Protein AF-0000000068505043 (afdb_homodimer)

Foldseek 3Di:
DKKWWWQKKFFDQQDPPVPDPPDRPGTDIQAGIDTAMFFQLAEEEEEEDPSLCQVVVLCVLLVQDDDDIDTAIDDVLAGDDPVLNLLEAEFDPDQDFQQLDFLLLRQLLLLLLSAACVVDPSVRSSVLSVVLCVLLVVVVRRGWGLHDPVGDTDDPLSSLSSSQSSRCSSVHQEYEEEASCPPHDQVSSLSRLVSVSCCRNVVSHTYYYYHYDHDLSSLQSHQWYWYGASNATLDTGGSVCPQVVVVVVVQHAPDDDRSSVSSHCQSQQHGPVDPPRDSVVSNVSSRVVVVVVCVVPPVVVVVVSNPPVPPPPRVPPPPPVVDRSDDLVSLLVSLLVVLLSSCVPPLVPPVLLCVLVVVLVVLLVVQFQPDLQPVLVVLVSLLVLLLVLLPVLLVVQLCVCLVCQVVLLVCVLSSSHDLVSNLNSVLVSCLVSLLVSSVVSCVSNVVRHNFDPDPQLSVLLSVLSSLSNLLSNLLNLLLNLQPSDPVVSVVVSVVLSVLLSVLLCSVPVDDDPVCVCSVLLHLSNLSSLSNCQSGDAQADWHDDPPPPDTHTPCPDSSNVSSVSNDPVSNVVSSVSSVVSSVVSSVSSSVSNVVHNDSPPPD/DKKWWWQKKFFDQQDPPVVDPPDRPGTDIQAGIDTAMFFQLAEEEEEEDPSLCQVVVLCVLLVQDDDDIDTAIDDVLHGDDPVLNLLEAEFDPDQDFQQLDFLLLRQLLLLLLSAACVVDPSVRSSVLSVVLCVLLVVVVRRGWGLHDPVGDTDDPLSSLSSSQSSRCSSVHQEYEEEASCPPHDQVSSLSRLVSVSCCRNVVSHTYYYYHYDHDLSSLQSHQWYWYGASNATLDTGGSVCPQVVVVVVVQHAPDDDRSSVSSHCQSQQHGPVDPPRDSVVSNVSSRVVVVVVCVVPPVVVVVVSNPPPPPPPRVPPPPPVVDRSDDLVSLLVSLLVVLLSSCVPPLVPPVLLCVLVVVLVVLLVVQFQPDLQPVLVVLVSLLVLLLVLLPVLLVVQLCVCLVCQVVLLVCVLSSSHDLVSNLNSVLVSCLVSLLVSSVVSCVSNVVRHNFDPDPQLSVLLSVLSSLSNLLSNLLNLLLNLQPSDPVVSVVVSVVLSVLLSVLLCSVPVDDDPVCVVSVLLHLSVLSSLSNCQSGDAQADWHDDPPDPDTHTPCPDSSNVSSVSNDPVSNVVSSVSSVVSSVVSSVSSSVSNVPHNDSPPPD

Structure (mmCIF, N/CA/C/O backbone):
data_AF-0000000068505043-model_v1
#
loop_
_entity.id
_entity.type
_entity.pdbx_description
1 polymer 'ABC transporter domain-containing protein'
#
loop_
_atom_site.group_PDB
_atom_site.id
_atom_site.type_symbol
_atom_site.label_atom_id
_atom_site.label_alt_id
_atom_site.label_comp_id
_atom_site.label_asym_id
_atom_site.label_entity_id
_atom_site.label_seq_id
_atom_site.pdbx_PDB_ins_code
_atom_site.Cartn_x
_atom_site.Cartn_y
_atom_site.Cartn_z
_atom_site.occupancy
_atom_site.B_iso_or_equiv
_atom_site.auth_seq_id
_atom_site.auth_comp_id
_atom_site.auth_asym_id
_atom_site.auth_atom_id
_atom_site.pdbx_PDB_model_num
ATOM 1 N N . MET A 1 1 ? -30.188 20.281 14.852 1 81.75 1 MET A N 1
ATOM 2 C CA . MET A 1 1 ? -30.312 19.297 15.922 1 81.75 1 MET A CA 1
ATOM 3 C C . MET A 1 1 ? -29.344 19.609 17.062 1 81.75 1 MET A C 1
ATOM 5 O O . MET A 1 1 ? -28.141 19.766 16.828 1 81.75 1 MET A O 1
ATOM 9 N N . GLU A 1 2 ? -29.922 19.766 18.188 1 86.94 2 GLU A N 1
ATOM 10 C CA . GLU A 1 2 ? -29.109 20.016 19.375 1 86.94 2 GLU A CA 1
ATOM 11 C C . GLU A 1 2 ? -28.438 18.734 19.859 1 86.94 2 GLU A C 1
ATOM 13 O O . GLU A 1 2 ? -29.078 17.688 19.953 1 86.94 2 GLU A O 1
ATOM 18 N N . THR A 1 3 ? -27.188 18.812 20 1 88.56 3 THR A N 1
ATOM 19 C CA . THR A 1 3 ? -26.438 17.688 20.5 1 88.56 3 THR A CA 1
ATOM 20 C C . THR A 1 3 ? -25.828 18 21.859 1 88.56 3 THR A C 1
ATOM 22 O O . THR A 1 3 ? -25.094 18.984 22.016 1 88.56 3 THR A O 1
ATOM 25 N N . MET A 1 4 ? -26.266 17.188 22.812 1 90.44 4 MET A N 1
ATOM 26 C CA . MET A 1 4 ? -25.766 17.375 24.172 1 90.44 4 MET A CA 1
ATOM 27 C C . MET A 1 4 ? -25.078 16.125 24.688 1 90.44 4 MET A C 1
ATOM 29 O O . MET A 1 4 ? -25.547 15.008 24.422 1 90.44 4 MET A O 1
ATOM 33 N N . PHE A 1 5 ? -23.969 16.281 25.25 1 90.88 5 PHE A N 1
ATOM 34 C CA . PHE A 1 5 ? -23.281 15.164 25.906 1 90.88 5 PHE A CA 1
ATOM 35 C C . PHE A 1 5 ? -22.781 15.578 27.281 1 90.88 5 PHE A C 1
ATOM 37 O O . PHE A 1 5 ? -22.172 16.641 27.438 1 90.88 5 PHE A O 1
ATOM 44 N N . TYR A 1 6 ? -23.156 14.719 28.203 1 89.75 6 TYR A N 1
ATOM 45 C CA . TYR A 1 6 ? -22.844 15.023 29.594 1 89.75 6 TYR A CA 1
ATOM 46 C C . TYR A 1 6 ? -22.062 13.891 30.25 1 89.75 6 TYR A C 1
ATOM 48 O O . TYR A 1 6 ? -22.516 12.75 30.266 1 89.75 6 TYR A O 1
ATOM 56 N N . ASP A 1 7 ? -20.891 14.211 30.734 1 89.44 7 ASP A N 1
ATOM 57 C CA . ASP A 1 7 ? -20.047 13.305 31.5 1 89.44 7 ASP A CA 1
ATOM 58 C C . ASP A 1 7 ? -19.766 12.016 30.734 1 89.44 7 ASP A C 1
ATOM 60 O O . ASP A 1 7 ? -19.984 10.922 31.234 1 89.44 7 ASP A O 1
ATOM 64 N N . VAL A 1 8 ? -19.406 12.242 29.594 1 91.06 8 VAL A N 1
ATOM 65 C CA . VAL A 1 8 ? -19.125 11.102 28.734 1 91.06 8 VAL A CA 1
ATOM 66 C C . VAL A 1 8 ? -17.781 10.484 29.109 1 91.06 8 VAL A C 1
ATOM 68 O O . VAL A 1 8 ? -16.75 11.164 29.125 1 91.06 8 VAL A O 1
ATOM 71 N N . VAL A 1 9 ? -17.812 9.227 29.531 1 92.38 9 VAL A N 1
ATOM 72 C CA . VAL A 1 9 ? -16.625 8.461 29.906 1 92.38 9 VAL A CA 1
ATOM 73 C C . VAL A 1 9 ? -16.5 7.227 29.016 1 92.38 9 VAL A C 1
ATOM 75 O O . VAL A 1 9 ? -17.484 6.531 28.766 1 92.38 9 VAL A O 1
ATOM 78 N N . TYR A 1 10 ? -15.367 7.062 28.469 1 90.94 10 TYR A N 1
ATOM 79 C CA . TYR A 1 10 ? -15.125 5.906 27.609 1 90.94 10 TYR A CA 1
ATOM 80 C C . TYR A 1 10 ? -13.891 5.141 28.078 1 90.94 10 TYR A C 1
ATOM 82 O O . TYR A 1 10 ? -12.82 5.727 28.266 1 90.94 10 TYR A O 1
ATOM 90 N N . LYS A 1 11 ? -14.062 3.811 28.297 1 86.44 11 LYS A N 1
ATOM 91 C CA . LYS A 1 11 ? -12.977 2.92 28.688 1 86.44 11 LYS A CA 1
ATOM 92 C C . LYS A 1 11 ? -12.773 1.816 27.656 1 86.44 11 LYS A C 1
ATOM 94 O O . LYS A 1 11 ? -13.734 1.224 27.172 1 86.44 11 LYS A O 1
ATOM 99 N N . THR A 1 12 ? -11.516 1.695 27.141 1 79.19 12 THR A N 1
ATOM 100 C CA . THR A 1 12 ? -11.211 0.656 26.172 1 79.19 12 THR A CA 1
ATOM 101 C C . THR A 1 12 ? -11.297 -0.728 26.797 1 79.19 12 THR A C 1
ATOM 103 O O . THR A 1 12 ? -11.156 -0.866 28.016 1 79.19 12 THR A O 1
ATOM 106 N N . LYS A 1 13 ? -11.711 -1.739 25.953 1 68.06 13 LYS A N 1
ATOM 107 C CA . LYS A 1 13 ? -11.805 -3.111 26.453 1 68.06 13 LYS A CA 1
ATOM 108 C C . LYS A 1 13 ? -10.438 -3.637 26.875 1 68.06 13 LYS A C 1
ATOM 110 O O . LYS A 1 13 ? -9.422 -3.35 26.234 1 68.06 13 LYS A O 1
ATOM 115 N N . PRO A 1 14 ? -10.414 -4.152 28.062 1 62.03 14 PRO A N 1
ATOM 116 C CA . PRO A 1 14 ? -9.156 -4.766 28.484 1 62.03 14 PRO A CA 1
ATOM 117 C C . PRO A 1 14 ? -8.602 -5.754 27.469 1 62.03 14 PRO A C 1
ATOM 119 O O . PRO A 1 14 ? -9.367 -6.484 26.828 1 62.03 14 PRO A O 1
ATOM 122 N N . GLU A 1 15 ? -7.609 -5.387 26.672 1 55.44 15 GLU A N 1
ATOM 123 C CA . GLU A 1 15 ? -7.027 -6.375 25.766 1 55.44 15 GLU A CA 1
ATOM 124 C C . GLU A 1 15 ? -6.406 -7.531 26.547 1 55.44 15 GLU A C 1
ATOM 126 O O . GLU A 1 15 ? -5.684 -7.316 27.516 1 55.44 15 GLU A O 1
ATOM 131 N N . LYS A 1 16 ? -7.066 -8.766 26.594 1 51.91 16 LYS A N 1
ATOM 132 C CA . LYS A 1 16 ? -6.457 -9.961 27.188 1 51.91 16 LYS A CA 1
ATOM 133 C C . LYS A 1 16 ? -5.062 -10.195 26.609 1 51.91 16 LYS A C 1
ATOM 135 O O . LYS A 1 16 ? -4.875 -10.203 25.391 1 51.91 16 LYS A O 1
ATOM 140 N N . GLU A 1 17 ? -4.082 -9.688 27.234 1 49.44 17 GLU A N 1
ATOM 141 C CA . GLU A 1 17 ? -2.805 -10.211 26.766 1 49.44 17 GLU A CA 1
ATOM 142 C C . GLU A 1 17 ? -2.83 -11.734 26.688 1 49.44 17 GLU A C 1
ATOM 144 O O . GLU A 1 17 ? -3.088 -12.414 27.672 1 49.44 17 GLU A O 1
ATOM 149 N N . ARG A 1 18 ? -3.123 -12.25 25.484 1 43.25 18 ARG A N 1
ATOM 150 C CA . ARG A 1 18 ? -3.281 -13.68 25.266 1 43.25 18 ARG A CA 1
ATOM 151 C C . ARG A 1 18 ? -2.316 -14.484 26.125 1 43.25 18 ARG A C 1
ATOM 153 O O . ARG A 1 18 ? -2.578 -15.648 26.438 1 43.25 18 ARG A O 1
ATOM 160 N N . PHE A 1 19 ? -0.984 -14.109 26.016 1 43.06 19 PHE A N 1
ATOM 161 C CA . PHE A 1 19 ? -0.084 -15.117 26.578 1 43.06 19 PHE A CA 1
ATOM 162 C C . PHE A 1 19 ? -0.219 -15.18 28.094 1 43.06 19 PHE A C 1
ATOM 164 O O . PHE A 1 19 ? 0.347 -16.062 28.734 1 43.06 19 PHE A O 1
ATOM 171 N N . ILE A 1 20 ? -0.43 -13.977 28.906 1 42.5 20 ILE A N 1
ATOM 172 C CA . ILE A 1 20 ? -0.39 -14.156 30.344 1 42.5 20 ILE A CA 1
ATOM 173 C C . ILE A 1 20 ? -1.812 -14.242 30.891 1 42.5 20 ILE A C 1
ATOM 175 O O . ILE A 1 20 ? -2.66 -13.398 30.578 1 42.5 20 ILE A O 1
ATOM 179 N N . GLU A 1 21 ? -2.186 -15.305 31.656 1 45 21 GLU A N 1
ATOM 180 C CA . GLU A 1 21 ? -3.436 -15.648 32.312 1 45 21 GLU A CA 1
ATOM 181 C C . GLU A 1 21 ? -4.184 -14.398 32.781 1 45 21 GLU A C 1
ATOM 183 O O . GLU A 1 21 ? -5.359 -14.219 32.438 1 45 21 GLU A O 1
ATOM 188 N N . ASN A 1 22 ? -4.312 -14.133 34.125 1 45.03 22 ASN A N 1
ATOM 189 C CA . ASN A 1 22 ? -5.172 -13.453 35.062 1 45.03 22 ASN A CA 1
ATOM 190 C C . ASN A 1 22 ? -4.965 -11.938 35.031 1 45.03 22 ASN A C 1
ATOM 192 O O . ASN A 1 22 ? -5.363 -11.227 35.938 1 45.03 22 ASN A O 1
ATOM 196 N N . THR A 1 23 ? -3.955 -11.539 34.312 1 46.56 23 THR A N 1
ATOM 197 C CA . THR A 1 23 ? -3.828 -10.125 34.656 1 46.56 23 THR A CA 1
ATOM 198 C C . THR A 1 23 ? -4.598 -9.266 33.656 1 46.56 23 THR A C 1
ATOM 200 O O . THR A 1 23 ? -4.277 -9.242 32.469 1 46.56 23 THR A O 1
ATOM 203 N N . LYS A 1 24 ? -5.758 -9.133 33.906 1 48.88 24 LYS A N 1
ATOM 204 C CA . LYS A 1 24 ? -6.621 -8.172 33.219 1 48.88 24 LYS A CA 1
ATOM 205 C C . LYS A 1 24 ? -5.977 -6.789 33.188 1 48.88 24 LYS A C 1
ATOM 207 O O . LYS A 1 24 ? -5.672 -6.211 34.219 1 48.88 24 LYS A O 1
ATOM 212 N N . VAL A 1 25 ? -5.148 -6.586 32.281 1 55 25 VAL A N 1
ATOM 213 C CA . VAL A 1 25 ? -4.754 -5.188 32.188 1 55 25 VAL A CA 1
ATOM 214 C C . VAL A 1 25 ? -5.996 -4.309 32.031 1 55 25 VAL A C 1
ATOM 216 O O . VAL A 1 25 ? -6.859 -4.586 31.188 1 55 25 VAL A O 1
ATOM 219 N N . GLU A 1 26 ? -6.355 -3.654 33.094 1 60.44 26 GLU A N 1
ATOM 220 C CA . GLU A 1 26 ? -7.496 -2.744 33.156 1 60.44 26 GLU A CA 1
ATOM 221 C C . GLU A 1 26 ? -7.551 -1.835 31.938 1 60.44 26 GLU A C 1
ATOM 223 O O . GLU A 1 26 ? -6.508 -1.441 31.406 1 60.44 26 GLU A O 1
ATOM 228 N N . GLY A 1 27 ? -8.562 -1.867 31.25 1 69.38 27 GLY A N 1
ATOM 229 C CA . GLY A 1 27 ? -8.781 -0.983 30.125 1 69.38 27 GLY A CA 1
ATOM 230 C C . GLY A 1 27 ? -8.398 0.458 30.406 1 69.38 27 GLY A C 1
ATOM 231 O O . GLY A 1 27 ? -8.438 0.9 31.562 1 69.38 27 GLY A O 1
ATOM 232 N N . LYS A 1 28 ? -7.703 1.116 29.531 1 80.19 28 LYS A N 1
ATOM 233 C CA . LYS A 1 28 ? -7.301 2.512 29.672 1 80.19 28 LYS A CA 1
ATOM 234 C C . LYS A 1 28 ? -8.477 3.451 29.422 1 80.19 28 LYS A C 1
ATOM 236 O O . LYS A 1 28 ? -9.258 3.232 28.484 1 80.19 28 LYS A O 1
ATOM 241 N N . THR A 1 29 ? -8.766 4.336 30.453 1 85.94 29 THR A N 1
ATOM 242 C CA . THR A 1 29 ? -9.812 5.344 30.281 1 85.94 29 THR A CA 1
ATOM 243 C C . THR A 1 29 ? -9.367 6.434 29.312 1 85.94 29 THR A C 1
ATOM 245 O O . THR A 1 29 ? -8.383 7.129 29.562 1 85.94 29 THR A O 1
ATOM 248 N N . ILE A 1 30 ? -10.062 6.562 28.188 1 88.94 30 ILE A N 1
ATOM 249 C CA . ILE A 1 30 ? -9.695 7.523 27.156 1 88.94 30 ILE A CA 1
ATOM 250 C C . ILE A 1 30 ? -10.398 8.852 27.422 1 88.94 30 ILE A C 1
ATOM 252 O O . ILE A 1 30 ? -9.773 9.914 27.344 1 88.94 30 ILE A O 1
ATOM 256 N N . LEU A 1 31 ? -11.68 8.789 27.719 1 92.94 31 LEU A N 1
ATOM 257 C CA . LEU A 1 31 ? -12.445 9.984 28.047 1 92.94 31 LEU A CA 1
ATOM 258 C C . LEU A 1 31 ? -12.82 9.992 29.531 1 92.94 31 LEU A C 1
ATOM 260 O O . LEU A 1 31 ? -13.273 8.984 30.062 1 92.94 31 LEU A O 1
ATOM 264 N N . LYS A 1 32 ? -12.586 11.117 30.219 1 93.44 32 LYS A N 1
ATOM 265 C CA . LYS A 1 32 ? -12.75 11.211 31.672 1 93.44 32 LYS A CA 1
ATOM 266 C C . LYS A 1 32 ? -13.844 12.219 32.031 1 93.44 32 LYS A C 1
ATOM 268 O O . LYS A 1 32 ? -13.625 13.102 32.844 1 93.44 32 LYS A O 1
ATOM 273 N N . GLY A 1 33 ? -14.953 12.094 31.406 1 91.06 33 GLY A N 1
ATOM 274 C CA . GLY A 1 33 ? -16.094 12.922 31.766 1 91.06 33 GLY A CA 1
ATOM 275 C C . GLY A 1 33 ? -16.156 14.219 30.969 1 91.06 33 GLY A C 1
ATOM 276 O O . GLY A 1 33 ? -16.062 15.305 31.531 1 91.06 33 GLY A O 1
ATOM 277 N N . VAL A 1 34 ? -16.422 14.141 29.734 1 93.44 34 VAL A N 1
ATOM 278 C CA . VAL A 1 34 ? -16.469 15.297 28.844 1 93.44 34 VAL A CA 1
ATOM 279 C C . VAL A 1 34 ? -17.922 15.734 28.625 1 93.44 34 VAL A C 1
ATOM 281 O O . VAL A 1 34 ? -18.812 14.898 28.469 1 93.44 34 VAL A O 1
ATOM 284 N N . SER A 1 35 ? -18.125 17 28.75 1 92.31 35 SER A N 1
ATOM 285 C CA . SER A 1 35 ? -19.469 17.547 28.578 1 92.31 35 SER A CA 1
ATOM 286 C C . SER A 1 35 ? -19.484 18.688 27.578 1 92.31 35 SER A C 1
ATOM 288 O O . SER A 1 35 ? -18.469 19.359 27.391 1 92.31 35 SER A O 1
ATOM 290 N N . GLY A 1 36 ? -20.562 18.891 26.922 1 91.25 36 GLY A N 1
ATOM 291 C CA . GLY A 1 36 ? -20.719 19.969 25.953 1 91.25 36 GLY A CA 1
ATOM 292 C C . GLY A 1 36 ? -22.094 20 25.312 1 91.25 36 GLY A C 1
ATOM 293 O O . GLY A 1 36 ? -22.891 19.078 25.516 1 91.25 36 GLY A O 1
ATOM 294 N N . ILE A 1 37 ? -22.406 21.109 24.75 1 91.69 37 ILE A N 1
ATOM 295 C CA . ILE A 1 37 ? -23.672 21.281 24.062 1 91.69 37 ILE A CA 1
ATOM 296 C C . ILE A 1 37 ? -23.469 22.078 22.781 1 91.69 37 ILE A C 1
ATOM 298 O O . ILE A 1 37 ? -22.719 23.062 22.766 1 91.69 37 ILE A O 1
ATOM 302 N N . VAL A 1 38 ? -24.031 21.625 21.766 1 92.81 38 VAL A N 1
ATOM 303 C CA . VAL A 1 38 ? -23.969 22.328 20.484 1 92.81 38 VAL A CA 1
ATOM 304 C C . VAL A 1 38 ? -25.375 22.562 19.953 1 92.81 38 VAL A C 1
ATOM 306 O O . VAL A 1 38 ? -26.203 21.656 19.906 1 92.81 38 VAL A O 1
ATOM 309 N N . GLN A 1 39 ? -25.609 23.781 19.609 1 91.88 39 GLN A N 1
ATOM 310 C CA . GLN A 1 39 ? -26.922 24.156 19.109 1 91.88 39 GLN A CA 1
ATOM 311 C C . GLN A 1 39 ? -26.953 24.109 17.578 1 91.88 39 GLN A C 1
ATOM 313 O O . GLN A 1 39 ? -25.906 24.156 16.922 1 91.88 39 GLN A O 1
ATOM 318 N N . PRO A 1 40 ? -28.172 23.984 17.062 1 93.06 40 PRO A N 1
ATOM 319 C CA . PRO A 1 40 ? -28.281 24.047 15.609 1 93.06 40 PRO A CA 1
ATOM 320 C C . PRO A 1 40 ? -27.75 25.359 15.031 1 93.06 40 PRO A C 1
ATOM 322 O O . PRO A 1 40 ? -27.984 26.422 15.602 1 93.06 40 PRO A O 1
ATOM 325 N N . GLY A 1 41 ? -26.938 25.297 14.055 1 93.38 41 GLY A N 1
ATOM 326 C CA . GLY A 1 41 ? -26.375 26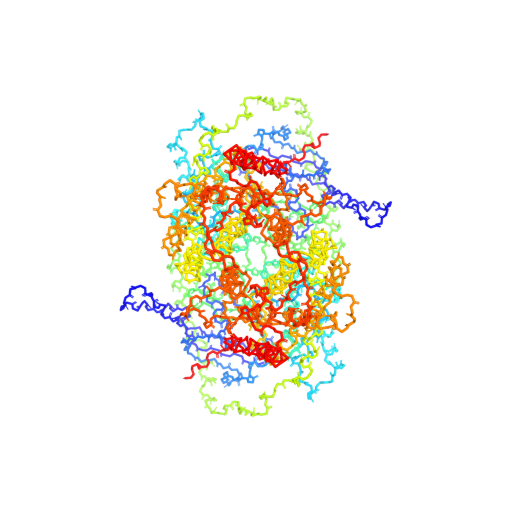.469 13.422 1 93.38 41 GLY A CA 1
ATOM 327 C C . GLY A 1 41 ? -25 26.828 13.93 1 93.38 41 GLY A C 1
ATOM 328 O O . GLY A 1 41 ? -24.391 27.797 13.492 1 93.38 41 GLY A O 1
ATOM 329 N N . GLU A 1 42 ? -24.562 25.953 14.805 1 94.25 42 GLU A N 1
ATOM 330 C CA . GLU A 1 42 ? -23.266 26.219 15.414 1 94.25 42 GLU A CA 1
ATOM 331 C C . GLU A 1 42 ? -22.219 25.219 14.93 1 94.25 42 GLU A C 1
ATOM 333 O O . GLU A 1 42 ? -22.547 24.094 14.57 1 94.25 42 GLU A O 1
ATOM 338 N N . ILE A 1 43 ? -21.016 25.719 14.922 1 95.88 43 ILE A N 1
ATOM 339 C CA . ILE A 1 43 ? -19.859 24.891 14.648 1 95.88 43 ILE A CA 1
ATOM 340 C C . ILE A 1 43 ? -19.016 24.734 15.914 1 95.88 43 ILE A C 1
ATOM 342 O O . ILE A 1 43 ? -18.562 25.719 16.5 1 95.88 43 ILE A O 1
ATOM 346 N N . LEU A 1 44 ? -18.922 23.5 16.344 1 96.75 44 LEU A N 1
ATOM 347 C CA . LEU A 1 44 ? -18.078 23.172 17.484 1 96.75 44 LEU A CA 1
ATOM 348 C C . LEU A 1 44 ? -16.75 22.578 17.016 1 96.75 44 LEU A C 1
ATOM 350 O O . LEU A 1 44 ? -16.734 21.594 16.266 1 96.75 44 LEU A O 1
ATOM 354 N N . ALA A 1 45 ? -15.672 23.188 17.359 1 96.56 45 ALA A N 1
ATOM 355 C CA . ALA A 1 45 ? -14.344 22.688 17.031 1 96.56 45 ALA A CA 1
ATOM 356 C C . ALA A 1 45 ? -13.695 22.031 18.25 1 96.56 45 ALA A C 1
ATOM 358 O O . ALA A 1 45 ? -13.617 22.641 19.312 1 96.56 45 ALA A O 1
ATOM 359 N N . MET A 1 46 ? -13.375 20.828 18.094 1 96.12 46 MET A N 1
ATOM 360 C CA . MET A 1 46 ? -12.641 20.109 19.125 1 96.12 46 MET A CA 1
ATOM 361 C C . MET A 1 46 ? -11.133 20.25 18.922 1 96.12 46 MET A C 1
ATOM 363 O O . MET A 1 46 ? -10.609 19.844 17.891 1 96.12 46 MET A O 1
ATOM 367 N N . LEU A 1 47 ? -10.5 20.812 19.891 1 93.56 47 LEU A N 1
ATOM 368 C CA . LEU A 1 47 ? -9.055 21.016 19.844 1 93.56 47 LEU A CA 1
ATOM 369 C C . LEU A 1 47 ? -8.344 20.219 20.922 1 93.56 47 LEU A C 1
ATOM 371 O O . LEU A 1 47 ? -8.945 19.875 21.938 1 93.56 47 LEU A O 1
ATOM 375 N N . GLY A 1 48 ? -7.164 19.875 20.688 1 90 48 GLY A N 1
ATOM 376 C CA . GLY A 1 48 ? -6.344 19.125 21.625 1 90 48 GLY A CA 1
ATOM 377 C C . GLY A 1 48 ? -5.18 18.422 20.953 1 90 48 GLY A C 1
ATOM 378 O O . GLY A 1 48 ? -5.164 18.25 19.734 1 90 48 GLY A O 1
ATOM 379 N N . PRO A 1 49 ? -4.301 18.062 21.812 1 84.25 49 PRO A N 1
ATOM 380 C CA . PRO A 1 49 ? -3.156 17.312 21.266 1 84.25 49 PRO A CA 1
ATOM 381 C C . PRO A 1 49 ? -3.533 15.922 20.781 1 84.25 49 PRO A C 1
ATOM 383 O O . PRO A 1 49 ? -4.684 15.492 20.938 1 84.25 49 PRO A O 1
ATOM 386 N N . SER A 1 50 ? -2.551 15.312 20.094 1 77.12 50 SER A N 1
ATOM 387 C CA . SER A 1 50 ? -2.795 13.961 19.609 1 77.12 50 SER A CA 1
ATOM 388 C C . SER A 1 50 ? -3.018 12.984 20.766 1 77.12 50 SER A C 1
ATOM 390 O O . SER A 1 50 ? -2.281 13.016 21.75 1 77.12 50 SER A O 1
ATOM 392 N N . GLY A 1 51 ? -4.008 12.219 20.766 1 78.69 51 GLY A N 1
ATOM 393 C CA . GLY A 1 51 ? -4.305 11.227 21.781 1 78.69 51 GLY A CA 1
ATOM 394 C C . GLY A 1 51 ? -5.16 11.766 22.906 1 78.69 51 GLY A C 1
ATOM 395 O O . GLY A 1 51 ? -5.359 11.094 23.922 1 78.69 51 GLY A O 1
ATOM 396 N N . SER A 1 52 ? -5.629 12.961 22.703 1 86.94 52 SER A N 1
ATOM 397 C CA . SER A 1 52 ? -6.41 13.57 23.781 1 86.94 52 SER A CA 1
ATOM 398 C C . SER A 1 52 ? -7.82 12.992 23.828 1 86.94 52 SER A C 1
ATOM 400 O O . SER A 1 52 ? -8.539 13.195 24.812 1 86.94 52 SER A O 1
ATOM 402 N N . GLY A 1 53 ? -8.25 12.312 22.781 1 89.88 53 GLY A N 1
ATOM 403 C CA . GLY A 1 53 ? -9.562 11.695 22.797 1 89.88 53 GLY A CA 1
ATOM 404 C C . GLY A 1 53 ? -10.547 12.359 21.844 1 89.88 53 GLY A C 1
ATOM 405 O O . GLY A 1 53 ? -11.742 12.078 21.875 1 89.88 53 GLY A O 1
ATOM 406 N N . LYS A 1 54 ? -10.07 13.273 20.984 1 92.44 54 LYS A N 1
ATOM 407 C CA . LYS A 1 54 ? -10.938 14.008 20.062 1 92.44 54 LYS A CA 1
ATOM 408 C C . LYS A 1 54 ? -11.719 13.055 19.156 1 92.44 54 LYS A C 1
ATOM 410 O O . LYS A 1 54 ? -12.945 13.141 19.078 1 92.44 54 LYS A O 1
ATOM 415 N N . THR A 1 55 ? -10.992 12.125 18.547 1 89.31 55 THR A N 1
ATOM 416 C CA . THR A 1 55 ? -11.617 11.195 17.609 1 89.31 55 THR A CA 1
ATOM 417 C C . THR A 1 55 ? -12.547 10.234 18.344 1 89.31 55 THR A C 1
ATOM 419 O O . THR A 1 55 ? -13.594 9.859 17.812 1 89.31 55 THR A O 1
ATOM 422 N N . THR A 1 56 ? -12.195 9.836 19.562 1 90.19 56 THR A N 1
ATOM 423 C CA . THR A 1 56 ? -13.023 8.945 20.359 1 90.19 56 THR A CA 1
ATOM 424 C C . THR A 1 56 ? -14.352 9.625 20.719 1 90.19 56 THR A C 1
ATOM 426 O O . THR A 1 56 ? -15.414 9.008 20.625 1 90.19 56 THR A O 1
ATOM 429 N N . LEU A 1 57 ? -14.234 10.828 21.125 1 93.75 57 LEU A N 1
ATOM 430 C CA . LEU A 1 57 ? -15.445 11.57 21.453 1 93.75 57 LEU A CA 1
ATOM 431 C C . LEU A 1 57 ? -16.328 11.75 20.219 1 93.75 57 LEU A C 1
ATOM 433 O O . LEU A 1 57 ? -17.547 11.57 20.297 1 93.75 57 LEU A O 1
ATOM 437 N N . LEU A 1 58 ? -15.695 12.125 19.094 1 93.62 58 LEU A N 1
ATOM 438 C CA . LEU A 1 58 ? -16.438 12.312 17.859 1 93.62 58 LEU A CA 1
ATOM 439 C C . LEU A 1 58 ? -17.141 11.023 17.438 1 93.62 58 LEU A C 1
ATOM 441 O O . LEU A 1 58 ? -18.297 11.055 17.016 1 93.62 58 LEU A O 1
ATOM 445 N N . THR A 1 59 ? -16.469 9.906 17.562 1 89.19 59 THR A N 1
ATOM 446 C CA . THR A 1 59 ? -17.047 8.609 17.219 1 89.19 59 THR A CA 1
ATOM 447 C C . THR A 1 59 ? -18.156 8.234 18.172 1 89.19 59 THR A C 1
ATOM 449 O O . THR A 1 59 ? -19.141 7.598 17.781 1 89.19 59 THR A O 1
ATOM 452 N N . ALA A 1 60 ? -18 8.602 19.406 1 89.12 60 ALA A N 1
ATOM 453 C CA . ALA A 1 60 ? -19.047 8.367 20.406 1 89.12 60 ALA A CA 1
ATOM 454 C C . ALA A 1 60 ? -20.312 9.156 20.062 1 89.12 60 ALA A C 1
ATOM 456 O O . ALA A 1 60 ? -21.422 8.641 20.203 1 89.12 60 ALA A O 1
ATOM 457 N N . LEU A 1 61 ? -20.078 10.312 19.641 1 90.31 61 LEU A N 1
ATOM 458 C CA . LEU A 1 61 ? -21.203 11.156 19.281 1 90.31 61 LEU A CA 1
ATOM 459 C C . LEU A 1 61 ? -21.922 10.609 18.047 1 90.31 61 LEU A C 1
ATOM 461 O O . LEU A 1 61 ? -23.125 10.812 17.891 1 90.31 61 LEU A O 1
ATOM 465 N N . GLY A 1 62 ? -21.156 9.977 17.203 1 86 62 GLY A N 1
ATOM 466 C CA . GLY A 1 62 ? -21.734 9.383 16.016 1 86 62 GLY A CA 1
ATOM 467 C C . GLY A 1 62 ? -22.359 8.023 16.281 1 86 62 GLY A C 1
ATOM 468 O O . GLY A 1 62 ? -22.953 7.422 15.383 1 86 62 GLY A O 1
ATOM 469 N N . GLY A 1 63 ? -22.25 7.551 17.453 1 78.38 63 GLY A N 1
ATOM 470 C CA . GLY A 1 63 ? -22.828 6.27 17.812 1 78.38 63 GLY A CA 1
ATOM 471 C C . GLY A 1 63 ? -22.078 5.086 17.234 1 78.38 63 GLY A C 1
ATOM 472 O O . GLY A 1 63 ? -22.672 4.035 16.984 1 78.38 63 GLY A O 1
ATOM 473 N N . ARG A 1 64 ? -20.875 5.262 16.953 1 75.12 64 ARG A N 1
ATOM 474 C CA . ARG A 1 64 ? -20.094 4.23 16.266 1 75.12 64 ARG A CA 1
ATOM 475 C C . ARG A 1 64 ? -19.078 3.594 17.203 1 75.12 64 ARG A C 1
ATOM 477 O O . ARG A 1 64 ? -18.266 2.766 16.781 1 75.12 64 ARG A O 1
ATOM 484 N N . LEU A 1 65 ? -19 4.066 18.422 1 77.81 65 LEU A N 1
ATOM 485 C CA . LEU A 1 65 ? -18 3.543 19.344 1 77.81 65 LEU A CA 1
ATOM 486 C C . LEU A 1 65 ? -18.484 2.262 20.016 1 77.81 65 LEU A C 1
ATOM 488 O O . LEU A 1 65 ? -19.625 2.193 20.484 1 77.81 65 LEU A O 1
ATOM 492 N N . GLY A 1 66 ? -17.703 1.233 19.859 1 67.75 66 GLY A N 1
ATOM 493 C CA . GLY A 1 66 ? -17.969 -0.003 20.578 1 67.75 66 GLY A CA 1
ATOM 494 C C . GLY A 1 66 ? -17.344 -0.031 21.969 1 67.75 66 GLY A C 1
ATOM 495 O O . GLY A 1 66 ? -16.516 0.814 22.297 1 67.75 66 GLY A O 1
ATOM 496 N N . GLY A 1 67 ? -17.969 -0.533 22.906 1 67.19 67 GLY A N 1
ATOM 497 C CA . GLY A 1 67 ? -17.391 -0.674 24.234 1 67.19 67 GLY A CA 1
ATOM 498 C C . GLY A 1 67 ? -18.266 -0.123 25.328 1 67.19 67 GLY A C 1
ATOM 499 O O . GLY A 1 67 ? -19.484 -0.04 25.172 1 67.19 67 GLY A O 1
ATOM 500 N N . LYS A 1 68 ? -17.422 0.181 26.422 1 78.75 68 LYS A N 1
ATOM 501 C CA . LYS A 1 68 ? -18.156 0.682 27.594 1 78.75 68 LYS A CA 1
ATOM 502 C C . LYS A 1 68 ? -18.234 2.205 27.562 1 78.75 68 LYS A C 1
ATOM 504 O O . LYS A 1 68 ? -17.266 2.889 27.891 1 78.75 68 LYS A O 1
ATOM 509 N N . LEU A 1 69 ? -19.172 2.727 26.922 1 83.94 69 LEU A N 1
ATOM 510 C CA . LEU A 1 69 ? -19.469 4.156 26.906 1 83.94 69 LEU A CA 1
ATOM 511 C C . LEU A 1 69 ? -20.469 4.516 28.016 1 83.94 69 LEU A C 1
ATOM 513 O O . LEU A 1 69 ? -21.5 3.871 28.156 1 83.94 69 LEU A O 1
ATOM 517 N N . SER A 1 70 ? -19.922 5.266 28.984 1 85.56 70 SER A N 1
ATOM 518 C CA . SER A 1 70 ? -20.797 5.777 30.031 1 85.56 70 SER A CA 1
ATOM 519 C C . SER A 1 70 ? -21.062 7.27 29.859 1 85.56 70 SER A C 1
ATOM 521 O O . SER A 1 70 ? -20.312 7.961 29.172 1 85.56 70 SER A O 1
ATOM 523 N N . GLY A 1 71 ? -22.141 7.727 30.281 1 85.12 71 GLY A N 1
ATOM 524 C CA . GLY A 1 71 ? -22.562 9.109 30.125 1 85.12 71 GLY A CA 1
ATOM 525 C C . GLY A 1 71 ? -23.828 9.258 29.328 1 85.12 71 GLY A C 1
ATOM 526 O O . GLY A 1 71 ? -24.469 8.258 28.969 1 85.12 71 GLY A O 1
ATOM 527 N N . ASN A 1 72 ? -24.219 10.523 29.172 1 84.19 72 ASN A N 1
ATOM 528 C CA . ASN A 1 72 ? -25.469 10.773 28.484 1 84.19 72 ASN A CA 1
ATOM 529 C C . ASN A 1 72 ? -25.25 11.594 27.203 1 84.19 72 ASN A C 1
ATOM 531 O O . ASN A 1 72 ? -24.703 12.695 27.266 1 84.19 72 ASN A O 1
ATOM 535 N N . ILE A 1 73 ? -25.531 11.008 26.125 1 87.56 73 ILE A N 1
ATOM 536 C CA . ILE A 1 73 ? -25.516 11.703 24.844 1 87.56 73 ILE A CA 1
ATOM 537 C C . ILE A 1 73 ? -26.938 11.797 24.297 1 87.56 73 ILE A C 1
ATOM 539 O O . ILE A 1 73 ? -27.625 10.789 24.156 1 87.56 73 ILE A O 1
ATOM 543 N N . THR A 1 74 ? -27.328 12.969 24.109 1 87.06 74 THR A N 1
ATOM 544 C CA . THR A 1 74 ? -28.688 13.156 23.625 1 87.06 74 THR A CA 1
ATOM 545 C C . THR A 1 74 ? -28.703 14.016 22.375 1 87.06 74 THR A C 1
ATOM 547 O O . THR A 1 74 ? -27.828 14.859 22.172 1 87.06 74 THR A O 1
ATOM 550 N N . TYR A 1 75 ? -29.656 13.758 21.547 1 88 75 TYR A N 1
ATOM 551 C CA . TYR A 1 75 ? -29.938 14.492 20.328 1 88 75 TYR A CA 1
ATOM 552 C C . TYR A 1 75 ? -31.344 15.07 20.344 1 88 75 TYR A C 1
ATOM 554 O O . TYR A 1 75 ? -32.312 14.328 20.266 1 88 75 TYR A O 1
ATOM 562 N N . ASN A 1 76 ? -31.422 16.281 20.375 1 83.69 76 ASN A N 1
ATOM 563 C CA . ASN A 1 76 ? -32.719 16.922 20.594 1 83.69 76 ASN A CA 1
ATOM 564 C C . ASN A 1 76 ? -33.438 16.297 21.766 1 83.69 76 ASN A C 1
ATOM 566 O O . ASN A 1 76 ? -34.625 15.953 21.656 1 83.69 76 ASN A O 1
ATOM 570 N N . GLY A 1 77 ? -32.656 15.969 22.734 1 79.56 77 GLY A N 1
ATOM 571 C CA . GLY A 1 77 ? -33.219 15.453 23.969 1 79.56 77 GLY A CA 1
ATOM 572 C C . GLY A 1 77 ? -33.469 13.953 23.922 1 79.56 77 GLY A C 1
ATOM 573 O O . GLY A 1 77 ? -33.906 13.367 24.922 1 79.56 77 GLY A O 1
ATOM 574 N N . LYS A 1 78 ? -33.219 13.398 22.812 1 81.62 78 LYS A N 1
ATOM 575 C CA . LYS A 1 78 ? -33.469 11.961 22.672 1 81.62 78 LYS A CA 1
ATOM 576 C C . LYS A 1 78 ? -32.125 11.195 22.609 1 81.62 78 LYS A C 1
ATOM 578 O O . LYS A 1 78 ? -31.094 11.758 22.266 1 81.62 78 LYS A O 1
ATOM 583 N N . THR A 1 79 ? -32.281 9.961 23 1 79.12 79 THR A N 1
ATOM 584 C CA . THR A 1 79 ? -31.078 9.109 22.953 1 79.12 79 THR A CA 1
ATOM 585 C C . THR A 1 79 ? -30.781 8.656 21.531 1 79.12 79 THR A C 1
ATOM 587 O O . THR A 1 79 ? -31.625 8.805 20.641 1 79.12 79 THR A O 1
ATOM 590 N N . PHE A 1 80 ? -29.672 8.133 21.359 1 77.12 80 PHE A N 1
ATOM 591 C CA . PHE A 1 80 ? -29.203 7.699 20.047 1 77.12 80 PHE A CA 1
ATOM 592 C C . PHE A 1 80 ? -30.078 6.578 19.5 1 77.12 80 PHE A C 1
ATOM 594 O O . PHE A 1 80 ? -30.453 5.668 20.234 1 77.12 80 PHE A O 1
ATOM 601 N N . SER A 1 81 ? -30.672 6.746 18.359 1 72.88 81 SER A N 1
ATOM 602 C CA . SER A 1 81 ? -31.5 5.754 17.672 1 72.88 81 SER A CA 1
ATOM 603 C C . SER A 1 81 ? -31.047 5.555 16.234 1 72.88 81 SER A C 1
ATOM 605 O O . SER A 1 81 ? -30.203 6.312 15.734 1 72.88 81 SER A O 1
ATOM 607 N N . ASN A 1 82 ? -31.453 4.566 15.641 1 69.69 82 ASN A N 1
ATOM 608 C CA . ASN A 1 82 ? -31.141 4.273 14.242 1 69.69 82 ASN A CA 1
ATOM 609 C C . ASN A 1 82 ? -31.609 5.387 13.32 1 69.69 82 ASN A C 1
ATOM 611 O O . ASN A 1 82 ? -30.984 5.668 12.297 1 69.69 82 ASN A O 1
ATOM 615 N N . ALA A 1 83 ? -32.656 5.957 13.742 1 68.25 83 ALA A N 1
ATOM 616 C CA . ALA A 1 83 ? -33.156 7.078 12.961 1 68.25 83 ALA A CA 1
ATOM 617 C C . ALA A 1 83 ? -32.188 8.25 12.977 1 68.25 83 ALA A C 1
ATOM 619 O O . ALA A 1 83 ? -31.969 8.914 11.961 1 68.25 83 ALA A O 1
ATOM 620 N N . MET A 1 84 ? -31.641 8.398 14.156 1 74.75 84 MET A N 1
ATOM 621 C CA . MET A 1 84 ? -30.672 9.477 14.297 1 74.75 84 MET A CA 1
ATOM 622 C C . MET A 1 84 ? -29.406 9.18 13.508 1 74.75 84 MET A C 1
ATOM 624 O O . MET A 1 84 ? -28.75 10.086 12.984 1 74.75 84 MET A O 1
ATOM 628 N N . LYS A 1 85 ? -29.141 7.992 13.422 1 73.12 85 LYS A N 1
ATOM 629 C CA . LYS A 1 85 ? -27.953 7.574 12.656 1 73.12 85 LYS A CA 1
ATOM 630 C C . LYS A 1 85 ? -28.078 7.98 11.195 1 73.12 85 LYS A C 1
ATOM 632 O O . LYS A 1 85 ? -27.094 8.352 10.562 1 73.12 85 LYS A O 1
ATOM 637 N N . ARG A 1 86 ? -29.297 7.996 10.758 1 71.56 86 ARG A N 1
ATOM 638 C CA . ARG A 1 86 ? -29.547 8.32 9.359 1 71.56 86 ARG A CA 1
ATOM 639 C C . ARG A 1 86 ? -29.469 9.828 9.125 1 71.56 86 ARG A C 1
ATOM 641 O O . ARG A 1 86 ? -29.25 10.273 7.996 1 71.56 86 ARG A O 1
ATOM 648 N N . LEU A 1 87 ? -29.641 10.5 10.188 1 79.25 87 LEU A N 1
ATOM 649 C CA . LEU A 1 87 ? -29.609 11.953 10.07 1 79.25 87 LEU A CA 1
ATOM 650 C C . LEU A 1 87 ? -28.234 12.5 10.445 1 79.25 87 LEU A C 1
ATOM 652 O O . LEU A 1 87 ? -28.047 13.711 10.539 1 79.25 87 LEU A O 1
ATOM 656 N N . THR A 1 88 ? -27.406 11.539 10.711 1 86.12 88 THR A N 1
ATOM 657 C CA . THR A 1 88 ? -26.062 11.945 11.094 1 86.12 88 THR A CA 1
ATOM 658 C C . THR A 1 88 ? -25.062 11.625 9.992 1 86.12 88 THR A C 1
ATOM 660 O O . THR A 1 88 ? -25.078 10.523 9.422 1 86.12 88 THR A O 1
ATOM 663 N N . GLY A 1 89 ? -24.375 12.664 9.531 1 88.5 89 GLY A N 1
ATOM 664 C CA . GLY A 1 89 ? -23.266 12.477 8.617 1 88.5 89 GLY A CA 1
ATOM 665 C C . GLY A 1 89 ? -21.922 12.359 9.312 1 88.5 89 GLY A C 1
ATOM 666 O O . GLY A 1 89 ? -21.641 13.109 10.25 1 88.5 89 GLY A O 1
ATOM 667 N N . PHE A 1 90 ? -21.203 11.312 8.977 1 88.75 90 PHE A N 1
ATOM 668 C CA . PHE A 1 90 ? -19.891 11.086 9.586 1 88.75 90 PHE A CA 1
ATOM 669 C C . PHE A 1 90 ? -18.812 11.016 8.516 1 88.75 90 PHE A C 1
ATOM 671 O O . PHE A 1 90 ? -18.859 10.172 7.621 1 88.75 90 PHE A O 1
ATOM 678 N N . VAL A 1 91 ? -17.922 11.977 8.609 1 89.69 91 VAL A N 1
ATOM 679 C CA . VAL A 1 91 ? -16.766 11.992 7.703 1 89.69 91 VAL A CA 1
ATOM 680 C C . VAL A 1 91 ? -15.508 11.562 8.461 1 89.69 91 VAL A C 1
ATOM 682 O O . VAL A 1 91 ? -15.133 12.188 9.453 1 89.69 91 VAL A O 1
ATOM 685 N N . THR A 1 92 ? -14.891 10.531 7.996 1 85.88 92 THR A N 1
ATOM 686 C CA . THR A 1 92 ? -13.703 10 8.648 1 85.88 92 THR A CA 1
ATOM 687 C C . THR A 1 92 ? -12.453 10.758 8.211 1 85.88 92 THR A C 1
ATOM 689 O O . THR A 1 92 ? -12.508 11.562 7.277 1 85.88 92 THR A O 1
ATOM 692 N N . GLN A 1 93 ? -11.453 10.438 8.891 1 80.75 93 GLN A N 1
ATOM 693 C CA . GLN A 1 93 ? -10.18 11.094 8.617 1 80.75 93 GLN A CA 1
ATOM 694 C C . GLN A 1 93 ? -9.633 10.695 7.254 1 80.75 93 GLN A C 1
ATOM 696 O O . GLN A 1 93 ? -9.195 11.555 6.48 1 80.75 93 GLN A O 1
ATOM 701 N N . ASP A 1 94 ? -9.727 9.406 6.984 1 79.94 94 ASP A N 1
ATOM 702 C CA . ASP A 1 94 ? -9.266 8.938 5.68 1 79.94 94 ASP A CA 1
ATOM 703 C C . ASP A 1 94 ? -10.383 9.008 4.645 1 79.94 94 ASP A C 1
ATOM 705 O O . ASP A 1 94 ? -11.531 8.648 4.93 1 79.94 94 ASP A O 1
ATOM 709 N N . ASP A 1 95 ? -9.961 9.594 3.543 1 83.31 95 ASP A N 1
ATOM 710 C CA . ASP A 1 95 ? -10.93 9.672 2.457 1 83.31 95 ASP A CA 1
ATOM 711 C C . ASP A 1 95 ? -11.023 8.352 1.7 1 83.31 95 ASP A C 1
ATOM 713 O O . ASP A 1 95 ? -10.109 7.984 0.965 1 83.31 95 ASP A O 1
ATOM 717 N N . VAL A 1 96 ? -12.039 7.637 1.946 1 87.44 96 VAL A N 1
ATOM 718 C CA . VAL A 1 96 ? -12.25 6.371 1.254 1 87.44 96 VAL A CA 1
ATOM 719 C C . VAL A 1 96 ? -13.188 6.574 0.071 1 87.44 96 VAL A C 1
ATOM 721 O O . VAL A 1 96 ? -14.414 6.637 0.244 1 87.44 96 VAL A O 1
ATOM 724 N N . LEU A 1 97 ? -12.656 6.789 -1.13 1 91.56 97 LEU A N 1
ATOM 725 C CA . LEU A 1 97 ? -13.406 7.008 -2.359 1 91.56 97 LEU A CA 1
ATOM 726 C C . LEU A 1 97 ? -12.883 6.125 -3.486 1 91.56 97 LEU A C 1
ATOM 728 O O . LEU A 1 97 ? -11.742 5.648 -3.428 1 91.56 97 LEU A O 1
ATOM 732 N N . TYR A 1 98 ? -13.75 5.887 -4.43 1 91.25 98 TYR A N 1
ATOM 733 C CA . TYR A 1 98 ? -13.305 5.176 -5.621 1 91.25 98 TYR A CA 1
ATOM 734 C C . TYR A 1 98 ? -12.469 6.086 -6.52 1 91.25 98 TYR A C 1
ATOM 736 O O . TYR A 1 98 ? -12.938 7.145 -6.941 1 91.25 98 TYR A O 1
ATOM 744 N N . PRO A 1 99 ? -11.289 5.707 -6.871 1 89.12 99 PRO A N 1
ATOM 745 C CA . PRO A 1 99 ? -10.359 6.598 -7.578 1 89.12 99 PRO A CA 1
ATOM 746 C C . PRO A 1 99 ? -10.766 6.836 -9.031 1 89.12 99 PRO A C 1
ATOM 748 O O . PRO A 1 99 ? -10.438 7.879 -9.602 1 89.12 99 PRO A O 1
ATOM 751 N N . HIS A 1 100 ? -11.555 5.988 -9.656 1 90.44 100 HIS A N 1
ATOM 752 C CA . HIS A 1 100 ? -11.758 6.078 -11.094 1 90.44 100 HIS A CA 1
ATOM 753 C C . HIS A 1 100 ? -13.109 6.703 -11.422 1 90.44 100 HIS A C 1
ATOM 755 O O . HIS A 1 100 ? -13.5 6.785 -12.586 1 90.44 100 HIS A O 1
ATOM 761 N N . LEU A 1 101 ? -13.797 7.105 -10.422 1 92.94 101 LEU A N 1
ATOM 762 C CA . LEU A 1 101 ? -15.055 7.812 -10.633 1 92.94 101 LEU A CA 1
ATOM 763 C C . LEU A 1 101 ? -14.844 9.32 -10.602 1 92.94 101 LEU A C 1
ATOM 765 O O . LEU A 1 101 ? -13.914 9.805 -9.953 1 92.94 101 LEU A O 1
ATOM 769 N N . THR A 1 102 ? -15.641 9.969 -11.359 1 94.94 102 THR A N 1
ATOM 770 C CA . THR A 1 102 ? -15.609 11.422 -11.297 1 94.94 102 THR A CA 1
ATOM 771 C C . THR A 1 102 ? -16.344 11.93 -10.062 1 94.94 102 THR A C 1
ATOM 773 O O . THR A 1 102 ? -17.047 11.172 -9.398 1 94.94 102 THR A O 1
ATOM 776 N N . VAL A 1 103 ? -16.125 13.156 -9.836 1 96.06 103 VAL A N 1
ATOM 777 C CA . VAL A 1 103 ? -16.781 13.789 -8.703 1 96.06 103 VAL A CA 1
ATOM 778 C C . VAL A 1 103 ? -18.297 13.695 -8.867 1 96.06 103 VAL A C 1
ATOM 780 O O . VAL A 1 103 ? -19 13.273 -7.949 1 96.06 103 VAL A O 1
ATOM 783 N N . THR A 1 104 ? -18.766 13.992 -10.008 1 96.5 104 THR A N 1
ATOM 784 C CA . THR A 1 104 ? -20.188 13.977 -10.289 1 96.5 104 THR A CA 1
ATOM 785 C C . THR A 1 104 ? -20.75 12.555 -10.164 1 96.5 104 THR A C 1
ATOM 787 O O . THR A 1 104 ? -21.797 12.352 -9.547 1 96.5 104 THR A O 1
ATOM 790 N N . GLU A 1 105 ? -20.062 11.688 -10.727 1 95.12 105 GLU A N 1
ATOM 791 C CA . GLU A 1 105 ? -20.516 10.297 -10.664 1 95.12 105 GLU A CA 1
ATOM 792 C C . GLU A 1 105 ? -20.562 9.797 -9.227 1 95.12 105 GLU A C 1
ATOM 794 O O . GLU A 1 105 ? -21.516 9.109 -8.836 1 95.12 105 GLU A O 1
ATOM 799 N N . THR A 1 106 ? -19.531 10.086 -8.516 1 95.5 106 THR A N 1
ATOM 800 C CA . THR A 1 106 ? -19.438 9.641 -7.129 1 95.5 106 THR A CA 1
ATOM 801 C C . THR A 1 106 ? -20.641 10.133 -6.324 1 95.5 106 THR A C 1
ATOM 803 O O . THR A 1 106 ? -21.266 9.359 -5.605 1 95.5 106 THR A O 1
ATOM 806 N N . LEU A 1 107 ? -21 11.391 -6.488 1 96.31 107 LEU A N 1
ATOM 807 C CA . LEU A 1 107 ? -22.078 11.977 -5.711 1 96.31 107 LEU A CA 1
ATOM 808 C C . LEU A 1 107 ? -23.438 11.516 -6.238 1 96.31 107 LEU A C 1
ATOM 810 O O . LEU A 1 107 ? -24.375 11.32 -5.461 1 96.31 107 LEU A O 1
ATOM 814 N N . ILE A 1 108 ? -23.547 11.32 -7.5 1 95.75 108 ILE A N 1
ATOM 815 C CA . ILE A 1 108 ? -24.812 10.852 -8.07 1 95.75 108 ILE A CA 1
ATOM 816 C C . ILE A 1 108 ? -25.078 9.414 -7.633 1 95.75 108 ILE A C 1
ATOM 818 O O . ILE A 1 108 ? -26.203 9.078 -7.246 1 95.75 108 ILE A O 1
ATOM 822 N N . PHE A 1 109 ? -24.047 8.57 -7.695 1 94.44 109 PHE A N 1
ATOM 823 C CA . PHE A 1 109 ? -24.219 7.195 -7.254 1 94.44 109 PHE A CA 1
ATOM 824 C C . PHE A 1 109 ? -24.625 7.141 -5.785 1 94.44 109 PHE A C 1
ATOM 826 O O . PHE A 1 109 ? -25.516 6.375 -5.41 1 94.44 109 PHE A O 1
ATOM 833 N N . THR A 1 110 ? -23.953 7.953 -5.004 1 92.5 110 THR A N 1
ATOM 834 C CA . THR A 1 110 ? -24.266 7.969 -3.58 1 92.5 110 THR A CA 1
ATOM 835 C C . THR A 1 110 ? -25.688 8.477 -3.344 1 92.5 110 THR A C 1
ATOM 837 O O . THR A 1 110 ? -26.438 7.91 -2.539 1 92.5 110 THR A O 1
ATOM 840 N N . ALA A 1 111 ? -26.062 9.516 -4.062 1 93.5 111 ALA A N 1
ATOM 841 C CA . ALA A 1 111 ? -27.406 10.07 -3.916 1 93.5 111 ALA A CA 1
ATOM 842 C C . ALA A 1 111 ? -28.469 9.039 -4.289 1 93.5 111 ALA A C 1
ATOM 844 O O . ALA A 1 111 ? -29.484 8.898 -3.598 1 93.5 111 ALA A O 1
ATOM 845 N N . ARG A 1 112 ? -28.219 8.336 -5.324 1 93 112 ARG A N 1
ATOM 846 C CA . ARG A 1 112 ? -29.188 7.367 -5.824 1 93 112 ARG A CA 1
ATOM 847 C C . ARG A 1 112 ? -29.266 6.16 -4.895 1 93 112 ARG A C 1
ATOM 849 O O . ARG A 1 112 ? -30.297 5.477 -4.852 1 93 112 ARG A O 1
ATOM 856 N N . LEU A 1 113 ? -28.266 5.91 -4.16 1 90.88 113 LEU A N 1
ATOM 857 C CA . LEU A 1 113 ? -28.25 4.758 -3.268 1 90.88 113 LEU A CA 1
ATOM 858 C C . LEU A 1 113 ? -28.781 5.133 -1.888 1 90.88 113 LEU A C 1
ATOM 860 O O . LEU A 1 113 ? -29.484 4.344 -1.252 1 90.88 113 LEU A O 1
ATOM 864 N N . ARG A 1 114 ? -28.531 6.352 -1.439 1 87.31 114 ARG A N 1
ATOM 865 C CA . ARG A 1 114 ? -28.812 6.711 -0.055 1 87.31 114 ARG A CA 1
ATOM 866 C C . ARG A 1 114 ? -30.188 7.367 0.067 1 87.31 114 ARG A C 1
ATOM 868 O O . ARG A 1 114 ? -30.828 7.27 1.111 1 87.31 114 ARG A O 1
ATOM 875 N N . LEU A 1 115 ? -30.562 8.078 -0.944 1 89 115 LEU A N 1
ATOM 876 C CA . LEU A 1 115 ? -31.844 8.766 -0.88 1 89 115 LEU A CA 1
ATOM 877 C C . LEU A 1 115 ? -33 7.812 -1.205 1 89 115 LEU A C 1
ATOM 879 O O . LEU A 1 115 ? -32.938 7.07 -2.189 1 89 115 LEU A O 1
ATOM 883 N N . PRO A 1 116 ? -33.938 7.805 -0.366 1 87.25 116 PRO A N 1
ATOM 884 C CA . PRO A 1 116 ? -35.062 6.883 -0.574 1 87.25 116 PRO A CA 1
ATOM 885 C C . PRO A 1 116 ? -35.812 7.148 -1.877 1 87.25 116 PRO A C 1
ATOM 887 O O . PRO A 1 116 ? -36.094 8.305 -2.209 1 87.25 116 PRO A O 1
ATOM 890 N N . SER A 1 117 ? -36.062 6.098 -2.523 1 87.19 117 SER A N 1
ATOM 891 C CA . SER A 1 117 ? -36.781 6.184 -3.791 1 87.19 117 SER A CA 1
ATOM 892 C C . SER A 1 117 ? -38.25 6.504 -3.57 1 87.19 117 SER A C 1
ATOM 894 O O . SER A 1 117 ? -38.938 6.902 -4.5 1 87.19 117 SER A O 1
ATOM 896 N N . SER A 1 118 ? -38.688 6.305 -2.373 1 84.38 118 SER A N 1
ATOM 897 C CA . SER A 1 118 ? -40.062 6.602 -2.049 1 84.38 118 SER A CA 1
ATOM 898 C C . SER A 1 118 ? -40.312 8.102 -2 1 84.38 118 SER A C 1
ATOM 900 O O . SER A 1 118 ? -41.438 8.57 -2.285 1 84.38 118 SER A O 1
ATOM 902 N N . ARG A 1 119 ? -39.281 8.859 -1.799 1 86.12 119 ARG A N 1
ATOM 903 C CA . ARG A 1 119 ? -39.438 10.289 -1.587 1 86.12 119 ARG A CA 1
ATOM 904 C C . ARG A 1 119 ? -38.844 11.086 -2.736 1 86.12 119 ARG A C 1
ATOM 906 O O . ARG A 1 119 ? -39.25 12.219 -3 1 86.12 119 ARG A O 1
ATOM 913 N N . PHE A 1 120 ? -37.875 10.477 -3.352 1 90.88 120 PHE A N 1
ATOM 914 C CA . PHE A 1 120 ? -37.125 11.211 -4.367 1 90.88 120 PHE A CA 1
ATOM 915 C C . PHE A 1 120 ? -37.156 10.469 -5.703 1 90.88 120 PHE A C 1
ATOM 917 O O . PHE A 1 120 ? -37 9.25 -5.746 1 90.88 120 PHE A O 1
ATOM 924 N N . THR A 1 121 ? -37.438 11.211 -6.738 1 92.88 121 THR A N 1
ATOM 925 C CA . THR A 1 121 ? -37.312 10.672 -8.086 1 92.88 121 THR A CA 1
ATOM 926 C C . THR A 1 121 ? -35.844 10.648 -8.516 1 92.88 121 THR A C 1
ATOM 928 O O . THR A 1 121 ? -35 11.242 -7.852 1 92.88 121 THR A O 1
ATOM 931 N N . LYS A 1 122 ? -35.625 9.93 -9.562 1 93.31 122 LYS A N 1
ATOM 932 C CA . LYS A 1 122 ? -34.25 9.844 -10.094 1 93.31 122 LYS A CA 1
ATOM 933 C C . LYS A 1 122 ? -33.719 11.227 -10.422 1 93.31 122 LYS A C 1
ATOM 935 O O . LYS A 1 122 ? -32.562 11.539 -10.086 1 93.31 122 LYS A O 1
ATOM 940 N N . GLU A 1 123 ? -34.5 12.031 -10.984 1 94.62 123 GLU A N 1
ATOM 941 C CA . GLU A 1 123 ? -34.062 13.367 -11.383 1 94.62 123 GLU A CA 1
ATOM 942 C C . GLU A 1 123 ? -33.812 14.25 -10.164 1 94.62 123 GLU A C 1
ATOM 944 O O . GLU A 1 123 ? -32.875 15.047 -10.164 1 94.62 123 GLU A O 1
ATOM 949 N N . GLU A 1 124 ? -34.594 14.055 -9.203 1 94.06 124 GLU A N 1
ATOM 950 C CA . GLU A 1 124 ? -34.406 14.828 -7.977 1 94.06 124 GLU A CA 1
ATOM 951 C C . GLU A 1 124 ? -33.094 14.445 -7.27 1 94.06 124 GLU A C 1
ATOM 953 O O . GLU A 1 124 ? -32.438 15.305 -6.695 1 94.06 124 GLU A O 1
ATOM 958 N N . LYS A 1 125 ? -32.875 13.195 -7.281 1 94.31 125 LYS A N 1
ATOM 959 C CA . LYS A 1 125 ? -31.641 12.727 -6.672 1 94.31 125 LYS A CA 1
ATOM 960 C C . LYS A 1 125 ? -30.406 13.305 -7.379 1 94.31 125 LYS A C 1
ATOM 962 O O . LYS A 1 125 ? -29.453 13.719 -6.727 1 94.31 125 LYS A O 1
ATOM 967 N N . ILE A 1 126 ? -30.531 13.359 -8.703 1 95.56 126 ILE A N 1
ATOM 968 C CA . ILE A 1 126 ? -29.438 13.906 -9.5 1 95.56 126 ILE A CA 1
ATOM 969 C C . ILE A 1 126 ? -29.297 15.406 -9.219 1 95.56 126 ILE A C 1
ATOM 971 O O . ILE A 1 126 ? -28.188 15.922 -9.094 1 95.56 126 ILE A O 1
ATOM 975 N N . MET A 1 127 ? -30.375 16 -9.07 1 94.62 127 MET A N 1
ATOM 976 C CA . MET A 1 127 ? -30.375 17.438 -8.789 1 94.62 127 MET A CA 1
ATOM 977 C C . MET A 1 127 ? -29.781 17.719 -7.414 1 94.62 127 MET A C 1
ATOM 979 O O . MET A 1 127 ? -29.062 18.703 -7.23 1 94.62 127 MET A O 1
ATOM 983 N N . GLN A 1 128 ? -30.125 16.906 -6.539 1 93.38 128 GLN A N 1
ATOM 984 C CA . GLN A 1 128 ? -29.562 17.062 -5.203 1 93.38 128 GLN A CA 1
ATOM 985 C C . GLN A 1 128 ? -28.031 16.938 -5.23 1 93.38 128 GLN A C 1
ATOM 987 O O . GLN A 1 128 ? -27.328 17.688 -4.547 1 93.38 128 GLN A O 1
ATOM 992 N N . ALA A 1 129 ? -27.578 15.992 -5.938 1 95.44 129 ALA A N 1
ATOM 993 C CA . ALA A 1 129 ? -26.125 15.805 -6.078 1 95.44 129 ALA A CA 1
ATOM 994 C C . ALA A 1 129 ? -25.484 17.031 -6.711 1 95.44 129 ALA A C 1
ATOM 996 O O . ALA A 1 129 ? -24.422 17.484 -6.266 1 95.44 129 ALA A O 1
ATOM 997 N N . LYS A 1 130 ? -26.141 17.594 -7.684 1 95.06 130 LYS A N 1
ATOM 998 C CA . LYS A 1 130 ? -25.609 18.781 -8.352 1 95.06 130 LYS A CA 1
ATOM 999 C C . LYS A 1 130 ? -25.609 19.984 -7.41 1 95.06 130 LYS A C 1
ATOM 1001 O O . LYS A 1 130 ? -24.688 20.812 -7.441 1 95.06 130 LYS A O 1
ATOM 1006 N N . ASN A 1 131 ? -26.609 20.047 -6.629 1 92.06 131 ASN A N 1
ATOM 1007 C CA . ASN A 1 131 ? -26.672 21.125 -5.645 1 92.06 131 ASN A CA 1
ATOM 1008 C C . ASN A 1 131 ? -25.516 21.062 -4.648 1 92.06 131 ASN A C 1
ATOM 1010 O O . ASN A 1 131 ? -24.938 22.078 -4.293 1 92.06 131 ASN A O 1
ATOM 1014 N N . VAL A 1 132 ? -25.297 19.891 -4.199 1 91.88 132 VAL A N 1
ATOM 1015 C CA . VAL A 1 132 ? -24.219 19.688 -3.24 1 91.88 132 VAL A CA 1
ATOM 1016 C C . VAL A 1 132 ? -22.875 20.047 -3.885 1 91.88 132 VAL A C 1
ATOM 1018 O O . VAL A 1 132 ? -22 20.609 -3.23 1 91.88 132 VAL A O 1
ATOM 1021 N N . ILE A 1 133 ? -22.719 19.734 -5.164 1 94.62 133 ILE A N 1
ATOM 1022 C CA . ILE A 1 133 ? -21.516 20.062 -5.902 1 94.62 133 ILE A CA 1
ATOM 1023 C C . ILE A 1 133 ? -21.297 21.578 -5.918 1 94.62 133 ILE A C 1
ATOM 1025 O O . ILE A 1 133 ? -20.203 22.062 -5.668 1 94.62 133 ILE A O 1
ATOM 1029 N N . ASP A 1 134 ? -22.312 22.219 -6.098 1 90.19 134 ASP A N 1
ATOM 1030 C CA . ASP A 1 134 ? -22.266 23.672 -6.141 1 90.19 134 ASP A CA 1
ATOM 1031 C C . ASP A 1 134 ? -22 24.25 -4.754 1 90.19 134 ASP A C 1
ATOM 1033 O O . ASP A 1 134 ? -21.188 25.172 -4.602 1 90.19 134 ASP A O 1
ATOM 1037 N N . GLN A 1 135 ? -22.656 23.703 -3.857 1 84.94 135 GLN A N 1
ATOM 1038 C CA . GLN A 1 135 ? -22.547 24.203 -2.49 1 84.94 135 GLN A CA 1
ATOM 1039 C C . GLN A 1 135 ? -21.109 24.031 -1.964 1 84.94 135 GLN A C 1
ATOM 1041 O O . GLN A 1 135 ? -20.641 24.859 -1.175 1 84.94 135 GLN A O 1
ATOM 1046 N N . LEU A 1 136 ? -20.469 22.969 -2.395 1 88 136 LEU A N 1
ATOM 1047 C CA . LEU A 1 136 ? -19.141 22.672 -1.875 1 88 136 LEU A CA 1
ATOM 1048 C C . LEU A 1 136 ? -18.062 23.219 -2.803 1 88 136 LEU A C 1
ATOM 1050 O O . LEU A 1 136 ? -16.875 22.969 -2.598 1 88 136 LEU A O 1
ATOM 1054 N N . GLY A 1 137 ? -18.438 23.938 -3.82 1 85.56 137 GLY A N 1
ATOM 1055 C CA . GLY A 1 137 ? -17.469 24.547 -4.73 1 85.56 137 GLY A CA 1
ATOM 1056 C C . GLY A 1 137 ? -16.719 23.531 -5.574 1 85.56 137 GLY A C 1
ATOM 1057 O O . GLY A 1 137 ? -15.523 23.688 -5.812 1 85.56 137 GLY A O 1
ATOM 1058 N N . LEU A 1 138 ? -17.391 22.484 -5.914 1 90.62 138 LEU A N 1
ATOM 1059 C CA . LEU A 1 138 ? -16.766 21.422 -6.691 1 90.62 138 LEU A CA 1
ATOM 1060 C C . LEU A 1 138 ? -17.141 21.531 -8.164 1 90.62 138 LEU A C 1
ATOM 1062 O O . LEU A 1 138 ? -16.859 20.609 -8.945 1 90.62 138 LEU A O 1
ATOM 1066 N N . THR A 1 139 ? -17.641 22.594 -8.594 1 91.62 139 THR A N 1
ATOM 1067 C CA . THR A 1 139 ? -18.156 22.766 -9.945 1 91.62 139 THR A CA 1
ATOM 1068 C C . THR A 1 139 ? -17.031 22.719 -10.969 1 91.62 139 THR A C 1
ATOM 1070 O O . THR A 1 139 ? -17.188 22.172 -12.062 1 91.62 139 THR A O 1
ATOM 1073 N N . GLU A 1 140 ? -15.914 23.219 -10.609 1 87.62 140 GLU A N 1
ATOM 1074 C CA . GLU A 1 140 ? -14.797 23.297 -11.547 1 87.62 140 GLU A CA 1
ATOM 1075 C C . GLU A 1 140 ? -14.195 21.906 -11.781 1 87.62 140 GLU A C 1
ATOM 1077 O O . GLU A 1 140 ? -13.664 21.641 -12.867 1 87.62 140 GLU A O 1
ATOM 1082 N N . CYS A 1 141 ? -14.281 21.078 -10.758 1 91.25 141 CYS A N 1
ATOM 1083 C CA . CYS A 1 141 ? -13.672 19.75 -10.883 1 91.25 141 CYS A CA 1
ATOM 1084 C C . CYS A 1 141 ? -14.727 18.656 -10.953 1 91.25 141 CYS A C 1
ATOM 1086 O O . CYS A 1 141 ? -14.445 17.5 -10.656 1 91.25 141 CYS A O 1
ATOM 1088 N N . LYS A 1 142 ? -15.891 19 -11.359 1 93.81 142 LYS A N 1
ATOM 1089 C CA . LYS A 1 142 ? -17.031 18.078 -11.312 1 93.81 142 LYS A CA 1
ATOM 1090 C C . LYS A 1 142 ? -16.797 16.875 -12.227 1 93.81 142 LYS A C 1
ATOM 1092 O O . LYS A 1 142 ? -17.25 15.773 -11.93 1 93.81 142 LYS A O 1
ATOM 1097 N N . ASP A 1 143 ? -16.031 17.078 -13.289 1 93 143 ASP A N 1
ATOM 1098 C CA . ASP A 1 143 ? -15.82 16 -14.258 1 93 143 ASP A CA 1
ATOM 1099 C C . ASP A 1 143 ? -14.43 15.391 -14.109 1 93 143 ASP A C 1
ATOM 1101 O O . ASP A 1 143 ? -14.031 14.547 -14.914 1 93 143 ASP A O 1
ATOM 1105 N N . SER A 1 144 ? -13.773 15.789 -13.125 1 92.62 144 SER A N 1
ATOM 1106 C CA . SER A 1 144 ? -12.453 15.219 -12.867 1 92.62 144 SER A CA 1
ATOM 1107 C C . SER A 1 144 ? -12.562 13.922 -12.07 1 92.62 144 SER A C 1
ATOM 1109 O O . SER A 1 144 ? -13.477 13.758 -11.258 1 92.62 144 SER A O 1
ATOM 1111 N N . MET A 1 145 ? -11.68 13.07 -12.352 1 92.94 145 MET A N 1
ATOM 1112 C CA . MET A 1 145 ? -11.625 11.828 -11.594 1 92.94 145 MET A CA 1
ATOM 1113 C C . MET A 1 145 ? -11.125 12.078 -10.172 1 92.94 145 MET A C 1
ATOM 1115 O O . MET A 1 145 ? -10.352 13.008 -9.938 1 92.94 145 MET A O 1
ATOM 1119 N N . ILE A 1 146 ? -11.562 11.32 -9.211 1 92.06 146 ILE A N 1
ATOM 1120 C CA . ILE A 1 146 ? -11.164 11.453 -7.812 1 92.06 146 ILE A CA 1
ATOM 1121 C C . ILE A 1 146 ? -9.672 11.164 -7.676 1 92.06 146 ILE A C 1
ATOM 1123 O O . ILE A 1 146 ? -8.938 11.922 -7.043 1 92.06 146 ILE A O 1
ATOM 1127 N N . GLY A 1 147 ? -9.227 10.148 -8.297 1 84.44 147 GLY A N 1
ATOM 1128 C CA . GLY A 1 147 ? -7.812 9.812 -8.258 1 84.44 147 GLY A CA 1
ATOM 1129 C C . GLY A 1 147 ? -7.422 9.016 -7.027 1 84.44 147 GLY A C 1
ATOM 1130 O O . GLY A 1 147 ? -8.25 8.773 -6.148 1 84.44 147 GLY A O 1
ATOM 1131 N N . GLY A 1 148 ? -6.16 8.508 -7.016 1 73.81 148 GLY A N 1
ATOM 1132 C CA . GLY A 1 148 ? -5.57 7.707 -5.953 1 73.81 148 GLY A CA 1
ATOM 1133 C C . GLY A 1 148 ? -4.055 7.805 -5.91 1 73.81 148 GLY A C 1
ATOM 1134 O O . GLY A 1 148 ? -3.463 8.672 -6.551 1 73.81 148 GLY A O 1
ATOM 1135 N N . PRO A 1 149 ? -3.457 7.117 -5.027 1 62.97 149 PRO A N 1
ATOM 1136 C CA . PRO A 1 149 ? -2 7.16 -4.883 1 62.97 149 PRO A CA 1
ATOM 1137 C C . PRO A 1 149 ? -1.268 6.984 -6.211 1 62.97 149 PRO A C 1
ATOM 1139 O O . PRO A 1 149 ? -0.235 7.617 -6.438 1 62.97 149 PRO A O 1
ATOM 1142 N N . CYS A 1 150 ? -1.865 6.277 -7.098 1 60.31 150 CYS A N 1
ATOM 1143 C CA . CYS A 1 150 ? -1.182 6.027 -8.359 1 60.31 150 CYS A CA 1
ATOM 1144 C C . CYS A 1 150 ? -1.955 6.629 -9.531 1 60.31 150 CYS A C 1
ATOM 1146 O O . CYS A 1 150 ? -1.718 6.277 -10.688 1 60.31 150 CYS A O 1
ATOM 1148 N N . LEU A 1 151 ? -2.947 7.457 -9.188 1 70.75 151 LEU A N 1
ATOM 1149 C CA . LEU A 1 151 ? -3.795 8.055 -10.211 1 70.75 151 LEU A CA 1
ATOM 1150 C C . LEU A 1 151 ? -4.047 9.531 -9.922 1 70.75 151 LEU A C 1
ATOM 1152 O O . LEU A 1 151 ? -4.535 9.875 -8.844 1 70.75 151 LEU A O 1
ATOM 1156 N N . ARG A 1 152 ? -3.57 10.336 -10.859 1 75.5 152 ARG A N 1
ATOM 1157 C CA . ARG A 1 152 ? -3.787 11.773 -10.68 1 75.5 152 ARG A CA 1
ATOM 1158 C C . ARG A 1 152 ? -5.273 12.109 -10.719 1 75.5 152 ARG A C 1
ATOM 1160 O O . ARG A 1 152 ? -6.016 11.562 -11.539 1 75.5 152 ARG A O 1
ATOM 1167 N N . GLY A 1 153 ? -5.773 12.719 -9.828 1 86.94 153 GLY A N 1
ATOM 1168 C CA . GLY A 1 153 ? -7.156 13.172 -9.773 1 86.94 153 GLY A CA 1
ATOM 1169 C C . GLY A 1 153 ? -7.316 14.531 -9.125 1 86.94 153 GLY A C 1
ATOM 1170 O O . GLY A 1 153 ? -6.488 15.422 -9.32 1 86.94 153 GLY A O 1
ATOM 1171 N N . VAL A 1 154 ? -8.391 14.664 -8.5 1 86.81 154 VAL A N 1
ATOM 1172 C CA . VAL A 1 154 ? -8.719 15.922 -7.836 1 86.81 154 VAL A CA 1
ATOM 1173 C C . VAL A 1 154 ? -7.707 16.188 -6.719 1 86.81 154 VAL A C 1
ATOM 1175 O O . VAL A 1 154 ? -6.977 15.297 -6.305 1 86.81 154 VAL A O 1
ATOM 1178 N N . SER A 1 155 ? -7.578 17.422 -6.367 1 78.5 155 SER A N 1
ATOM 1179 C CA . SER A 1 155 ? -6.668 17.812 -5.297 1 78.5 155 SER A CA 1
ATOM 1180 C C . SER A 1 155 ? -7.117 17.25 -3.953 1 78.5 155 SER A C 1
ATOM 1182 O O . SER A 1 155 ? -8.234 16.75 -3.824 1 78.5 155 SER A O 1
ATOM 1184 N N . GLY A 1 156 ? -6.238 17.203 -2.973 1 79 156 GLY A N 1
ATOM 1185 C CA . GLY A 1 156 ? -6.566 16.734 -1.636 1 79 156 GLY A CA 1
ATOM 1186 C C . GLY A 1 156 ? -7.754 17.453 -1.028 1 79 156 GLY A C 1
ATOM 1187 O O . GLY A 1 156 ? -8.625 16.828 -0.416 1 79 156 GLY A O 1
ATOM 1188 N N . GLY A 1 157 ? -7.77 18.75 -1.246 1 81 157 GLY A N 1
ATOM 1189 C CA . GLY A 1 157 ? -8.883 19.531 -0.74 1 81 157 GLY A CA 1
ATOM 1190 C C . GLY A 1 157 ? -10.203 19.219 -1.428 1 81 157 GLY A C 1
ATOM 1191 O O . GLY A 1 157 ? -11.25 19.156 -0.779 1 81 157 GLY A O 1
ATOM 1192 N N . GLU A 1 158 ? -10.078 19.062 -2.715 1 85.81 158 GLU A N 1
ATOM 1193 C CA . GLU A 1 158 ? -11.273 18.688 -3.467 1 85.81 158 GLU A CA 1
ATOM 1194 C C . GLU A 1 158 ? -11.773 17.312 -3.059 1 85.81 158 GLU A C 1
ATOM 1196 O O . GLU A 1 158 ? -12.984 17.094 -2.934 1 85.81 158 GLU A O 1
ATOM 1201 N N . ARG A 1 159 ? -10.883 16.453 -2.826 1 89.94 159 ARG A N 1
ATOM 1202 C CA . ARG A 1 159 ? -11.234 15.102 -2.41 1 89.94 159 ARG A CA 1
ATOM 1203 C C . ARG A 1 159 ? -11.945 15.109 -1.062 1 89.94 159 ARG A C 1
ATOM 1205 O O . ARG A 1 159 ? -12.906 14.367 -0.855 1 89.94 159 ARG A O 1
ATOM 1212 N N . LYS A 1 160 ? -11.484 15.891 -0.195 1 88.12 160 LYS A N 1
ATOM 1213 C CA . LYS A 1 160 ? -12.117 16.016 1.113 1 88.12 160 LYS A CA 1
ATOM 1214 C C . LYS A 1 160 ? -13.531 16.578 0.986 1 88.12 160 LYS A C 1
ATOM 1216 O O . LYS A 1 160 ? -14.453 16.125 1.665 1 88.12 160 LYS A O 1
ATOM 1221 N N . ARG A 1 161 ? -13.68 17.578 0.166 1 89.25 161 ARG A N 1
ATOM 1222 C CA . ARG A 1 161 ? -14.992 18.172 -0.043 1 89.25 161 ARG A CA 1
ATOM 1223 C C . ARG A 1 161 ? -15.961 17.156 -0.658 1 89.25 161 ARG A C 1
ATOM 1225 O O . ARG A 1 161 ? -17.156 17.172 -0.357 1 89.25 161 ARG A O 1
ATOM 1232 N N . VAL A 1 162 ? -15.406 16.312 -1.453 1 93.06 162 VAL A N 1
ATOM 1233 C CA . VAL A 1 162 ? -16.234 15.258 -2.029 1 93.06 162 VAL A CA 1
ATOM 1234 C C . VAL A 1 162 ? -16.703 14.305 -0.929 1 93.06 162 VAL A C 1
ATOM 1236 O O . VAL A 1 162 ? -17.859 13.883 -0.911 1 93.06 162 VAL A O 1
ATOM 1239 N N . SER A 1 163 ? -15.766 13.961 -0.073 1 91.88 163 SER A N 1
ATOM 1240 C CA . SER A 1 163 ? -16.109 13.094 1.05 1 91.88 163 SER A CA 1
ATOM 1241 C C . SER A 1 163 ? -17.188 13.711 1.922 1 91.88 163 SER A C 1
ATOM 1243 O O . SER A 1 163 ? -18.125 13.023 2.357 1 91.88 163 SER A O 1
ATOM 1245 N N . ILE A 1 164 ? -17.109 14.969 2.133 1 90.56 164 ILE A N 1
ATOM 1246 C CA . ILE A 1 164 ? -18.125 15.688 2.889 1 90.56 164 ILE A CA 1
ATOM 1247 C C . ILE A 1 164 ? -19.438 15.703 2.109 1 90.56 164 ILE A C 1
ATOM 1249 O O . ILE A 1 164 ? -20.516 15.531 2.689 1 90.56 164 ILE A O 1
ATOM 1253 N N . GLY A 1 165 ? -19.281 15.898 0.833 1 92.06 165 GLY A N 1
ATOM 1254 C CA . GLY A 1 165 ? -20.453 15.914 -0.032 1 92.06 165 GLY A CA 1
ATOM 1255 C C . GLY A 1 165 ? -21.266 14.633 0.026 1 92.06 165 GLY A C 1
ATOM 1256 O O . GLY A 1 165 ? -22.484 14.664 -0.022 1 92.06 165 GLY A O 1
ATOM 1257 N N . GLN A 1 166 ? -20.594 13.547 0.162 1 92.31 166 GLN A N 1
ATOM 1258 C CA . GLN A 1 166 ? -21.281 12.258 0.254 1 92.31 166 GLN A CA 1
ATOM 1259 C C . GLN A 1 166 ? -22.188 12.211 1.473 1 92.31 166 GLN A C 1
ATOM 1261 O O . GLN A 1 166 ? -23.281 11.648 1.41 1 92.31 166 GLN A O 1
ATOM 1266 N N . GLU A 1 167 ? -21.781 12.852 2.494 1 88.38 167 GLU A N 1
ATOM 1267 C CA . GLU A 1 167 ? -22.562 12.859 3.723 1 88.38 167 GLU A CA 1
ATOM 1268 C C . GLU A 1 167 ? -23.641 13.945 3.676 1 88.38 167 GLU A C 1
ATOM 1270 O O . GLU A 1 167 ? -24.703 13.789 4.281 1 88.38 167 GLU A O 1
ATOM 1275 N N . MET A 1 168 ? -23.375 14.891 2.914 1 89.44 168 MET A N 1
ATOM 1276 C CA . MET A 1 168 ? -24.297 16.031 2.836 1 89.44 168 MET A CA 1
ATOM 1277 C C . MET A 1 168 ? -25.516 15.68 1.993 1 89.44 168 MET A C 1
ATOM 1279 O O . MET A 1 168 ? -26.547 16.359 2.068 1 89.44 168 MET A O 1
ATOM 1283 N N . LEU A 1 169 ? -25.375 14.711 1.236 1 89.69 169 LEU A N 1
ATOM 1284 C CA . LEU A 1 169 ? -26.438 14.352 0.304 1 89.69 169 LEU A CA 1
ATOM 1285 C C . LEU A 1 169 ? -27.719 14.016 1.049 1 89.69 169 LEU A C 1
ATOM 1287 O O . LEU A 1 169 ? -28.828 14.25 0.542 1 89.69 169 LEU A O 1
ATOM 1291 N N . ILE A 1 170 ? -27.578 13.445 2.213 1 84.19 170 ILE A N 1
ATOM 1292 C CA . ILE A 1 170 ? -28.766 13.039 2.963 1 84.19 170 ILE A CA 1
ATOM 1293 C C . ILE A 1 170 ? -29.281 14.211 3.785 1 84.19 170 ILE A C 1
ATOM 1295 O O . ILE A 1 170 ? -30.234 14.07 4.551 1 84.19 170 ILE A O 1
ATOM 1299 N N . ASN A 1 171 ? -28.672 15.352 3.617 1 83.06 171 ASN A N 1
ATOM 1300 C CA . ASN A 1 171 ? -29.047 16.547 4.359 1 83.06 171 ASN A CA 1
ATOM 1301 C C . ASN A 1 171 ? -29.125 16.266 5.859 1 83.06 171 ASN A C 1
ATOM 1303 O O . ASN A 1 171 ? -30.172 16.484 6.484 1 83.06 171 ASN A O 1
ATOM 1307 N N . PRO A 1 172 ? -28 15.906 6.371 1 88.25 172 PRO A N 1
ATOM 1308 C CA . PRO A 1 172 ? -27.984 15.555 7.793 1 88.25 172 PRO A CA 1
ATOM 1309 C C . PRO A 1 172 ? -28.188 16.766 8.703 1 88.25 172 PRO A C 1
ATOM 1311 O O . PRO A 1 172 ? -27.859 17.891 8.328 1 88.25 172 PRO A O 1
ATOM 1314 N N . SER A 1 173 ? -28.812 16.516 9.836 1 89.69 173 SER A N 1
ATOM 1315 C CA . SER A 1 173 ? -28.969 17.562 10.844 1 89.69 173 SER A CA 1
ATOM 1316 C C . SER A 1 173 ? -27.703 17.719 11.68 1 89.69 173 SER A C 1
ATOM 1318 O O . SER A 1 173 ? -27.469 18.781 12.258 1 89.69 173 SER A O 1
ATOM 1320 N N . LEU A 1 174 ? -26.984 16.641 11.734 1 92.38 174 LEU A N 1
ATOM 1321 C CA . LEU A 1 174 ? -25.734 16.625 12.469 1 92.38 174 LEU A CA 1
ATOM 1322 C C . LEU A 1 174 ? -24.578 16.141 11.578 1 92.38 174 LEU A C 1
ATOM 1324 O O . LEU A 1 174 ? -24.688 15.078 10.961 1 92.38 174 LEU A O 1
ATOM 1328 N N . LEU A 1 175 ? -23.625 16.938 11.453 1 93.62 175 LEU A N 1
ATOM 1329 C CA . LEU A 1 175 ? -22.453 16.594 10.656 1 93.62 175 LEU A CA 1
ATOM 1330 C C . LEU A 1 175 ? -21.203 16.469 11.539 1 93.62 175 LEU A C 1
ATOM 1332 O O . LEU A 1 175 ? -20.844 17.406 12.242 1 93.62 175 LEU A O 1
ATOM 1336 N N . LEU A 1 176 ? -20.656 15.281 11.633 1 94.81 176 LEU A N 1
ATOM 1337 C CA . LEU A 1 176 ? -19.438 15 12.383 1 94.81 176 LEU A CA 1
ATOM 1338 C C . LEU A 1 176 ? -18.25 14.82 11.445 1 94.81 176 LEU A C 1
ATOM 1340 O O . LEU A 1 176 ? -18.266 13.945 10.578 1 94.81 176 LEU A O 1
ATOM 1344 N N . LEU A 1 177 ? -17.25 15.672 11.602 1 95.19 177 LEU A N 1
ATOM 1345 C CA . LEU A 1 177 ? -16.094 15.633 10.711 1 95.19 177 LEU A CA 1
ATOM 1346 C C . LEU A 1 177 ? -14.812 15.383 11.5 1 95.19 177 LEU A C 1
ATOM 1348 O O . LEU A 1 177 ? -14.477 16.141 12.406 1 95.19 177 LEU A O 1
ATOM 1352 N N . ASP A 1 178 ? -14.172 14.328 11.156 1 92.25 178 ASP A N 1
ATOM 1353 C CA . ASP A 1 178 ? -12.898 14.008 11.805 1 92.25 178 ASP A CA 1
ATOM 1354 C C . ASP A 1 178 ? -11.719 14.562 11 1 92.25 178 ASP A C 1
ATOM 1356 O O . ASP A 1 178 ? -11.32 13.977 9.992 1 92.25 178 ASP A O 1
ATOM 1360 N N . GLU A 1 179 ? -11.133 15.586 11.414 1 88.88 179 GLU A N 1
ATOM 1361 C CA . GLU A 1 179 ? -9.961 16.25 10.844 1 88.88 179 GLU A CA 1
ATOM 1362 C C . GLU A 1 179 ? -10.156 16.516 9.352 1 88.88 179 GLU A C 1
ATOM 1364 O O . GLU A 1 179 ? -9.336 16.125 8.531 1 88.88 179 GLU A O 1
ATOM 1369 N N . PRO A 1 180 ? -11.156 17.312 9.047 1 89.81 180 PRO A N 1
ATOM 1370 C CA . PRO A 1 180 ? -11.469 17.578 7.641 1 89.81 180 PRO A CA 1
ATOM 1371 C C . PRO A 1 180 ? -10.414 18.438 6.949 1 89.81 180 PRO A C 1
ATOM 1373 O O . PRO A 1 180 ? -10.391 18.531 5.723 1 89.81 180 PRO A O 1
ATOM 1376 N N . THR A 1 181 ? -9.555 19.094 7.746 1 86.38 181 THR A N 1
ATOM 1377 C CA . THR A 1 181 ? -8.586 20.016 7.16 1 86.38 181 THR A CA 1
ATOM 1378 C C . THR A 1 181 ? -7.176 19.422 7.215 1 86.38 181 THR A C 1
ATOM 1380 O O . THR A 1 181 ? -6.207 20.094 6.859 1 86.38 181 THR A O 1
ATOM 1383 N N . SER A 1 182 ? -7.086 18.234 7.637 1 77.88 182 SER A N 1
ATOM 1384 C CA . SER A 1 182 ? -5.773 17.609 7.766 1 77.88 182 SER A CA 1
ATOM 1385 C C . SER A 1 182 ? -5.109 17.438 6.402 1 77.88 182 SER A C 1
ATOM 1387 O O . SER A 1 182 ? -5.758 17.031 5.438 1 77.88 182 SER A O 1
ATOM 1389 N N . GLY A 1 183 ? -3.865 17.844 6.316 1 68.75 183 GLY A N 1
ATOM 1390 C CA . GLY A 1 183 ? -3.107 17.656 5.09 1 68.75 183 GLY A CA 1
ATOM 1391 C C . GLY A 1 183 ? -3.395 18.719 4.043 1 68.75 183 GLY A C 1
ATOM 1392 O O . GLY A 1 183 ? -2.906 18.625 2.916 1 68.75 183 GLY A O 1
ATOM 1393 N N . LEU A 1 184 ? -4.238 19.672 4.406 1 75.12 184 LEU A N 1
ATOM 1394 C CA . LEU A 1 184 ? -4.59 20.734 3.471 1 75.12 184 LEU A CA 1
ATOM 1395 C C . LEU A 1 184 ? -3.85 22.031 3.811 1 75.12 184 LEU A C 1
ATOM 1397 O O . LEU A 1 184 ? -3.463 22.234 4.961 1 75.12 184 LEU A O 1
ATOM 1401 N N . ASP A 1 185 ? -3.615 22.797 2.779 1 71.69 185 ASP A N 1
ATOM 1402 C CA . ASP A 1 185 ? -3.064 24.125 3.023 1 71.69 185 ASP A CA 1
ATOM 1403 C C . ASP A 1 185 ? -4.102 25.031 3.682 1 71.69 185 ASP A C 1
ATOM 1405 O O . ASP A 1 185 ? -5.297 24.734 3.664 1 71.69 185 ASP A O 1
ATOM 1409 N N . SER A 1 186 ? -3.713 26.062 4.207 1 73.19 186 SER A N 1
ATOM 1410 C CA . SER A 1 186 ? -4.539 26.953 5.008 1 73.19 186 SER A CA 1
ATOM 1411 C C . SER A 1 186 ? -5.66 27.562 4.172 1 73.19 186 SER A C 1
ATOM 1413 O O . SER A 1 186 ? -6.777 27.75 4.664 1 73.19 186 SER A O 1
ATOM 1415 N N . THR A 1 187 ? -5.348 27.828 2.943 1 71.06 187 THR A N 1
ATOM 1416 C CA . THR A 1 187 ? -6.355 28.453 2.102 1 71.06 187 THR A CA 1
ATOM 1417 C C . THR A 1 187 ? -7.484 27.484 1.785 1 71.06 187 THR A C 1
ATOM 1419 O O . THR A 1 187 ? -8.664 27.844 1.858 1 71.06 187 THR A O 1
ATOM 1422 N N . THR A 1 188 ? -7.039 26.297 1.46 1 76.25 188 THR A N 1
ATOM 1423 C CA . THR A 1 188 ? -8.031 25.266 1.163 1 76.25 188 THR A CA 1
ATOM 1424 C C . THR A 1 188 ? -8.82 24.906 2.414 1 76.25 188 THR A C 1
ATOM 1426 O O . THR A 1 188 ? -10.039 24.703 2.348 1 76.25 188 THR A O 1
ATOM 1429 N N . ALA A 1 189 ? -8.078 24.844 3.471 1 84.44 189 ALA A N 1
ATOM 1430 C CA . ALA A 1 189 ? -8.742 24.562 4.742 1 84.44 189 ALA A CA 1
ATOM 1431 C C . ALA A 1 189 ? -9.766 25.641 5.074 1 84.44 189 ALA A C 1
ATOM 1433 O O . ALA A 1 189 ? -10.875 25.328 5.527 1 84.44 189 ALA A O 1
ATOM 1434 N N . GLN A 1 190 ? -9.422 26.859 4.871 1 84.5 190 GLN A N 1
ATOM 1435 C CA . GLN A 1 190 ? -10.328 27.969 5.156 1 84.5 190 GLN A CA 1
ATOM 1436 C C . GLN A 1 190 ? -11.57 27.906 4.277 1 84.5 190 GLN A C 1
ATOM 1438 O O . GLN A 1 190 ? -12.68 28.203 4.734 1 84.5 190 GLN A O 1
ATOM 1443 N N . LYS A 1 191 ? -11.328 27.547 3.055 1 80.38 191 LYS A N 1
ATOM 1444 C CA . LYS A 1 191 ? -12.461 27.438 2.135 1 80.38 191 LYS A CA 1
ATOM 1445 C C . LYS A 1 191 ? -13.438 26.359 2.598 1 80.38 191 LYS A C 1
ATOM 1447 O O . LYS A 1 191 ? -14.656 26.562 2.561 1 80.38 191 LYS A O 1
ATOM 1452 N N . ILE A 1 192 ? -12.93 25.297 3.031 1 86.06 192 ILE A N 1
ATOM 1453 C CA . ILE A 1 192 ? -13.758 24.188 3.486 1 86.06 192 ILE A CA 1
ATOM 1454 C C . ILE A 1 192 ? -14.531 24.594 4.734 1 86.06 192 ILE A C 1
ATOM 1456 O O . ILE A 1 192 ? -15.75 24.406 4.809 1 86.06 192 ILE A O 1
ATOM 1460 N N . VAL A 1 193 ? -13.898 25.203 5.668 1 91.69 193 VAL A N 1
ATOM 1461 C CA . VAL A 1 193 ? -14.539 25.562 6.93 1 91.69 193 VAL A CA 1
ATOM 1462 C C . VAL A 1 193 ? -15.531 26.703 6.699 1 91.69 193 VAL A C 1
ATOM 1464 O O . VAL A 1 193 ? -16.578 26.75 7.348 1 91.69 193 VAL A O 1
ATOM 1467 N N . SER A 1 194 ? -15.172 27.547 5.809 1 88.38 194 SER A N 1
ATOM 1468 C CA . SER A 1 194 ? -16.109 28.625 5.473 1 88.38 194 SER A CA 1
ATOM 1469 C C . SER A 1 194 ? -17.391 28.062 4.867 1 88.38 194 SER A C 1
ATOM 1471 O O . SER A 1 194 ? -18.484 28.531 5.184 1 88.38 194 SER A O 1
ATOM 1473 N N . THR A 1 195 ? -17.156 27.125 4.02 1 85.56 195 THR A N 1
ATOM 1474 C CA . THR A 1 195 ? -18.312 26.469 3.418 1 85.56 195 THR A CA 1
ATOM 1475 C C . THR A 1 195 ? -19.156 25.766 4.484 1 85.56 195 THR A C 1
ATOM 1477 O O . THR A 1 195 ? -20.391 25.844 4.461 1 85.56 195 THR A O 1
ATOM 1480 N N . LEU A 1 196 ? -18.531 25.141 5.344 1 90.19 196 LEU A N 1
ATOM 1481 C CA . LEU A 1 196 ? -19.234 24.453 6.426 1 90.19 196 LEU A CA 1
ATOM 1482 C C . LEU A 1 196 ? -19.953 25.453 7.324 1 90.19 196 LEU A C 1
ATOM 1484 O O . LEU A 1 196 ? -21.062 25.172 7.797 1 90.19 196 LEU A O 1
ATOM 1488 N N . SER A 1 197 ? -19.328 26.531 7.574 1 91.94 197 SER A N 1
ATOM 1489 C CA . SER A 1 197 ? -19.938 27.578 8.391 1 91.94 197 SER A CA 1
ATOM 1490 C C . SER A 1 197 ? -21.203 28.125 7.742 1 91.94 197 SER A C 1
ATOM 1492 O O . SER A 1 197 ? -22.203 28.375 8.43 1 91.94 197 SER A O 1
ATOM 1494 N N . GLU A 1 198 ? -21.109 28.281 6.477 1 87.69 198 GLU A N 1
ATOM 1495 C CA . GLU A 1 198 ? -22.281 28.719 5.727 1 87.69 198 GLU A CA 1
ATOM 1496 C C . GLU A 1 198 ? -23.406 27.688 5.793 1 87.69 198 GLU A C 1
ATOM 1498 O O . GLU A 1 198 ? -24.578 28.047 5.938 1 87.69 198 GLU A O 1
ATOM 1503 N N . LEU A 1 199 ? -23.031 26.5 5.727 1 86.19 199 LEU A N 1
ATOM 1504 C CA . LEU A 1 199 ? -24 25.422 5.812 1 86.19 199 LEU A CA 1
ATOM 1505 C C . LEU A 1 199 ? -24.641 25.375 7.195 1 86.19 199 LEU A C 1
ATOM 1507 O O . LEU A 1 199 ? -25.844 25.094 7.32 1 86.19 199 LEU A O 1
ATOM 1511 N N . ALA A 1 200 ? -23.875 25.562 8.172 1 90.5 200 ALA A N 1
ATOM 1512 C CA . ALA A 1 200 ? -24.391 25.547 9.539 1 90.5 200 ALA A CA 1
ATOM 1513 C C . ALA A 1 200 ? -25.375 26.703 9.758 1 90.5 200 ALA A C 1
ATOM 1515 O O . ALA A 1 200 ? -26.438 26.5 10.352 1 90.5 200 ALA A O 1
ATOM 1516 N N . SER A 1 201 ? -25.047 27.875 9.266 1 87.62 201 SER A N 1
ATOM 1517 C CA . SER A 1 201 ? -25.859 29.062 9.484 1 87.62 201 SER A CA 1
ATOM 1518 C C . SER A 1 201 ? -27.141 29.016 8.648 1 87.62 201 SER A C 1
ATOM 1520 O O . SER A 1 201 ? -28.234 29.266 9.164 1 87.62 201 SER A O 1
ATOM 1522 N N . ASP A 1 202 ? -26.969 28.672 7.383 1 82.44 202 ASP A N 1
ATOM 1523 C CA . ASP A 1 202 ? -28.109 28.703 6.461 1 82.44 202 ASP A CA 1
ATOM 1524 C C . ASP A 1 202 ? -29.031 27.5 6.684 1 82.44 202 ASP A C 1
ATOM 1526 O O . ASP A 1 202 ? -30.25 27.625 6.613 1 82.44 202 ASP A O 1
ATOM 1530 N N . GLY A 1 203 ? -28.484 26.359 7.016 1 75.56 203 GLY A N 1
ATOM 1531 C CA . GLY A 1 203 ? -29.266 25.125 7.078 1 75.56 203 GLY A CA 1
ATOM 1532 C C . GLY A 1 203 ? -29.594 24.703 8.492 1 75.56 203 GLY A C 1
ATOM 1533 O O . GLY A 1 203 ? -30.266 23.688 8.703 1 75.56 203 GLY A O 1
ATOM 1534 N N . GLU A 1 204 ? -29.203 25.531 9.383 1 83.31 204 GLU A N 1
ATOM 1535 C CA . GLU A 1 204 ? -29.406 25.203 10.789 1 83.31 204 GLU A CA 1
ATOM 1536 C C . GLU A 1 204 ? -28.859 23.828 11.125 1 83.31 204 GLU A C 1
ATOM 1538 O O . GLU A 1 204 ? -29.547 23.016 11.75 1 83.31 204 GLU A O 1
ATOM 1543 N N . LYS A 1 205 ? -27.75 23.547 10.523 1 91.06 205 LYS A N 1
ATOM 1544 C CA . LYS A 1 205 ? -27.094 22.281 10.766 1 91.06 205 LYS A CA 1
ATOM 1545 C C . LYS A 1 205 ? -26.094 22.391 11.922 1 91.06 205 LYS A C 1
ATOM 1547 O O . LYS A 1 205 ? -25.5 23.438 12.133 1 91.06 205 LYS A O 1
ATOM 1552 N N . THR A 1 206 ? -26.047 21.312 12.688 1 94.62 206 THR A N 1
ATOM 1553 C CA . THR A 1 206 ? -25.031 21.219 13.742 1 94.62 206 THR A CA 1
ATOM 1554 C C . THR A 1 206 ? -23.766 20.547 13.227 1 94.62 206 THR A C 1
ATOM 1556 O O . THR A 1 206 ? -23.828 19.453 12.664 1 94.62 206 THR A O 1
ATOM 1559 N N . ILE A 1 207 ? -22.688 21.219 13.352 1 95.62 207 ILE A N 1
ATOM 1560 C CA . ILE A 1 207 ? -21.438 20.688 12.828 1 95.62 207 ILE A CA 1
ATOM 1561 C C . ILE A 1 207 ? -20.422 20.547 13.969 1 95.62 207 ILE A C 1
ATOM 1563 O O . ILE A 1 207 ? -20.219 21.469 14.75 1 95.62 207 ILE A O 1
ATOM 1567 N N . VAL A 1 208 ? -19.891 19.375 14.133 1 96.19 208 VAL A N 1
ATOM 1568 C CA . VAL A 1 208 ? -18.812 19.109 15.086 1 96.19 208 VAL A CA 1
ATOM 1569 C C . VAL A 1 208 ? -17.578 18.609 14.344 1 96.19 208 VAL A C 1
ATOM 1571 O O . VAL A 1 208 ? -17.672 17.672 13.547 1 96.19 208 VAL A O 1
ATOM 1574 N N . MET A 1 209 ? -16.484 19.219 14.516 1 95.62 209 MET A N 1
ATOM 1575 C CA . MET A 1 209 ? -15.297 18.766 13.797 1 95.62 209 MET A CA 1
ATOM 1576 C C . MET A 1 209 ? -14.078 18.766 14.711 1 95.62 209 MET A C 1
ATOM 1578 O O . MET A 1 209 ? -14.039 19.484 15.703 1 95.62 209 MET A O 1
ATOM 1582 N N . THR A 1 210 ? -13.211 17.891 14.453 1 94.31 210 THR A N 1
ATOM 1583 C CA . THR A 1 210 ? -11.906 17.875 15.109 1 94.31 210 THR A CA 1
ATOM 1584 C C . THR A 1 210 ? -10.859 18.562 14.234 1 94.31 210 THR A C 1
ATOM 1586 O O . THR A 1 210 ? -10.875 18.422 13.008 1 94.31 210 THR A O 1
ATOM 1589 N N . ILE A 1 211 ? -10.078 19.406 14.797 1 89.44 211 ILE A N 1
ATOM 1590 C CA . ILE A 1 211 ? -9.031 20.094 14.055 1 89.44 211 ILE A CA 1
ATOM 1591 C C . ILE A 1 211 ? -7.742 20.109 14.867 1 89.44 211 ILE A C 1
ATOM 1593 O O . ILE A 1 211 ? -7.762 20.359 16.078 1 89.44 211 ILE A O 1
ATOM 1597 N N . HIS A 1 212 ? -6.719 19.875 14.273 1 79.94 212 HIS A N 1
ATOM 1598 C CA . HIS A 1 212 ? -5.434 19.828 14.961 1 79.94 212 HIS A CA 1
ATOM 1599 C C . HIS 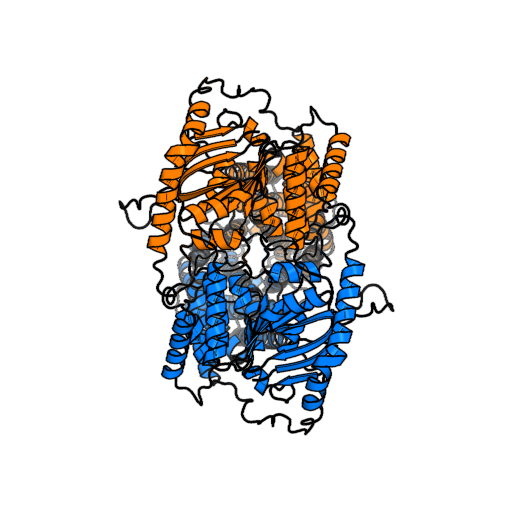A 1 212 ? -4.855 21.219 15.156 1 79.94 212 HIS A C 1
ATOM 1601 O O . HIS A 1 212 ? -4.473 21.594 16.266 1 79.94 212 HIS A O 1
ATOM 1607 N N . GLN A 1 213 ? -4.707 21.922 14.07 1 81.38 213 GLN A N 1
ATOM 1608 C CA . GLN A 1 213 ? -4.098 23.25 14.148 1 81.38 213 GLN A CA 1
ATOM 1609 C C . GLN A 1 213 ? -4.738 24.203 13.148 1 81.38 213 GLN A C 1
ATOM 1611 O O . GLN A 1 213 ? -4.164 24.484 12.086 1 81.38 213 GLN A O 1
ATOM 1616 N N . PRO A 1 214 ? -5.766 24.812 13.594 1 87.44 214 PRO A N 1
ATOM 1617 C CA . PRO A 1 214 ? -6.41 25.766 12.688 1 87.44 214 PRO A CA 1
ATOM 1618 C C . PRO A 1 214 ? -5.648 27.078 12.57 1 87.44 214 PRO A C 1
ATOM 1620 O O . PRO A 1 214 ? -4.996 27.516 13.523 1 87.44 214 PRO A O 1
ATOM 1623 N N . SER A 1 215 ? -5.723 27.688 11.414 1 86.12 215 SER A N 1
ATOM 1624 C CA . SER A 1 215 ? -5.199 29.031 11.258 1 86.12 215 SER A CA 1
ATOM 1625 C C . SER A 1 215 ? -6.047 30.047 12.016 1 86.12 215 SER A C 1
ATOM 1627 O O . SER A 1 215 ? -7.129 29.719 12.508 1 86.12 215 SER A O 1
ATOM 1629 N N . SER A 1 216 ? -5.566 31.219 12.156 1 85.75 216 SER A N 1
ATOM 1630 C CA . SER A 1 216 ? -6.289 32.25 12.875 1 85.75 216 SER A CA 1
ATOM 1631 C C . SER A 1 216 ? -7.641 32.531 12.234 1 85.75 216 SER A C 1
ATOM 1633 O O . SER A 1 216 ? -8.656 32.656 12.922 1 85.75 216 SER A O 1
ATOM 1635 N N . ARG A 1 217 ? -7.625 32.562 10.938 1 84.81 217 ARG A N 1
ATOM 1636 C CA . ARG A 1 217 ? -8.867 32.844 10.227 1 84.81 217 ARG A CA 1
ATOM 1637 C C . ARG A 1 217 ? -9.883 31.719 10.43 1 84.81 217 ARG A C 1
ATOM 1639 O O . ARG A 1 217 ? -11.086 31.984 10.547 1 84.81 217 ARG A O 1
ATOM 1646 N N . ILE A 1 218 ? -9.414 30.562 10.477 1 89.19 218 ILE A N 1
ATOM 1647 C CA . ILE A 1 218 ? -10.281 29.406 10.648 1 89.19 218 ILE A CA 1
ATOM 1648 C C . ILE A 1 218 ? -10.828 29.375 12.07 1 89.19 218 ILE A C 1
ATOM 1650 O O . ILE A 1 218 ? -12 29.062 12.289 1 89.19 218 ILE A O 1
ATOM 1654 N N . TYR A 1 219 ? -10.016 29.75 13 1 91.44 219 TYR A N 1
ATOM 1655 C CA . TYR A 1 219 ? -10.43 29.75 14.398 1 91.44 219 TYR A CA 1
ATOM 1656 C C . TYR A 1 219 ? -11.633 30.672 14.617 1 91.44 219 TYR A C 1
ATOM 1658 O O . TYR A 1 219 ? -12.555 30.328 15.367 1 91.44 219 TYR A O 1
ATOM 1666 N N . TYR A 1 220 ? -11.602 31.75 14 1 89.06 220 TYR A N 1
ATOM 1667 C CA . TYR A 1 220 ? -12.633 32.75 14.242 1 89.06 220 TYR A CA 1
ATOM 1668 C C . TYR A 1 220 ? -13.938 32.375 13.555 1 89.06 220 TYR A C 1
ATOM 1670 O O . TYR A 1 220 ? -14.977 33 13.766 1 89.06 220 TYR A O 1
ATOM 1678 N N . LEU A 1 221 ? -13.883 31.312 12.797 1 90.94 221 LEU A N 1
ATOM 1679 C CA . LEU A 1 221 ? -15.109 30.812 12.172 1 90.94 221 LEU A CA 1
ATOM 1680 C C . LEU A 1 221 ? -15.852 29.875 13.109 1 90.94 221 LEU A C 1
ATOM 1682 O O . LEU A 1 221 ? -17.031 29.562 12.883 1 90.94 221 LEU A O 1
ATOM 1686 N N . PHE A 1 222 ? -15.203 29.5 14.164 1 94.56 222 PHE A N 1
ATOM 1687 C CA . PHE A 1 222 ? -15.836 28.578 15.102 1 94.56 222 PHE A CA 1
ATOM 1688 C C . PHE A 1 222 ? -16.75 29.328 16.062 1 94.56 222 PHE A C 1
ATOM 1690 O O . PHE A 1 222 ? -16.406 30.422 16.531 1 94.56 222 PHE A O 1
ATOM 1697 N N . HIS A 1 223 ? -17.875 28.797 16.281 1 94.38 223 HIS A N 1
ATOM 1698 C CA . HIS A 1 223 ? -18.766 29.344 17.312 1 94.38 223 HIS A CA 1
ATOM 1699 C C . HIS A 1 223 ? -18.328 28.906 18.703 1 94.38 223 HIS A C 1
ATOM 1701 O O . HIS A 1 223 ? -18.125 29.734 19.594 1 94.38 223 HIS A O 1
ATOM 1707 N N . LYS A 1 224 ? -18.172 27.641 18.812 1 95.44 224 LYS A N 1
ATOM 1708 C CA . LYS A 1 224 ? -17.766 27.062 20.094 1 95.44 224 LYS A CA 1
ATOM 1709 C C . LYS A 1 224 ? -16.484 26.25 19.938 1 95.44 224 LYS A C 1
ATOM 1711 O O . LYS A 1 224 ? -16.188 25.766 18.844 1 95.44 224 LYS A O 1
ATOM 1716 N N . VAL A 1 225 ? -15.773 26.188 21.031 1 96.31 225 VAL A N 1
ATOM 1717 C CA . VAL A 1 225 ? -14.523 25.438 21.047 1 96.31 225 VAL A CA 1
ATOM 1718 C C . VAL A 1 225 ? -14.484 24.516 22.266 1 96.31 225 VAL A C 1
ATOM 1720 O O . VAL A 1 225 ? -14.953 24.891 23.344 1 96.31 225 VAL A O 1
ATOM 1723 N N . LEU A 1 226 ? -14.117 23.297 22.016 1 96.5 226 LEU A N 1
ATOM 1724 C CA . LEU A 1 226 ? -13.906 22.297 23.047 1 96.5 226 LEU A CA 1
ATOM 1725 C C . LEU A 1 226 ? -12.438 21.875 23.109 1 96.5 226 LEU A C 1
ATOM 1727 O O . LEU A 1 226 ? -11.891 21.375 22.125 1 96.5 226 LEU A O 1
ATOM 1731 N N . LEU A 1 227 ? -11.812 22.172 24.203 1 96.19 227 LEU A N 1
ATOM 1732 C CA . LEU A 1 227 ? -10.398 21.859 24.375 1 96.19 227 LEU A CA 1
ATOM 1733 C C . LEU A 1 227 ? -10.219 20.641 25.266 1 96.19 227 LEU A C 1
ATOM 1735 O O . LEU A 1 227 ? -10.695 20.609 26.391 1 96.19 227 LEU A O 1
ATOM 1739 N N . LEU A 1 228 ? -9.609 19.656 24.688 1 94.88 228 LEU A N 1
ATOM 1740 C CA . LEU A 1 228 ? -9.383 18.406 25.391 1 94.88 228 LEU A CA 1
ATOM 1741 C C . LEU A 1 228 ? -7.895 18.203 25.672 1 94.88 228 LEU A C 1
ATOM 1743 O O . LEU A 1 228 ? -7.055 18.562 24.844 1 94.88 228 LEU A O 1
ATOM 1747 N N . SER A 1 229 ? -7.609 17.703 26.844 1 92.62 229 SER A N 1
ATOM 1748 C CA . SER A 1 229 ? -6.254 17.297 27.203 1 92.62 229 SER A CA 1
ATOM 1749 C C . SER A 1 229 ? -6.254 15.984 27.969 1 92.62 229 SER A C 1
ATOM 1751 O O . SER A 1 229 ? -6.855 15.898 29.047 1 92.62 229 SER A O 1
ATOM 1753 N N . GLU A 1 230 ? -5.699 14.977 27.531 1 89.81 230 GLU A N 1
ATOM 1754 C CA . GLU A 1 230 ? -5.59 13.656 28.141 1 89.81 230 GLU A CA 1
ATOM 1755 C C . GLU A 1 230 ? -6.957 13.133 28.578 1 89.81 230 GLU A C 1
ATOM 1757 O O . GLU A 1 230 ? -7.121 12.648 29.688 1 89.81 230 GLU A O 1
ATOM 1762 N N . GLY A 1 231 ? -7.891 13.391 27.797 1 92.5 231 GLY A N 1
ATOM 1763 C CA . GLY A 1 231 ? -9.219 12.867 28.047 1 92.5 231 GLY A CA 1
ATOM 1764 C C . GLY A 1 231 ? -10.062 13.773 28.938 1 92.5 231 GLY A C 1
ATOM 1765 O O . GLY A 1 231 ? -11.234 13.5 29.188 1 92.5 231 GLY A O 1
ATOM 1766 N N . ASN A 1 232 ? -9.484 14.836 29.406 1 93.94 232 ASN A N 1
ATOM 1767 C CA . ASN A 1 232 ? -10.188 15.766 30.281 1 93.94 232 ASN A CA 1
ATOM 1768 C C . ASN A 1 232 ? -10.625 17.031 29.531 1 93.94 232 ASN A C 1
ATOM 1770 O O . ASN A 1 232 ? -9.969 17.438 28.578 1 93.94 232 ASN A O 1
ATOM 1774 N N . LEU A 1 233 ? -11.664 17.562 30.031 1 94.19 233 LEU A N 1
ATOM 1775 C CA . LEU A 1 233 ? -12.172 18.812 29.484 1 94.19 233 LEU A CA 1
ATOM 1776 C C . LEU A 1 233 ? -11.438 20.016 30.078 1 94.19 233 LEU A C 1
ATOM 1778 O O . LEU A 1 233 ? -11.398 20.172 31.297 1 94.19 233 LEU A O 1
ATOM 1782 N N . MET A 1 234 ? -10.859 20.828 29.234 1 95.06 234 MET A N 1
ATOM 1783 C CA . MET A 1 234 ? -10.109 21.984 29.719 1 95.06 234 MET A CA 1
ATOM 1784 C C . MET A 1 234 ? -10.867 23.281 29.453 1 95.06 234 MET A C 1
ATOM 1786 O O . MET A 1 234 ? -10.648 24.281 30.141 1 95.06 234 MET A O 1
ATOM 1790 N N . TYR A 1 235 ? -11.594 23.25 28.469 1 95.19 235 TYR A N 1
ATOM 1791 C CA . TYR A 1 235 ? -12.414 24.406 28.156 1 95.19 235 TYR A CA 1
ATOM 1792 C C . TYR A 1 235 ? -13.578 24.016 27.25 1 95.19 235 TYR A C 1
ATOM 1794 O O . TYR A 1 235 ? -13.43 23.172 26.359 1 95.19 235 TYR A O 1
ATOM 1802 N N . PHE A 1 236 ? -14.664 24.547 27.5 1 95 236 PHE A N 1
ATOM 1803 C CA . PHE A 1 236 ? -15.828 24.453 26.625 1 95 236 PHE A CA 1
ATOM 1804 C C . PHE A 1 236 ? -16.594 25.766 26.625 1 95 236 PHE A C 1
ATOM 1806 O O . PHE A 1 236 ? -17 26.266 27.688 1 95 236 PHE A O 1
ATOM 1813 N N . GLY A 1 237 ? -16.781 26.328 25.438 1 93.62 237 GLY A N 1
ATOM 1814 C CA . GLY A 1 237 ? -17.516 27.578 25.328 1 93.62 237 GLY A CA 1
ATOM 1815 C C . GLY A 1 237 ? -17.312 28.281 24 1 93.62 237 GLY A C 1
ATOM 1816 O O . GLY A 1 237 ? -16.938 27.641 23.016 1 93.62 237 GLY A O 1
ATOM 1817 N N . MET A 1 238 ? -17.625 29.516 23.984 1 94.5 238 MET A N 1
ATOM 1818 C CA . MET A 1 238 ? -17.469 30.312 22.766 1 94.5 238 MET A CA 1
ATOM 1819 C C . MET A 1 238 ? -15.984 30.484 22.438 1 94.5 238 MET A C 1
ATOM 1821 O O . MET A 1 238 ? -15.164 30.734 23.312 1 94.5 238 MET A O 1
ATOM 1825 N N . GLY A 1 239 ? -15.664 30.344 21.25 1 93.69 239 GLY A N 1
ATOM 1826 C CA . GLY A 1 239 ? -14.281 30.5 20.797 1 93.69 239 GLY A CA 1
ATOM 1827 C C . GLY A 1 239 ? -13.711 31.875 21.078 1 93.69 239 GLY A C 1
ATOM 1828 O O . GLY A 1 239 ? -12.539 32 21.438 1 93.69 239 GLY A O 1
ATOM 1829 N N . SER A 1 240 ? -14.5 32.875 20.984 1 91.06 240 SER A N 1
ATOM 1830 C CA . SER A 1 240 ? -14.055 34.25 21.156 1 91.06 240 SER A CA 1
ATOM 1831 C C . SER A 1 240 ? -13.75 34.531 22.625 1 91.06 240 SER A C 1
ATOM 1833 O O . SER A 1 240 ? -12.992 35.469 22.922 1 91.06 240 SER A O 1
ATOM 1835 N N . GLU A 1 241 ? -14.289 33.719 23.516 1 93.25 241 GLU A N 1
ATOM 1836 C CA . GLU A 1 241 ? -14.156 33.969 24.938 1 93.25 241 GLU A CA 1
ATOM 1837 C C . GLU A 1 241 ? -13.078 33.094 25.562 1 93.25 241 GLU A C 1
ATOM 1839 O O . GLU A 1 241 ? -12.766 33.219 26.75 1 93.25 241 GLU A O 1
ATOM 1844 N N . ALA A 1 242 ? -12.547 32.312 24.797 1 94 242 ALA A N 1
ATOM 1845 C CA . ALA A 1 242 ? -11.617 31.312 25.328 1 94 242 ALA A CA 1
ATOM 1846 C C . ALA A 1 242 ? -10.383 32 25.922 1 94 242 ALA A C 1
ATOM 1848 O O . ALA A 1 242 ? -9.977 31.688 27.047 1 94 242 ALA A O 1
ATOM 1849 N N . VAL A 1 243 ? -9.805 32.906 25.156 1 92.19 243 VAL A N 1
ATOM 1850 C CA . VAL A 1 243 ? -8.586 33.594 25.609 1 92.19 243 VAL A CA 1
ATOM 1851 C C . VAL A 1 243 ? -8.883 34.406 26.859 1 92.19 243 VAL A C 1
ATOM 1853 O O . VAL A 1 243 ? -8.055 34.469 27.781 1 92.19 243 VAL A O 1
ATOM 1856 N N . LYS A 1 244 ? -10.008 35.031 26.891 1 92.69 244 LYS A N 1
ATOM 1857 C CA . LYS A 1 244 ? -10.414 35.812 28.047 1 92.69 244 LYS A CA 1
ATOM 1858 C C . LYS A 1 244 ? -10.547 34.938 29.297 1 92.69 244 LYS A C 1
ATOM 1860 O O . LYS A 1 244 ? -10.164 35.344 30.391 1 92.69 244 LYS A O 1
ATOM 1865 N N . TYR A 1 245 ? -11.102 33.812 29.172 1 93.5 245 TYR A N 1
ATOM 1866 C CA . TYR A 1 245 ? -11.242 32.875 30.281 1 93.5 245 TYR A CA 1
ATOM 1867 C C . TYR A 1 245 ? -9.883 32.5 30.844 1 93.5 245 TYR A C 1
ATOM 1869 O O . TYR A 1 245 ? -9.664 32.531 32.062 1 93.5 245 TYR A O 1
ATOM 1877 N N . PHE A 1 246 ? -8.992 32.094 30.016 1 93.88 246 PHE A N 1
ATOM 1878 C CA . PHE A 1 246 ? -7.688 31.625 30.484 1 93.88 246 PHE A CA 1
ATOM 1879 C C . PHE A 1 246 ? -6.898 32.781 31.094 1 93.88 246 PHE A C 1
ATOM 1881 O O . PHE A 1 246 ? -6.121 32.594 32.031 1 93.88 246 PHE A O 1
ATOM 1888 N N . SER A 1 247 ? -7.137 33.938 30.5 1 91.81 247 SER A N 1
ATOM 1889 C CA . SER A 1 247 ? -6.512 35.125 31.109 1 91.81 247 SER A CA 1
ATOM 1890 C C . SER A 1 247 ? -7.027 35.344 32.531 1 91.81 247 SER A C 1
ATOM 1892 O O . SER A 1 247 ? -6.289 35.812 33.375 1 91.81 247 SER A O 1
ATOM 1894 N N . SER A 1 248 ? -8.266 35 32.75 1 91.75 248 SER A N 1
ATOM 1895 C CA . SER A 1 248 ? -8.867 35.156 34.062 1 91.75 248 SER A CA 1
ATOM 1896 C C . SER A 1 248 ? -8.266 34.188 35.062 1 91.75 248 SER A C 1
ATOM 1898 O O . SER A 1 248 ? -8.297 34.438 36.281 1 91.75 248 SER A O 1
ATOM 1900 N N . VAL A 1 249 ? -7.73 33.125 34.625 1 91.31 249 VAL A N 1
ATOM 1901 C CA . VAL A 1 249 ? -7.102 32.156 35.5 1 91.31 249 VAL A CA 1
ATOM 1902 C C . VAL A 1 249 ? -5.586 32.312 35.469 1 91.31 249 VAL A C 1
ATOM 1904 O O . VAL A 1 249 ? -4.84 31.359 35.656 1 91.31 249 VAL A O 1
ATOM 1907 N N . ASP A 1 250 ? -4.98 33.406 34.906 1 88.12 250 ASP A N 1
ATOM 1908 C CA . ASP A 1 250 ? -3.596 33.844 35 1 88.12 250 ASP A CA 1
ATOM 1909 C C . ASP A 1 250 ? -2.75 33.25 33.906 1 88.12 250 ASP A C 1
ATOM 1911 O O . ASP A 1 250 ? -1.536 33.094 34.031 1 88.12 250 ASP A O 1
ATOM 1915 N N . TYR A 1 251 ? -3.441 32.844 32.906 1 90.5 251 TYR A N 1
ATOM 1916 C CA . TYR A 1 251 ? -2.707 32.344 31.734 1 90.5 251 TYR A CA 1
ATOM 1917 C C . TYR A 1 251 ? -2.988 33.219 30.516 1 90.5 251 TYR A C 1
ATOM 1919 O O . TYR A 1 251 ? -3.953 32.969 29.781 1 90.5 251 TYR A O 1
ATOM 1927 N N . ALA A 1 252 ? -2.148 34.219 30.266 1 88.69 252 ALA A N 1
ATOM 1928 C CA . ALA A 1 252 ? -2.34 35.125 29.141 1 88.69 252 ALA A CA 1
ATOM 1929 C C . ALA A 1 252 ? -1.219 35 28.109 1 88.69 252 ALA A C 1
ATOM 1931 O O . ALA A 1 252 ? -0.086 34.656 28.469 1 88.69 252 ALA A O 1
ATOM 1932 N N . PRO A 1 253 ? -1.582 35.219 26.844 1 84.44 253 PRO A N 1
ATOM 1933 C CA . PRO A 1 253 ? -0.547 35.125 25.812 1 84.44 253 PRO A CA 1
ATOM 1934 C C . PRO A 1 253 ? 0.535 36.188 25.969 1 84.44 253 PRO A C 1
ATOM 1936 O O . PRO A 1 253 ? 0.23 37.344 26.281 1 84.44 253 PRO A O 1
ATOM 1939 N N . SER A 1 254 ? 1.757 35.812 25.859 1 76.25 254 SER A N 1
ATOM 1940 C CA . SER A 1 254 ? 2.896 36.719 26 1 76.25 254 SER A CA 1
ATOM 1941 C C . SER A 1 254 ? 3.207 37.438 24.688 1 76.25 254 SER A C 1
ATOM 1943 O O . SER A 1 254 ? 3.871 38.469 24.672 1 76.25 254 SER A O 1
ATOM 1945 N N . MET A 1 255 ? 2.734 36.938 23.578 1 73.25 255 MET A N 1
ATOM 1946 C CA . MET A 1 255 ? 2.969 37.5 22.25 1 73.25 255 MET A CA 1
ATOM 1947 C C . MET A 1 255 ? 1.71 37.406 21.391 1 73.25 255 MET A C 1
ATOM 1949 O O . MET A 1 255 ? 0.721 36.781 21.797 1 73.25 255 MET A O 1
ATOM 1953 N N . ASP A 1 256 ? 1.739 38.156 20.297 1 76.06 256 ASP A N 1
ATOM 1954 C CA . ASP A 1 256 ? 0.653 38 19.328 1 76.06 256 ASP A CA 1
ATOM 1955 C C . ASP A 1 256 ? 0.621 36.562 18.766 1 76.06 256 ASP A C 1
ATOM 1957 O O . ASP A 1 256 ? 1.627 36.062 18.25 1 76.06 256 ASP A O 1
ATOM 1961 N N . MET A 1 257 ? -0.428 35.875 19.156 1 83.38 257 MET A N 1
ATOM 1962 C CA . MET A 1 257 ? -0.487 34.5 18.672 1 83.38 257 MET A CA 1
ATOM 1963 C C . MET A 1 257 ? -1.906 34.125 18.25 1 83.38 257 MET A C 1
ATOM 1965 O O . MET A 1 257 ? -2.867 34.781 18.656 1 83.38 257 MET A O 1
ATOM 1969 N N . ASN A 1 258 ? -1.963 33.188 17.422 1 86.75 258 ASN A N 1
ATOM 1970 C CA . ASN A 1 258 ? -3.221 32.531 17.109 1 86.75 258 ASN A CA 1
ATOM 1971 C C . ASN A 1 258 ? -3.863 31.906 18.344 1 86.75 258 ASN A C 1
ATOM 1973 O O . ASN A 1 258 ? -3.209 31.188 19.094 1 86.75 258 ASN A O 1
ATOM 1977 N N . PRO A 1 259 ? -5.07 32.312 18.641 1 88 259 PRO A N 1
ATOM 1978 C CA . PRO A 1 259 ? -5.727 31.766 19.828 1 88 259 PRO A CA 1
ATOM 1979 C C . PRO A 1 259 ? -5.656 30.25 19.891 1 88 259 PRO A C 1
ATOM 1981 O O . PRO A 1 259 ? -5.504 29.672 20.969 1 88 259 PRO A O 1
ATOM 1984 N N . SER A 1 260 ? -5.781 29.672 18.766 1 89.69 260 SER A N 1
ATOM 1985 C CA . SER A 1 260 ? -5.723 28.219 18.75 1 89.69 260 SER A CA 1
ATOM 1986 C C . SER A 1 260 ? -4.352 27.703 19.188 1 89.69 260 SER A C 1
ATOM 1988 O O . SER A 1 260 ? -4.246 26.688 19.875 1 89.69 260 SER A O 1
ATOM 1990 N N . ASP A 1 261 ? -3.314 28.422 18.734 1 87.69 261 ASP A N 1
ATOM 1991 C CA . ASP A 1 261 ? -1.968 28.047 19.156 1 87.69 261 ASP A CA 1
ATOM 1992 C C . ASP A 1 261 ? -1.809 28.156 20.672 1 87.69 261 ASP A C 1
ATOM 1994 O O . ASP A 1 261 ? -1.176 27.312 21.297 1 87.69 261 ASP A O 1
ATOM 1998 N N . PHE A 1 262 ? -2.383 29.172 21.141 1 87.88 262 PHE A N 1
ATOM 1999 C CA . PHE A 1 262 ? -2.33 29.422 22.578 1 87.88 262 PHE A CA 1
ATOM 2000 C C . PHE A 1 262 ? -3.043 28.312 23.359 1 87.88 262 PHE A C 1
ATOM 2002 O O . PHE A 1 262 ? -2.506 27.781 24.328 1 87.88 262 PHE A O 1
ATOM 2009 N N . LEU A 1 263 ? -4.207 27.969 22.906 1 91.31 263 LEU A N 1
ATOM 2010 C CA . LEU A 1 263 ? -5.008 26.938 23.547 1 91.31 263 LEU A CA 1
ATOM 2011 C C . LEU A 1 263 ? -4.301 25.594 23.484 1 91.31 263 LEU A C 1
ATOM 2013 O O . LEU A 1 263 ? -4.293 24.844 24.453 1 91.31 263 LEU A O 1
ATOM 2017 N N . LEU A 1 264 ? -3.775 25.312 22.391 1 88.44 264 LEU A N 1
ATOM 2018 C CA . LEU A 1 264 ? -3.1 24.031 22.203 1 88.44 264 LEU A CA 1
ATOM 2019 C C . LEU A 1 264 ? -1.846 23.953 23.078 1 88.44 264 LEU A C 1
ATOM 2021 O O . LEU A 1 264 ? -1.502 22.875 23.578 1 88.44 264 LEU A O 1
ATOM 2025 N N . ASP A 1 265 ? -1.173 25.062 23.203 1 86.62 265 ASP A N 1
ATOM 2026 C CA . ASP A 1 265 ? -0.025 25.094 24.109 1 86.62 265 ASP A CA 1
ATOM 2027 C C . ASP A 1 265 ? -0.443 24.797 25.547 1 86.62 265 ASP A C 1
ATOM 2029 O O . ASP A 1 265 ? 0.228 24.047 26.25 1 86.62 265 ASP A O 1
ATOM 2033 N N . LEU A 1 266 ? -1.511 25.406 25.891 1 89.75 266 LEU A N 1
ATOM 2034 C CA . LEU A 1 266 ? -2.016 25.188 27.234 1 89.75 266 LEU A CA 1
ATOM 2035 C C . LEU A 1 266 ? -2.428 23.734 27.438 1 89.75 266 LEU A C 1
ATOM 2037 O O . LEU A 1 266 ? -2.217 23.172 28.516 1 89.75 266 LEU A O 1
ATOM 2041 N N . ALA A 1 267 ? -3.096 23.203 26.406 1 90.94 267 ALA A N 1
ATOM 2042 C CA . ALA A 1 267 ? -3.531 21.812 26.5 1 90.94 267 ALA A CA 1
ATOM 2043 C C . ALA A 1 267 ? -2.34 20.875 26.672 1 90.94 267 ALA A C 1
ATOM 2045 O O . ALA A 1 267 ? -2.479 19.781 27.219 1 90.94 267 ALA A O 1
ATOM 2046 N N . ASN A 1 268 ? -1.176 21.375 26.203 1 86.12 268 ASN A N 1
ATOM 2047 C CA . ASN A 1 268 ? 0.047 20.578 26.359 1 86.12 268 ASN A CA 1
ATOM 2048 C C . ASN A 1 268 ? 0.802 20.969 27.625 1 86.12 268 ASN A C 1
ATOM 2050 O O . ASN A 1 268 ? 1.866 20.406 27.906 1 86.12 268 ASN A O 1
ATOM 2054 N N . GLY A 1 269 ? 0.326 21.859 28.312 1 85.25 269 GLY A N 1
ATOM 2055 C CA . GLY A 1 269 ? 0.931 22.297 29.562 1 85.25 269 GLY A CA 1
ATOM 2056 C C . GLY A 1 269 ? 2.045 23.312 29.359 1 85.25 269 GLY A C 1
ATOM 2057 O O . GLY A 1 269 ? 2.842 23.562 30.266 1 85.25 269 GLY A O 1
ATOM 2058 N N . ILE A 1 270 ? 2.096 23.891 28.156 1 80.88 270 ILE A N 1
ATOM 2059 C CA . ILE A 1 270 ? 3.154 24.844 27.844 1 80.88 270 ILE A CA 1
ATOM 2060 C C . ILE A 1 270 ? 2.619 26.266 27.969 1 80.88 270 ILE A C 1
ATOM 2062 O O . ILE A 1 270 ? 1.699 26.656 27.234 1 80.88 270 ILE A O 1
ATOM 2066 N N . TYR A 1 271 ? 3.125 27 28.859 1 76.94 271 TYR A N 1
ATOM 2067 C CA . TYR A 1 271 ? 2.676 28.375 29.016 1 76.94 271 TYR A CA 1
ATOM 2068 C C . TYR A 1 271 ? 3.768 29.359 28.609 1 76.94 271 TYR A C 1
ATOM 2070 O O . TYR A 1 271 ? 3.572 30.172 27.703 1 76.94 271 TYR A O 1
ATOM 2078 N N . THR A 1 272 ? 4.949 29.359 29.25 1 66.31 272 THR A N 1
ATOM 2079 C CA . THR A 1 272 ? 5.992 30.344 29 1 66.31 272 THR A CA 1
ATOM 2080 C C . THR A 1 272 ? 7.055 29.781 28.062 1 66.31 272 THR A C 1
ATOM 2082 O O . THR A 1 272 ? 7.863 30.531 27.5 1 66.31 272 THR A O 1
ATOM 2085 N N . GLY A 1 273 ? 6.898 28.578 27.688 1 63.31 273 GLY A N 1
ATOM 2086 C CA . GLY A 1 273 ? 7.91 27.984 26.828 1 63.31 273 GLY A CA 1
ATOM 2087 C C . GLY A 1 273 ? 9.242 27.781 27.531 1 63.31 273 GLY A C 1
ATOM 2088 O O . GLY A 1 273 ? 10.203 27.312 26.922 1 63.31 273 GLY A O 1
ATOM 2089 N N . GLN A 1 274 ? 9.344 28.219 28.781 1 62.41 274 GLN A N 1
ATOM 2090 C CA . GLN A 1 274 ? 10.609 28.078 29.484 1 62.41 274 GLN A CA 1
ATOM 2091 C C . GLN A 1 274 ? 10.906 26.609 29.781 1 62.41 274 GLN A C 1
ATOM 2093 O O . GLN A 1 274 ? 9.992 25.812 30.016 1 62.41 274 GLN A O 1
ATOM 2098 N N . PRO A 1 275 ? 12.07 26.219 29.531 1 62.22 275 PRO A N 1
ATOM 2099 C CA . PRO A 1 275 ? 12.477 24.812 29.688 1 62.22 275 PRO A CA 1
ATOM 2100 C C . PRO A 1 275 ? 12.148 24.25 31.062 1 62.22 275 PRO A C 1
ATOM 2102 O O . PRO A 1 275 ? 11.906 23.047 31.219 1 62.22 275 PRO A O 1
ATOM 2105 N N . ASN A 1 276 ? 12.094 25.094 32.125 1 62.62 276 ASN A N 1
ATOM 2106 C CA . ASN A 1 276 ? 11.945 24.594 33.5 1 62.62 276 ASN A CA 1
ATOM 2107 C C . ASN A 1 276 ? 10.484 24.531 33.906 1 62.62 276 ASN A C 1
ATOM 2109 O O . ASN A 1 276 ? 10.172 24.281 35.062 1 62.62 276 ASN A O 1
ATOM 2113 N N . GLU A 1 277 ? 9.711 24.625 32.969 1 77.31 277 GLU A N 1
ATOM 2114 C CA . GLU A 1 277 ? 8.297 24.641 33.312 1 77.31 277 GLU A CA 1
ATOM 2115 C C . GLU A 1 277 ? 7.77 23.219 33.469 1 77.31 277 GLU A C 1
ATOM 2117 O O . GLU A 1 277 ? 8.148 22.312 32.719 1 77.31 277 GLU A O 1
ATOM 2122 N N . ASP A 1 278 ? 7.141 22.938 34.656 1 81.44 278 ASP A N 1
ATOM 2123 C CA . ASP A 1 278 ? 6.484 21.656 34.875 1 81.44 278 ASP A CA 1
ATOM 2124 C C . ASP A 1 278 ? 5.18 21.562 34.062 1 81.44 278 ASP A C 1
ATOM 2126 O O . ASP A 1 278 ? 4.141 22.062 34.531 1 81.44 278 ASP A O 1
ATOM 2130 N N . HIS A 1 279 ? 5.168 20.953 33.031 1 84.62 279 HIS A N 1
ATOM 2131 C CA . HIS A 1 279 ? 4.031 20.844 32.125 1 84.62 279 HIS A CA 1
ATOM 2132 C C . HIS A 1 279 ? 2.881 20.094 32.781 1 84.62 279 HIS A C 1
ATOM 2134 O O . HIS A 1 279 ? 1.713 20.422 32.562 1 84.62 279 HIS A O 1
ATOM 2140 N N . THR A 1 280 ? 3.178 19.156 33.625 1 86.38 280 THR A N 1
ATOM 2141 C CA . THR A 1 280 ? 2.15 18.328 34.25 1 86.38 280 THR A CA 1
ATOM 2142 C C . THR A 1 280 ? 1.377 19.125 35.281 1 86.38 280 THR A C 1
ATOM 2144 O O . THR A 1 280 ? 0.156 18.984 35.406 1 86.38 280 THR A O 1
ATOM 2147 N N . LEU A 1 281 ? 2.107 19.906 36 1 87.69 281 LEU A N 1
ATOM 2148 C CA . LEU A 1 281 ? 1.463 20.719 37.031 1 87.69 281 LEU A CA 1
ATOM 2149 C C . LEU A 1 281 ? 0.551 21.766 36.406 1 87.69 281 LEU A C 1
ATOM 2151 O O . LEU A 1 281 ? -0.545 22.016 36.906 1 87.69 281 LEU A O 1
ATOM 2155 N N . ASN A 1 282 ? 0.995 22.359 35.375 1 89.38 282 ASN A N 1
ATOM 2156 C CA . ASN A 1 282 ? 0.181 23.344 34.688 1 89.38 282 ASN A CA 1
ATOM 2157 C C . ASN A 1 282 ? -1.095 22.719 34.125 1 89.38 282 ASN A C 1
ATOM 2159 O O . ASN A 1 282 ? -2.17 23.312 34.188 1 89.38 282 ASN A O 1
ATOM 2163 N N . LYS A 1 283 ? -1.003 21.578 33.594 1 90.75 283 LYS A N 1
ATOM 2164 C CA . LYS A 1 283 ? -2.162 20.891 33.031 1 90.75 283 LYS A CA 1
ATOM 2165 C C . LYS A 1 283 ? -3.189 20.578 34.125 1 90.75 283 LYS A C 1
ATOM 2167 O O . LYS A 1 283 ? -4.387 20.812 33.938 1 90.75 283 LYS A O 1
ATOM 2172 N N . LYS A 1 284 ? -2.684 20.078 35.25 1 91.44 284 LYS A N 1
ATOM 2173 C CA . LYS A 1 284 ? -3.578 19.734 36.344 1 91.44 284 LYS A CA 1
ATOM 2174 C C . LYS A 1 284 ? -4.285 20.969 36.875 1 91.44 284 LYS A C 1
ATOM 2176 O O . LYS A 1 284 ? -5.469 20.922 37.219 1 91.44 284 LYS A O 1
ATOM 2181 N N . LYS A 1 285 ? -3.523 21.969 36.938 1 91.88 285 LYS A N 1
ATOM 2182 C CA . LYS A 1 285 ? -4.098 23.234 37.438 1 91.88 285 LYS A CA 1
ATOM 2183 C C . LYS A 1 285 ? -5.188 23.734 36.5 1 91.88 285 LYS A C 1
ATOM 2185 O O . LYS A 1 285 ? -6.242 24.188 36.938 1 91.88 285 LYS A O 1
ATOM 2190 N N . LEU A 1 286 ? -4.941 23.656 35.312 1 93.25 286 LEU A N 1
ATOM 2191 C CA . LEU A 1 286 ? -5.887 24.125 34.312 1 93.25 286 LEU A CA 1
ATOM 2192 C C . LEU A 1 286 ? -7.145 23.266 34.281 1 93.25 286 LEU A C 1
ATOM 2194 O O . LEU A 1 286 ? -8.258 23.781 34.156 1 93.25 286 LEU A O 1
ATOM 2198 N N . ILE A 1 287 ? -6.957 21.969 34.406 1 93.19 287 ILE A N 1
ATOM 2199 C CA . ILE A 1 287 ? -8.078 21.031 34.406 1 93.19 287 ILE A CA 1
ATOM 2200 C C . ILE A 1 287 ? -8.93 21.25 35.656 1 93.19 287 ILE A C 1
ATOM 2202 O O . ILE A 1 287 ? -10.156 21.281 35.562 1 93.19 287 ILE A O 1
ATOM 2206 N N . SER A 1 288 ? -8.305 21.422 36.75 1 92.12 288 SER A N 1
ATOM 2207 C CA . SER A 1 288 ? -9.016 21.625 38 1 92.12 288 SER A CA 1
ATOM 2208 C C . SER A 1 288 ? -9.758 22.953 38.031 1 92.12 288 SER A C 1
ATOM 2210 O O . SER A 1 288 ? -10.883 23.031 38.531 1 92.12 288 SER A O 1
ATOM 2212 N N . SER A 1 289 ? -9.062 23.938 37.5 1 91.75 289 SER A N 1
ATOM 2213 C CA . SER A 1 289 ? -9.695 25.25 37.469 1 91.75 289 SER A CA 1
ATOM 2214 C C . SER A 1 289 ? -10.961 25.234 36.594 1 91.75 289 SER A C 1
ATOM 2216 O O . SER A 1 289 ? -11.961 25.859 36.938 1 91.75 289 SER A O 1
ATOM 2218 N N . TYR A 1 290 ? -10.922 24.578 35.594 1 92.12 290 TYR A N 1
ATOM 2219 C CA . TYR A 1 290 ? -12.086 24.562 34.719 1 92.12 290 TYR A CA 1
ATOM 2220 C C . TYR A 1 290 ? -13.195 23.688 35.281 1 92.12 290 TYR A C 1
ATOM 2222 O O . TYR A 1 290 ? -14.375 23.984 35.125 1 92.12 290 TYR A O 1
ATOM 2230 N N . LYS A 1 291 ? -12.82 22.578 35.844 1 90.5 291 LYS A N 1
ATOM 2231 C CA . LYS A 1 291 ? -13.828 21.75 36.5 1 90.5 291 LYS A CA 1
ATOM 2232 C C . LYS A 1 291 ? -14.641 22.547 37.531 1 90.5 291 LYS A C 1
ATOM 2234 O O . LYS A 1 291 ? -15.852 22.375 37.625 1 90.5 291 LYS A O 1
ATOM 2239 N N . GLU A 1 292 ? -13.977 23.344 38.219 1 89.56 292 GLU A N 1
ATOM 2240 C CA . GLU A 1 292 ? -14.641 24.203 39.188 1 89.56 292 GLU A CA 1
ATOM 2241 C C . GLU A 1 292 ? -15.539 25.234 38.5 1 89.56 292 GLU A C 1
ATOM 2243 O O . GLU A 1 292 ? -16.656 25.484 38.938 1 89.56 292 GLU A O 1
ATOM 2248 N N . HIS A 1 293 ? -15 25.797 37.469 1 89.38 293 HIS A N 1
ATOM 2249 C CA . HIS A 1 293 ? -15.773 26.766 36.688 1 89.38 293 HIS A CA 1
ATOM 2250 C C . HIS A 1 293 ? -16.984 26.125 36.062 1 89.38 293 HIS A C 1
ATOM 2252 O O . HIS A 1 293 ? -18.062 26.719 36.031 1 89.38 293 HIS A O 1
ATOM 2258 N N . PHE A 1 294 ? -16.797 24.969 35.594 1 88.62 294 PHE A N 1
ATOM 2259 C CA . PHE A 1 294 ? -17.859 24.234 34.938 1 88.62 294 PHE A CA 1
ATOM 2260 C C . PHE A 1 294 ? -18.969 23.891 35.906 1 88.62 294 PHE A C 1
ATOM 2262 O O . PHE A 1 294 ? -20.156 24.031 35.594 1 88.62 294 PHE A O 1
ATOM 2269 N N . SER A 1 295 ? -18.641 23.406 37.031 1 85.31 295 SER A N 1
ATOM 2270 C CA . SER A 1 295 ? -19.609 23.031 38.062 1 85.31 295 SER A CA 1
ATOM 2271 C C . SER A 1 295 ? -20.438 24.219 38.531 1 85.31 295 SER A C 1
ATOM 2273 O O . SER A 1 295 ? -21.625 24.094 38.812 1 85.31 295 SER A O 1
ATOM 2275 N N . ASP A 1 296 ? -19.844 25.359 38.438 1 83 296 ASP A N 1
ATOM 2276 C CA . ASP A 1 296 ? -20.484 26.562 39 1 83 296 ASP A CA 1
ATOM 2277 C C . ASP A 1 296 ? -21.359 27.234 37.938 1 83 296 ASP A C 1
ATOM 2279 O O . ASP A 1 296 ? -22.453 27.719 38.281 1 83 296 ASP A O 1
ATOM 2283 N N . THR A 1 297 ? -20.938 27.219 36.719 1 81 297 THR A N 1
ATOM 2284 C CA . THR A 1 297 ? -21.594 28.094 35.75 1 81 297 THR A CA 1
ATOM 2285 C C . THR A 1 297 ? -22.375 27.266 34.719 1 81 297 THR A C 1
ATOM 2287 O O . THR A 1 297 ? -23.484 27.625 34.344 1 81 297 THR A O 1
ATOM 2290 N N . ILE A 1 298 ? -21.875 26.156 34.281 1 79.38 298 ILE A N 1
ATOM 2291 C CA . ILE A 1 298 ? -22.406 25.516 33.094 1 79.38 298 ILE A CA 1
ATOM 2292 C C . ILE A 1 298 ? -23.266 24.297 33.469 1 79.38 298 ILE A C 1
ATOM 2294 O O . ILE A 1 298 ? -24.266 24.016 32.844 1 79.38 298 ILE A O 1
ATOM 2298 N N . GLU A 1 299 ? -22.938 23.625 34.531 1 80.62 299 GLU A N 1
ATOM 2299 C CA . GLU A 1 299 ? -23.578 22.375 34.938 1 80.62 299 GLU A CA 1
ATOM 2300 C C . GLU A 1 299 ? -25.062 22.594 35.219 1 80.62 299 GLU A C 1
ATOM 2302 O O . GLU A 1 299 ? -25.906 21.766 34.844 1 80.62 299 GLU A O 1
ATOM 2307 N N . PRO A 1 300 ? -25.375 23.656 35.875 1 75.38 300 PRO A N 1
ATOM 2308 C CA . PRO A 1 300 ? -26.812 23.875 36.125 1 75.38 300 PRO A CA 1
ATOM 2309 C C . PRO A 1 300 ? -27.641 23.969 34.844 1 75.38 300 PRO A C 1
ATOM 2311 O O . PRO A 1 300 ? -28.812 23.578 34.844 1 75.38 300 PRO A O 1
ATOM 2314 N N . MET A 1 301 ? -27.016 24.406 33.781 1 70.62 301 MET A N 1
ATOM 2315 C CA . MET A 1 301 ? -27.703 24.516 32.531 1 70.62 301 MET A CA 1
ATOM 2316 C C . MET A 1 301 ? -27.953 23.125 31.922 1 70.62 301 MET A C 1
ATOM 2318 O O . MET A 1 301 ? -28.953 22.922 31.234 1 70.62 301 MET A O 1
ATOM 2322 N N . PHE A 1 302 ? -27.062 22.25 32.156 1 74.19 302 PHE A N 1
ATOM 2323 C CA . PHE A 1 302 ? -27.172 20.875 31.672 1 74.19 302 PHE A CA 1
ATOM 2324 C C . PHE A 1 302 ? -28.25 20.109 32.438 1 74.19 302 PHE A C 1
ATOM 2326 O O . PHE A 1 302 ? -29 19.344 31.844 1 74.19 302 PHE A O 1
ATOM 2333 N N . HIS A 1 303 ? -28.312 20.297 33.812 1 64.56 303 HIS A N 1
ATOM 2334 C CA . HIS A 1 303 ? -29.25 19.562 34.656 1 64.56 303 HIS A CA 1
ATOM 2335 C C . HIS A 1 303 ? -30.688 19.953 34.344 1 64.56 303 HIS A C 1
ATOM 2337 O O . HIS A 1 303 ? -31.594 19.109 34.375 1 64.56 303 HIS A O 1
ATOM 2343 N N . GLU A 1 304 ? -30.906 21.156 34.094 1 59.53 304 GLU A N 1
ATOM 2344 C CA . GLU A 1 304 ? -32.25 21.578 33.75 1 59.53 304 GLU A CA 1
ATOM 2345 C C . GLU A 1 304 ? -32.75 20.891 32.469 1 59.53 304 GLU A C 1
ATOM 2347 O O . GLU A 1 304 ? -33.906 20.562 32.344 1 59.53 304 GLU A O 1
ATOM 2352 N N . LYS A 1 305 ? -31.828 20.625 31.578 1 60.56 305 LYS A N 1
ATOM 2353 C CA . LYS A 1 305 ? -32.219 20.062 30.297 1 60.56 305 LYS A CA 1
ATOM 2354 C C . LYS A 1 305 ? -32.25 18.531 30.344 1 60.56 305 LYS A C 1
ATOM 2356 O O . LYS A 1 305 ? -33 17.891 29.625 1 60.56 305 LYS A O 1
ATOM 2361 N N . CYS A 1 306 ? -31.312 17.938 31.188 1 55.44 306 CYS A N 1
ATOM 2362 C CA . CYS A 1 306 ? -31.266 16.484 31.281 1 55.44 306 CYS A CA 1
ATOM 2363 C C . CYS A 1 306 ? -32.5 15.938 32 1 55.44 306 CYS A C 1
ATOM 2365 O O . CYS A 1 306 ? -32.969 14.836 31.703 1 55.44 306 CYS A O 1
ATOM 2367 N N . ASP A 1 307 ? -33.062 16.484 33.219 1 49.5 307 ASP A N 1
ATOM 2368 C CA . ASP A 1 307 ? -34.188 15.984 34 1 49.5 307 ASP A CA 1
ATOM 2369 C C . ASP A 1 307 ? -35.469 15.945 33.156 1 49.5 307 ASP A C 1
ATOM 2371 O O . ASP A 1 307 ? -36.469 15.328 33.531 1 49.5 307 ASP A O 1
ATOM 2375 N N . PHE A 1 308 ? -35.688 16.906 32.406 1 39.44 308 PHE A N 1
ATOM 2376 C CA . PHE A 1 308 ? -36.969 16.844 31.734 1 39.44 308 PHE A CA 1
ATOM 2377 C C . PHE A 1 308 ? -37.188 15.492 31.047 1 39.44 308 PHE A C 1
ATOM 2379 O O . PHE A 1 308 ? -38.25 14.875 31.188 1 39.44 308 PHE A O 1
ATOM 2386 N N . ASP A 1 309 ? -36.625 15.242 29.844 1 43.59 309 ASP A N 1
ATOM 2387 C CA . ASP A 1 309 ? -37.25 14.336 28.875 1 43.59 309 ASP A CA 1
ATOM 2388 C C . ASP A 1 309 ? -36.781 12.906 29.078 1 43.59 309 ASP A C 1
ATOM 2390 O O . ASP A 1 309 ? -36.062 12.344 28.234 1 43.59 309 ASP A O 1
ATOM 2394 N N . LYS A 1 310 ? -36.438 12.562 30.25 1 40.81 310 LYS A N 1
ATOM 2395 C CA . LYS A 1 310 ? -36.375 11.117 30.422 1 40.81 310 LYS A CA 1
ATOM 2396 C C . LYS A 1 310 ? -37.656 10.453 29.891 1 40.81 310 LYS A C 1
ATOM 2398 O O . LYS A 1 310 ? -37.906 9.273 30.141 1 40.81 310 LYS A O 1
ATOM 2403 N N . ASN A 1 311 ? -38.719 11.18 29.703 1 35.41 311 ASN A N 1
ATOM 2404 C CA . ASN A 1 311 ? -39.844 10.477 29.078 1 35.41 311 ASN A CA 1
ATOM 2405 C C . ASN A 1 311 ? -39.375 9.672 27.859 1 35.41 311 ASN A C 1
ATOM 2407 O O . ASN A 1 311 ? -38.562 10.156 27.062 1 35.41 311 ASN A O 1
ATOM 2411 N N . GLU A 1 312 ? -39.5 8.359 27.984 1 37.66 312 GLU A N 1
ATOM 2412 C CA . GLU A 1 312 ? -39.312 7.156 27.172 1 37.66 312 GLU A CA 1
ATOM 2413 C C . GLU A 1 312 ? -39.625 7.43 25.703 1 37.66 312 GLU A C 1
ATOM 2415 O O . GLU A 1 312 ? -39.781 6.496 24.906 1 37.66 312 GLU A O 1
ATOM 2420 N N . ASP A 1 313 ? -40.156 8.562 25.438 1 35.94 313 ASP A N 1
ATOM 2421 C CA . ASP A 1 313 ? -40.562 8.438 24.047 1 35.94 313 ASP A CA 1
ATOM 2422 C C . ASP A 1 313 ? -39.375 8.141 23.141 1 35.94 313 ASP A C 1
ATOM 2424 O O . ASP A 1 313 ? -38.5 9 22.938 1 35.94 313 ASP A O 1
ATOM 2428 N N . ARG A 1 314 ? -38.781 7.008 23.375 1 37.41 314 ARG A N 1
ATOM 2429 C CA . ARG A 1 314 ? -37.906 6.379 22.391 1 37.41 314 ARG A CA 1
ATOM 2430 C C . ARG A 1 314 ? -38.25 6.867 20.984 1 37.41 314 ARG A C 1
ATOM 2432 O O . ARG A 1 314 ? -39.438 7.141 20.688 1 37.41 314 ARG A O 1
ATOM 2439 N N . PHE A 1 315 ? -37.5 7.648 20.422 1 39.16 315 PHE A N 1
ATOM 2440 C CA . PHE A 1 315 ? -37.812 7.727 18.984 1 39.16 315 PHE A CA 1
ATOM 2441 C C . PHE A 1 315 ? -38.531 6.48 18.516 1 39.16 315 PHE A C 1
ATOM 2443 O O . PHE A 1 315 ? -38.125 5.359 18.828 1 39.16 315 PHE A O 1
ATOM 2450 N N . GLU A 1 316 ? -39.969 6.379 18.75 1 36.03 316 GLU A N 1
ATOM 2451 C CA . GLU A 1 316 ? -40.656 5.312 18.031 1 36.03 316 GLU A CA 1
ATOM 2452 C C . GLU A 1 316 ? -39.781 4.723 16.938 1 36.03 316 GLU A C 1
ATOM 2454 O O . GLU A 1 316 ? -39.219 5.457 16.125 1 36.03 316 GLU A O 1
ATOM 2459 N N . ASP A 1 317 ? -39.062 3.711 17.281 1 39.06 317 ASP A N 1
ATOM 2460 C CA . ASP A 1 317 ? -38.625 2.809 16.219 1 39.06 317 ASP A CA 1
ATOM 2461 C C . ASP A 1 317 ? -39.562 2.891 15.023 1 39.06 317 ASP A C 1
ATOM 2463 O O . ASP A 1 317 ? -40.625 2.248 15 1 39.06 317 ASP A O 1
ATOM 2467 N N . GLU A 1 318 ? -40.188 4.004 14.75 1 36.59 318 GLU A N 1
ATOM 2468 C CA . GLU A 1 318 ? -41 3.844 13.547 1 36.59 318 GLU A CA 1
ATOM 2469 C C . GLU A 1 318 ? -40.469 2.695 12.688 1 36.59 318 GLU A C 1
ATOM 2471 O O . GLU A 1 318 ? -39.344 2.732 12.219 1 36.59 318 GLU A O 1
ATOM 2476 N N . LYS A 1 319 ? -40.844 1.518 12.938 1 38.16 319 LYS A N 1
ATOM 2477 C CA . LYS A 1 319 ? -40.875 0.304 12.125 1 38.16 319 LYS A CA 1
ATOM 2478 C C . LYS A 1 319 ? -40.719 0.632 10.641 1 38.16 319 LYS A C 1
ATOM 2480 O O . LYS A 1 319 ? -40.469 -0.263 9.828 1 38.16 319 LYS A O 1
ATOM 2485 N N . SER A 1 320 ? -41.25 1.718 10.172 1 38.06 320 SER A N 1
ATOM 2486 C CA . SER A 1 320 ? -41.312 1.985 8.734 1 38.06 320 SER A CA 1
ATOM 2487 C C . SER A 1 320 ? -39.906 2.236 8.156 1 38.06 320 SER A C 1
ATOM 2489 O O . SER A 1 320 ? -39.75 2.254 6.934 1 38.06 320 SER A O 1
ATOM 2491 N N . PHE A 1 321 ? -38.969 2.814 8.898 1 40.66 321 PHE A N 1
ATOM 2492 C CA . PHE A 1 321 ? -37.688 3.268 8.312 1 40.66 321 PHE A CA 1
ATOM 2493 C C . PHE A 1 321 ? -36.719 2.105 8.156 1 40.66 321 PHE A C 1
ATOM 2495 O O . PHE A 1 321 ? -35.531 2.314 7.891 1 40.66 321 PHE A O 1
ATOM 2502 N N . GLY A 1 322 ? -37 1.015 8.719 1 50.09 322 GLY A N 1
ATOM 2503 C CA . GLY A 1 322 ? -36.188 -0.154 8.43 1 50.09 322 GLY A CA 1
ATOM 2504 C C . GLY A 1 322 ? -35.969 -0.354 6.945 1 50.09 322 GLY A C 1
ATOM 2505 O O . GLY A 1 322 ? -35.312 -1.327 6.543 1 50.09 322 GLY A O 1
ATOM 2506 N N . THR A 1 323 ? -36.719 0.275 6.168 1 60.56 323 THR A N 1
ATOM 2507 C CA . THR A 1 323 ? -36.781 -0.037 4.746 1 60.56 323 THR A CA 1
ATOM 2508 C C . THR A 1 323 ? -35.531 0.512 4.031 1 60.56 323 THR A C 1
ATOM 2510 O O . THR A 1 323 ? -35.062 1.61 4.34 1 60.56 323 THR A O 1
ATOM 2513 N N . TRP A 1 324 ? -34.875 -0.281 3.58 1 75.31 324 TRP A N 1
ATOM 2514 C CA . TRP A 1 324 ? -33.812 0.131 2.664 1 75.31 324 TRP A CA 1
ATOM 2515 C C . TRP A 1 324 ? -34.281 1.276 1.771 1 75.31 324 TRP A C 1
ATOM 2517 O O . TRP A 1 324 ? -35.438 1.302 1.336 1 75.31 324 TRP A O 1
ATOM 2527 N N . PRO A 1 325 ? -33.5 2.314 1.699 1 78.31 325 PRO A N 1
ATOM 2528 C CA . PRO A 1 325 ? -33.844 3.486 0.902 1 78.31 325 PRO A CA 1
ATOM 2529 C C . PRO A 1 325 ? -34.25 3.127 -0.53 1 78.31 325 PRO A C 1
ATOM 2531 O O . PRO A 1 325 ? -35.062 3.814 -1.14 1 78.31 325 PRO A O 1
ATOM 2534 N N . THR A 1 326 ? -33.625 2 -1.058 1 86.12 326 THR A N 1
ATOM 2535 C CA . THR A 1 326 ? -33.875 1.614 -2.443 1 86.12 326 THR A CA 1
ATOM 2536 C C . THR A 1 326 ? -34.156 0.121 -2.547 1 86.12 326 THR A C 1
ATOM 2538 O O . THR A 1 326 ? -33.906 -0.631 -1.6 1 86.12 326 THR A O 1
ATOM 2541 N N . SER A 1 327 ? -34.75 -0.3 -3.633 1 90 327 SER A N 1
ATOM 2542 C CA . SER A 1 327 ? -35.031 -1.705 -3.881 1 90 327 SER A CA 1
ATOM 2543 C C . SER A 1 327 ? -33.781 -2.492 -4.23 1 90 327 SER A C 1
ATOM 2545 O O . SER A 1 327 ? -32.75 -1.906 -4.555 1 90 327 SER A O 1
ATOM 2547 N N . TRP A 1 328 ? -33.906 -3.814 -4.121 1 92.88 328 TRP A N 1
ATOM 2548 C CA . TRP A 1 328 ? -32.75 -4.695 -4.387 1 92.88 328 TRP A CA 1
ATOM 2549 C C . TRP A 1 328 ? -32.281 -4.539 -5.824 1 92.88 328 TRP A C 1
ATOM 2551 O O . TRP A 1 328 ? -31.062 -4.449 -6.066 1 92.88 328 TRP A O 1
ATOM 2561 N N . TRP A 1 329 ? -33.188 -4.469 -6.805 1 93.62 329 TRP A N 1
ATOM 2562 C CA . TRP A 1 329 ? -32.812 -4.41 -8.219 1 93.62 329 TRP A CA 1
ATOM 2563 C C . TRP A 1 329 ? -32.188 -3.07 -8.562 1 93.62 329 TRP A C 1
ATOM 2565 O O . TRP A 1 329 ? -31.266 -3.006 -9.383 1 93.62 329 TRP A O 1
ATOM 2575 N N . GLN A 1 330 ? -32.625 -2.041 -7.918 1 92.62 330 GLN A N 1
ATOM 2576 C CA . GLN A 1 330 ? -32.031 -0.73 -8.133 1 92.62 330 GLN A CA 1
ATOM 2577 C C . GLN A 1 330 ? -30.609 -0.682 -7.594 1 92.62 330 GLN A C 1
ATOM 2579 O O . GLN A 1 330 ? -29.703 -0.159 -8.25 1 92.62 330 GLN A O 1
ATOM 2584 N N . GLN A 1 331 ? -30.578 -1.275 -6.41 1 93.88 331 GLN A N 1
ATOM 2585 C CA . GLN A 1 331 ? -29.234 -1.349 -5.824 1 93.88 331 GLN A CA 1
ATOM 2586 C C . GLN A 1 331 ? -28.297 -2.156 -6.707 1 93.88 331 GLN A C 1
ATOM 2588 O O . GLN A 1 331 ? -27.156 -1.743 -6.949 1 93.88 331 GLN A O 1
ATOM 2593 N N . PHE A 1 332 ? -28.859 -3.287 -7.215 1 94.62 332 PHE A N 1
ATOM 2594 C CA . PHE A 1 332 ? -28.062 -4.184 -8.047 1 94.62 332 PHE A CA 1
ATOM 2595 C C . PHE A 1 332 ? -27.578 -3.469 -9.297 1 94.62 332 PHE A C 1
ATOM 2597 O O . PHE A 1 332 ? -26.391 -3.514 -9.625 1 94.62 332 PHE A O 1
ATOM 2604 N N . PHE A 1 333 ? -28.359 -2.787 -9.953 1 94.56 333 PHE A N 1
ATOM 2605 C CA . PHE A 1 333 ? -28 -2.156 -11.219 1 94.56 333 PHE A CA 1
ATOM 2606 C C . PHE A 1 333 ? -27.078 -0.965 -10.984 1 94.56 333 PHE A C 1
ATOM 2608 O O . PHE A 1 333 ? -26.172 -0.713 -11.773 1 94.56 333 PHE A O 1
ATOM 2615 N N . LEU A 1 334 ? -27.281 -0.207 -9.922 1 94.12 334 LEU A N 1
ATOM 2616 C CA . LEU A 1 334 ? -26.438 0.939 -9.609 1 94.12 334 LEU A CA 1
ATOM 2617 C C . LEU A 1 334 ? -25.031 0.488 -9.227 1 94.12 334 LEU A C 1
ATOM 2619 O O . LEU A 1 334 ? -24.047 1.063 -9.68 1 94.12 334 LEU A O 1
ATOM 2623 N N . LEU A 1 335 ? -25.016 -0.522 -8.406 1 94.81 335 LEU A N 1
ATOM 2624 C CA . LEU A 1 335 ? -23.719 -1.047 -7.984 1 94.81 335 LEU A CA 1
ATOM 2625 C C . LEU A 1 335 ? -22.984 -1.676 -9.164 1 94.81 335 LEU A C 1
ATOM 2627 O O . LEU A 1 335 ? -21.75 -1.582 -9.25 1 94.81 335 LEU A O 1
ATOM 2631 N N . LEU A 1 336 ? -23.734 -2.336 -10.008 1 94.44 336 LEU A N 1
ATOM 2632 C CA . LEU A 1 336 ? -23.141 -2.92 -11.211 1 94.44 336 LEU A CA 1
ATOM 2633 C C . LEU A 1 336 ? -22.531 -1.838 -12.094 1 94.44 336 LEU A C 1
ATOM 2635 O O . LEU A 1 336 ? -21.375 -1.966 -12.539 1 94.44 336 LEU A O 1
ATOM 2639 N N . ARG A 1 337 ? -23.297 -0.827 -12.273 1 93.5 337 ARG A N 1
ATOM 2640 C CA . ARG A 1 337 ? -22.812 0.269 -13.102 1 93.5 337 ARG A CA 1
ATOM 2641 C C . ARG A 1 337 ? -21.578 0.914 -12.492 1 93.5 337 ARG A C 1
ATOM 2643 O O . ARG A 1 337 ? -20.609 1.223 -13.203 1 93.5 337 ARG A O 1
ATOM 2650 N N . ARG A 1 338 ? -21.594 1.113 -11.227 1 92.25 338 ARG A N 1
ATOM 2651 C CA . ARG A 1 338 ? -20.469 1.713 -10.516 1 92.25 338 ARG A CA 1
ATOM 2652 C C . ARG A 1 338 ? -19.219 0.83 -10.609 1 92.25 338 ARG A C 1
ATOM 2654 O O . ARG A 1 338 ? -18.125 1.322 -10.859 1 92.25 338 ARG A O 1
ATOM 2661 N N . ASP A 1 339 ? -19.438 -0.438 -10.453 1 91 339 ASP A N 1
ATOM 2662 C CA . ASP A 1 339 ? -18.328 -1.382 -10.477 1 91 339 ASP A CA 1
ATOM 2663 C C . ASP A 1 339 ? -17.719 -1.472 -11.875 1 91 339 ASP A C 1
ATOM 2665 O O . ASP A 1 339 ? -16.5 -1.558 -12.023 1 91 339 ASP A O 1
ATOM 2669 N N . VAL A 1 340 ? -18.562 -1.498 -12.867 1 88.81 340 VAL A N 1
ATOM 2670 C CA . VAL A 1 340 ? -18.078 -1.577 -14.234 1 88.81 340 VAL A CA 1
ATOM 2671 C C . VAL A 1 340 ? -17.281 -0.319 -14.578 1 88.81 340 VAL A C 1
ATOM 2673 O O . VAL A 1 340 ? -16.234 -0.397 -15.219 1 88.81 340 VAL A O 1
ATOM 2676 N N . LYS A 1 341 ? -17.719 0.824 -14.086 1 87.38 341 LYS A N 1
ATOM 2677 C CA . LYS A 1 341 ? -17.016 2.08 -14.344 1 87.38 341 LYS A CA 1
ATOM 2678 C C . LYS A 1 341 ? -15.688 2.133 -13.602 1 87.38 341 LYS A C 1
ATOM 2680 O O . LYS A 1 341 ? -14.703 2.654 -14.133 1 87.38 341 LYS A O 1
ATOM 2685 N N . GLU A 1 342 ? -15.711 1.639 -12.414 1 84.75 342 GLU A N 1
ATOM 2686 C CA . GLU A 1 342 ? -14.492 1.653 -11.609 1 84.75 342 GLU A CA 1
ATOM 2687 C C . GLU A 1 342 ? -13.469 0.654 -12.133 1 84.75 342 GLU A C 1
ATOM 2689 O O . GLU A 1 342 ? -12.266 0.941 -12.156 1 84.75 342 GLU A O 1
ATOM 2694 N N . ARG A 1 343 ? -13.867 -0.463 -12.555 1 78 343 ARG A N 1
ATOM 2695 C CA . ARG A 1 343 ? -12.953 -1.555 -12.891 1 78 343 ARG A CA 1
ATOM 2696 C C . ARG A 1 343 ? -12.555 -1.501 -14.359 1 78 343 ARG A C 1
ATOM 2698 O O . ARG A 1 343 ? -11.602 -2.174 -14.773 1 78 343 ARG A O 1
ATOM 2705 N N . ARG A 1 344 ? -13.266 -0.68 -15.078 1 74.56 344 ARG A N 1
ATOM 2706 C CA . ARG A 1 344 ? -12.93 -0.577 -16.5 1 74.56 344 ARG A CA 1
ATOM 2707 C C . ARG A 1 344 ? -11.469 -0.18 -16.672 1 74.56 344 ARG A C 1
ATOM 2709 O O . ARG A 1 344 ? -10.805 -0.657 -17.594 1 74.56 344 ARG A O 1
ATOM 2716 N N . HIS A 1 345 ? -10.945 0.478 -15.586 1 68.69 345 HIS A N 1
ATOM 2717 C CA . HIS A 1 345 ? -9.578 0.969 -15.703 1 68.69 345 HIS A CA 1
ATOM 2718 C C . HIS A 1 345 ? -8.57 -0.074 -15.219 1 68.69 345 HIS A C 1
ATOM 2720 O O . HIS A 1 345 ? -7.414 -0.067 -15.641 1 68.69 345 HIS A O 1
ATOM 2726 N N . GLU A 1 346 ? -9.047 -0.933 -14.352 1 63.25 346 GLU A N 1
ATOM 2727 C CA . GLU A 1 346 ? -8.164 -1.977 -13.836 1 63.25 346 GLU A CA 1
ATOM 2728 C C . GLU A 1 346 ? -8.32 -3.271 -14.625 1 63.25 346 GLU A C 1
ATOM 2730 O O . GLU A 1 346 ? -7.336 -3.939 -14.938 1 63.25 346 GLU A O 1
ATOM 2735 N N . SER A 1 347 ? -9.594 -3.734 -14.812 1 54.84 347 SER A N 1
ATOM 2736 C CA . SER A 1 347 ? -9.898 -5.043 -15.383 1 54.84 347 SER A CA 1
ATOM 2737 C C . SER A 1 347 ? -9.555 -5.09 -16.875 1 54.84 347 SER A C 1
ATOM 2739 O O . SER A 1 347 ? -9.156 -6.137 -17.391 1 54.84 347 SER A O 1
ATOM 2741 N N . PHE A 1 348 ? -9.703 -3.955 -17.484 1 59.19 348 PHE A N 1
ATOM 2742 C CA . PHE A 1 348 ? -9.344 -3.963 -18.891 1 59.19 348 PHE A CA 1
ATOM 2743 C C . PHE A 1 348 ? -7.926 -3.436 -19.094 1 59.19 348 PHE A C 1
ATOM 2745 O O . PHE A 1 348 ? -7.676 -2.645 -20 1 59.19 348 PHE A O 1
ATOM 2752 N N . SER A 1 349 ? -7.18 -4.027 -18.016 1 71.75 349 SER A N 1
ATOM 2753 C CA . SER A 1 349 ? -5.785 -3.6 -18.094 1 71.75 349 SER A CA 1
ATOM 2754 C C . SER A 1 349 ? -5.078 -4.254 -19.281 1 71.75 349 SER A C 1
ATOM 2756 O O . SER A 1 349 ? -5.293 -5.434 -19.562 1 71.75 349 SER A O 1
ATOM 2758 N N . CYS A 1 350 ? -4.641 -3.598 -20.188 1 79.56 350 CYS A N 1
ATOM 2759 C CA . CYS A 1 350 ? -3.848 -4.035 -21.328 1 79.56 350 CYS A CA 1
ATOM 2760 C C . CYS A 1 350 ? -2.842 -5.105 -20.922 1 79.56 350 CYS A C 1
ATOM 2762 O O . CYS A 1 350 ? -2.561 -6.027 -21.688 1 79.56 350 CYS A O 1
ATOM 2764 N N . ILE A 1 351 ? -2.609 -5.125 -19.656 1 81.44 351 ILE A N 1
ATOM 2765 C CA . ILE A 1 351 ? -1.592 -6.047 -19.156 1 81.44 351 ILE A CA 1
ATOM 2766 C C . ILE A 1 351 ? -2.197 -7.438 -18.984 1 81.44 351 ILE A C 1
ATOM 2768 O O . ILE A 1 351 ? -1.564 -8.445 -19.312 1 81.44 351 ILE A O 1
ATOM 2772 N N . LEU A 1 352 ? -3.438 -7.535 -18.609 1 83.62 352 LEU A N 1
ATOM 2773 C CA . LEU A 1 352 ? -4.113 -8.812 -18.406 1 83.62 352 LEU A CA 1
ATOM 2774 C C . LEU A 1 352 ? -4.414 -9.492 -19.734 1 83.62 352 LEU A C 1
ATOM 2776 O O . LEU A 1 352 ? -4.227 -10.703 -19.875 1 83.62 352 LEU A O 1
ATOM 2780 N N . ILE A 1 353 ? -4.84 -8.695 -20.641 1 88.5 353 ILE A N 1
ATOM 2781 C CA . ILE A 1 353 ? -5.133 -9.211 -21.984 1 88.5 353 ILE A CA 1
ATOM 2782 C C . ILE A 1 353 ? -3.85 -9.75 -22.609 1 88.5 353 ILE A C 1
ATOM 2784 O O . ILE A 1 353 ? -3.846 -10.828 -23.203 1 88.5 353 ILE A O 1
ATOM 2788 N N . PHE A 1 354 ? -2.85 -9.039 -22.422 1 90.12 354 PHE A N 1
ATOM 2789 C CA . PHE A 1 354 ? -1.561 -9.469 -22.953 1 90.12 354 PHE A CA 1
ATOM 2790 C C . PHE A 1 354 ? -1.125 -10.781 -22.312 1 90.12 354 PHE A C 1
ATOM 2792 O O . PHE A 1 354 ? -0.617 -11.672 -23 1 90.12 354 PHE A O 1
ATOM 2799 N N . GLU A 1 355 ? -1.28 -10.82 -21.047 1 90.12 355 GLU A N 1
ATOM 2800 C CA . GLU A 1 355 ? -0.885 -12.023 -20.328 1 90.12 355 GLU A CA 1
ATOM 2801 C C . GLU A 1 355 ? -1.626 -13.25 -20.844 1 90.12 355 GLU A C 1
ATOM 2803 O O . GLU A 1 355 ? -1.014 -14.289 -21.109 1 90.12 355 GLU A O 1
ATOM 2808 N N . VAL A 1 356 ? -2.939 -13.133 -21.094 1 93.56 356 VAL A N 1
ATOM 2809 C CA . VAL A 1 356 ? -3.771 -14.258 -21.516 1 93.56 356 VAL A CA 1
ATOM 2810 C C . VAL A 1 356 ? -3.471 -14.602 -22.969 1 93.56 356 VAL A C 1
ATOM 2812 O O . VAL A 1 356 ? -3.318 -15.773 -23.328 1 93.56 356 VAL A O 1
ATOM 2815 N N . ILE A 1 357 ? -3.293 -13.625 -23.797 1 94.88 357 ILE A N 1
ATOM 2816 C CA . ILE A 1 357 ? -3.016 -13.859 -25.203 1 94.88 357 ILE A CA 1
ATOM 2817 C C . ILE A 1 357 ? -1.626 -14.469 -25.375 1 94.88 357 ILE A C 1
ATOM 2819 O O . ILE A 1 357 ? -1.437 -15.398 -26.156 1 94.88 357 ILE A O 1
ATOM 2823 N N . ALA A 1 358 ? -0.73 -13.922 -24.609 1 94.62 358 ALA A N 1
ATOM 2824 C CA . ALA A 1 358 ? 0.616 -14.492 -24.641 1 94.62 358 ALA A CA 1
ATOM 2825 C C . ALA A 1 358 ? 0.61 -15.953 -24.203 1 94.62 358 ALA A C 1
ATOM 2827 O O . ALA A 1 358 ? 1.235 -16.797 -24.844 1 94.62 358 ALA A O 1
ATOM 2828 N N . ALA A 1 359 ? -0.074 -16.203 -23.141 1 94.69 359 ALA A N 1
ATOM 2829 C CA . ALA A 1 359 ? -0.175 -17.578 -22.656 1 94.69 359 ALA A CA 1
ATOM 2830 C C . ALA A 1 359 ? -0.836 -18.469 -23.703 1 94.69 359 ALA A C 1
ATOM 2832 O O . ALA A 1 359 ? -0.423 -19.625 -23.891 1 94.69 359 ALA A O 1
ATOM 2833 N N . ALA A 1 360 ? -1.851 -17.922 -24.375 1 96.69 360 ALA A N 1
ATOM 2834 C CA . ALA A 1 360 ? -2.553 -18.688 -25.406 1 96.69 360 ALA A CA 1
ATOM 2835 C C . ALA A 1 360 ? -1.627 -19 -26.578 1 96.69 360 ALA A C 1
ATOM 2837 O O . ALA A 1 360 ? -1.592 -20.141 -27.062 1 96.69 360 ALA A O 1
ATOM 2838 N N . ILE A 1 361 ? -0.875 -18.094 -26.953 1 96.19 361 ILE A N 1
ATOM 2839 C CA . ILE A 1 361 ? 0.024 -18.266 -28.078 1 96.19 361 ILE A CA 1
ATOM 2840 C C . ILE A 1 361 ? 1.134 -19.25 -27.719 1 96.19 361 ILE A C 1
ATOM 2842 O O . ILE A 1 361 ? 1.473 -20.141 -28.5 1 96.19 361 ILE A O 1
ATOM 2846 N N . ILE A 1 362 ? 1.604 -19.109 -26.562 1 94.19 362 ILE A N 1
ATOM 2847 C CA . ILE A 1 362 ? 2.672 -20 -26.109 1 94.19 362 ILE A CA 1
ATOM 2848 C C . ILE A 1 362 ? 2.15 -21.422 -26.031 1 94.19 362 ILE A C 1
ATOM 2850 O O . ILE A 1 362 ? 2.789 -22.359 -26.531 1 94.19 362 ILE A O 1
ATOM 2854 N N . THR A 1 363 ? 1.031 -21.594 -25.422 1 94.12 363 THR A N 1
ATOM 2855 C CA . THR A 1 363 ? 0.423 -22.906 -25.344 1 94.12 363 THR A CA 1
ATOM 2856 C C . THR A 1 363 ? 0.124 -23.469 -26.734 1 94.12 363 THR A C 1
ATOM 2858 O O . THR A 1 363 ? 0.388 -24.641 -27 1 94.12 363 THR A O 1
ATOM 2861 N N . GLY A 1 364 ? -0.346 -22.578 -27.594 1 94.5 364 GLY A N 1
ATOM 2862 C CA . GLY A 1 364 ? -0.629 -23 -28.953 1 94.5 364 GLY A CA 1
ATOM 2863 C C . GLY A 1 364 ? 0.613 -23.406 -29.719 1 94.5 364 GLY A C 1
ATOM 2864 O O . GLY A 1 364 ? 0.585 -24.359 -30.5 1 94.5 364 GLY A O 1
ATOM 2865 N N . LEU A 1 365 ? 1.654 -22.781 -29.453 1 93.88 365 LEU A N 1
ATOM 2866 C CA . LEU A 1 365 ? 2.895 -23.062 -30.156 1 93.88 365 LEU A CA 1
ATOM 2867 C C . LEU A 1 365 ? 3.545 -24.344 -29.641 1 93.88 365 LEU A C 1
ATOM 2869 O O . LEU A 1 365 ? 4.109 -25.125 -30.406 1 93.88 365 LEU A O 1
ATOM 2873 N N . VAL A 1 366 ? 3.426 -24.547 -28.391 1 92.19 366 VAL A N 1
ATOM 2874 C CA . VAL A 1 366 ? 4.062 -25.719 -27.781 1 92.19 366 VAL A CA 1
ATOM 2875 C C . VAL A 1 366 ? 3.328 -26.984 -28.203 1 92.19 366 VAL A C 1
ATOM 2877 O O . VAL A 1 366 ? 3.957 -28.016 -28.453 1 92.19 366 VAL A O 1
ATOM 2880 N N . TRP A 1 367 ? 2.053 -26.969 -28.266 1 93.94 367 TRP A N 1
ATOM 2881 C CA . TRP A 1 367 ? 1.255 -28.109 -28.703 1 93.94 367 TRP A CA 1
ATOM 2882 C C . TRP A 1 367 ? 0.803 -27.953 -30.141 1 93.94 367 TRP A C 1
ATOM 2884 O O . TRP A 1 367 ? -0.282 -28.406 -30.516 1 93.94 367 TRP A O 1
ATOM 2894 N N . TYR A 1 368 ? 1.663 -27.281 -30.906 1 93.12 368 TYR A N 1
ATOM 2895 C CA . TYR A 1 368 ? 1.269 -26.984 -32.281 1 93.12 368 TYR A CA 1
ATOM 2896 C C . TYR A 1 368 ? 0.99 -28.266 -33.062 1 93.12 368 TYR A C 1
ATOM 2898 O O . TYR A 1 368 ? 1.869 -29.125 -33.188 1 93.12 368 TYR A O 1
ATOM 2906 N N . LYS A 1 369 ? -0.292 -28.516 -33.5 1 88.38 369 LYS A N 1
ATOM 2907 C CA . LYS A 1 369 ? -0.776 -29.625 -34.312 1 88.38 369 LYS A CA 1
ATOM 2908 C C . LYS A 1 369 ? -0.394 -30.969 -33.688 1 88.38 369 LYS A C 1
ATOM 2910 O O . LYS A 1 369 ? 0.116 -31.859 -34.375 1 88.38 369 LYS A O 1
ATOM 2915 N N . SER A 1 370 ? -0.609 -30.984 -32.375 1 85.5 370 SER A N 1
ATOM 2916 C CA . SER A 1 370 ? -0.416 -32.25 -31.703 1 85.5 370 SER A CA 1
ATOM 2917 C C . SER A 1 370 ? -1.44 -33.281 -32.156 1 85.5 370 SER A C 1
ATOM 2919 O O . SER A 1 370 ? -2.633 -33 -32.25 1 85.5 370 SER A O 1
ATOM 2921 N N . ASP A 1 371 ? -0.981 -34.375 -32.656 1 79.94 371 ASP A N 1
ATOM 2922 C CA . ASP A 1 371 ? -1.842 -35.406 -33.219 1 79.94 371 ASP A CA 1
ATOM 2923 C C . ASP A 1 371 ? -2.238 -36.438 -32.188 1 79.94 371 ASP A C 1
ATOM 2925 O O . ASP A 1 371 ? -1.642 -36.5 -31.109 1 79.94 371 ASP A O 1
ATOM 2929 N N . ILE A 1 372 ? -3.262 -37.188 -32.469 1 79.81 372 ILE A N 1
ATOM 2930 C CA . ILE A 1 372 ? -3.807 -38.219 -31.609 1 79.81 372 ILE A CA 1
ATOM 2931 C C . ILE A 1 372 ? -2.746 -39.281 -31.328 1 79.81 372 ILE A C 1
ATOM 2933 O O . ILE A 1 372 ? -2.848 -40.031 -30.359 1 79.81 372 ILE A O 1
ATOM 2937 N N . SER A 1 373 ? -1.686 -39.25 -32.156 1 78.69 373 SER A N 1
ATOM 2938 C CA . SER A 1 373 ? -0.586 -40.188 -31.938 1 78.69 373 SER A CA 1
ATOM 2939 C C . SER A 1 373 ? 0.155 -39.875 -30.641 1 78.69 373 SER A C 1
ATOM 2941 O O . SER A 1 373 ? 0.795 -40.781 -30.062 1 78.69 373 SER A O 1
ATOM 2943 N N . HIS A 1 374 ? -0.008 -38.719 -30.203 1 84.38 374 HIS A N 1
ATOM 2944 C CA . HIS A 1 374 ? 0.57 -38.281 -28.922 1 84.38 374 HIS A CA 1
ATOM 2945 C C . HIS A 1 374 ? -0.516 -37.938 -27.906 1 84.38 374 HIS A C 1
ATOM 2947 O O . HIS A 1 374 ? -0.615 -36.812 -27.469 1 84.38 374 HIS A O 1
ATOM 2953 N N . LEU A 1 375 ? -1.259 -39 -27.5 1 86.25 375 LEU A N 1
ATOM 2954 C CA . LEU A 1 375 ? -2.416 -38.844 -26.625 1 86.25 375 LEU A CA 1
ATOM 2955 C C . LEU A 1 375 ? -2.006 -38.281 -25.281 1 86.25 375 LEU A C 1
ATOM 2957 O O . LEU A 1 375 ? -2.734 -37.469 -24.703 1 86.25 375 LEU A O 1
ATOM 2961 N N . GLN A 1 376 ? -0.824 -38.625 -24.828 1 86 376 GLN A N 1
ATOM 2962 C CA . GLN A 1 376 ? -0.339 -38.094 -23.562 1 86 376 GLN A CA 1
ATOM 2963 C C . GLN A 1 376 ? -0.141 -36.594 -23.625 1 86 376 GLN A C 1
ATOM 2965 O O . GLN A 1 376 ? -0.455 -35.875 -22.672 1 86 376 GLN A O 1
ATOM 2970 N N . ASP A 1 377 ? 0.384 -36.094 -24.734 1 89.56 377 ASP A N 1
ATOM 2971 C CA . ASP A 1 377 ? 0.596 -34.656 -24.922 1 89.56 377 ASP A CA 1
ATOM 2972 C C . ASP A 1 377 ? -0.733 -33.906 -24.984 1 89.56 377 ASP A C 1
ATOM 2974 O O . ASP A 1 377 ? -0.855 -32.812 -24.453 1 89.56 377 ASP A O 1
ATOM 2978 N N . GLN A 1 378 ? -1.725 -34.562 -25.562 1 91.5 378 GLN A N 1
ATOM 2979 C CA . GLN A 1 378 ? -3.031 -33.938 -25.656 1 91.5 378 GLN A CA 1
ATOM 2980 C C . GLN A 1 378 ? -3.697 -33.844 -24.297 1 91.5 378 GLN A C 1
ATOM 2982 O O . GLN A 1 378 ? -4.363 -32.844 -23.984 1 91.5 378 GLN A O 1
ATOM 2987 N N . LEU A 1 379 ? -3.51 -34.906 -23.531 1 91.19 379 LEU A N 1
ATOM 2988 C CA . LEU A 1 379 ? -4.051 -34.906 -22.172 1 91.19 379 LEU A CA 1
ATOM 2989 C C . LEU A 1 379 ? -3.338 -33.844 -21.328 1 91.19 379 LEU A C 1
ATOM 2991 O O . LEU A 1 379 ? -3.949 -33.25 -20.438 1 91.19 379 LEU A O 1
ATOM 2995 N N . GLY A 1 380 ? -2.027 -33.656 -21.656 1 91.94 380 GLY A N 1
ATOM 2996 C CA . GLY A 1 380 ? -1.275 -32.625 -20.984 1 91.94 380 GLY A CA 1
ATOM 2997 C C . GLY A 1 380 ? -1.763 -31.219 -21.312 1 91.94 380 GLY A C 1
ATOM 2998 O O . GLY A 1 380 ? -1.772 -30.344 -20.453 1 91.94 380 GLY A O 1
ATOM 2999 N N . LEU A 1 381 ? -2.188 -31.062 -22.531 1 94 381 LEU A N 1
ATOM 3000 C CA . LEU A 1 381 ? -2.736 -29.781 -22.953 1 94 381 LEU A CA 1
ATOM 3001 C C . LEU A 1 381 ? -4.02 -29.453 -22.203 1 94 381 LEU A C 1
ATOM 3003 O O . LEU A 1 381 ? -4.191 -28.344 -21.703 1 94 381 LEU A O 1
ATOM 3007 N N . LEU A 1 382 ? -4.914 -30.484 -22.078 1 94.31 382 LEU A N 1
ATOM 3008 C CA . LEU A 1 382 ? -6.176 -30.281 -21.375 1 94.31 382 LEU A CA 1
ATOM 3009 C C . LEU A 1 382 ? -5.934 -29.938 -19.906 1 94.31 382 LEU A C 1
ATOM 3011 O O . LEU A 1 382 ? -6.574 -29.047 -19.359 1 94.31 382 LEU A O 1
ATOM 3015 N N . TYR A 1 383 ? -5.008 -30.625 -19.328 1 93.44 383 TYR A N 1
ATOM 3016 C CA . TYR A 1 383 ? -4.707 -30.359 -17.922 1 93.44 383 TYR A CA 1
ATOM 3017 C C . TYR A 1 383 ? -4.086 -28.984 -17.75 1 93.44 383 TYR A C 1
ATOM 3019 O O . TYR A 1 383 ? -4.359 -28.281 -16.766 1 93.44 383 TYR A O 1
ATOM 3027 N N . ASN A 1 384 ? -3.213 -28.625 -18.688 1 93.25 384 ASN A N 1
ATOM 3028 C CA . ASN A 1 384 ? -2.611 -27.297 -18.625 1 93.25 384 ASN A CA 1
ATOM 3029 C C . ASN A 1 384 ? -3.67 -26.203 -18.688 1 93.25 384 ASN A C 1
ATOM 3031 O O . ASN A 1 384 ? -3.553 -25.188 -18 1 93.25 384 ASN A O 1
ATOM 3035 N N . MET A 1 385 ? -4.668 -26.422 -19.516 1 94.81 385 MET A N 1
ATOM 3036 C CA . MET A 1 385 ? -5.754 -25.453 -19.609 1 94.81 385 MET A CA 1
ATOM 3037 C C . MET A 1 385 ? -6.496 -25.328 -18.281 1 94.81 385 MET A C 1
ATOM 3039 O O . MET A 1 385 ? -6.844 -24.219 -17.859 1 94.81 385 MET A O 1
ATOM 3043 N N . ILE A 1 386 ? -6.691 -26.438 -17.625 1 95.69 386 ILE A N 1
ATOM 3044 C CA . ILE A 1 386 ? -7.387 -26.453 -16.344 1 95.69 386 ILE A CA 1
ATOM 3045 C C . ILE A 1 386 ? -6.57 -25.688 -15.312 1 95.69 386 ILE A C 1
ATOM 3047 O O . ILE A 1 386 ? -7.109 -24.828 -14.594 1 95.69 386 ILE A O 1
ATOM 3051 N N . ASN A 1 387 ? -5.328 -25.984 -15.336 1 93 387 ASN A N 1
ATOM 3052 C CA . ASN A 1 387 ? -4.461 -25.344 -14.344 1 93 387 ASN A CA 1
ATOM 3053 C C . ASN A 1 387 ? -4.363 -23.844 -14.57 1 93 387 ASN A C 1
ATOM 3055 O O . ASN A 1 387 ? -4.406 -23.062 -13.609 1 93 387 ASN A O 1
ATOM 3059 N N . PHE A 1 388 ? -4.227 -23.453 -15.781 1 94.12 388 PHE A N 1
ATOM 3060 C CA . PHE A 1 388 ? -4.102 -22.047 -16.109 1 94.12 388 PHE A CA 1
ATOM 3061 C C . PHE A 1 388 ? -5.363 -21.281 -15.711 1 94.12 388 PHE A C 1
ATOM 3063 O O . PHE A 1 388 ? -5.293 -20.234 -15.07 1 94.12 388 PHE A O 1
ATOM 3070 N N . TRP A 1 389 ? -6.496 -21.828 -16.078 1 96.06 389 TRP A N 1
ATOM 3071 C CA . TRP A 1 389 ? -7.75 -21.109 -15.898 1 96.06 389 TRP A CA 1
ATOM 3072 C C . TRP A 1 389 ? -8.305 -21.312 -14.492 1 96.06 389 TRP A C 1
ATOM 3074 O O . TRP A 1 389 ? -9.328 -20.719 -14.133 1 96.06 389 TRP A O 1
ATOM 3084 N N . PHE A 1 390 ? -7.695 -22.172 -13.742 1 95.19 390 PHE A N 1
ATOM 3085 C CA . PHE A 1 390 ? -8.008 -22.172 -12.312 1 95.19 390 PHE A CA 1
ATOM 3086 C C . PHE A 1 390 ? -7.203 -21.109 -11.586 1 95.19 390 PHE A C 1
ATOM 3088 O O . PHE A 1 390 ? -7.742 -20.375 -10.742 1 95.19 390 PHE A O 1
ATOM 3095 N N . ALA A 1 391 ? -5.977 -21.031 -11.969 1 92.75 391 ALA A N 1
ATOM 3096 C CA . ALA A 1 391 ? -5.062 -20.125 -11.273 1 92.75 391 ALA A CA 1
ATOM 3097 C C . ALA A 1 391 ? -5.379 -18.672 -11.594 1 92.75 391 ALA A C 1
ATOM 3099 O O . ALA A 1 391 ? -5.445 -17.828 -10.695 1 92.75 391 ALA A O 1
ATOM 3100 N N . PHE A 1 392 ? -5.668 -18.391 -12.797 1 91.75 392 PHE A N 1
ATOM 3101 C CA . PHE A 1 392 ? -5.793 -17.016 -13.25 1 91.75 392 PHE A CA 1
ATOM 3102 C C . PHE A 1 392 ? -6.98 -16.328 -12.578 1 91.75 392 PHE A C 1
ATOM 3104 O O . PHE A 1 392 ? -6.816 -15.312 -11.906 1 91.75 392 PHE A O 1
ATOM 3111 N N . PRO A 1 393 ? -8.18 -16.891 -12.695 1 93.06 393 PRO A N 1
ATOM 3112 C CA . PRO A 1 393 ? -9.297 -16.219 -12.031 1 93.06 393 PRO A CA 1
ATOM 3113 C C . PRO A 1 393 ? -9.195 -16.281 -10.508 1 93.06 393 PRO A C 1
ATOM 3115 O O . PRO A 1 393 ? -9.648 -15.359 -9.82 1 93.06 393 PRO A O 1
ATOM 3118 N N . LEU A 1 394 ? -8.648 -17.328 -10.008 1 94.06 394 LEU A N 1
ATOM 3119 C CA . LEU A 1 394 ? -8.516 -17.453 -8.562 1 94.06 394 LEU A CA 1
ATOM 3120 C C . LEU A 1 394 ? -7.652 -16.328 -7.996 1 94.06 394 LEU A C 1
ATOM 3122 O O . LEU A 1 394 ? -8.062 -15.633 -7.066 1 94.06 394 LEU A O 1
ATOM 3126 N N . TYR A 1 395 ? -6.488 -16.094 -8.578 1 89.81 395 TYR A N 1
ATOM 3127 C CA . TYR A 1 395 ? -5.543 -15.133 -8.039 1 89.81 395 TYR A CA 1
ATOM 3128 C C . TYR A 1 395 ? -6.027 -13.703 -8.281 1 89.81 395 TYR A C 1
ATOM 3130 O O . TYR A 1 395 ? -5.652 -12.781 -7.551 1 89.81 395 TYR A O 1
ATOM 3138 N N . ARG A 1 396 ? -6.844 -13.539 -9.195 1 87.19 396 ARG A N 1
ATOM 3139 C CA . ARG A 1 396 ? -7.438 -12.219 -9.422 1 87.19 396 ARG A CA 1
ATOM 3140 C C . ARG A 1 396 ? -8.547 -11.938 -8.414 1 87.19 396 ARG A C 1
ATOM 3142 O O . ARG A 1 396 ? -8.664 -10.812 -7.918 1 87.19 396 ARG A O 1
ATOM 3149 N N . ALA A 1 397 ? -9.234 -12.945 -8.102 1 92.06 397 ALA A N 1
ATOM 3150 C CA . ALA A 1 397 ? -10.43 -12.781 -7.277 1 92.06 397 ALA A CA 1
ATOM 3151 C C . ALA A 1 397 ? -10.078 -12.711 -5.793 1 92.06 397 ALA A C 1
ATOM 3153 O O . ALA A 1 397 ? -10.805 -12.102 -5.004 1 92.06 397 ALA A O 1
ATOM 3154 N N . ILE A 1 398 ? -8.969 -13.258 -5.418 1 93.25 398 ILE A N 1
ATOM 3155 C CA . ILE A 1 398 ? -8.664 -13.359 -3.996 1 93.25 398 ILE A CA 1
ATOM 3156 C C . ILE A 1 398 ? -8.43 -11.969 -3.414 1 93.25 398 ILE A C 1
ATOM 3158 O O . ILE A 1 398 ? -8.625 -11.75 -2.217 1 93.25 398 ILE A O 1
ATOM 3162 N N . PHE A 1 399 ? -8.078 -10.969 -4.176 1 88.94 399 PHE A N 1
ATOM 3163 C CA . PHE A 1 399 ? -7.723 -9.648 -3.68 1 88.94 399 PHE A CA 1
ATOM 3164 C C . PHE A 1 399 ? -8.922 -8.711 -3.742 1 88.94 399 PHE A C 1
ATOM 3166 O O . PHE A 1 399 ? -8.852 -7.566 -3.279 1 88.94 399 PHE A O 1
ATOM 3173 N N . THR A 1 400 ? -9.984 -9.156 -4.234 1 89.06 400 THR A N 1
ATOM 3174 C CA . THR A 1 400 ? -11.148 -8.305 -4.461 1 89.06 400 THR A CA 1
ATOM 3175 C C . THR A 1 400 ? -11.656 -7.723 -3.145 1 89.06 400 THR A C 1
ATOM 3177 O O . THR A 1 400 ? -11.781 -6.504 -3.004 1 89.06 400 THR A O 1
ATOM 3180 N N . PHE A 1 401 ? -11.852 -8.508 -2.178 1 91.81 401 PHE A N 1
ATOM 3181 C CA . PHE A 1 401 ? -12.5 -8.039 -0.955 1 91.81 401 PHE A CA 1
ATOM 3182 C C . PHE A 1 401 ? -11.477 -7.418 -0.008 1 91.81 401 PHE A C 1
ATOM 3184 O O . PHE A 1 401 ? -11.742 -6.379 0.602 1 91.81 401 PHE A O 1
ATOM 3191 N N . PRO A 1 402 ? -10.289 -7.969 0.021 1 89.5 402 PRO A N 1
ATOM 3192 C CA . PRO A 1 402 ? -9.305 -7.32 0.888 1 89.5 402 PRO A CA 1
ATOM 3193 C C . PRO A 1 402 ? -8.984 -5.891 0.452 1 89.5 402 PRO A C 1
ATOM 3195 O O . PRO A 1 402 ? -8.766 -5.02 1.297 1 89.5 402 PRO A O 1
ATOM 3198 N N . GLN A 1 403 ? -9.031 -5.668 -0.758 1 86.75 403 GLN A N 1
ATOM 3199 C CA . GLN A 1 403 ? -8.742 -4.336 -1.274 1 86.75 403 GLN A CA 1
ATOM 3200 C C . GLN A 1 403 ? -9.914 -3.389 -1.052 1 86.7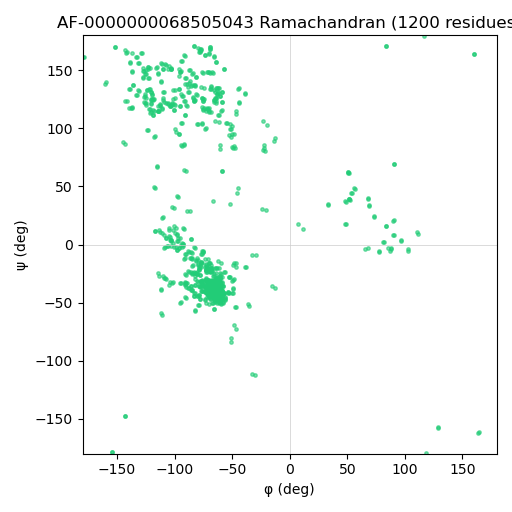5 403 GLN A C 1
ATOM 3202 O O . GLN A 1 403 ? -9.727 -2.186 -0.865 1 86.75 403 GLN A O 1
ATOM 3207 N N . GLU A 1 404 ? -11.078 -3.91 -1.062 1 89.19 404 GLU A N 1
ATOM 3208 C CA . GLU A 1 404 ? -12.273 -3.088 -0.938 1 89.19 404 GLU A CA 1
ATOM 3209 C C . GLU A 1 404 ? -12.797 -3.08 0.497 1 89.19 404 GLU A C 1
ATOM 3211 O O . GLU A 1 404 ? -13.867 -2.539 0.773 1 89.19 404 GLU A O 1
ATOM 3216 N N . ARG A 1 405 ? -12.062 -3.594 1.324 1 89 405 ARG A N 1
ATOM 3217 C CA . ARG A 1 405 ? -12.516 -3.758 2.701 1 89 405 ARG A CA 1
ATOM 3218 C C . ARG A 1 405 ? -12.867 -2.41 3.326 1 89 405 ARG A C 1
ATOM 3220 O O . ARG A 1 405 ? -13.945 -2.248 3.9 1 89 405 ARG A O 1
ATOM 3227 N N . PRO A 1 406 ? -12.023 -1.351 3.135 1 86.56 406 PRO A N 1
ATOM 3228 C CA . PRO A 1 406 ? -12.367 -0.073 3.762 1 86.56 406 PRO A CA 1
ATOM 3229 C C . PRO A 1 406 ? -13.656 0.528 3.205 1 86.56 406 PRO A C 1
ATOM 3231 O O . PRO A 1 406 ? -14.453 1.093 3.959 1 86.56 406 PRO A O 1
ATOM 3234 N N . MET A 1 407 ? -13.844 0.395 1.959 1 89 407 MET A N 1
ATOM 3235 C CA . MET A 1 407 ? -15.055 0.927 1.342 1 89 407 MET A CA 1
ATOM 3236 C C . MET A 1 407 ? -16.281 0.156 1.806 1 89 407 MET A C 1
ATOM 3238 O O . MET A 1 407 ? -17.328 0.751 2.09 1 89 407 MET A O 1
ATOM 3242 N N . LEU A 1 408 ? -16.125 -1.159 1.854 1 88.75 408 LEU A N 1
ATOM 3243 C CA . LEU A 1 408 ? -17.234 -2.004 2.301 1 88.75 408 LEU A CA 1
ATOM 3244 C C . LEU A 1 408 ? -17.609 -1.682 3.74 1 88.75 408 LEU A C 1
ATOM 3246 O O . LEU A 1 408 ? -18.797 -1.601 4.07 1 88.75 408 LEU A O 1
ATOM 3250 N N . GLU A 1 409 ? -16.688 -1.444 4.535 1 85.5 409 GLU A N 1
ATOM 3251 C CA . GLU A 1 409 ? -16.938 -1.106 5.934 1 85.5 409 GLU A CA 1
ATOM 3252 C C . GLU A 1 409 ? -17.641 0.243 6.059 1 85.5 409 GLU A C 1
ATOM 3254 O O . GLU A 1 409 ? -18.594 0.385 6.832 1 85.5 409 GLU A O 1
ATOM 3259 N N . LYS A 1 410 ? -17.172 1.183 5.309 1 83.94 410 LYS A N 1
ATOM 3260 C CA . LYS A 1 410 ? -17.766 2.52 5.32 1 83.94 410 LYS A CA 1
ATOM 3261 C C . LYS A 1 410 ? -19.219 2.49 4.836 1 83.94 410 LYS A C 1
ATOM 3263 O O . LYS A 1 410 ? -20.109 3.027 5.496 1 83.94 410 LYS A O 1
ATOM 3268 N N . GLU A 1 411 ? -19.469 1.827 3.742 1 85.12 411 GLU A N 1
ATOM 3269 C CA . GLU A 1 411 ? -20.797 1.863 3.113 1 85.12 411 GLU A CA 1
ATOM 3270 C C . GLU A 1 411 ? -21.781 0.969 3.854 1 85.12 411 GLU A C 1
ATOM 3272 O O . GLU A 1 411 ? -22.969 1.277 3.922 1 85.12 411 GLU A O 1
ATOM 3277 N N . ARG A 1 412 ? -21.297 -0.051 4.391 1 82.56 412 ARG A N 1
ATOM 3278 C CA . ARG A 1 412 ? -22.188 -0.93 5.148 1 82.56 412 ARG A CA 1
ATOM 3279 C C . ARG A 1 412 ? -22.578 -0.298 6.48 1 82.56 412 ARG A C 1
ATOM 3281 O O . ARG A 1 412 ? -23.719 -0.441 6.926 1 82.56 412 ARG A O 1
ATOM 3288 N N . SER A 1 413 ? -21.688 0.371 7.051 1 77.25 413 SER A N 1
ATOM 3289 C CA . SER A 1 413 ? -21.984 1.048 8.312 1 77.25 413 SER A CA 1
ATOM 3290 C C . SER A 1 413 ? -23 2.164 8.117 1 77.25 413 SER A C 1
ATOM 3292 O O . SER A 1 413 ? -23.75 2.49 9.031 1 77.25 413 SER A O 1
ATOM 3294 N N . SER A 1 414 ? -23 2.68 6.902 1 77.5 414 SER A N 1
ATOM 3295 C CA . SER A 1 414 ? -23.938 3.754 6.602 1 77.5 414 SER A CA 1
ATOM 3296 C C . SER A 1 414 ? -25.281 3.199 6.129 1 77.5 414 SER A C 1
ATOM 3298 O O . SER A 1 414 ? -26.234 3.951 5.941 1 77.5 414 SER A O 1
ATOM 3300 N N . GLY A 1 415 ? -25.391 1.822 5.91 1 76.44 415 GLY A N 1
ATOM 3301 C CA . GLY A 1 415 ? -26.641 1.185 5.508 1 76.44 415 GLY A CA 1
ATOM 3302 C C . GLY A 1 415 ? -27.078 1.556 4.102 1 76.44 415 GLY A C 1
ATOM 3303 O O . GLY A 1 415 ? -28.266 1.737 3.842 1 76.44 415 GLY A O 1
ATOM 3304 N N . MET A 1 416 ? -26.156 1.656 3.209 1 79.75 416 MET A N 1
ATOM 3305 C CA . MET A 1 416 ? -26.438 2.148 1.862 1 79.75 416 MET A CA 1
ATOM 3306 C C . MET A 1 416 ? -27.125 1.079 1.024 1 79.75 416 MET A C 1
ATOM 3308 O O . MET A 1 416 ? -28.031 1.386 0.239 1 79.75 416 MET A O 1
ATOM 3312 N N . TYR A 1 417 ? -26.719 -0.156 1.133 1 87.75 417 TYR A N 1
ATOM 3313 C CA . TYR A 1 417 ? -27.266 -1.231 0.314 1 87.75 417 TYR A CA 1
ATOM 3314 C C . TYR A 1 417 ? -27.188 -2.568 1.042 1 87.75 417 TYR A C 1
ATOM 3316 O O . TYR A 1 417 ? -26.578 -2.664 2.107 1 87.75 417 TYR A O 1
ATOM 3324 N N . ARG A 1 418 ? -27.875 -3.492 0.387 1 88.75 418 ARG A N 1
ATOM 3325 C CA . ARG A 1 418 ? -27.828 -4.867 0.879 1 88.75 418 ARG A CA 1
ATOM 3326 C C . ARG A 1 418 ? -26.562 -5.578 0.407 1 88.75 418 ARG A C 1
ATOM 3328 O O . ARG A 1 418 ? -26.125 -5.387 -0.73 1 88.75 418 ARG A O 1
ATOM 3335 N N . LEU A 1 419 ? -26.109 -6.398 1.313 1 91 419 LEU A N 1
ATOM 3336 C CA . LEU A 1 419 ? -24.891 -7.121 0.998 1 91 419 LEU A CA 1
ATOM 3337 C C . LEU A 1 419 ? -25.094 -8.07 -0.179 1 91 419 LEU A C 1
ATOM 3339 O O . LEU A 1 419 ? -24.188 -8.281 -0.985 1 91 419 LEU A O 1
ATOM 3343 N N . SER A 1 420 ? -26.266 -8.68 -0.337 1 92.69 420 SER A N 1
ATOM 3344 C CA . SER A 1 420 ? -26.562 -9.609 -1.421 1 92.69 420 SER A CA 1
ATOM 3345 C C . SER A 1 420 ? -26.516 -8.914 -2.775 1 92.69 420 SER A C 1
ATOM 3347 O O . SER A 1 420 ? -26.016 -9.469 -3.75 1 92.69 420 SER A O 1
ATOM 3349 N N . SER A 1 421 ? -27.047 -7.688 -2.807 1 93.44 421 SER A N 1
ATOM 3350 C CA . SER A 1 421 ? -27.016 -6.93 -4.055 1 93.44 421 SER A CA 1
ATOM 3351 C C . SER A 1 421 ? -25.578 -6.551 -4.426 1 93.44 421 SER A C 1
ATOM 3353 O O . SER A 1 421 ? -25.219 -6.559 -5.605 1 93.44 421 SER A O 1
ATOM 3355 N N . TYR A 1 422 ? -24.859 -6.32 -3.404 1 93.5 422 TYR A N 1
ATOM 3356 C CA . TYR A 1 422 ? -23.469 -5.965 -3.619 1 93.5 422 TYR A CA 1
ATOM 3357 C C . TYR A 1 422 ? -22.688 -7.145 -4.191 1 93.5 422 TYR A C 1
ATOM 3359 O O . TYR A 1 422 ? -21.984 -7 -5.191 1 93.5 422 TYR A O 1
ATOM 3367 N N . LEU A 1 423 ? -22.797 -8.305 -3.576 1 93.19 423 LEU A N 1
ATOM 3368 C CA . LEU A 1 423 ? -22.062 -9.492 -4.008 1 93.19 423 LEU A CA 1
ATOM 3369 C C . LEU A 1 423 ? -22.484 -9.898 -5.418 1 93.19 423 LEU A C 1
ATOM 3371 O O . LEU A 1 423 ? -21.641 -10.281 -6.23 1 93.19 423 LEU A O 1
ATOM 3375 N N . MET A 1 424 ? -23.734 -9.828 -5.676 1 92.94 424 MET A N 1
ATOM 3376 C CA . MET A 1 424 ? -24.234 -10.188 -7 1 92.94 424 MET A CA 1
ATOM 3377 C C . MET A 1 424 ? -23.734 -9.211 -8.055 1 92.94 424 MET A C 1
ATOM 3379 O O . MET A 1 424 ? -23.359 -9.609 -9.156 1 92.94 424 MET A O 1
ATOM 3383 N N . ALA A 1 425 ? -23.703 -7.934 -7.715 1 93.62 425 ALA A N 1
ATOM 3384 C CA . ALA A 1 425 ? -23.203 -6.926 -8.641 1 93.62 425 ALA A CA 1
ATOM 3385 C C . ALA A 1 425 ? -21.719 -7.156 -8.945 1 93.62 425 ALA A C 1
ATOM 3387 O O . ALA A 1 425 ? -21.297 -7.059 -10.102 1 93.62 425 ALA A O 1
ATOM 3388 N N . LYS A 1 426 ? -21.016 -7.535 -7.934 1 90.38 426 LYS A N 1
ATOM 3389 C CA . LYS A 1 426 ? -19.594 -7.789 -8.102 1 90.38 426 LYS A CA 1
ATOM 3390 C C . LYS A 1 426 ? -19.359 -9.023 -8.969 1 90.38 426 LYS A C 1
ATOM 3392 O O . LYS A 1 426 ? -18.453 -9.039 -9.797 1 90.38 426 LYS A O 1
ATOM 3397 N N . SER A 1 427 ? -20.125 -10.016 -8.766 1 89.12 427 SER A N 1
ATOM 3398 C CA . SER A 1 427 ? -20 -11.258 -9.516 1 89.12 427 SER A CA 1
ATOM 3399 C C . SER A 1 427 ? -20.328 -11.047 -10.992 1 89.12 427 SER A C 1
ATOM 3401 O O . SER A 1 427 ? -19.656 -11.594 -11.867 1 89.12 427 SER A O 1
ATOM 3403 N N . VAL A 1 428 ? -21.312 -10.234 -11.242 1 90 428 VAL A N 1
ATOM 3404 C CA . VAL A 1 428 ? -21.766 -10.031 -12.617 1 90 428 VAL A CA 1
ATOM 3405 C C . VAL A 1 428 ? -20.844 -9.039 -13.32 1 90 428 VAL A C 1
ATOM 3407 O O . VAL A 1 428 ? -20.609 -9.156 -14.523 1 90 428 VAL A O 1
ATOM 3410 N N . ALA A 1 429 ? -20.297 -8.094 -12.562 1 89.06 429 ALA A N 1
ATOM 3411 C CA . ALA A 1 429 ? -19.438 -7.074 -13.141 1 89.06 429 ALA A CA 1
ATOM 3412 C C . ALA A 1 429 ? -18.172 -7.699 -13.734 1 89.06 429 ALA A C 1
ATOM 3414 O O . ALA A 1 429 ? -17.625 -7.207 -14.727 1 89.06 429 ALA A O 1
ATOM 3415 N N . ASP A 1 430 ? -17.734 -8.812 -13.188 1 85.81 430 ASP A N 1
ATOM 3416 C CA . ASP A 1 430 ? -16.516 -9.469 -13.625 1 85.81 430 ASP A CA 1
ATOM 3417 C C . ASP A 1 430 ? -16.797 -10.484 -14.727 1 85.81 430 ASP A C 1
ATOM 3419 O O . ASP A 1 430 ? -15.875 -10.984 -15.383 1 85.81 430 ASP A O 1
ATOM 3423 N N . LEU A 1 431 ? -18.047 -10.75 -15.008 1 87.44 431 LEU A N 1
ATOM 3424 C CA . LEU A 1 431 ? -18.422 -11.844 -15.898 1 87.44 431 LEU A CA 1
ATOM 3425 C C . LEU A 1 431 ? -17.922 -11.594 -17.312 1 87.44 431 LEU A C 1
ATOM 3427 O O . LEU A 1 431 ? -17.406 -12.508 -17.969 1 87.44 431 LEU A O 1
ATOM 3431 N N . PRO A 1 432 ? -17.984 -10.375 -17.797 1 85.88 432 PRO A N 1
ATOM 3432 C CA . PRO A 1 432 ? -17.516 -10.172 -19.172 1 85.88 432 PRO A CA 1
ATOM 3433 C C . PRO A 1 432 ? -16.031 -10.531 -19.344 1 85.88 432 PRO A C 1
ATOM 3435 O O . PRO A 1 432 ? -15.672 -11.219 -20.312 1 85.88 432 PRO A O 1
ATOM 3438 N N . ILE A 1 433 ? -15.258 -10.164 -18.469 1 84.06 433 ILE A N 1
ATOM 3439 C CA . ILE A 1 433 ? -13.836 -10.461 -18.578 1 84.06 433 ILE A CA 1
ATOM 3440 C C . ILE A 1 433 ? -13.594 -11.953 -18.328 1 84.06 433 ILE A C 1
ATOM 3442 O O . ILE A 1 433 ? -12.727 -12.562 -18.953 1 84.06 433 ILE A O 1
ATOM 3446 N N . GLU A 1 434 ? -14.359 -12.5 -17.438 1 89.19 434 GLU A N 1
ATOM 3447 C CA . GLU A 1 434 ? -14.203 -13.906 -17.078 1 89.19 434 GLU A CA 1
ATOM 3448 C C . GLU A 1 434 ? -14.711 -14.82 -18.203 1 89.19 434 GLU A C 1
ATOM 3450 O O . GLU A 1 434 ? -14.344 -16 -18.266 1 89.19 434 GLU A O 1
ATOM 3455 N N . LEU A 1 435 ? -15.516 -14.25 -19.062 1 92.44 435 LEU A N 1
ATOM 3456 C CA . LEU A 1 435 ? -16.047 -15.07 -20.141 1 92.44 435 LEU A CA 1
ATOM 3457 C C . LEU A 1 435 ? -15.305 -14.797 -21.438 1 92.44 435 LEU A C 1
ATOM 3459 O O . LEU A 1 435 ? -15.008 -15.727 -22.203 1 92.44 435 LEU A O 1
ATOM 3463 N N . VAL A 1 436 ? -14.883 -13.617 -21.625 1 92.62 436 VAL A N 1
ATOM 3464 C CA . VAL A 1 436 ? -14.297 -13.227 -22.906 1 92.62 436 VAL A CA 1
ATOM 3465 C C . VAL A 1 436 ? -12.852 -13.711 -22.984 1 92.62 436 VAL A C 1
ATOM 3467 O O . VAL A 1 436 ? -12.43 -14.25 -24 1 92.62 436 VAL A O 1
ATOM 3470 N N . LEU A 1 437 ? -12.148 -13.523 -21.938 1 93.31 437 LEU A N 1
ATOM 3471 C CA . LEU A 1 437 ? -10.727 -13.852 -21.984 1 93.31 437 LEU A CA 1
ATOM 3472 C C . LEU A 1 437 ? -10.523 -15.352 -22.172 1 93.31 437 LEU A C 1
ATOM 3474 O O . LEU A 1 437 ? -9.758 -15.766 -23.047 1 93.31 437 LEU A O 1
ATOM 3478 N N . PRO A 1 438 ? -11.234 -16.172 -21.422 1 96.56 438 PRO A N 1
ATOM 3479 C CA . PRO A 1 438 ? -11.062 -17.609 -21.656 1 96.56 438 PRO A CA 1
ATOM 3480 C C . PRO A 1 438 ? -11.555 -18.047 -23.047 1 96.56 438 PRO A C 1
ATOM 3482 O O . PRO A 1 438 ? -11.008 -18.969 -23.641 1 96.56 438 PRO A O 1
ATOM 3485 N N . THR A 1 439 ? -12.594 -17.406 -23.5 1 97.19 439 THR A N 1
ATOM 3486 C CA . THR A 1 439 ? -13.078 -17.703 -24.844 1 97.19 439 THR A CA 1
ATOM 3487 C C . THR A 1 439 ? -12.023 -17.359 -25.891 1 97.19 439 THR A C 1
ATOM 3489 O O . THR A 1 439 ? -11.75 -18.172 -26.797 1 97.19 439 THR A O 1
ATOM 3492 N N . ALA A 1 440 ? -11.43 -16.203 -25.75 1 96.06 440 ALA A N 1
ATOM 3493 C CA . ALA A 1 440 ? -10.352 -15.828 -26.656 1 96.06 440 ALA A CA 1
ATOM 3494 C C . ALA A 1 440 ? -9.172 -16.781 -26.531 1 96.06 440 ALA A C 1
ATOM 3496 O O . ALA A 1 440 ? -8.602 -17.203 -27.547 1 96.06 440 ALA A O 1
ATOM 3497 N N . TYR A 1 441 ? -8.836 -17.094 -25.391 1 97.06 441 TYR A N 1
ATOM 3498 C CA . TYR A 1 441 ? -7.758 -18.047 -25.141 1 97.06 441 TYR A CA 1
ATOM 3499 C C . TYR A 1 441 ? -8.031 -19.375 -25.828 1 97.06 441 TYR A C 1
ATOM 3501 O O . TYR A 1 441 ? -7.16 -19.922 -26.5 1 97.06 441 TYR A O 1
ATOM 3509 N N . LEU A 1 442 ? -9.266 -19.891 -25.672 1 97.12 442 LEU A N 1
ATOM 3510 C CA . LEU A 1 442 ? -9.609 -21.203 -26.188 1 97.12 442 LEU A CA 1
ATOM 3511 C C . LEU A 1 442 ? -9.664 -21.172 -27.719 1 97.12 442 LEU A C 1
ATOM 3513 O O . LEU A 1 442 ? -9.289 -22.156 -28.375 1 97.12 442 LEU A O 1
ATOM 3517 N N . ILE A 1 443 ? -10.109 -20.078 -28.266 1 96.56 443 ILE A N 1
ATOM 3518 C CA . ILE A 1 443 ? -10.172 -19.969 -29.719 1 96.56 443 ILE A CA 1
ATOM 3519 C C . ILE A 1 443 ? -8.766 -20.062 -30.312 1 96.56 443 ILE A C 1
ATOM 3521 O O . ILE A 1 443 ? -8.531 -20.781 -31.281 1 96.56 443 ILE A O 1
ATOM 3525 N N . ILE A 1 444 ? -7.848 -19.453 -29.688 1 96.44 444 ILE A N 1
ATOM 3526 C CA . ILE A 1 444 ? -6.473 -19.438 -30.188 1 96.44 444 ILE A CA 1
ATOM 3527 C C . ILE A 1 444 ? -5.852 -20.828 -29.984 1 96.44 444 ILE A C 1
ATOM 3529 O O . ILE A 1 444 ? -5.328 -21.422 -30.938 1 96.44 444 ILE A O 1
ATOM 3533 N N . THR A 1 445 ? -5.973 -21.328 -28.797 1 95.62 445 THR A N 1
ATOM 3534 C CA . THR A 1 445 ? -5.332 -22.594 -28.484 1 95.62 445 THR A CA 1
ATOM 3535 C C . THR A 1 445 ? -6 -23.75 -29.219 1 95.62 445 THR A C 1
ATOM 3537 O O . THR A 1 445 ? -5.32 -24.641 -29.719 1 95.62 445 THR A O 1
ATOM 3540 N N . TYR A 1 446 ? -7.332 -23.688 -29.328 1 94.06 446 TYR A N 1
ATOM 3541 C CA . TYR A 1 446 ? -8.086 -24.781 -29.938 1 94.06 446 TYR A CA 1
ATOM 3542 C C . TYR A 1 446 ? -7.715 -24.953 -31.406 1 94.06 446 TYR A C 1
ATOM 3544 O O . TYR A 1 446 ? -7.488 -26.062 -31.859 1 94.06 446 TYR A O 1
ATOM 3552 N N . TRP A 1 447 ? -7.527 -23.922 -32.094 1 92.44 447 TRP A N 1
ATOM 3553 C CA . TRP A 1 447 ? -7.262 -24 -33.531 1 92.44 447 TRP A CA 1
ATOM 3554 C C . TRP A 1 447 ? -5.773 -24.219 -33.781 1 92.44 447 TRP A C 1
ATOM 3556 O O . TRP A 1 447 ? -5.398 -24.781 -34.812 1 92.44 447 TRP A O 1
ATOM 3566 N N . MET A 1 448 ? -5.023 -23.828 -32.844 1 93.69 448 MET A N 1
ATOM 3567 C CA . MET A 1 448 ? -3.588 -24.031 -33 1 93.69 448 MET A CA 1
ATOM 3568 C C . MET A 1 448 ? -3.182 -25.438 -32.625 1 93.69 448 MET A C 1
ATOM 3570 O O . MET A 1 448 ? -2.205 -25.984 -33.156 1 93.69 448 MET A O 1
ATOM 3574 N N . THR A 1 449 ? -4.117 -25.797 -31.656 1 90.31 449 THR A N 1
ATOM 3575 C CA . THR A 1 449 ? -3.785 -27.125 -31.156 1 90.31 449 THR A CA 1
ATOM 3576 C C . THR A 1 449 ? -4.574 -28.188 -31.906 1 90.31 449 THR A C 1
ATOM 3578 O O . THR A 1 449 ? -5.555 -27.891 -32.594 1 90.31 449 THR A O 1
ATOM 3581 N N . GLY A 1 450 ? -4.188 -29.281 -32.5 1 83.12 450 GLY A N 1
ATOM 3582 C CA . GLY A 1 450 ? -4.746 -30.375 -33.281 1 83.12 450 GLY A CA 1
ATOM 3583 C C . GLY A 1 450 ? -5.938 -31.031 -32.594 1 83.12 450 GLY A C 1
ATOM 3584 O O . GLY A 1 450 ? -6.141 -32.25 -32.719 1 83.12 450 GLY A O 1
ATOM 3585 N N . LEU A 1 451 ? -6.836 -30.219 -31.812 1 89.56 451 LEU A N 1
ATOM 3586 C CA . LEU A 1 451 ? -8.031 -30.781 -31.188 1 89.56 451 LEU A CA 1
ATOM 3587 C C . LEU A 1 451 ? -9.133 -30.984 -32.219 1 89.56 451 LEU A C 1
ATOM 3589 O O . LEU A 1 451 ? -8.992 -30.578 -33.375 1 89.56 451 LEU A O 1
ATOM 3593 N N . LYS A 1 452 ? -10.117 -31.703 -31.797 1 90.62 452 LYS A N 1
ATOM 3594 C CA . LYS A 1 452 ? -11.164 -32.062 -32.75 1 90.62 452 LYS A CA 1
ATOM 3595 C C . LYS A 1 452 ? -11.906 -30.844 -33.25 1 90.62 452 LYS A C 1
ATOM 3597 O O . LYS A 1 452 ? -12.469 -30.078 -32.469 1 90.62 452 LYS A O 1
ATOM 3602 N N . VAL A 1 453 ? -11.891 -30.812 -34.594 1 89.25 453 VAL A N 1
ATOM 3603 C CA . VAL A 1 453 ? -12.469 -29.609 -35.219 1 89.25 453 VAL A CA 1
ATOM 3604 C C . VAL A 1 453 ? -13.945 -29.859 -35.5 1 89.25 453 VAL A C 1
ATOM 3606 O O . VAL A 1 453 ? -14.328 -30.125 -36.656 1 89.25 453 VAL A O 1
ATOM 3609 N N . ASN A 1 454 ? -14.766 -30.062 -34.5 1 91.94 454 ASN A N 1
ATOM 3610 C CA . ASN A 1 454 ? -16.219 -30.156 -34.562 1 91.94 454 ASN A CA 1
ATOM 3611 C C . ASN A 1 454 ? -16.891 -29.125 -33.656 1 91.94 454 ASN A C 1
ATOM 3613 O O . ASN A 1 454 ? -16.391 -28.844 -32.562 1 91.94 454 ASN A O 1
ATOM 3617 N N . ALA A 1 455 ? -17.953 -28.625 -34.125 1 93.38 455 ALA A N 1
ATOM 3618 C CA . ALA A 1 455 ? -18.641 -27.562 -33.375 1 93.38 455 ALA A CA 1
ATOM 3619 C C . ALA A 1 455 ? -19.125 -28.062 -32.031 1 93.38 455 ALA A C 1
ATOM 3621 O O . ALA A 1 455 ? -19.031 -27.328 -31.031 1 93.38 455 ALA A O 1
ATOM 3622 N N . VAL A 1 456 ? -19.594 -29.266 -31.953 1 93.69 456 VAL A N 1
ATOM 3623 C CA . VAL A 1 456 ? -20.125 -29.797 -30.703 1 93.69 456 VAL A CA 1
ATOM 3624 C C . VAL A 1 456 ? -19 -29.984 -29.688 1 93.69 456 VAL A C 1
ATOM 3626 O O . VAL A 1 456 ? -19.125 -29.625 -28.516 1 93.69 456 VAL A O 1
ATOM 3629 N N . ASN A 1 457 ? -17.859 -30.531 -30.172 1 94.56 457 ASN A N 1
ATOM 3630 C CA . ASN A 1 457 ? -16.703 -30.719 -29.297 1 94.56 457 ASN A CA 1
ATOM 3631 C C . ASN A 1 457 ? -16.141 -29.391 -28.828 1 94.56 457 ASN A C 1
ATOM 3633 O O . ASN A 1 457 ? -15.75 -29.25 -27.656 1 94.56 457 ASN A O 1
ATOM 3637 N N . PHE A 1 458 ? -16.219 -28.469 -29.734 1 96 458 PHE A N 1
ATOM 3638 C CA . PHE A 1 458 ? -15.703 -27.156 -29.375 1 96 458 PHE A CA 1
ATOM 3639 C C . PHE A 1 458 ? -16.594 -26.5 -28.328 1 96 458 PHE A C 1
ATOM 3641 O O . PHE A 1 458 ? -16.109 -25.953 -27.328 1 96 458 PHE A O 1
ATOM 3648 N N . LEU A 1 459 ? -17.906 -26.5 -28.5 1 96.38 459 LEU A N 1
ATOM 3649 C CA . LEU A 1 459 ? -18.844 -25.859 -27.578 1 96.38 459 LEU A CA 1
ATOM 3650 C C . LEU A 1 459 ? -18.844 -26.531 -26.219 1 96.38 459 LEU A C 1
ATOM 3652 O O . LEU A 1 459 ? -18.984 -25.875 -25.188 1 96.38 459 LEU A O 1
ATOM 3656 N N . CYS A 1 460 ? -18.656 -27.875 -26.234 1 95.12 460 CYS A N 1
ATOM 3657 C CA . CYS A 1 460 ? -18.562 -28.594 -24.969 1 95.12 460 CYS A CA 1
ATOM 3658 C C . CYS A 1 460 ? -17.297 -28.234 -24.219 1 95.12 460 CYS A C 1
ATOM 3660 O O . CYS A 1 460 ? -17.328 -28.031 -23 1 95.12 460 CYS A O 1
ATOM 3662 N N . THR A 1 461 ? -16.219 -28.125 -25.016 1 96.56 461 THR A N 1
ATOM 3663 C CA . THR A 1 461 ? -14.969 -27.719 -24.391 1 96.56 461 THR A CA 1
ATOM 3664 C C . THR A 1 461 ? -15.07 -26.281 -23.859 1 96.56 461 THR A C 1
ATOM 3666 O O . THR A 1 461 ? -14.656 -26.016 -22.734 1 96.56 461 THR A O 1
ATOM 3669 N N . LEU A 1 462 ? -15.656 -25.422 -24.594 1 97.38 462 LEU A N 1
ATOM 3670 C CA . LEU A 1 462 ? -15.797 -24.031 -24.203 1 97.38 462 LEU A CA 1
ATOM 3671 C C . LEU A 1 462 ? -16.672 -23.891 -22.969 1 97.38 462 LEU A C 1
ATOM 3673 O O . LEU A 1 462 ? -16.312 -23.203 -22.016 1 97.38 462 LEU A O 1
ATOM 3677 N N . SER A 1 463 ? -17.797 -24.562 -22.969 1 97.06 463 SER A N 1
ATOM 3678 C CA . SER A 1 463 ? -18.703 -24.484 -21.828 1 97.06 463 SER A CA 1
ATOM 3679 C C . SER A 1 463 ? -18.062 -25.016 -20.562 1 97.06 463 SER A C 1
ATOM 3681 O O . SER A 1 463 ? -18.281 -24.5 -19.469 1 97.06 463 SER A O 1
ATOM 3683 N N . THR A 1 464 ? -17.266 -26.062 -20.75 1 97.19 464 THR A N 1
ATOM 3684 C CA . THR A 1 464 ? -16.578 -26.656 -19.609 1 97.19 464 THR A CA 1
ATOM 3685 C C . THR A 1 464 ? -15.547 -25.688 -19.047 1 97.19 464 THR A C 1
ATOM 3687 O O . THR A 1 464 ? -15.469 -25.484 -17.828 1 97.19 464 THR A O 1
ATOM 3690 N N . VAL A 1 465 ? -14.812 -25.062 -19.922 1 97.69 465 VAL A N 1
ATOM 3691 C CA . VAL A 1 465 ? -13.773 -24.125 -19.5 1 97.69 465 VAL A CA 1
ATOM 3692 C C . VAL A 1 465 ? -14.414 -22.922 -18.828 1 97.69 465 VAL A C 1
ATOM 3694 O O . VAL A 1 465 ? -13.945 -22.453 -17.781 1 97.69 465 VAL A O 1
ATOM 3697 N N . LEU A 1 466 ? -15.469 -22.438 -19.344 1 97.62 466 LEU A N 1
ATOM 3698 C CA . LEU A 1 466 ? -16.141 -21.281 -18.781 1 97.62 466 LEU A CA 1
ATOM 3699 C C . LEU A 1 466 ? -16.719 -21.594 -17.406 1 97.62 466 LEU A C 1
ATOM 3701 O O . LEU A 1 466 ? -16.625 -20.781 -16.484 1 97.62 466 LEU A O 1
ATOM 3705 N N . LEU A 1 467 ? -17.297 -22.781 -17.297 1 97.44 467 LEU A N 1
ATOM 3706 C CA . LEU A 1 467 ? -17.812 -23.203 -16 1 97.44 467 LEU A CA 1
ATOM 3707 C C . LEU A 1 467 ? -16.688 -23.328 -14.984 1 97.44 467 LEU A C 1
ATOM 3709 O O . LEU A 1 467 ? -16.844 -22.906 -13.828 1 97.44 467 LEU A O 1
ATOM 3713 N N . HIS A 1 468 ? -15.578 -23.875 -15.461 1 97.56 468 HIS A N 1
ATOM 3714 C CA . HIS A 1 468 ? -14.406 -24.016 -14.617 1 97.56 468 HIS A CA 1
ATOM 3715 C C . HIS A 1 468 ? -13.891 -22.656 -14.148 1 97.56 468 HIS A C 1
ATOM 3717 O O . HIS A 1 468 ? -13.5 -22.5 -12.992 1 97.56 468 HIS A O 1
ATOM 3723 N N . VAL A 1 469 ? -13.93 -21.719 -15.016 1 97.38 469 VAL A N 1
ATOM 3724 C CA . VAL A 1 469 ? -13.461 -20.359 -14.719 1 97.38 469 VAL A CA 1
ATOM 3725 C C . VAL A 1 469 ? -14.359 -19.719 -13.656 1 97.38 469 VAL A C 1
ATOM 3727 O O . VAL A 1 469 ? -13.875 -19.109 -12.711 1 97.38 469 VAL A O 1
ATOM 3730 N N . LEU A 1 470 ? -15.609 -19.906 -13.766 1 97.06 470 LEU A N 1
ATOM 3731 C CA . LEU A 1 470 ? -16.562 -19.328 -12.82 1 97.06 470 LEU A CA 1
ATOM 3732 C C . LEU A 1 470 ? -16.406 -19.969 -11.445 1 97.06 470 LEU A C 1
ATOM 3734 O O . LEU A 1 470 ? -16.531 -19.297 -10.422 1 97.06 470 LEU A O 1
ATOM 3738 N N . VAL A 1 471 ? -16.156 -21.234 -11.445 1 97.62 471 VAL A N 1
ATOM 3739 C CA . VAL A 1 471 ? -15.961 -21.938 -10.172 1 97.62 471 VAL A CA 1
ATOM 3740 C C . VAL A 1 471 ? -14.672 -21.453 -9.523 1 97.62 471 VAL A C 1
ATOM 3742 O O . VAL A 1 471 ? -14.641 -21.188 -8.312 1 97.62 471 VAL A O 1
ATOM 3745 N N . ALA A 1 472 ? -13.641 -21.359 -10.344 1 96.88 472 ALA A N 1
ATOM 3746 C CA . ALA A 1 472 ? -12.359 -20.875 -9.836 1 96.88 472 ALA A CA 1
ATOM 3747 C C . ALA A 1 472 ? -12.5 -19.469 -9.242 1 96.88 472 ALA A C 1
ATOM 3749 O O . ALA A 1 472 ? -11.93 -19.172 -8.195 1 96.88 472 ALA A O 1
ATOM 3750 N N . GLN A 1 473 ? -13.219 -18.656 -9.891 1 95.38 473 GLN A N 1
ATOM 3751 C CA . GLN A 1 473 ? -13.484 -17.312 -9.375 1 95.38 473 GLN A CA 1
ATOM 3752 C C . GLN A 1 473 ? -14.227 -17.375 -8.039 1 95.38 473 GLN A C 1
ATOM 3754 O O . GLN A 1 473 ? -13.953 -16.594 -7.129 1 95.38 473 GLN A O 1
ATOM 3759 N N . GLY A 1 474 ? -15.188 -18.266 -8 1 96 474 GLY A N 1
ATOM 3760 C CA . GLY A 1 474 ? -15.922 -18.453 -6.762 1 96 474 GLY A CA 1
ATOM 3761 C C . GLY A 1 474 ? -15.039 -18.859 -5.598 1 96 474 GLY A C 1
ATOM 3762 O O . GLY A 1 474 ? -15.195 -18.359 -4.48 1 96 474 GLY A O 1
ATOM 3763 N N . VAL A 1 475 ? -14.117 -19.719 -5.875 1 96.94 475 VAL A N 1
ATOM 3764 C CA . VAL A 1 475 ? -13.18 -20.125 -4.844 1 96.94 475 VAL A CA 1
ATOM 3765 C C . VAL A 1 475 ? -12.344 -18.938 -4.395 1 96.94 475 VAL A C 1
ATOM 3767 O O . VAL A 1 475 ? -12.148 -18.719 -3.193 1 96.94 475 VAL A O 1
ATOM 3770 N N . GLY A 1 476 ? -11.922 -18.172 -5.324 1 95.56 476 GLY A N 1
ATOM 3771 C CA . GLY A 1 476 ? -11.141 -16.984 -5.008 1 95.56 476 GLY A CA 1
ATOM 3772 C C . GLY A 1 476 ? -11.898 -15.977 -4.176 1 95.56 476 GLY A C 1
ATOM 3773 O O . GLY A 1 476 ? -11.367 -15.438 -3.199 1 95.56 476 GLY A O 1
ATOM 3774 N N . LEU A 1 477 ? -13.102 -15.719 -4.566 1 95.06 477 LEU A N 1
ATOM 3775 C CA . LEU A 1 477 ? -13.93 -14.781 -3.818 1 95.06 477 LEU A CA 1
ATOM 3776 C C . LEU A 1 477 ? -14.164 -15.281 -2.398 1 95.06 477 LEU A C 1
ATOM 3778 O O . LEU A 1 477 ? -14.148 -14.492 -1.448 1 95.06 477 LEU A O 1
ATOM 3782 N N . ALA A 1 478 ? -14.352 -16.562 -2.293 1 96.38 478 ALA A N 1
ATOM 3783 C CA . ALA A 1 478 ? -14.586 -17.141 -0.973 1 96.38 478 ALA A CA 1
ATOM 3784 C C . ALA A 1 478 ? -13.352 -17 -0.084 1 96.38 478 ALA A C 1
ATOM 3786 O O . ALA A 1 478 ? -13.461 -16.578 1.07 1 96.38 478 ALA A O 1
ATOM 3787 N N . ILE A 1 479 ? -12.25 -17.281 -0.628 1 96.12 479 ILE A N 1
ATOM 3788 C CA . ILE A 1 479 ? -11.008 -17.172 0.122 1 96.12 479 ILE A CA 1
ATOM 3789 C C . ILE A 1 479 ? -10.758 -15.719 0.516 1 96.12 479 ILE A C 1
ATOM 3791 O O . ILE A 1 479 ? -10.422 -15.43 1.666 1 96.12 479 ILE A O 1
ATOM 3795 N N . GLY A 1 480 ? -10.969 -14.828 -0.433 1 94.25 480 GLY A N 1
ATOM 3796 C CA . GLY A 1 480 ? -10.789 -13.414 -0.167 1 94.25 480 GLY A CA 1
ATOM 3797 C C . GLY A 1 480 ? -11.711 -12.891 0.92 1 94.25 480 GLY A C 1
ATOM 3798 O O . GLY A 1 480 ? -11.297 -12.078 1.755 1 94.25 480 GLY A O 1
ATOM 3799 N N . ALA A 1 481 ? -12.867 -13.352 0.901 1 94.19 481 ALA A N 1
ATOM 3800 C CA . ALA A 1 481 ? -13.859 -12.906 1.876 1 94.19 481 ALA A CA 1
ATOM 3801 C C . ALA A 1 481 ? -13.555 -13.461 3.264 1 94.19 481 ALA A C 1
ATOM 3803 O O . ALA A 1 481 ? -13.789 -12.789 4.273 1 94.19 481 ALA A O 1
ATOM 3804 N N . ILE A 1 482 ? -12.969 -14.625 3.344 1 93.38 482 ILE A N 1
ATOM 3805 C CA . ILE A 1 482 ? -12.711 -15.281 4.617 1 93.38 482 ILE A CA 1
ATOM 3806 C C . ILE A 1 482 ? -11.492 -14.648 5.289 1 93.38 482 ILE A C 1
ATOM 3808 O O . ILE A 1 482 ? -11.523 -14.344 6.484 1 93.38 482 ILE A O 1
ATOM 3812 N N . VAL A 1 483 ? -10.406 -14.43 4.617 1 88.94 483 VAL A N 1
ATOM 3813 C CA . VAL A 1 483 ? -9.133 -14.039 5.207 1 88.94 483 VAL A CA 1
ATOM 3814 C C . VAL A 1 483 ? -9.023 -12.516 5.254 1 88.94 483 VAL A C 1
ATOM 3816 O O . VAL A 1 483 ? -8.516 -11.953 6.23 1 88.94 483 VAL A O 1
ATOM 3819 N N . MET A 1 484 ? -9.492 -11.711 4.457 1 86.62 484 MET A N 1
ATOM 3820 C CA . MET A 1 484 ? -9.539 -10.258 4.348 1 86.62 484 MET A CA 1
ATOM 3821 C C . MET A 1 484 ? -8.156 -9.648 4.57 1 86.62 484 MET A C 1
ATOM 3823 O O . MET A 1 484 ? -8.047 -8.5 5.004 1 86.62 484 MET A O 1
ATOM 3827 N N . ASP A 1 485 ? -7.047 -10.523 4.441 1 86.44 485 ASP A N 1
ATOM 3828 C CA . ASP A 1 485 ? -5.668 -10.062 4.535 1 86.44 485 ASP A CA 1
ATOM 3829 C C . ASP A 1 485 ? -4.895 -10.359 3.254 1 86.44 485 ASP A C 1
ATOM 3831 O O . ASP A 1 485 ? -4.93 -11.484 2.752 1 86.44 485 ASP A O 1
ATOM 3835 N N . MET A 1 486 ? -4.227 -9.312 2.809 1 82.94 486 MET A N 1
ATOM 3836 C CA . MET A 1 486 ? -3.594 -9.391 1.494 1 82.94 486 MET A CA 1
ATOM 3837 C C . MET A 1 486 ? -2.477 -10.43 1.491 1 82.94 486 MET A C 1
ATOM 3839 O O . MET A 1 486 ? -2.26 -11.117 0.49 1 82.94 486 MET A O 1
ATOM 3843 N N . LYS A 1 487 ? -1.771 -10.664 2.568 1 75.19 487 LYS A N 1
ATOM 3844 C CA . LYS A 1 487 ? -0.628 -11.57 2.602 1 75.19 487 LYS A CA 1
ATOM 3845 C C . LYS A 1 487 ? -1.077 -13.016 2.822 1 75.19 487 LYS A C 1
ATOM 3847 O O . LYS A 1 487 ? -0.616 -13.93 2.133 1 75.19 487 LYS A O 1
ATOM 3852 N N . SER A 1 488 ? -2.025 -13.211 3.629 1 85.25 488 SER A N 1
ATOM 3853 C CA . SER A 1 488 ? -2.469 -14.547 4.016 1 85.25 488 SER A CA 1
ATOM 3854 C C . SER A 1 488 ? -3.332 -15.172 2.93 1 85.25 488 SER A C 1
ATOM 3856 O O . SER A 1 488 ? -3.379 -16.406 2.801 1 85.25 488 SER A O 1
ATOM 3858 N N . VAL A 1 489 ? -3.945 -14.305 2.172 1 89.88 489 VAL A N 1
ATOM 3859 C CA . VAL A 1 489 ? -4.867 -14.852 1.179 1 89.88 489 VAL A CA 1
ATOM 3860 C C . VAL A 1 489 ? -4.082 -15.57 0.087 1 89.88 489 VAL A C 1
ATOM 3862 O O . VAL A 1 489 ? -4.516 -16.609 -0.416 1 89.88 489 VAL A O 1
ATOM 3865 N N . THR A 1 490 ? -2.908 -15.109 -0.25 1 86.69 490 THR A N 1
ATOM 3866 C CA . THR A 1 490 ? -2.094 -15.719 -1.296 1 86.69 490 THR A CA 1
ATOM 3867 C C . THR A 1 490 ? -1.592 -17.094 -0.86 1 86.69 490 THR A C 1
ATOM 3869 O O . THR A 1 490 ? -1.553 -18.031 -1.663 1 86.69 490 THR A O 1
ATOM 3872 N N . THR A 1 491 ? -1.247 -17.234 0.461 1 85.75 491 THR A N 1
ATOM 3873 C CA . THR A 1 491 ? -0.753 -18.5 0.998 1 85.75 491 THR A CA 1
ATOM 3874 C C . THR A 1 491 ? -1.854 -19.547 0.992 1 85.75 491 THR A C 1
ATOM 3876 O O . THR A 1 491 ? -1.634 -20.688 0.552 1 85.75 491 THR A O 1
ATOM 3879 N N . LEU A 1 492 ? -2.941 -19.125 1.398 1 89.56 492 LEU A N 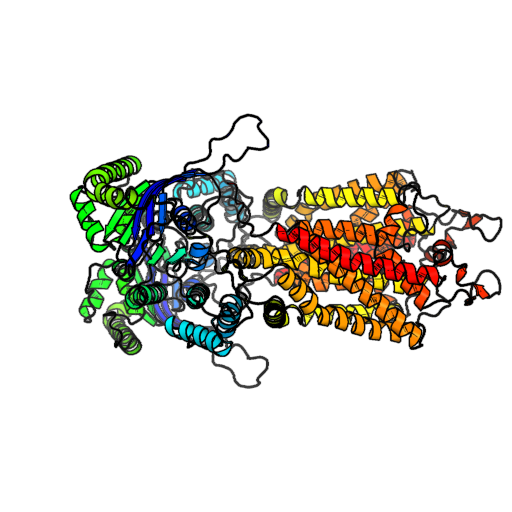1
ATOM 3880 C CA . LEU A 1 492 ? -4.055 -20.062 1.42 1 89.56 492 LEU A CA 1
ATOM 3881 C C . LEU A 1 492 ? -4.445 -20.469 0.004 1 89.56 492 LEU A C 1
ATOM 3883 O O . LEU A 1 492 ? -4.746 -21.641 -0.248 1 89.56 492 LEU A O 1
ATOM 3887 N N . ALA A 1 493 ? -4.438 -19.5 -0.854 1 92.44 493 ALA A N 1
ATOM 3888 C CA . ALA A 1 493 ? -4.766 -19.781 -2.25 1 92.44 493 ALA A CA 1
ATOM 3889 C C . ALA A 1 493 ? -3.773 -20.766 -2.859 1 92.44 493 ALA A C 1
ATOM 3891 O O . ALA A 1 493 ? -4.16 -21.656 -3.607 1 92.44 493 ALA A O 1
ATOM 3892 N N . ALA A 1 494 ? -2.525 -20.625 -2.482 1 90.06 494 ALA A N 1
ATOM 3893 C CA . ALA A 1 494 ? -1.491 -21.516 -3.012 1 90.06 494 ALA A CA 1
ATOM 3894 C C . ALA A 1 494 ? -1.708 -22.953 -2.547 1 90.06 494 ALA A C 1
ATOM 3896 O O . ALA A 1 494 ? -1.563 -23.891 -3.332 1 90.06 494 ALA A O 1
ATOM 3897 N N . ILE A 1 495 ? -2.09 -23.109 -1.339 1 90.69 495 ILE A N 1
ATOM 3898 C CA . ILE A 1 495 ? -2.312 -24.438 -0.765 1 90.69 495 ILE A CA 1
ATOM 3899 C C . ILE A 1 495 ? -3.537 -25.078 -1.411 1 90.69 495 ILE A C 1
ATOM 3901 O O . ILE A 1 495 ? -3.488 -26.234 -1.827 1 90.69 495 ILE A O 1
ATOM 3905 N N . ILE A 1 496 ? -4.543 -24.297 -1.551 1 93.06 496 ILE A N 1
ATOM 3906 C CA . ILE A 1 496 ? -5.773 -24.812 -2.143 1 93.06 496 ILE A CA 1
ATOM 3907 C C . ILE A 1 496 ? -5.531 -25.172 -3.607 1 93.06 496 ILE A C 1
ATOM 3909 O O . ILE A 1 496 ? -5.992 -26.203 -4.086 1 93.06 496 ILE A O 1
ATOM 3913 N N . MET A 1 497 ? -4.828 -24.359 -4.273 1 92.81 497 MET A N 1
ATOM 3914 C CA . MET A 1 497 ? -4.484 -24.625 -5.668 1 92.81 497 MET A CA 1
ATOM 3915 C C . MET A 1 497 ? -3.691 -25.922 -5.793 1 92.81 497 MET A C 1
ATOM 3917 O O . MET A 1 497 ? -3.941 -26.734 -6.695 1 92.81 497 MET A O 1
ATOM 3921 N N . LEU A 1 498 ? -2.807 -26.109 -4.855 1 91.44 498 LEU A N 1
ATOM 3922 C CA . LEU A 1 498 ? -2.002 -27.328 -4.867 1 91.44 498 LEU A CA 1
ATOM 3923 C C . LEU A 1 498 ? -2.877 -28.547 -4.672 1 91.44 498 LEU A C 1
ATOM 3925 O O . LEU A 1 498 ? -2.752 -29.531 -5.406 1 91.44 498 LEU A O 1
ATOM 3929 N N . ILE A 1 499 ? -3.756 -28.453 -3.758 1 92.25 499 ILE A N 1
ATOM 3930 C CA . ILE A 1 499 ? -4.648 -29.578 -3.463 1 92.25 499 ILE A CA 1
ATOM 3931 C C . ILE A 1 499 ? -5.488 -29.906 -4.695 1 92.25 499 ILE A C 1
ATOM 3933 O O . ILE A 1 499 ? -5.578 -31.062 -5.102 1 92.25 499 ILE A O 1
ATOM 3937 N N . PHE A 1 500 ? -5.977 -28.906 -5.352 1 93.62 500 PHE A N 1
ATOM 3938 C CA . PHE A 1 500 ? -6.863 -29.125 -6.492 1 93.62 500 PHE A CA 1
ATOM 3939 C C . PHE A 1 500 ? -6.07 -29.562 -7.715 1 93.62 500 PHE A C 1
ATOM 3941 O O . PHE A 1 500 ? -6.566 -30.344 -8.531 1 93.62 500 PHE A O 1
ATOM 3948 N N . MET A 1 501 ? -4.879 -29.094 -7.797 1 90.75 501 MET A N 1
ATOM 3949 C CA . MET A 1 501 ? -4.023 -29.5 -8.914 1 90.75 501 MET A CA 1
ATOM 3950 C C . MET A 1 501 ? -3.629 -30.969 -8.789 1 90.75 501 MET A C 1
ATOM 3952 O O . MET A 1 501 ? -3.646 -31.703 -9.781 1 90.75 501 MET A O 1
ATOM 3956 N N . LEU A 1 502 ? -3.408 -31.391 -7.586 1 90.38 502 LEU A N 1
ATOM 3957 C CA . LEU A 1 502 ? -2.93 -32.75 -7.379 1 90.38 502 LEU A CA 1
ATOM 3958 C C . LEU A 1 502 ? -4.082 -33.75 -7.445 1 90.38 502 LEU A C 1
ATOM 3960 O O . LEU A 1 502 ? -3.883 -34.906 -7.805 1 90.38 502 LEU A O 1
ATOM 3964 N N . SER A 1 503 ? -5.223 -33.281 -7.191 1 89.19 503 SER A N 1
ATOM 3965 C CA . SER A 1 503 ? -6.359 -34.188 -7.137 1 89.19 503 SER A CA 1
ATOM 3966 C C . SER A 1 503 ? -7.07 -34.281 -8.484 1 89.19 503 SER A C 1
ATOM 3968 O O . SER A 1 503 ? -8.062 -35 -8.625 1 89.19 503 SER A O 1
ATOM 3970 N N . ALA A 1 504 ? -6.527 -33.531 -9.469 1 88.25 504 ALA A N 1
ATOM 3971 C CA . ALA A 1 504 ? -7.18 -33.5 -10.773 1 88.25 504 ALA A CA 1
ATOM 3972 C C . ALA A 1 504 ? -6.988 -34.844 -11.516 1 88.25 504 ALA A C 1
ATOM 3974 O O . ALA A 1 504 ? -7.719 -35.125 -12.461 1 88.25 504 ALA A O 1
ATOM 3975 N N . GLY A 1 505 ? -6.016 -35.656 -11.172 1 83.31 505 GLY A N 1
ATOM 3976 C CA . GLY A 1 505 ? -5.852 -37 -11.734 1 83.31 505 GLY A CA 1
ATOM 3977 C C . GLY A 1 505 ? -4.75 -37.062 -12.781 1 83.31 505 GLY A C 1
ATOM 3978 O O . GLY A 1 505 ? -4.465 -38.156 -13.312 1 83.31 505 GLY A O 1
ATOM 3979 N N . TYR A 1 506 ? -4.125 -35.969 -13.133 1 87.75 506 TYR A N 1
ATOM 3980 C CA . TYR A 1 506 ? -3.072 -36 -14.141 1 87.75 506 TYR A CA 1
ATOM 3981 C C . TYR A 1 506 ? -1.743 -36.406 -13.523 1 87.75 506 TYR A C 1
ATOM 3983 O O . TYR A 1 506 ? -1.049 -37.281 -14.055 1 87.75 506 TYR A O 1
ATOM 3991 N N . PHE A 1 507 ? -1.406 -35.875 -12.391 1 85.38 507 PHE A N 1
ATOM 3992 C CA . PHE A 1 507 ? -0.129 -36.156 -11.75 1 85.38 507 PHE A CA 1
ATOM 3993 C C . PHE A 1 507 ? -0.172 -37.5 -11.039 1 85.38 507 PHE A C 1
ATOM 3995 O O . PHE A 1 507 ? 0.785 -38.281 -11.109 1 85.38 507 PHE A O 1
ATOM 4002 N N . VAL A 1 508 ? -1.298 -37.656 -10.367 1 82.81 508 VAL A N 1
ATOM 4003 C CA . VAL A 1 508 ? -1.45 -38.875 -9.594 1 82.81 508 VAL A CA 1
ATOM 4004 C C . VAL A 1 508 ? -2.648 -39.688 -10.102 1 82.81 508 VAL A C 1
ATOM 4006 O O . VAL A 1 508 ? -3.793 -39.25 -9.977 1 82.81 508 VAL A O 1
ATOM 4009 N N . GLN A 1 509 ? -2.318 -40.75 -10.656 1 79.88 509 GLN A N 1
ATOM 4010 C CA . GLN A 1 509 ? -3.393 -41.562 -11.188 1 79.88 509 GLN A CA 1
ATOM 4011 C C . GLN A 1 509 ? -3.93 -42.531 -10.117 1 79.88 509 GLN A C 1
ATOM 4013 O O . GLN A 1 509 ? -5.098 -42.906 -10.148 1 79.88 509 GLN A O 1
ATOM 4018 N N . HIS A 1 510 ? -3.027 -42.75 -9.164 1 80.62 510 HIS A N 1
ATOM 4019 C CA . HIS A 1 510 ? -3.441 -43.656 -8.094 1 80.62 510 HIS A CA 1
ATOM 4020 C C . HIS A 1 510 ? -3.309 -43 -6.73 1 80.62 510 HIS A C 1
ATOM 4022 O O . HIS A 1 510 ? -2.225 -43 -6.141 1 80.62 510 HIS A O 1
ATOM 4028 N N . LEU A 1 511 ? -4.406 -42.531 -6.27 1 84.19 511 LEU A N 1
ATOM 4029 C CA . LEU A 1 511 ? -4.449 -41.906 -4.949 1 84.19 511 LEU A CA 1
ATOM 4030 C C . LEU A 1 511 ? -4.633 -42.969 -3.863 1 84.19 511 LEU A C 1
ATOM 4032 O O . LEU A 1 511 ? -5.414 -43.906 -4.031 1 84.19 511 LEU A O 1
ATOM 4036 N N . PRO A 1 512 ? -3.852 -42.75 -2.797 1 86.81 512 PRO A N 1
ATOM 4037 C CA . PRO A 1 512 ? -4.125 -43.656 -1.677 1 86.81 512 PRO A CA 1
ATOM 4038 C C . PRO A 1 512 ? -5.574 -43.594 -1.207 1 86.81 512 PRO A C 1
ATOM 4040 O O . PRO A 1 512 ? -6.219 -42.562 -1.322 1 86.81 512 PRO A O 1
ATOM 4043 N N . LYS A 1 513 ? -6.078 -44.656 -0.685 1 86.12 513 LYS A N 1
ATOM 4044 C CA . LYS A 1 513 ? -7.484 -44.812 -0.319 1 86.12 513 LYS A CA 1
ATOM 4045 C C . LYS A 1 513 ? -7.902 -43.719 0.682 1 86.12 513 LYS A C 1
ATOM 4047 O O . LYS A 1 513 ? -9.008 -43.188 0.592 1 86.12 513 LYS A O 1
ATOM 4052 N N . PHE A 1 514 ? -7.031 -43.344 1.536 1 88.31 514 PHE A N 1
ATOM 4053 C CA . PHE A 1 514 ? -7.387 -42.375 2.578 1 88.31 514 PHE A CA 1
ATOM 4054 C C . PHE A 1 514 ? -7.461 -40.969 2.012 1 88.31 514 PHE A C 1
ATOM 4056 O O . PHE A 1 514 ? -8.07 -40.094 2.619 1 88.31 514 PHE A O 1
ATOM 4063 N N . MET A 1 515 ? -6.902 -40.781 0.819 1 88.81 515 MET A N 1
ATOM 4064 C CA . MET A 1 515 ? -6.918 -39.469 0.216 1 88.81 515 MET A CA 1
ATOM 4065 C C . MET A 1 515 ? -7.855 -39.406 -0.987 1 88.81 515 MET A C 1
ATOM 4067 O O . MET A 1 515 ? -7.941 -38.406 -1.678 1 88.81 515 MET A O 1
ATOM 4071 N N . ALA A 1 516 ? -8.586 -40.438 -1.166 1 86.81 516 ALA A N 1
ATOM 4072 C CA . ALA A 1 516 ? -9.438 -40.531 -2.344 1 86.81 516 ALA A CA 1
ATOM 4073 C C . ALA A 1 516 ? -10.578 -39.531 -2.291 1 86.81 516 ALA A C 1
ATOM 4075 O O . ALA A 1 516 ? -11.086 -39.094 -3.33 1 86.81 516 ALA A O 1
ATOM 4076 N N . TRP A 1 517 ? -10.906 -39.062 -1.109 1 87.88 517 TRP A N 1
ATOM 4077 C CA . TRP A 1 517 ? -12.008 -38.094 -0.958 1 87.88 517 TRP A CA 1
ATOM 4078 C C . TRP A 1 517 ? -11.641 -36.719 -1.504 1 87.88 517 TRP A C 1
ATOM 4080 O O . TRP A 1 517 ? -12.516 -35.906 -1.792 1 87.88 517 TRP A O 1
ATOM 4090 N N . LEU A 1 518 ? -10.383 -36.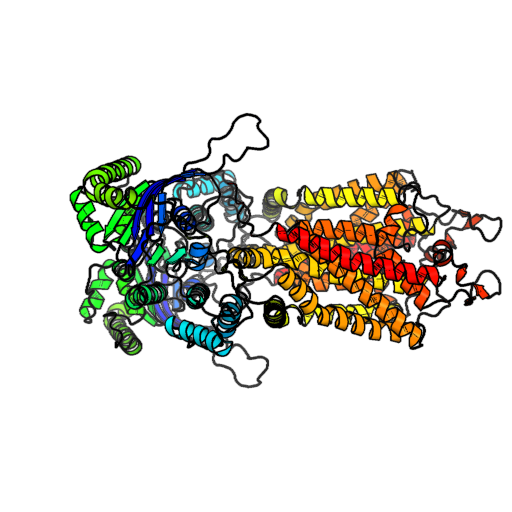5 -1.783 1 89.12 518 LEU A N 1
ATOM 4091 C CA . LEU A 1 518 ? -9.906 -35.188 -2.242 1 89.12 518 LEU A CA 1
ATOM 4092 C C . LEU A 1 518 ? -10.383 -34.906 -3.662 1 89.12 518 LEU A C 1
ATOM 4094 O O . LEU A 1 518 ? -10.633 -33.75 -4.016 1 89.12 518 LEU A O 1
ATOM 4098 N N . LYS A 1 519 ? -10.531 -35.969 -4.391 1 88.19 519 LYS A N 1
ATOM 4099 C CA . LYS A 1 519 ? -10.922 -35.781 -5.789 1 88.19 519 LYS A CA 1
ATOM 4100 C C . LYS A 1 519 ? -12.359 -35.281 -5.895 1 88.19 519 LYS A C 1
ATOM 4102 O O . LYS A 1 519 ? -12.695 -34.562 -6.824 1 88.19 519 LYS A O 1
ATOM 4107 N N . TYR A 1 520 ? -13.164 -35.531 -4.844 1 88.06 520 TYR A N 1
ATOM 4108 C CA . TYR A 1 520 ? -14.578 -35.188 -4.93 1 88.06 520 TYR A CA 1
ATOM 4109 C C . TYR A 1 520 ? -14.797 -33.719 -4.555 1 88.06 520 TYR A C 1
ATOM 4111 O O . TYR A 1 520 ? -15.828 -33.156 -4.895 1 88.06 520 TYR A O 1
ATOM 4119 N N . ILE A 1 521 ? -13.82 -33.188 -4.023 1 91.5 521 ILE A N 1
ATOM 4120 C CA . ILE A 1 521 ? -13.992 -31.781 -3.633 1 91.5 521 ILE A CA 1
ATOM 4121 C C . ILE A 1 521 ? -13.234 -30.875 -4.598 1 91.5 521 ILE A C 1
ATOM 4123 O O . ILE A 1 521 ? -13.359 -29.656 -4.535 1 91.5 521 ILE A O 1
ATOM 4127 N N . SER A 1 522 ? -12.57 -31.453 -5.547 1 93.75 522 SER A N 1
ATOM 4128 C CA . SER A 1 522 ? -11.711 -30.672 -6.441 1 93.75 522 SER A CA 1
ATOM 4129 C C . SER A 1 522 ? -12.445 -30.297 -7.723 1 93.75 522 SER A C 1
ATOM 4131 O O . SER A 1 522 ? -12.859 -31.172 -8.484 1 93.75 522 SER A O 1
ATOM 4133 N N . PRO A 1 523 ? -12.586 -29.016 -7.965 1 96.25 523 PRO A N 1
ATOM 4134 C CA . PRO A 1 523 ? -13.195 -28.609 -9.234 1 96.25 523 PRO A CA 1
ATOM 4135 C C . PRO A 1 523 ? -12.375 -29.047 -10.445 1 96.25 523 PRO A C 1
ATOM 4137 O O . PRO A 1 523 ? -12.938 -29.328 -11.508 1 96.25 523 PRO A O 1
ATOM 4140 N N . SER A 1 524 ? -11.102 -29.188 -10.305 1 95.06 524 SER A N 1
ATOM 4141 C CA . SER A 1 524 ? -10.219 -29.562 -11.406 1 95.06 524 SER A CA 1
ATOM 4142 C C . SER A 1 524 ? -10.445 -31 -11.836 1 95.06 524 SER A C 1
ATOM 4144 O O . SER A 1 524 ? -10.328 -31.328 -13.023 1 95.06 524 SER A O 1
ATOM 4146 N N . TYR A 1 525 ? -10.828 -31.828 -10.859 1 93.31 525 TYR A N 1
ATOM 4147 C CA . TYR A 1 525 ? -11.125 -33.219 -11.172 1 93.31 525 TYR A CA 1
ATOM 4148 C C . TYR A 1 525 ? -12.328 -33.344 -12.102 1 93.31 525 TYR A C 1
ATOM 4150 O O . TYR A 1 525 ? -12.25 -33.969 -13.156 1 93.31 525 TYR A O 1
ATOM 4158 N N . TYR A 1 526 ? -13.367 -32.656 -11.781 1 94.69 526 TYR A N 1
ATOM 4159 C CA . TYR A 1 526 ? -14.594 -32.719 -12.57 1 94.69 526 TYR A CA 1
ATOM 4160 C C . TYR A 1 526 ? -14.398 -32.062 -13.922 1 94.69 526 TYR A C 1
ATOM 4162 O O . TYR A 1 526 ? -14.93 -32.5 -14.93 1 94.69 526 TYR A O 1
ATOM 4170 N N . THR A 1 527 ? -13.656 -30.984 -13.922 1 96.19 527 THR A N 1
ATOM 4171 C CA . THR A 1 527 ? -13.391 -30.297 -15.18 1 96.19 527 THR A CA 1
ATOM 4172 C C . THR A 1 527 ? -12.562 -31.172 -16.109 1 96.19 527 THR A C 1
ATOM 4174 O O . THR A 1 527 ? -12.797 -31.203 -17.328 1 96.19 527 THR A O 1
ATOM 4177 N N . TYR A 1 528 ? -11.617 -31.859 -15.547 1 94.06 528 TYR A N 1
ATOM 4178 C CA . TYR A 1 528 ? -10.789 -32.75 -16.344 1 94.06 528 TYR A CA 1
ATOM 4179 C C . TYR A 1 528 ? -11.617 -33.844 -16.984 1 94.06 528 TYR A C 1
ATOM 4181 O O . TYR A 1 528 ? -11.453 -34.156 -18.172 1 94.06 528 TYR A O 1
ATOM 4189 N N . LEU A 1 529 ? -12.562 -34.375 -16.219 1 92.69 529 LEU A N 1
ATOM 4190 C CA . LEU A 1 529 ? -13.461 -35.406 -16.719 1 92.69 529 LEU A CA 1
ATOM 4191 C C . LEU A 1 529 ? -14.297 -34.875 -17.891 1 92.69 529 LEU A C 1
ATOM 4193 O O . LEU A 1 529 ? -14.445 -35.562 -18.906 1 92.69 529 LEU A O 1
ATOM 4197 N N . LEU A 1 530 ? -14.711 -33.688 -17.719 1 94.94 530 LEU A N 1
ATOM 4198 C CA . LEU A 1 530 ? -15.57 -33.094 -18.734 1 94.94 530 LEU A CA 1
ATOM 4199 C C . LEU A 1 530 ? -14.773 -32.781 -19.984 1 94.94 530 LEU A C 1
ATOM 4201 O O . LEU A 1 530 ? -15.273 -32.938 -21.109 1 94.94 530 LEU A O 1
ATOM 4205 N N . LEU A 1 531 ? -13.562 -32.344 -19.844 1 94.94 531 LEU A N 1
ATOM 4206 C CA . LEU A 1 531 ? -12.742 -32 -21 1 94.94 531 LEU A CA 1
ATOM 4207 C C . LEU A 1 531 ? -12.367 -33.25 -21.781 1 94.94 531 LEU A C 1
ATOM 4209 O O . LEU A 1 531 ? -12.406 -33.25 -23.016 1 94.94 531 LEU A O 1
ATOM 4213 N N . ILE A 1 532 ? -12.008 -34.312 -21.062 1 92.88 532 ILE A N 1
ATOM 4214 C CA . ILE A 1 532 ? -11.68 -35.562 -21.734 1 92.88 532 ILE A CA 1
ATOM 4215 C C . ILE A 1 532 ? -12.906 -36.094 -22.484 1 92.88 532 ILE A C 1
ATOM 4217 O O . ILE A 1 532 ? -12.805 -36.531 -23.625 1 92.88 532 ILE A O 1
ATOM 4221 N N . GLY A 1 533 ? -14.055 -36.031 -21.828 1 91.06 533 GLY A N 1
ATOM 4222 C CA . GLY A 1 533 ? -15.289 -36.469 -22.453 1 91.06 533 GLY A CA 1
ATOM 4223 C C . GLY A 1 533 ? -15.703 -35.656 -23.641 1 91.06 533 GLY A C 1
ATOM 4224 O O . GLY A 1 533 ? -16.422 -36.125 -24.531 1 91.06 533 GLY A O 1
ATOM 4225 N N . SER A 1 534 ? -15.242 -34.406 -23.672 1 92.19 534 SER A N 1
ATOM 4226 C CA . SER A 1 534 ? -15.586 -33.5 -24.781 1 92.19 534 SER A CA 1
ATOM 4227 C C . SER A 1 534 ? -14.734 -33.812 -26 1 92.19 534 SER A C 1
ATOM 4229 O O . SER A 1 534 ? -15.141 -33.5 -27.141 1 92.19 534 SER A O 1
ATOM 4231 N N . GLN A 1 535 ? -13.578 -34.469 -25.844 1 91 535 GLN A N 1
ATOM 4232 C CA . GLN A 1 535 ? -12.648 -34.656 -26.953 1 91 535 GLN A CA 1
ATOM 4233 C C . GLN A 1 535 ? -12.625 -36.094 -27.406 1 91 535 GLN A C 1
ATOM 4235 O O . GLN A 1 535 ? -12.383 -36.406 -28.578 1 91 535 GLN A O 1
ATOM 4240 N N . TYR A 1 536 ? -12.93 -37 -26.391 1 89.44 536 TYR A N 1
ATOM 4241 C CA . TYR A 1 536 ? -12.727 -38.406 -26.734 1 89.44 536 TYR A CA 1
ATOM 4242 C C . TYR A 1 536 ? -13.984 -39.219 -26.438 1 89.44 536 TYR A C 1
ATOM 4244 O O . TYR A 1 536 ? -14.711 -38.938 -25.484 1 89.44 536 TYR A O 1
ATOM 4252 N N . LYS A 1 537 ? -14.141 -40.125 -27.328 1 86.62 537 LYS A N 1
ATOM 4253 C CA . LYS A 1 537 ? -15.195 -41.125 -27.141 1 86.62 537 LYS A CA 1
ATOM 4254 C C . LYS A 1 537 ? -14.617 -42.5 -26.875 1 86.62 537 LYS A C 1
ATOM 4256 O O . LYS A 1 537 ? -13.461 -42.781 -27.188 1 86.62 537 LYS A O 1
ATOM 4261 N N . SER A 1 538 ? -15.359 -43.312 -26.234 1 82.81 538 SER A N 1
ATOM 4262 C CA . SER A 1 538 ? -14.898 -44.656 -25.859 1 82.81 538 SER A CA 1
ATOM 4263 C C . SER A 1 538 ? -14.57 -45.5 -27.078 1 82.81 538 SER A C 1
ATOM 4265 O O . SER A 1 538 ? -13.734 -46.406 -27.016 1 82.81 538 SER A O 1
ATOM 4267 N N . SER A 1 539 ? -15.086 -45.156 -28.219 1 81.5 539 SER A N 1
ATOM 4268 C CA . SER A 1 539 ? -14.938 -45.969 -29.422 1 81.5 539 SER A CA 1
ATOM 4269 C C . SER A 1 539 ? -13.727 -45.531 -30.25 1 81.5 539 SER A C 1
ATOM 4271 O O . SER A 1 539 ? -13.328 -46.219 -31.172 1 81.5 539 SER A O 1
ATOM 4273 N N . GLU A 1 540 ? -13.055 -44.531 -29.781 1 85.69 540 GLU A N 1
ATOM 4274 C CA . GLU A 1 540 ? -11.945 -44.031 -30.578 1 85.69 540 GLU A CA 1
ATOM 4275 C C . GLU A 1 540 ? -10.656 -44.781 -30.281 1 85.69 540 GLU A C 1
ATOM 4277 O O . GLU A 1 540 ? -10.523 -45.406 -29.234 1 85.69 540 GLU A O 1
ATOM 4282 N N . THR A 1 541 ? -9.805 -44.844 -31.344 1 84.31 541 THR A N 1
ATOM 4283 C CA . THR A 1 541 ? -8.547 -45.562 -31.203 1 84.31 541 THR A CA 1
ATOM 4284 C C . THR A 1 541 ? -7.359 -44.656 -31.469 1 84.31 541 THR A C 1
ATOM 4286 O O . THR A 1 541 ? -7.52 -43.562 -32.062 1 84.31 541 THR A O 1
ATOM 4289 N N . TYR A 1 542 ? -6.234 -44.906 -30.891 1 83.94 542 TYR A N 1
ATOM 4290 C CA . TYR A 1 542 ? -4.984 -44.219 -31.125 1 83.94 542 TYR A CA 1
ATOM 4291 C C . TYR A 1 542 ? -3.877 -45.188 -31.516 1 83.94 542 TYR A C 1
ATOM 4293 O O . TYR A 1 542 ? -3.941 -46.375 -31.188 1 83.94 542 TYR A O 1
ATOM 4301 N N . PRO A 1 543 ? -2.951 -44.719 -32.375 1 81.25 543 PRO A N 1
ATOM 4302 C CA . PRO A 1 543 ? -1.856 -45.625 -32.781 1 81.25 543 PRO A CA 1
ATOM 4303 C C . PRO A 1 543 ? -0.875 -45.906 -31.656 1 81.25 543 PRO A C 1
ATOM 4305 O O . PRO A 1 543 ? -0.385 -44.969 -31 1 81.25 543 PRO A O 1
ATOM 4308 N N . CYS A 1 544 ? -0.763 -47.188 -31.141 1 70.94 544 CYS A N 1
ATOM 4309 C CA . CYS A 1 544 ? 0.157 -47.531 -30.062 1 70.94 544 CYS A CA 1
ATOM 4310 C C . CYS A 1 544 ? 1.291 -48.406 -30.578 1 70.94 544 CYS A C 1
ATOM 4312 O O . CYS A 1 544 ? 1.139 -49.094 -31.594 1 70.94 544 CYS A O 1
ATOM 4314 N N . SER A 1 545 ? 2.666 -48 -30.344 1 60.66 545 SER A N 1
ATOM 4315 C CA . SER A 1 545 ? 3.875 -48.625 -30.844 1 60.66 545 SER A CA 1
ATOM 4316 C C . SER A 1 545 ? 3.834 -50.156 -30.625 1 60.66 545 SER A C 1
ATOM 4318 O O . SER A 1 545 ? 4.48 -50.906 -31.344 1 60.66 545 SER A O 1
ATOM 4320 N N . ASN A 1 546 ? 3.572 -50.5 -29.297 1 53.25 546 ASN A N 1
ATOM 4321 C CA . ASN A 1 546 ? 3.881 -51.906 -29.094 1 53.25 546 ASN A CA 1
ATOM 4322 C C . ASN A 1 546 ? 3.26 -52.781 -30.188 1 53.25 546 ASN A C 1
ATOM 4324 O O . ASN A 1 546 ? 3.756 -53.875 -30.469 1 53.25 546 ASN A O 1
ATOM 4328 N N . SER A 1 547 ? 1.959 -52.938 -30.234 1 46.91 547 SER A N 1
ATOM 4329 C CA . SER A 1 547 ? 1.424 -54 -31.078 1 46.91 547 SER A CA 1
ATOM 4330 C C . SER A 1 547 ? 0.943 -53.438 -32.406 1 46.91 547 SER A C 1
ATOM 4332 O O . SER A 1 547 ? 0.063 -52.594 -32.469 1 46.91 547 SER A O 1
ATOM 4334 N N . ASN A 1 548 ? 1.753 -53.531 -33.531 1 55.84 548 ASN A N 1
ATOM 4335 C CA . ASN A 1 548 ? 1.345 -53.375 -34.906 1 55.84 548 ASN A CA 1
ATOM 4336 C C . ASN A 1 548 ? -0.096 -52.906 -35.031 1 55.84 548 ASN A C 1
ATOM 4338 O O . ASN A 1 548 ? -0.71 -53 -36.094 1 55.84 548 ASN A O 1
ATOM 4342 N N . GLY A 1 549 ? -0.783 -52.281 -33.812 1 65.75 549 GLY A N 1
ATOM 4343 C CA . GLY A 1 549 ? -2.227 -52.188 -33.938 1 65.75 549 GLY A CA 1
ATOM 4344 C C . GLY A 1 549 ? -2.783 -50.906 -33.312 1 65.75 549 GLY A C 1
ATOM 4345 O O . GLY A 1 549 ? -2.025 -50.062 -32.844 1 65.75 549 GLY A O 1
ATOM 4346 N N . GLU A 1 550 ? -4.004 -50.469 -33.5 1 80.06 550 GLU A N 1
ATOM 4347 C CA . GLU A 1 550 ? -4.883 -49.438 -32.938 1 80.06 550 GLU A CA 1
ATOM 4348 C C . GLU A 1 550 ? -5.363 -49.812 -31.547 1 80.06 550 GLU A C 1
ATOM 4350 O O . GLU A 1 550 ? -5.766 -50.969 -31.312 1 80.06 550 GLU A O 1
ATOM 4355 N N . CYS A 1 551 ? -4.957 -49.062 -30.625 1 82.44 551 CYS A N 1
ATOM 4356 C CA . CYS A 1 551 ? -5.43 -49.25 -29.25 1 82.44 551 CYS A CA 1
ATOM 4357 C C . CYS A 1 551 ? -6.613 -48.344 -28.938 1 82.44 551 CYS A C 1
ATOM 4359 O O . CYS A 1 551 ? -6.789 -47.312 -29.578 1 82.44 551 CYS A O 1
ATOM 4361 N N . SER A 1 552 ? -7.461 -48.844 -28.078 1 84.75 552 SER A N 1
ATOM 4362 C CA . SER A 1 552 ? -8.633 -48.062 -27.672 1 84.75 552 SER A CA 1
ATOM 4363 C C . SER A 1 552 ? -8.25 -46.938 -26.719 1 84.75 552 SER A C 1
ATOM 4365 O O . SER A 1 552 ? -7.43 -47.125 -25.828 1 84.75 552 SER A O 1
ATOM 4367 N N . VAL A 1 553 ? -8.781 -45.75 -26.953 1 85.19 553 VAL A N 1
ATOM 4368 C CA . VAL A 1 553 ? -8.539 -44.594 -26.109 1 85.19 553 VAL A CA 1
ATOM 4369 C C . VAL A 1 553 ? -9.023 -44.875 -24.688 1 85.19 553 VAL A C 1
ATOM 4371 O O . VAL A 1 553 ? -8.43 -44.375 -23.719 1 85.19 553 VAL A O 1
ATOM 4374 N N . ALA A 1 554 ? -10.031 -45.719 -24.516 1 81.12 554 ALA A N 1
ATOM 4375 C CA . ALA A 1 554 ? -10.602 -46.031 -23.219 1 81.12 554 ALA A CA 1
ATOM 4376 C C . ALA A 1 554 ? -9.617 -46.844 -22.375 1 81.12 554 ALA A C 1
ATOM 4378 O O . ALA A 1 554 ? -9.719 -46.844 -21.141 1 81.12 554 ALA A O 1
ATOM 4379 N N . GLU A 1 555 ? -8.633 -47.375 -23.047 1 79.19 555 GLU A N 1
ATOM 4380 C CA . GLU A 1 555 ? -7.695 -48.25 -22.328 1 79.19 555 GLU A CA 1
ATOM 4381 C C . GLU A 1 555 ? -6.434 -47.469 -21.938 1 79.19 555 GLU A C 1
ATOM 4383 O O . GLU A 1 555 ? -5.566 -48.031 -21.25 1 79.19 555 GLU A O 1
ATOM 4388 N N . PHE A 1 556 ? -6.402 -46.281 -22.391 1 81.88 556 PHE A N 1
ATOM 4389 C CA . PHE A 1 556 ? -5.258 -45.469 -21.984 1 81.88 556 PHE A CA 1
ATOM 4390 C C . PHE A 1 556 ? -5.23 -45.312 -20.469 1 81.88 556 PHE A C 1
ATOM 4392 O O . PHE A 1 556 ? -6.25 -45 -19.859 1 81.88 556 PHE A O 1
ATOM 4399 N N . PRO A 1 557 ? -4.18 -45.594 -19.797 1 75.62 557 PRO A N 1
ATOM 4400 C CA . PRO A 1 557 ? -4.113 -45.656 -18.328 1 75.62 557 PRO A CA 1
ATOM 4401 C C . PRO A 1 557 ? -4.707 -44.406 -17.672 1 75.62 557 PRO A C 1
ATOM 4403 O O . PRO A 1 557 ? -5.469 -44.531 -16.719 1 75.62 557 PRO A O 1
ATOM 4406 N N . MET A 1 558 ? -4.48 -43.312 -18.141 1 76.75 558 MET A N 1
ATOM 4407 C CA . MET A 1 558 ? -4.973 -42.062 -17.547 1 76.75 558 MET A CA 1
ATOM 4408 C C . MET A 1 558 ? -6.484 -41.969 -17.703 1 76.75 558 MET A C 1
ATOM 4410 O O . MET A 1 558 ? -7.16 -41.375 -16.844 1 76.75 558 MET A O 1
ATOM 4414 N N . ILE A 1 559 ? -7.035 -42.469 -18.797 1 78.69 559 ILE A N 1
ATOM 4415 C CA . ILE A 1 559 ? -8.461 -42.375 -19.109 1 78.69 559 ILE A CA 1
ATOM 4416 C C . ILE A 1 559 ? -9.211 -43.531 -18.438 1 78.69 559 ILE A C 1
ATOM 4418 O O . ILE A 1 559 ? -10.312 -43.344 -17.922 1 78.69 559 ILE A O 1
ATOM 4422 N N . ARG A 1 560 ? -8.555 -44.719 -18.453 1 71.31 560 ARG A N 1
ATOM 4423 C CA . ARG A 1 560 ? -9.172 -45.906 -17.891 1 71.31 560 ARG A CA 1
ATOM 4424 C C . ARG A 1 560 ? -9.461 -45.75 -16.406 1 71.31 560 ARG A C 1
ATOM 4426 O O . ARG A 1 560 ? -10.539 -46.125 -15.938 1 71.31 560 ARG A O 1
ATOM 4433 N N . THR A 1 561 ? -8.609 -45.188 -15.773 1 64.88 561 THR A N 1
ATOM 4434 C CA . THR A 1 561 ? -8.719 -45.062 -14.328 1 64.88 561 THR A CA 1
ATOM 4435 C C . THR A 1 561 ? -9.844 -44.094 -13.961 1 64.88 561 THR A C 1
ATOM 4437 O O . THR A 1 561 ? -10.492 -44.25 -12.922 1 64.88 561 THR A O 1
ATOM 4440 N N . GLN A 1 562 ? -10.203 -43.25 -14.82 1 63.72 562 GLN A N 1
ATOM 4441 C CA . GLN A 1 562 ? -11.156 -42.188 -14.445 1 63.72 562 GLN A CA 1
ATOM 4442 C C . GLN A 1 562 ? -12.539 -42.5 -15.016 1 63.72 562 GLN A C 1
ATOM 4444 O O . GLN A 1 562 ? -13.508 -41.781 -14.719 1 63.72 562 GLN A O 1
ATOM 4449 N N . MET A 1 563 ? -12.859 -43.719 -15.547 1 55.38 563 MET A N 1
ATOM 4450 C CA . MET A 1 563 ? -14.117 -44.125 -16.141 1 55.38 563 MET A CA 1
ATOM 4451 C C . MET A 1 563 ? -14.805 -42.969 -16.859 1 55.38 563 MET A C 1
ATOM 4453 O O . MET A 1 563 ? -16.016 -42.812 -16.75 1 55.38 563 MET A O 1
ATOM 4457 N N . VAL A 1 564 ? -14.039 -42 -17.5 1 60.91 564 VAL A N 1
ATOM 4458 C CA . VAL A 1 564 ? -14.266 -40.594 -17.828 1 60.91 564 VAL A CA 1
ATOM 4459 C C . VAL A 1 564 ? -15.227 -40.5 -19.016 1 60.91 564 VAL A C 1
ATOM 4461 O O . VAL A 1 564 ? -15.953 -39.531 -19.156 1 60.91 564 VAL A O 1
ATOM 4464 N N . LEU A 1 565 ? -15.648 -41.719 -19.688 1 70.31 565 LEU A N 1
ATOM 4465 C CA . LEU A 1 565 ? -16.266 -41.531 -20.984 1 70.31 565 LEU A CA 1
ATOM 4466 C C . LEU A 1 565 ? -17.734 -41.906 -20.969 1 70.31 565 LEU A C 1
ATOM 4468 O O . LEU A 1 565 ? -18.438 -41.781 -21.969 1 70.31 565 LEU A O 1
ATOM 4472 N N . ASP A 1 566 ? -18.25 -42.125 -19.719 1 78.81 566 ASP A N 1
ATOM 4473 C CA . ASP A 1 566 ? -19.672 -42.406 -19.578 1 78.81 566 ASP A CA 1
ATOM 4474 C C . ASP A 1 566 ? -20.484 -41.125 -19.484 1 78.81 566 ASP A C 1
ATOM 4476 O O . ASP A 1 566 ? -20.062 -40.156 -18.828 1 78.81 566 ASP A O 1
ATOM 4480 N N . MET A 1 567 ? -21.641 -41.062 -20.219 1 79.75 567 MET A N 1
ATOM 4481 C CA . MET A 1 567 ? -22.484 -39.875 -20.281 1 79.75 567 MET A CA 1
ATOM 4482 C C . MET A 1 567 ? -23.031 -39.531 -18.891 1 79.75 567 MET A C 1
ATOM 4484 O O . MET A 1 567 ? -23.141 -38.344 -18.547 1 79.75 567 MET A O 1
ATOM 4488 N N . LYS A 1 568 ? -23.328 -40.5 -18.203 1 83.94 568 LYS A N 1
ATOM 4489 C CA . LYS A 1 568 ? -23.859 -40.281 -16.859 1 83.94 568 LYS A CA 1
ATOM 4490 C C . LYS A 1 568 ? -22.797 -39.625 -15.969 1 83.94 568 LYS A C 1
ATOM 4492 O O . LYS A 1 568 ? -23.109 -38.688 -15.211 1 83.94 568 LYS A O 1
ATOM 4497 N N . GLU A 1 569 ? -21.672 -40.031 -16.188 1 86.31 569 GLU A N 1
ATOM 4498 C CA . GLU A 1 569 ? -20.594 -39.469 -15.375 1 86.31 569 GLU A CA 1
ATOM 4499 C C . GLU A 1 569 ? -20.281 -38.031 -15.781 1 86.31 569 GLU A C 1
ATOM 4501 O O . GLU A 1 569 ? -19.938 -37.219 -14.93 1 86.31 569 GLU A O 1
ATOM 4506 N N . GLN A 1 570 ? -20.516 -37.812 -17 1 90.81 570 GLN A N 1
ATOM 4507 C CA . GLN A 1 570 ? -20.281 -36.469 -17.484 1 90.81 570 GLN A CA 1
ATOM 4508 C C . GLN A 1 570 ? -21.328 -35.5 -16.953 1 90.81 570 GLN A C 1
ATOM 4510 O O . GLN A 1 570 ? -21 -34.375 -16.547 1 90.81 570 GLN A O 1
ATOM 4515 N N . ALA A 1 571 ? -22.516 -35.906 -16.922 1 92.31 571 ALA A N 1
ATOM 4516 C CA . ALA A 1 571 ? -23.594 -35.062 -16.406 1 92.31 571 ALA A CA 1
ATOM 4517 C C . ALA A 1 571 ? -23.438 -34.844 -14.906 1 92.31 571 ALA A C 1
ATOM 4519 O O . ALA A 1 571 ? -23.703 -33.719 -14.414 1 92.31 571 ALA A O 1
ATOM 4520 N N . MET A 1 572 ? -23.016 -35.812 -14.25 1 92.81 572 MET A N 1
ATOM 4521 C CA . MET A 1 572 ? -22.797 -35.688 -12.812 1 92.81 572 MET A CA 1
ATOM 4522 C C . MET A 1 572 ? -21.625 -34.75 -12.531 1 92.81 572 MET A C 1
ATOM 4524 O O . MET A 1 572 ? -21.656 -34 -11.547 1 92.81 572 MET A O 1
ATOM 4528 N N . ALA A 1 573 ? -20.656 -34.812 -13.391 1 94.62 573 ALA A N 1
ATOM 4529 C CA . ALA A 1 573 ? -19.516 -33.906 -13.227 1 94.62 573 ALA A CA 1
ATOM 4530 C C . ALA A 1 573 ? -19.922 -32.469 -13.453 1 94.62 573 ALA A C 1
ATOM 4532 O O . ALA A 1 573 ? -19.516 -31.562 -12.703 1 94.62 573 ALA A O 1
ATOM 4533 N N . ALA A 1 574 ? -20.75 -32.219 -14.406 1 95.62 574 ALA A N 1
ATOM 4534 C CA . ALA A 1 574 ? -21.25 -30.875 -14.68 1 95.62 574 ALA A CA 1
ATOM 4535 C C . ALA A 1 574 ? -22.094 -30.359 -13.523 1 95.62 574 ALA A C 1
ATOM 4537 O O . ALA A 1 574 ? -21.969 -29.203 -13.117 1 95.62 574 ALA A O 1
ATOM 4538 N N . LEU A 1 575 ? -22.875 -31.25 -13.008 1 96.06 575 LEU A N 1
ATOM 4539 C CA . LEU A 1 575 ? -23.719 -30.875 -11.883 1 96.06 575 LEU A CA 1
ATOM 4540 C C . LEU A 1 575 ? -22.891 -30.562 -10.648 1 96.06 575 LEU A C 1
ATOM 4542 O O . LEU A 1 575 ? -23.203 -29.641 -9.898 1 96.06 575 LEU A O 1
ATOM 4546 N N . ALA A 1 576 ? -21.906 -31.359 -10.453 1 96.12 576 ALA A N 1
ATOM 4547 C CA . ALA A 1 576 ? -21.016 -31.125 -9.32 1 96.12 576 ALA A CA 1
ATOM 4548 C C . ALA A 1 576 ? -20.375 -29.734 -9.406 1 96.12 576 ALA A C 1
ATOM 4550 O O . ALA A 1 576 ? -20.281 -29.031 -8.406 1 96.12 576 ALA A O 1
ATOM 4551 N N . LEU A 1 577 ? -19.984 -29.359 -10.562 1 97.38 577 LEU A N 1
ATOM 4552 C CA . LEU A 1 577 ? -19.344 -28.062 -10.758 1 97.38 577 LEU A CA 1
ATOM 4553 C C . LEU A 1 577 ? -20.344 -26.922 -10.508 1 97.38 577 LEU A C 1
ATOM 4555 O O . LEU A 1 577 ? -19.984 -25.906 -9.914 1 97.38 577 LEU A O 1
ATOM 4559 N N . VAL A 1 578 ? -21.562 -27.125 -10.922 1 97.56 578 VAL A N 1
ATOM 4560 C CA . VAL A 1 578 ? -22.578 -26.094 -10.711 1 97.56 578 VAL A CA 1
ATOM 4561 C C . VAL A 1 578 ? -22.875 -25.953 -9.219 1 97.56 578 VAL A C 1
ATOM 4563 O O . VAL A 1 578 ? -23.016 -24.844 -8.719 1 97.56 578 VAL A O 1
ATOM 4566 N N . ILE A 1 579 ? -22.922 -27.047 -8.555 1 97.38 579 ILE A N 1
ATOM 4567 C CA . ILE A 1 579 ? -23.156 -27.031 -7.113 1 97.38 579 ILE A CA 1
ATOM 4568 C C . ILE A 1 579 ? -21.984 -26.328 -6.414 1 97.38 579 ILE A C 1
ATOM 4570 O O . ILE A 1 579 ? -22.203 -25.531 -5.484 1 97.38 579 ILE A O 1
ATOM 4574 N N . MET A 1 580 ? -20.812 -26.609 -6.895 1 97.62 580 MET A N 1
ATOM 4575 C CA . MET A 1 580 ? -19.656 -25.969 -6.309 1 97.62 580 MET A CA 1
ATOM 4576 C C . MET A 1 580 ? -19.672 -24.453 -6.574 1 97.62 580 MET A C 1
ATOM 4578 O O . MET A 1 580 ? -19.297 -23.672 -5.707 1 97.62 580 MET A O 1
ATOM 4582 N N . LEU A 1 581 ? -20.109 -24.078 -7.742 1 96.81 581 LEU A N 1
ATOM 4583 C CA . LEU A 1 581 ? -20.203 -22.656 -8.094 1 96.81 581 LEU A CA 1
ATOM 4584 C C . LEU A 1 581 ? -21.125 -21.922 -7.125 1 96.81 581 LEU A C 1
ATOM 4586 O O . LEU A 1 581 ? -20.75 -20.891 -6.562 1 96.81 581 LEU A O 1
ATOM 4590 N N . ILE A 1 582 ? -22.234 -22.469 -6.863 1 96.38 582 ILE A N 1
ATOM 4591 C CA . ILE A 1 582 ? -23.203 -21.859 -5.957 1 96.38 582 ILE A CA 1
ATOM 4592 C C . ILE A 1 582 ? -22.688 -21.938 -4.523 1 96.38 582 ILE A C 1
ATOM 4594 O O . ILE A 1 582 ? -22.828 -20.984 -3.758 1 96.38 582 ILE A O 1
ATOM 4598 N N . GLY A 1 583 ? -22.125 -23.047 -4.211 1 96.88 583 GLY A N 1
ATOM 4599 C CA . GLY A 1 583 ? -21.625 -23.234 -2.861 1 96.88 583 GLY A CA 1
ATOM 4600 C C . GLY A 1 583 ? -20.562 -22.219 -2.473 1 96.88 583 GLY A C 1
ATOM 4601 O O . GLY A 1 583 ? -20.625 -21.641 -1.389 1 96.88 583 GLY A O 1
ATOM 4602 N N . TYR A 1 584 ? -19.641 -22 -3.342 1 97.12 584 TYR A N 1
ATOM 4603 C CA . TYR A 1 584 ? -18.562 -21.062 -3.029 1 97.12 584 TYR A CA 1
ATOM 4604 C C . TYR A 1 584 ? -19.094 -19.641 -2.955 1 97.12 584 TYR A C 1
ATOM 4606 O O . TYR A 1 584 ? -18.578 -18.828 -2.189 1 97.12 584 TYR A O 1
ATOM 4614 N N . ARG A 1 585 ? -20.109 -19.328 -3.721 1 95.5 585 ARG A N 1
ATOM 4615 C CA . ARG A 1 585 ? -20.719 -18 -3.65 1 95.5 585 ARG A CA 1
ATOM 4616 C C . ARG A 1 585 ? -21.453 -17.797 -2.324 1 95.5 585 ARG A C 1
ATOM 4618 O O . ARG A 1 585 ? -21.438 -16.703 -1.758 1 95.5 585 ARG A O 1
ATOM 4625 N N . ILE A 1 586 ? -22 -18.812 -1.827 1 96.12 586 ILE A N 1
ATOM 4626 C CA . ILE A 1 586 ? -22.688 -18.766 -0.542 1 96.12 586 ILE A CA 1
ATOM 4627 C C . ILE A 1 586 ? -21.656 -18.594 0.583 1 96.12 586 ILE A C 1
ATOM 4629 O O . ILE A 1 586 ? -21.875 -17.828 1.519 1 96.12 586 ILE A O 1
ATOM 4633 N N . VAL A 1 587 ? -20.594 -19.281 0.421 1 96.38 587 VAL A N 1
ATOM 4634 C CA . VAL A 1 587 ? -19.547 -19.156 1.425 1 96.38 587 VAL A CA 1
ATOM 4635 C C . VAL A 1 587 ? -19.031 -17.734 1.462 1 96.38 587 VAL A C 1
ATOM 4637 O O . VAL A 1 587 ? -18.812 -17.172 2.539 1 96.38 587 VAL A O 1
ATOM 4640 N N . ALA A 1 588 ? -18.828 -17.156 0.302 1 95.62 588 ALA A N 1
ATOM 4641 C CA . ALA A 1 588 ? -18.375 -15.773 0.229 1 95.62 588 ALA A CA 1
ATOM 4642 C C . ALA A 1 588 ? -19.391 -14.828 0.873 1 95.62 588 ALA A C 1
ATOM 4644 O O . ALA A 1 588 ? -19.016 -13.922 1.613 1 95.62 588 ALA A O 1
ATOM 4645 N N . TYR A 1 589 ? -20.641 -15.102 0.679 1 95.06 589 TYR A N 1
ATOM 4646 C CA . TYR A 1 589 ? -21.703 -14.289 1.251 1 95.06 589 TYR A CA 1
ATOM 4647 C C . TYR A 1 589 ? -21.688 -14.359 2.773 1 95.06 589 TYR A C 1
ATOM 4649 O O . TYR A 1 589 ? -21.734 -13.328 3.451 1 95.06 589 TYR A O 1
ATOM 4657 N N . ILE A 1 590 ? -21.547 -15.492 3.275 1 95.38 590 ILE A N 1
ATOM 4658 C CA . ILE A 1 590 ? -21.562 -15.711 4.719 1 95.38 590 ILE A CA 1
ATOM 4659 C C . ILE A 1 590 ? -20.344 -15.055 5.355 1 95.38 590 ILE A C 1
ATOM 4661 O O . ILE A 1 590 ? -20.438 -14.453 6.426 1 95.38 590 ILE A O 1
ATOM 4665 N N . ALA A 1 591 ? -19.281 -15.148 4.684 1 94.19 591 ALA A N 1
ATOM 4666 C CA . ALA A 1 591 ? -18.047 -14.555 5.203 1 94.19 591 ALA A CA 1
ATOM 4667 C C . ALA A 1 591 ? -18.156 -13.031 5.246 1 94.19 591 ALA A C 1
ATOM 4669 O O . ALA A 1 591 ? -17.625 -12.398 6.164 1 94.19 591 ALA A O 1
ATOM 4670 N N . LEU A 1 592 ? -18.844 -12.414 4.34 1 92.81 592 LEU A N 1
ATOM 4671 C CA . LEU A 1 592 ? -18.938 -10.961 4.242 1 92.81 592 LEU A CA 1
ATOM 4672 C C . LEU A 1 592 ? -19.938 -10.414 5.254 1 92.81 592 LEU A C 1
ATOM 4674 O O . LEU A 1 592 ? -19.938 -9.211 5.535 1 92.81 592 LEU A O 1
ATOM 4678 N N . LEU A 1 593 ? -20.797 -11.234 5.816 1 90.19 593 LEU A N 1
ATOM 4679 C CA . LEU A 1 593 ? -21.781 -10.797 6.793 1 90.19 593 LEU A CA 1
ATOM 4680 C C . LEU A 1 593 ? -21.109 -10.297 8.062 1 90.19 593 LEU A C 1
ATOM 4682 O O . LEU A 1 593 ? -21.672 -9.461 8.773 1 90.19 593 LEU A O 1
ATOM 4686 N N . ARG A 1 594 ? -19.969 -10.641 8.273 1 83.62 594 ARG A N 1
ATOM 4687 C CA . ARG A 1 594 ? -19.266 -10.273 9.492 1 83.62 594 ARG A CA 1
ATOM 4688 C C . ARG A 1 594 ? -18.703 -8.859 9.398 1 83.62 594 ARG A C 1
ATOM 4690 O O . ARG A 1 594 ? -18.391 -8.242 10.414 1 83.62 594 ARG A O 1
ATOM 4697 N N . ILE A 1 595 ? -18.688 -8.344 8.258 1 81.19 595 ILE A N 1
ATOM 4698 C CA . ILE A 1 595 ? -18.031 -7.055 8.055 1 81.19 595 ILE A CA 1
ATOM 4699 C C . ILE A 1 595 ? -19.047 -5.93 8.25 1 81.19 595 ILE A C 1
ATOM 4701 O O . ILE A 1 595 ? -20.172 -5.996 7.727 1 81.19 595 ILE A O 1
ATOM 4705 N N . GLY A 1 596 ? -18.688 -4.844 8.922 1 63.66 596 GLY A N 1
ATOM 4706 C CA . GLY A 1 596 ? -19.484 -3.641 9.102 1 63.66 596 GLY A CA 1
ATOM 4707 C C . GLY A 1 596 ? -20.562 -3.795 10.156 1 63.66 596 GLY A C 1
ATOM 4708 O O . GLY A 1 596 ? -21.438 -2.932 10.297 1 63.66 596 GLY A O 1
ATOM 4709 N N . VAL A 1 597 ? -20.812 -4.973 10.75 1 61.66 597 VAL A N 1
ATOM 4710 C CA . VAL A 1 597 ? -21.891 -5.121 11.734 1 61.66 597 VAL A CA 1
ATOM 4711 C C . VAL A 1 597 ? -21.453 -4.512 13.062 1 61.66 597 VAL A C 1
ATOM 4713 O O . VAL A 1 597 ? -20.344 -4.758 13.539 1 61.66 597 VAL A O 1
ATOM 4716 N N . THR A 1 598 ? -22.078 -3.25 13.32 1 51.06 598 THR A N 1
ATOM 4717 C CA . THR A 1 598 ? -21.984 -2.68 14.664 1 51.06 598 THR A CA 1
ATOM 4718 C C . THR A 1 598 ? -22.422 -3.697 15.711 1 51.06 598 THR A C 1
ATOM 4720 O O . THR A 1 598 ? -23.453 -4.348 15.57 1 51.06 598 THR A O 1
ATOM 4723 N N . LYS A 1 599 ? -21.578 -4.426 16.438 1 42.28 599 LYS A N 1
ATOM 4724 C CA . LYS A 1 599 ? -21.953 -5.375 17.484 1 42.28 599 LYS A CA 1
ATOM 4725 C C . LYS A 1 599 ? -22.984 -4.762 18.438 1 42.28 599 LYS A C 1
ATOM 4727 O O . LYS A 1 599 ? -22.719 -3.713 19.031 1 42.28 599 LYS A O 1
ATOM 4732 N N . ASN A 1 600 ? -24.188 -4.742 18.203 1 39.84 600 ASN A N 1
ATOM 4733 C CA . ASN A 1 600 ? -25.188 -4.434 19.219 1 39.84 600 ASN A CA 1
ATOM 4734 C C . ASN A 1 600 ? -24.906 -5.18 20.531 1 39.84 600 ASN A C 1
ATOM 4736 O O . ASN A 1 600 ? -25.078 -6.398 20.594 1 39.84 600 ASN A O 1
ATOM 4740 N N . LYS A 1 601 ? -23.953 -5.383 21.281 1 32.16 601 LYS A N 1
ATOM 4741 C CA . LYS A 1 601 ? -24.188 -5.93 22.609 1 32.16 601 LYS A CA 1
ATOM 4742 C C . LYS A 1 601 ? -25.078 -5.008 23.438 1 32.16 601 LYS A C 1
ATOM 4744 O O . LYS A 1 601 ? -24.688 -3.893 23.781 1 32.16 601 LYS A O 1
ATOM 4749 N N . ALA A 1 602 ? -26.438 -5.07 23.281 1 27.5 602 ALA A N 1
ATOM 4750 C CA . ALA A 1 602 ? -27.25 -4.859 24.469 1 27.5 602 ALA A CA 1
ATOM 4751 C C . ALA A 1 602 ? -26.938 -5.906 25.531 1 27.5 602 ALA A C 1
ATOM 4753 O O . ALA A 1 602 ? -26.828 -7.098 25.234 1 27.5 602 ALA A O 1
ATOM 4754 N N . MET B 1 1 ? 28.188 26.891 6.445 1 81.69 1 MET B N 1
ATOM 4755 C CA . MET B 1 1 ? 28.344 27.078 5.004 1 81.69 1 MET B CA 1
ATOM 4756 C C . MET B 1 1 ? 27.312 28.062 4.469 1 81.69 1 MET B C 1
ATOM 4758 O O . MET B 1 1 ? 26.109 27.906 4.707 1 81.69 1 MET B O 1
ATOM 4762 N N . GLU B 1 2 ? 27.844 29.062 3.871 1 86.88 2 GLU B N 1
ATOM 4763 C CA . GLU B 1 2 ? 26.969 30.062 3.256 1 86.88 2 GLU B CA 1
ATOM 4764 C C . GLU B 1 2 ? 26.391 29.547 1.945 1 86.88 2 GLU B C 1
ATOM 4766 O O . GLU B 1 2 ? 27.094 28.984 1.11 1 86.88 2 GLU B O 1
ATOM 4771 N N . THR B 1 3 ? 25.125 29.594 1.88 1 88.56 3 THR B N 1
ATOM 4772 C CA . THR B 1 3 ? 24.438 29.188 0.66 1 88.56 3 THR B CA 1
ATOM 4773 C C . THR B 1 3 ? 23.766 30.375 -0.01 1 88.56 3 THR B C 1
ATOM 4775 O O . THR B 1 3 ? 22.953 31.062 0.61 1 88.56 3 THR B O 1
ATOM 4778 N N . MET B 1 4 ? 24.219 30.594 -1.219 1 90.31 4 MET B N 1
ATOM 4779 C CA . MET B 1 4 ? 23.656 31.719 -1.981 1 90.31 4 MET B CA 1
ATOM 4780 C C . MET B 1 4 ? 23.062 31.234 -3.297 1 90.31 4 MET B C 1
ATOM 4782 O O . MET B 1 4 ? 23.625 30.344 -3.949 1 90.31 4 MET B O 1
ATOM 4786 N N . PHE B 1 5 ? 21.922 31.672 -3.588 1 90.75 5 PHE B N 1
ATOM 4787 C CA . PHE B 1 5 ? 21.297 31.391 -4.879 1 90.75 5 PHE B CA 1
ATOM 4788 C C . PHE B 1 5 ? 20.719 32.656 -5.484 1 90.75 5 PHE B C 1
ATOM 4790 O O . PHE B 1 5 ? 20.016 33.406 -4.805 1 90.75 5 PHE B O 1
ATOM 4797 N N . TYR B 1 6 ? 21.125 32.844 -6.715 1 89.56 6 TYR B N 1
ATOM 4798 C CA . TYR B 1 6 ? 20.75 34.062 -7.402 1 89.56 6 TYR B CA 1
ATOM 4799 C C . TYR B 1 6 ? 20.047 33.781 -8.711 1 89.56 6 TYR B C 1
ATOM 4801 O O . TYR B 1 6 ? 20.578 33.062 -9.578 1 89.56 6 TYR B O 1
ATOM 4809 N N . ASP B 1 7 ? 18.828 34.25 -8.836 1 89.38 7 ASP B N 1
ATOM 4810 C CA . ASP B 1 7 ? 18.031 34.188 -10.047 1 89.38 7 ASP B CA 1
ATOM 4811 C C . ASP B 1 7 ? 17.875 32.75 -10.531 1 89.38 7 ASP B C 1
ATOM 4813 O O . ASP B 1 7 ? 18.172 32.438 -11.688 1 89.38 7 ASP B O 1
ATOM 4817 N N . VAL B 1 8 ? 17.547 32 -9.633 1 90.94 8 VAL B N 1
ATOM 4818 C CA . VAL B 1 8 ? 17.375 30.578 -9.945 1 90.94 8 VAL B CA 1
ATOM 4819 C C . VAL B 1 8 ? 16.078 30.359 -10.719 1 90.94 8 VAL B C 1
ATOM 4821 O O . VAL B 1 8 ? 15 30.734 -10.242 1 90.94 8 VAL B O 1
ATOM 4824 N N . VAL B 1 9 ? 16.188 29.875 -11.945 1 92.19 9 VAL B N 1
ATOM 4825 C CA . VAL B 1 9 ? 15.055 29.578 -12.812 1 92.19 9 VAL B CA 1
ATOM 4826 C C . VAL B 1 9 ? 15.055 28.094 -13.172 1 92.19 9 VAL B C 1
ATOM 4828 O O . VAL B 1 9 ? 16.094 27.516 -13.492 1 92.19 9 VAL B O 1
ATOM 4831 N N . TYR B 1 10 ? 13.969 27.484 -12.969 1 90.81 10 TYR B N 1
ATOM 4832 C CA . TYR B 1 10 ? 13.836 26.062 -13.297 1 90.81 10 TYR B CA 1
ATOM 4833 C C . TYR B 1 10 ? 12.656 25.828 -14.227 1 90.81 10 TYR B C 1
ATOM 4835 O O . TYR B 1 10 ? 11.531 26.25 -13.938 1 90.81 10 TYR B O 1
ATOM 4843 N N . LYS B 1 11 ? 12.922 25.156 -15.375 1 86.25 11 LYS B N 1
ATOM 4844 C CA . LYS B 1 11 ? 11.898 24.797 -16.344 1 86.25 11 LYS B CA 1
ATOM 4845 C C . LYS B 1 11 ? 11.812 23.281 -16.516 1 86.25 11 LYS B C 1
ATOM 4847 O O . LYS B 1 11 ? 12.844 22.609 -16.609 1 86.25 11 LYS B O 1
ATOM 4852 N N . THR B 1 12 ? 10.578 22.719 -16.312 1 79.12 12 THR B N 1
ATOM 4853 C CA . THR B 1 12 ? 10.398 21.281 -16.484 1 79.12 12 THR B CA 1
ATOM 4854 C C . THR B 1 12 ? 10.562 20.891 -17.938 1 79.12 12 THR B C 1
ATOM 4856 O O . THR B 1 12 ? 10.383 21.719 -18.844 1 79.12 12 THR B O 1
ATOM 4859 N N . LYS B 1 13 ? 11.078 19.641 -18.141 1 67.88 13 LYS B N 1
ATOM 4860 C CA . LYS B 1 13 ? 11.25 19.141 -19.5 1 67.88 13 LYS B CA 1
ATOM 4861 C C . LYS B 1 13 ? 9.914 19.031 -20.219 1 67.88 13 LYS B C 1
ATOM 4863 O O . LYS B 1 13 ? 8.906 18.656 -19.625 1 67.88 13 LYS B O 1
ATOM 4868 N N . PRO B 1 14 ? 9.883 19.562 -21.406 1 62.19 14 PRO B N 1
ATOM 4869 C CA . PRO B 1 14 ? 8.664 19.406 -22.188 1 62.19 14 PRO B CA 1
ATOM 4870 C C . PRO B 1 14 ? 8.211 17.953 -22.281 1 62.19 14 PRO B C 1
ATOM 4872 O O . PRO B 1 14 ? 9.039 17.047 -22.375 1 62.19 14 PRO B O 1
ATOM 4875 N N . GLU B 1 15 ? 7.184 17.547 -21.547 1 55.66 15 GLU B N 1
ATOM 4876 C CA . GLU B 1 15 ? 6.691 16.188 -21.719 1 55.66 15 GLU B CA 1
ATOM 4877 C C . GLU B 1 15 ? 6.105 15.984 -23.109 1 55.66 15 GLU B C 1
ATOM 4879 O O . GLU B 1 15 ? 5.344 16.828 -23.594 1 55.66 15 GLU B O 1
ATOM 4884 N N . LYS B 1 16 ? 6.828 15.219 -24.062 1 51.69 16 LYS B N 1
ATOM 4885 C CA . LYS B 1 16 ? 6.273 14.836 -25.359 1 51.69 16 LYS B CA 1
ATOM 4886 C C . LYS B 1 16 ? 4.922 14.148 -25.203 1 51.69 16 LYS B C 1
ATOM 4888 O O . LYS B 1 16 ? 4.789 13.211 -24.422 1 51.69 16 LYS B O 1
ATOM 4893 N N . GLU B 1 17 ? 3.871 14.898 -25.312 1 49.84 17 GLU B N 1
ATOM 4894 C CA . GLU B 1 17 ? 2.643 14.117 -25.422 1 49.84 17 GLU B CA 1
ATOM 4895 C C . GLU B 1 17 ? 2.77 13.047 -26.5 1 49.84 17 GLU B C 1
ATOM 4897 O O . GLU B 1 17 ? 3.047 13.352 -27.656 1 49.84 17 GLU B O 1
ATOM 4902 N N . ARG B 1 18 ? 3.127 11.844 -26.062 1 43.75 18 ARG B N 1
ATOM 4903 C CA . ARG B 1 18 ? 3.383 10.727 -26.969 1 43.75 18 ARG B CA 1
ATOM 4904 C C . ARG B 1 18 ? 2.441 10.758 -28.156 1 43.75 18 ARG B C 1
ATOM 4906 O O . ARG B 1 18 ? 2.756 10.203 -29.219 1 43.75 18 ARG B O 1
ATOM 4913 N N . PHE B 1 19 ? 1.098 10.875 -27.859 1 43.56 19 PHE B N 1
ATOM 4914 C CA . PHE B 1 19 ? 0.24 10.562 -28.984 1 43.56 19 PHE B CA 1
ATOM 4915 C C . PHE B 1 19 ? 0.326 11.656 -30.047 1 43.56 19 PHE B C 1
ATOM 4917 O O . PHE B 1 19 ? -0.204 11.5 -31.156 1 43.56 19 PHE B O 1
ATOM 4924 N N . ILE B 1 20 ? 0.476 13.055 -29.703 1 43.28 20 ILE B N 1
ATOM 4925 C CA . ILE B 1 20 ? 0.434 14.008 -30.797 1 43.28 20 ILE B CA 1
ATOM 4926 C C . ILE B 1 20 ? 1.854 14.438 -31.156 1 43.28 20 ILE B C 1
ATOM 4928 O O . ILE B 1 20 ? 2.645 14.805 -30.297 1 43.28 20 ILE B O 1
ATOM 4932 N N . GLU B 1 21 ? 2.297 14.312 -32.406 1 45.59 21 GLU B N 1
ATOM 4933 C CA . GLU B 1 21 ? 3.568 14.656 -33.062 1 45.59 21 GLU B CA 1
ATOM 4934 C C . GLU B 1 21 ? 4.207 15.867 -32.375 1 45.59 21 GLU B C 1
ATOM 4936 O O . GLU B 1 21 ? 5.34 15.789 -31.906 1 45.59 21 GLU B O 1
ATOM 4941 N N . ASN B 1 22 ? 4.297 17.047 -33.062 1 45.09 22 ASN B N 1
ATOM 4942 C CA . ASN B 1 22 ? 5.082 18.266 -33.156 1 45.09 22 ASN B CA 1
ATOM 4943 C C . ASN B 1 22 ? 4.746 19.219 -32 1 45.09 22 ASN B C 1
ATOM 4945 O O . ASN B 1 22 ? 5.055 20.422 -32.094 1 45.09 22 ASN B O 1
ATOM 4949 N N . THR B 1 23 ? 3.744 18.891 -31.25 1 47.22 23 THR B N 1
ATOM 4950 C CA . THR B 1 23 ? 3.488 20.062 -30.406 1 47.22 23 THR B CA 1
ATOM 4951 C C . THR B 1 23 ? 4.215 19.922 -29.078 1 47.22 23 THR B C 1
ATOM 4953 O O . THR B 1 23 ? 3.93 19.016 -28.297 1 47.22 23 THR B O 1
ATOM 4956 N N . LYS B 1 24 ? 5.371 20.297 -29.094 1 49.88 24 LYS B N 1
ATOM 4957 C CA . LYS B 1 24 ? 6.176 20.469 -27.891 1 49.88 24 LYS B CA 1
ATOM 4958 C C . LYS B 1 24 ? 5.43 21.312 -26.844 1 49.88 24 LYS B C 1
ATOM 4960 O O . LYS B 1 24 ? 5.047 22.453 -27.125 1 49.88 24 LYS B O 1
ATOM 4965 N N . VAL B 1 25 ? 4.637 20.703 -26.125 1 55.19 25 VAL B N 1
ATOM 4966 C CA . VAL B 1 25 ? 4.145 21.516 -25.031 1 55.19 25 VAL B CA 1
ATOM 4967 C C . VAL B 1 25 ? 5.324 22.062 -24.219 1 55.19 25 VAL B C 1
ATOM 4969 O O . VAL B 1 25 ? 6.234 21.312 -23.859 1 55.19 25 VAL B O 1
ATOM 4972 N N . GLU B 1 26 ? 5.594 23.328 -24.406 1 60.56 26 GLU B N 1
ATOM 4973 C CA . GLU B 1 26 ? 6.664 24.062 -23.734 1 60.56 26 GLU B CA 1
ATOM 4974 C C . GLU B 1 26 ? 6.695 23.734 -22.25 1 60.56 26 GLU B C 1
ATOM 4976 O O . GLU B 1 26 ? 5.652 23.5 -21.625 1 60.56 26 GLU B O 1
ATOM 4981 N N . GLY B 1 27 ? 7.746 23.281 -21.812 1 69.25 27 GLY B N 1
ATOM 4982 C CA . GLY B 1 27 ? 7.945 23.016 -20.391 1 69.25 27 GLY B CA 1
ATOM 4983 C C . GLY B 1 27 ? 7.449 24.141 -19.5 1 69.25 27 GLY B C 1
ATOM 4984 O O . GLY B 1 27 ? 7.41 25.297 -19.906 1 69.25 27 GLY B O 1
ATOM 4985 N N . LYS B 1 28 ? 6.73 23.844 -18.453 1 80.25 28 LYS B N 1
ATOM 4986 C CA . LYS B 1 28 ? 6.223 24.828 -17.5 1 80.25 28 LYS B CA 1
ATOM 4987 C C . LYS B 1 28 ? 7.332 25.328 -16.578 1 80.25 28 LYS B C 1
ATOM 4989 O O . LYS B 1 28 ? 8.164 24.547 -16.125 1 80.25 28 LYS B O 1
ATOM 4994 N N . THR B 1 29 ? 7.523 26.703 -16.578 1 85.88 29 THR B N 1
ATOM 4995 C CA . THR B 1 29 ? 8.492 27.312 -15.664 1 85.88 29 THR B CA 1
ATOM 4996 C C . THR B 1 29 ? 7.996 27.234 -14.219 1 85.88 29 THR B C 1
ATOM 4998 O O . THR B 1 29 ? 6.957 27.812 -13.891 1 85.88 29 THR B O 1
ATOM 5001 N N . ILE B 1 30 ? 8.727 26.531 -13.375 1 88.94 30 ILE B N 1
ATOM 5002 C CA . ILE B 1 30 ? 8.32 26.344 -11.984 1 88.94 30 ILE B CA 1
ATOM 5003 C C . ILE B 1 30 ? 8.906 27.453 -11.117 1 88.94 30 ILE B C 1
ATOM 5005 O O . ILE B 1 30 ? 8.211 28.031 -10.273 1 88.94 30 ILE B O 1
ATOM 5009 N N . LEU B 1 31 ? 10.18 27.734 -11.32 1 92.94 31 LEU B N 1
ATOM 5010 C CA . LEU B 1 31 ? 10.844 28.828 -10.602 1 92.94 31 LEU B CA 1
ATOM 5011 C C . LEU B 1 31 ? 11.156 29.984 -11.539 1 92.94 31 LEU B C 1
ATOM 5013 O O . LEU B 1 31 ? 11.664 29.781 -12.641 1 92.94 31 LEU B O 1
ATOM 5017 N N . LYS B 1 32 ? 10.812 31.219 -11.156 1 93.38 32 LYS B N 1
ATOM 5018 C CA . LYS B 1 32 ? 10.922 32.375 -12.023 1 93.38 32 LYS B CA 1
ATOM 5019 C C . LYS B 1 32 ? 11.914 33.406 -11.453 1 93.38 32 LYS B C 1
ATOM 5021 O O . LYS B 1 32 ? 11.602 34.594 -11.328 1 93.38 32 LYS B O 1
ATOM 5026 N N . GLY B 1 33 ? 13.062 32.906 -11.102 1 90.94 33 GLY B N 1
ATOM 5027 C CA . GLY B 1 33 ? 14.117 33.812 -10.656 1 90.94 33 GLY B CA 1
ATOM 5028 C C . GLY B 1 33 ? 14.102 34.062 -9.156 1 90.94 33 GLY B C 1
ATOM 5029 O O . GLY B 1 33 ? 13.891 35.188 -8.711 1 90.94 33 GLY B O 1
ATOM 5030 N N . VAL B 1 34 ? 14.43 33.094 -8.398 1 93.38 34 VAL B N 1
ATOM 5031 C CA . VAL B 1 34 ? 14.406 33.188 -6.945 1 93.38 34 VAL B CA 1
ATOM 5032 C C . VAL B 1 34 ? 15.82 33.406 -6.418 1 93.38 34 VAL B C 1
ATOM 5034 O O . VAL B 1 34 ? 16.781 32.812 -6.918 1 93.38 34 VAL B O 1
ATOM 5037 N N . SER B 1 35 ? 15.93 34.344 -5.531 1 92.25 35 SER B N 1
ATOM 5038 C CA . SER B 1 35 ? 17.234 34.688 -4.961 1 92.25 35 SER B CA 1
ATOM 5039 C C . SER B 1 35 ? 17.188 34.656 -3.438 1 92.25 35 SER B C 1
ATOM 5041 O O . SER B 1 35 ? 16.141 34.875 -2.84 1 92.25 35 SER B O 1
ATOM 5043 N N . GLY B 1 36 ? 18.266 34.344 -2.826 1 91.19 36 GLY B N 1
ATOM 5044 C CA . GLY B 1 36 ? 18.375 34.344 -1.375 1 91.19 36 GLY B CA 1
ATOM 5045 C C . GLY B 1 36 ? 19.766 33.969 -0.886 1 91.19 36 GLY B C 1
ATOM 5046 O O . GLY B 1 36 ? 20.641 33.594 -1.679 1 91.19 36 GLY B O 1
ATOM 5047 N N . ILE B 1 37 ? 20.016 34.312 0.336 1 91.69 37 ILE B N 1
ATOM 5048 C CA . ILE B 1 37 ? 21.297 34 0.963 1 91.69 37 ILE B CA 1
ATOM 5049 C C . ILE B 1 37 ? 21.062 33.531 2.4 1 91.69 37 ILE B C 1
ATOM 5051 O O . ILE B 1 37 ? 20.234 34.094 3.117 1 91.69 37 ILE B O 1
ATOM 5055 N N . VAL B 1 38 ? 21.703 32.5 2.742 1 92.75 38 VAL B N 1
ATOM 5056 C CA . VAL B 1 38 ? 21.625 31.984 4.105 1 92.75 38 VAL B CA 1
ATOM 5057 C C . VAL B 1 38 ? 23.031 31.844 4.688 1 92.75 38 VAL B C 1
ATOM 5059 O O . VAL B 1 38 ? 23.922 31.281 4.043 1 92.75 38 VAL B O 1
ATOM 5062 N N . GLN B 1 39 ? 23.188 32.406 5.824 1 91.88 39 GLN B N 1
ATOM 5063 C CA . GLN B 1 39 ? 24.484 32.375 6.488 1 91.88 39 GLN B CA 1
ATOM 5064 C C . GLN B 1 39 ? 24.578 31.188 7.453 1 91.88 39 GLN B C 1
ATOM 5066 O O . GLN B 1 39 ? 23.562 30.641 7.871 1 91.88 39 GLN B O 1
ATOM 5071 N N . PRO B 1 40 ? 25.812 30.812 7.73 1 93.06 40 PRO B N 1
ATOM 5072 C CA . PRO B 1 40 ? 25.969 29.75 8.734 1 93.06 40 PRO B CA 1
ATOM 5073 C C . PRO B 1 40 ? 25.359 30.125 10.078 1 93.06 40 PRO B C 1
ATOM 5075 O O . PRO B 1 40 ? 25.484 31.266 10.523 1 93.06 40 PRO B O 1
ATOM 5078 N N . GLY B 1 41 ? 24.594 29.266 10.633 1 93.31 41 GLY B N 1
ATOM 5079 C CA . GLY B 1 41 ? 23.953 29.5 11.922 1 93.31 41 GLY B CA 1
ATOM 5080 C C . GLY B 1 41 ? 22.531 30.016 11.805 1 93.31 41 GLY B C 1
ATOM 5081 O O . GLY B 1 41 ? 21.875 30.266 12.812 1 93.31 41 GLY B O 1
ATOM 5082 N N . GLU B 1 42 ? 22.141 30.078 10.562 1 94.25 42 GLU B N 1
ATOM 5083 C CA . GLU B 1 42 ? 20.812 30.609 10.328 1 94.25 42 GLU B CA 1
ATOM 5084 C C . GLU B 1 42 ? 19.844 29.516 9.844 1 94.25 42 GLU B C 1
ATOM 5086 O O . GLU B 1 42 ? 20.281 28.531 9.242 1 94.25 42 GLU B O 1
ATOM 5091 N N . ILE B 1 43 ? 18.609 29.75 10.188 1 95.88 43 ILE B N 1
ATOM 5092 C CA . ILE B 1 43 ? 17.531 28.906 9.688 1 95.88 43 ILE B CA 1
ATOM 5093 C C . ILE B 1 43 ? 16.656 29.703 8.711 1 95.88 43 ILE B C 1
ATOM 5095 O O . ILE B 1 43 ? 16.125 30.75 9.07 1 95.88 43 ILE B O 1
ATOM 5099 N N . LEU B 1 44 ? 16.656 29.234 7.492 1 96.81 44 LEU B N 1
ATOM 5100 C CA . LEU B 1 44 ? 15.797 29.812 6.477 1 96.81 44 LEU B CA 1
ATOM 5101 C C . LEU B 1 44 ? 14.539 28.969 6.281 1 96.81 44 LEU B C 1
ATOM 5103 O O . LEU B 1 44 ? 14.633 27.766 6.031 1 96.81 44 LEU B O 1
ATOM 5107 N N . ALA B 1 45 ? 13.406 29.531 6.488 1 96.62 45 ALA B N 1
ATOM 5108 C CA . ALA B 1 45 ? 12.133 28.859 6.266 1 96.62 45 ALA B CA 1
ATOM 5109 C C . ALA B 1 45 ? 11.492 29.312 4.957 1 96.62 45 ALA B C 1
ATOM 5111 O O . ALA B 1 45 ? 11.328 30.516 4.723 1 96.62 45 ALA B O 1
ATOM 5112 N N . MET B 1 46 ? 11.266 28.391 4.133 1 96.12 46 MET B N 1
ATOM 5113 C CA . MET B 1 46 ? 10.547 28.656 2.893 1 96.12 46 MET B CA 1
ATOM 5114 C C . MET B 1 46 ? 9.047 28.469 3.08 1 96.12 46 MET B C 1
ATOM 5116 O O . MET B 1 46 ? 8.594 27.391 3.434 1 96.12 46 MET B O 1
ATOM 5120 N N . LEU B 1 47 ? 8.336 29.531 2.844 1 93.5 47 LEU B N 1
ATOM 5121 C CA . LEU B 1 47 ? 6.883 29.516 2.988 1 93.5 47 LEU B CA 1
ATOM 5122 C C . LEU B 1 47 ? 6.199 29.766 1.646 1 93.5 47 LEU B C 1
ATOM 5124 O O . LEU B 1 47 ? 6.793 30.359 0.742 1 93.5 47 LEU B O 1
ATOM 5128 N N . GLY B 1 48 ? 5.062 29.266 1.492 1 90.06 48 GLY B N 1
ATOM 5129 C CA . GLY B 1 48 ? 4.27 29.438 0.283 1 90.06 48 GLY B CA 1
ATOM 5130 C C . GLY B 1 48 ? 3.188 28.375 0.133 1 90.06 48 GLY B C 1
ATOM 5131 O O . GLY B 1 48 ? 3.229 27.344 0.795 1 90.06 48 GLY B O 1
ATOM 5132 N N . PRO B 1 49 ? 2.311 28.719 -0.718 1 84.31 49 PRO B N 1
ATOM 5133 C CA . PRO B 1 49 ? 1.247 27.734 -0.972 1 84.31 49 PRO B CA 1
ATOM 5134 C C . PRO B 1 49 ? 1.749 26.5 -1.696 1 84.31 49 PRO B C 1
ATOM 5136 O O . PRO B 1 49 ? 2.922 26.422 -2.074 1 84.31 49 PRO B O 1
ATOM 5139 N N . SER B 1 50 ? 0.844 25.5 -1.749 1 77.06 50 SER B N 1
ATOM 5140 C CA . SER B 1 50 ? 1.207 24.266 -2.449 1 77.06 50 SER B CA 1
ATOM 5141 C C . SER B 1 50 ? 1.466 24.531 -3.93 1 77.06 50 SER B C 1
ATOM 5143 O O . SER B 1 50 ? 0.7 25.25 -4.582 1 77.06 50 SER B O 1
ATOM 5145 N N . GLY B 1 51 ? 2.512 24.109 -4.477 1 78.75 51 GLY B N 1
ATOM 5146 C CA . GLY B 1 51 ? 2.85 24.281 -5.883 1 78.75 51 GLY B CA 1
ATOM 5147 C C . GLY B 1 51 ? 3.627 25.547 -6.172 1 78.75 51 GLY B C 1
ATOM 5148 O O . GLY B 1 51 ? 3.838 25.906 -7.332 1 78.75 51 GLY B O 1
ATOM 5149 N N . SER B 1 52 ? 4.004 26.188 -5.109 1 87.06 52 SER B N 1
ATOM 5150 C CA . SER B 1 52 ? 4.699 27.469 -5.309 1 87.06 52 SER B CA 1
ATOM 5151 C C . SER B 1 52 ? 6.145 27.234 -5.73 1 87.06 52 SER B C 1
ATOM 5153 O O . SER B 1 52 ? 6.816 28.172 -6.191 1 87.06 52 SER B O 1
ATOM 5155 N N . GLY B 1 53 ? 6.668 26.031 -5.551 1 89.88 53 GLY B N 1
ATOM 5156 C CA . GLY B 1 53 ? 8.023 25.734 -5.977 1 89.88 53 GLY B CA 1
ATOM 5157 C C . GLY B 1 53 ? 8.984 25.531 -4.816 1 89.88 53 GLY B C 1
ATOM 5158 O O . GLY B 1 53 ? 10.195 25.453 -5.008 1 89.88 53 GLY B O 1
ATOM 5159 N N . LYS B 1 54 ? 8.461 25.422 -3.576 1 92.44 54 LYS B N 1
ATOM 5160 C CA . LYS B 1 54 ? 9.297 25.266 -2.389 1 92.44 54 LYS B CA 1
ATOM 5161 C C . LYS B 1 54 ? 10.18 24.031 -2.494 1 92.44 54 LYS B C 1
ATOM 5163 O O . LYS B 1 54 ? 11.398 24.109 -2.322 1 92.44 54 LYS B O 1
ATOM 5168 N N . THR B 1 55 ? 9.555 22.906 -2.822 1 89.38 55 THR B N 1
ATOM 5169 C CA . THR B 1 55 ? 10.273 21.641 -2.898 1 89.38 55 THR B CA 1
ATOM 5170 C C . THR B 1 55 ? 11.25 21.641 -4.07 1 89.38 55 THR B C 1
ATOM 5172 O O . THR B 1 55 ? 12.352 21.094 -3.973 1 89.38 55 THR B O 1
ATOM 5175 N N . THR B 1 56 ? 10.891 22.281 -5.18 1 90.12 56 THR B N 1
ATOM 5176 C CA . THR B 1 56 ? 11.766 22.375 -6.348 1 90.12 56 THR B CA 1
ATOM 5177 C C . THR B 1 56 ? 13.016 23.188 -6.02 1 90.12 56 THR B C 1
ATOM 5179 O O . THR B 1 56 ? 14.125 22.797 -6.387 1 90.12 56 THR B O 1
ATOM 5182 N N . LEU B 1 57 ? 12.789 24.266 -5.383 1 93.75 57 LEU B N 1
ATOM 5183 C CA . LEU B 1 57 ? 13.93 25.094 -4.992 1 93.75 57 LEU B CA 1
ATOM 5184 C C . LEU B 1 57 ? 14.836 24.344 -4.02 1 93.75 57 LEU B C 1
ATOM 5186 O O . LEU B 1 57 ? 16.062 24.375 -4.156 1 93.75 57 LEU B O 1
ATOM 5190 N N . LEU B 1 58 ? 14.227 23.688 -3.023 1 93.69 58 LEU B N 1
ATOM 5191 C CA . LEU B 1 58 ? 14.984 22.922 -2.043 1 93.69 58 LEU B CA 1
ATOM 5192 C C . LEU B 1 58 ? 15.805 21.828 -2.723 1 93.69 58 LEU B C 1
ATOM 5194 O O . LEU B 1 58 ? 16.969 21.609 -2.371 1 93.69 58 LEU B O 1
ATOM 5198 N N . THR B 1 59 ? 15.219 21.156 -3.668 1 89.12 59 THR B N 1
ATOM 5199 C CA . THR B 1 59 ? 15.898 20.094 -4.398 1 89.12 59 THR B CA 1
ATOM 5200 C C . THR B 1 59 ? 17.016 20.656 -5.273 1 89.12 59 THR B C 1
ATOM 5202 O O . THR B 1 59 ? 18.047 20.016 -5.461 1 89.12 59 THR B O 1
ATOM 5205 N N . ALA B 1 60 ? 16.797 21.812 -5.809 1 89.12 60 ALA B N 1
ATOM 5206 C CA . ALA B 1 60 ? 17.812 22.5 -6.594 1 89.12 60 ALA B CA 1
ATOM 5207 C C . ALA B 1 60 ? 19.031 22.844 -5.73 1 89.12 60 ALA B C 1
ATOM 5209 O O . ALA B 1 60 ? 20.172 22.703 -6.164 1 89.12 60 ALA B O 1
ATOM 5210 N N . LEU B 1 61 ? 18.703 23.266 -4.586 1 90.31 61 LEU B N 1
ATOM 5211 C CA . LEU B 1 61 ? 19.781 23.625 -3.668 1 90.31 61 LEU B CA 1
ATOM 5212 C C . LEU B 1 61 ? 20.578 22.391 -3.258 1 90.31 61 LEU B C 1
ATOM 5214 O O . LEU B 1 61 ? 21.766 22.5 -2.949 1 90.31 61 LEU B O 1
ATOM 5218 N N . GLY B 1 62 ? 19.891 21.281 -3.221 1 86 62 GLY B N 1
ATOM 5219 C CA . GLY B 1 62 ? 20.562 20.047 -2.877 1 86 62 GLY B CA 1
ATOM 5220 C C . GLY B 1 62 ? 21.266 19.406 -4.055 1 86 62 GLY B C 1
ATOM 5221 O O . GLY B 1 62 ? 21.953 18.391 -3.902 1 86 62 GLY B O 1
ATOM 5222 N N . GLY B 1 63 ? 21.156 19.984 -5.176 1 78.38 63 GLY B N 1
ATOM 5223 C CA . GLY B 1 63 ? 21.828 19.469 -6.363 1 78.38 63 GLY B CA 1
ATOM 5224 C C . GLY B 1 63 ? 21.172 18.203 -6.91 1 78.38 63 GLY B C 1
ATOM 5225 O O . GLY B 1 63 ? 21.859 17.375 -7.512 1 78.38 63 GLY B O 1
ATOM 5226 N N . ARG B 1 64 ? 19.969 18.016 -6.629 1 75.31 64 ARG B N 1
ATOM 5227 C CA . ARG B 1 64 ? 19.297 16.766 -6.992 1 75.31 64 ARG B CA 1
ATOM 5228 C C . ARG B 1 64 ? 18.297 16.984 -8.125 1 75.31 64 ARG B C 1
ATOM 5230 O O . ARG B 1 64 ? 17.578 16.062 -8.5 1 75.31 64 ARG B O 1
ATOM 5237 N N . LEU B 1 65 ? 18.156 18.203 -8.555 1 77.94 65 LEU B N 1
ATOM 5238 C CA . LEU B 1 65 ? 17.172 18.484 -9.586 1 77.94 65 LEU B CA 1
ATOM 5239 C C . LEU B 1 65 ? 17.719 18.188 -10.977 1 77.94 65 LEU B C 1
ATOM 5241 O O . LEU B 1 65 ? 18.844 18.578 -11.289 1 77.94 65 LEU B O 1
ATOM 5245 N N . GLY B 1 66 ? 17.016 17.359 -11.695 1 67.75 66 GLY B N 1
ATOM 5246 C CA . GLY B 1 66 ? 17.344 17.109 -13.086 1 67.75 66 GLY B CA 1
ATOM 5247 C C . GLY B 1 66 ? 16.688 18.094 -14.039 1 67.75 66 GLY B C 1
ATOM 5248 O O . GLY B 1 66 ? 15.758 18.812 -13.648 1 67.75 66 GLY B O 1
ATOM 5249 N N . GLY B 1 67 ? 17.312 18.531 -14.984 1 67.19 67 GLY B N 1
ATOM 5250 C CA . GLY B 1 67 ? 16.703 19.406 -15.977 1 67.19 67 GLY B CA 1
ATOM 5251 C C . GLY B 1 67 ? 17.5 20.672 -16.234 1 67.19 67 GLY B C 1
ATOM 5252 O O . GLY B 1 67 ? 18.719 20.703 -16 1 67.19 67 GLY B O 1
ATOM 5253 N N . LYS B 1 68 ? 16.625 21.625 -16.766 1 78.69 68 LYS B N 1
ATOM 5254 C CA . LYS B 1 68 ? 17.281 22.891 -17.109 1 78.69 68 LYS B CA 1
ATOM 5255 C C . LYS B 1 68 ? 17.234 23.875 -15.945 1 78.69 68 LYS B C 1
ATOM 5257 O O . LYS B 1 68 ? 16.203 24.469 -15.672 1 78.69 68 LYS B O 1
ATOM 5262 N N . LEU B 1 69 ? 18.156 23.781 -15.094 1 83.81 69 LEU B N 1
ATOM 5263 C CA . LEU B 1 69 ? 18.328 24.719 -13.992 1 83.81 69 LEU B CA 1
ATOM 5264 C C . LEU B 1 69 ? 19.25 25.875 -14.398 1 83.81 69 LEU B C 1
ATOM 5266 O O . LEU B 1 69 ? 20.344 25.641 -14.938 1 83.81 69 LEU B O 1
ATOM 5270 N N . SER B 1 70 ? 18.609 27.047 -14.5 1 85.5 70 SER B N 1
ATOM 5271 C CA . SER B 1 70 ? 19.422 28.25 -14.766 1 85.5 70 SER B CA 1
ATOM 5272 C C . SER B 1 70 ? 19.578 29.094 -13.508 1 85.5 70 SER B C 1
ATOM 5274 O O . SER B 1 70 ? 18.797 28.969 -12.562 1 85.5 70 SER B O 1
ATOM 5276 N N . GLY B 1 71 ? 20.578 29.812 -13.406 1 85.06 71 GLY B N 1
ATOM 5277 C CA . GLY B 1 71 ? 20.891 30.609 -12.234 1 85.06 71 GLY B CA 1
ATOM 5278 C C . GLY B 1 71 ? 22.188 30.188 -11.555 1 85.06 71 GLY B C 1
ATOM 5279 O O . GLY B 1 71 ? 22.906 29.312 -12.047 1 85.06 71 GLY B O 1
ATOM 5280 N N . ASN B 1 72 ? 22.469 30.938 -10.492 1 84 72 ASN B N 1
ATOM 5281 C CA . ASN B 1 72 ? 23.734 30.672 -9.797 1 84 72 ASN B CA 1
ATOM 5282 C C . ASN B 1 72 ? 23.5 30.219 -8.359 1 84 72 ASN B C 1
ATOM 5284 O O . ASN B 1 72 ? 22.859 30.922 -7.578 1 84 72 ASN B O 1
ATOM 5288 N N . ILE B 1 73 ? 23.859 29.031 -8.086 1 87.44 73 ILE B N 1
ATOM 5289 C CA . ILE B 1 73 ? 23.828 28.516 -6.727 1 87.44 73 ILE B CA 1
ATOM 5290 C C . ILE B 1 73 ? 25.266 28.266 -6.242 1 87.44 73 ILE B C 1
ATOM 5292 O O . ILE B 1 73 ? 26.031 27.562 -6.895 1 87.44 73 ILE B O 1
ATOM 5296 N N . THR B 1 74 ? 25.562 28.938 -5.219 1 86.81 74 THR B N 1
ATOM 5297 C CA . THR B 1 74 ? 26.922 28.797 -4.715 1 86.81 74 THR B CA 1
ATOM 5298 C C . THR B 1 74 ? 26.922 28.391 -3.242 1 86.81 74 THR B C 1
ATOM 5300 O O . THR B 1 74 ? 26 28.734 -2.506 1 86.81 74 THR B O 1
ATOM 5303 N N . TYR B 1 75 ? 27.922 27.688 -2.875 1 87.88 75 TYR B N 1
ATOM 5304 C CA . TYR B 1 75 ? 28.188 27.25 -1.506 1 87.88 75 TYR B CA 1
ATOM 5305 C C . TYR B 1 75 ? 29.547 27.75 -1.027 1 87.88 75 TYR B C 1
ATOM 5307 O O . TYR B 1 75 ? 30.578 27.281 -1.497 1 87.88 75 TYR B O 1
ATOM 5315 N N . ASN B 1 76 ? 29.516 28.578 -0.126 1 83.31 76 ASN B N 1
ATOM 5316 C CA . ASN B 1 76 ? 30.75 29.25 0.26 1 83.31 76 ASN B CA 1
ATOM 5317 C C . ASN B 1 76 ? 31.484 29.797 -0.955 1 83.31 76 ASN B C 1
ATOM 5319 O O . ASN B 1 76 ? 32.688 29.594 -1.099 1 83.31 76 ASN B O 1
ATOM 5323 N N . GLY B 1 77 ? 30.672 30.25 -1.871 1 79.5 77 GLY B N 1
ATOM 5324 C CA . GLY B 1 77 ? 31.25 30.891 -3.043 1 79.5 77 GLY B CA 1
ATOM 5325 C C . GLY B 1 77 ? 31.609 29.922 -4.141 1 79.5 77 GLY B C 1
ATOM 5326 O O . GLY B 1 77 ? 32.031 30.312 -5.223 1 79.5 77 GLY B O 1
ATOM 5327 N N . LYS B 1 78 ? 31.453 28.688 -3.84 1 81.56 78 LYS B N 1
ATOM 5328 C CA . LYS B 1 78 ? 31.812 27.672 -4.824 1 81.56 78 LYS B CA 1
ATOM 5329 C C . LYS B 1 78 ? 30.562 27.016 -5.414 1 81.56 78 LYS B C 1
ATOM 5331 O O . LYS B 1 78 ? 29.5 27.047 -4.801 1 81.56 78 LYS B O 1
ATOM 5336 N N . THR B 1 79 ? 30.766 26.531 -6.602 1 79.12 79 THR B N 1
ATOM 5337 C CA . THR B 1 79 ? 29.641 25.859 -7.258 1 79.12 79 THR B CA 1
ATOM 5338 C C . THR B 1 79 ? 29.438 24.453 -6.684 1 79.12 79 THR B C 1
ATOM 5340 O O . THR B 1 79 ? 30.297 23.938 -5.965 1 79.12 79 THR B O 1
ATOM 5343 N N . PHE B 1 80 ? 28.375 23.891 -7.012 1 77.31 80 PHE B N 1
ATOM 5344 C CA . PHE B 1 80 ? 27.984 22.578 -6.496 1 77.31 80 PHE B CA 1
ATOM 5345 C C . PHE B 1 80 ? 28.984 21.516 -6.953 1 77.31 80 PHE B C 1
ATOM 5347 O O . PHE B 1 80 ? 29.406 21.516 -8.109 1 77.31 80 PHE B O 1
ATOM 5354 N N . SER B 1 81 ? 29.578 20.797 -6.074 1 72.94 81 SER B N 1
ATOM 5355 C CA . SER B 1 81 ? 30.516 19.703 -6.348 1 72.94 81 SER B CA 1
ATOM 5356 C C . SER B 1 81 ? 30.125 18.453 -5.578 1 72.94 81 SER B C 1
ATOM 5358 O O . SER B 1 81 ? 29.25 18.484 -4.707 1 72.94 81 SER B O 1
ATOM 5360 N N . ASN B 1 82 ? 30.641 17.391 -5.918 1 69.56 82 ASN B N 1
ATOM 5361 C CA . ASN B 1 82 ? 30.391 16.109 -5.242 1 69.56 82 ASN B CA 1
ATOM 5362 C C . ASN B 1 82 ? 30.812 16.172 -3.777 1 69.56 82 ASN B C 1
ATOM 5364 O O . ASN B 1 82 ? 30.188 15.531 -2.924 1 69.56 82 ASN B O 1
ATOM 5368 N N . ALA B 1 83 ? 31.781 16.938 -3.58 1 68.31 83 ALA B N 1
ATOM 5369 C CA . ALA B 1 83 ? 32.219 17.125 -2.199 1 68.31 83 ALA B CA 1
ATOM 5370 C C . ALA B 1 83 ? 31.156 17.812 -1.362 1 68.31 83 ALA B C 1
ATOM 5372 O O . ALA B 1 83 ? 30.938 17.453 -0.204 1 68.31 83 ALA B O 1
ATOM 5373 N N . MET B 1 84 ? 30.578 18.766 -2.045 1 74.69 84 MET B N 1
ATOM 5374 C CA . MET B 1 84 ? 29.516 19.484 -1.356 1 74.69 84 MET B CA 1
ATOM 5375 C C . MET B 1 84 ? 28.297 18.594 -1.116 1 74.69 84 MET B C 1
ATOM 5377 O O . MET B 1 84 ? 27.609 18.734 -0.109 1 74.69 84 MET B O 1
ATOM 5381 N N . LYS B 1 85 ? 28.125 17.734 -1.973 1 73.31 85 LYS B N 1
ATOM 5382 C CA . LYS B 1 85 ? 27.016 16.797 -1.84 1 73.31 85 LYS B CA 1
ATOM 5383 C C . LYS B 1 85 ? 27.156 15.961 -0.573 1 73.31 85 LYS B C 1
ATOM 5385 O O . LYS B 1 85 ? 26.156 15.648 0.083 1 73.31 85 LYS B O 1
ATOM 5390 N N . ARG B 1 86 ? 28.375 15.734 -0.23 1 71.62 86 ARG B N 1
ATOM 5391 C CA . ARG B 1 86 ? 28.641 14.906 0.937 1 71.62 86 ARG B CA 1
ATOM 5392 C C . ARG B 1 86 ? 28.453 15.695 2.229 1 71.62 86 ARG B C 1
ATOM 5394 O O . ARG B 1 86 ? 28.25 15.109 3.293 1 71.62 86 ARG B O 1
ATOM 5401 N N . LEU B 1 87 ? 28.547 16.953 2.057 1 79.31 87 LEU B N 1
ATOM 5402 C CA . LEU B 1 87 ? 28.391 17.797 3.236 1 79.31 87 LEU B CA 1
ATOM 5403 C C . LEU B 1 87 ? 26.969 18.328 3.354 1 79.31 87 LEU B C 1
ATOM 5405 O O . LEU B 1 87 ? 26.688 19.172 4.207 1 79.31 87 LEU B O 1
ATOM 5409 N N . THR B 1 88 ? 26.219 17.859 2.422 1 86.12 88 THR B N 1
ATOM 5410 C CA . THR B 1 88 ? 24.828 18.297 2.428 1 86.12 88 THR B CA 1
ATOM 5411 C C . THR B 1 88 ? 23.891 17.188 2.875 1 86.12 88 THR B C 1
ATOM 5413 O O . THR B 1 88 ? 24.031 16.047 2.42 1 86.12 88 THR B O 1
ATOM 5416 N N . GLY B 1 89 ? 23.141 17.469 3.936 1 88.5 89 GLY B N 1
ATOM 5417 C CA . GLY B 1 89 ? 22.078 16.562 4.352 1 88.5 89 GLY B CA 1
ATOM 5418 C C . GLY B 1 89 ? 20.734 16.922 3.764 1 88.5 89 GLY B C 1
ATOM 5419 O O . GLY B 1 89 ? 20.359 18.094 3.717 1 88.5 89 GLY B O 1
ATOM 5420 N N . PHE B 1 90 ? 20.109 15.93 3.156 1 88.75 90 PHE B N 1
ATOM 5421 C CA . PHE B 1 90 ? 18.812 16.141 2.539 1 88.75 90 PHE B CA 1
ATOM 5422 C C . PHE B 1 90 ? 17.766 15.211 3.145 1 88.75 90 PHE B C 1
ATOM 5424 O O . PHE B 1 90 ? 17.906 13.984 3.088 1 88.75 90 PHE B O 1
ATOM 5431 N N . VAL B 1 91 ? 16.797 15.828 3.779 1 89.69 91 VAL B N 1
ATOM 5432 C CA . VAL B 1 91 ? 15.688 15.07 4.344 1 89.69 91 VAL B CA 1
ATOM 5433 C C . VAL B 1 91 ? 14.438 15.266 3.479 1 89.69 91 VAL B C 1
ATOM 5435 O O . VAL B 1 91 ? 13.977 16.391 3.287 1 89.69 91 VAL B O 1
ATOM 5438 N N . THR B 1 92 ? 13.922 14.188 2.975 1 85.94 92 THR B N 1
ATOM 5439 C CA . THR B 1 92 ? 12.75 14.25 2.1 1 85.94 92 THR B CA 1
ATOM 5440 C C . THR B 1 92 ? 11.469 14.312 2.918 1 85.94 92 THR B C 1
ATOM 5442 O O . THR B 1 92 ? 11.492 14.125 4.137 1 85.94 92 THR B O 1
ATOM 5445 N N . GLN B 1 93 ? 10.469 14.547 2.193 1 80.75 93 GLN B N 1
ATOM 5446 C CA . GLN B 1 93 ? 9.156 14.664 2.822 1 80.75 93 GLN B CA 1
ATOM 5447 C C . GLN B 1 93 ? 8.695 13.328 3.391 1 80.75 93 GLN B C 1
ATOM 5449 O O . GLN B 1 93 ? 8.211 13.266 4.523 1 80.75 93 GLN B O 1
ATOM 5454 N N . ASP B 1 94 ? 8.891 12.305 2.588 1 80 94 ASP B N 1
ATOM 5455 C CA . ASP B 1 94 ? 8.516 10.977 3.057 1 80 94 ASP B CA 1
ATOM 5456 C C . ASP B 1 94 ? 9.664 10.32 3.83 1 80 94 ASP B C 1
ATOM 5458 O O . ASP B 1 94 ? 10.82 10.391 3.41 1 80 94 ASP B O 1
ATOM 5462 N 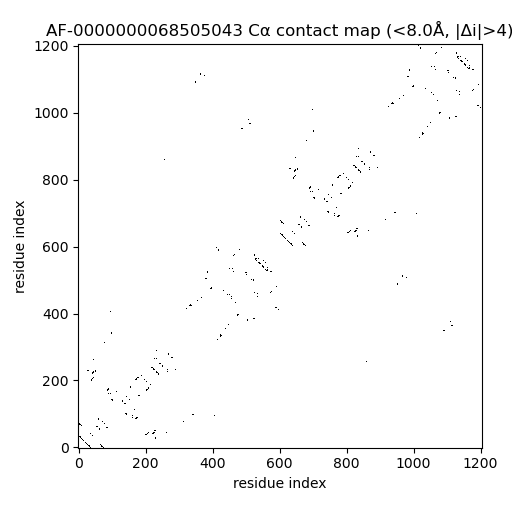N . ASP B 1 95 ? 9.234 9.828 4.961 1 83.38 95 ASP B N 1
ATOM 5463 C CA . ASP B 1 95 ? 10.234 9.133 5.766 1 83.38 95 ASP B CA 1
ATOM 5464 C C . ASP B 1 95 ? 10.453 7.715 5.258 1 83.38 95 ASP B C 1
ATOM 5466 O O . ASP B 1 95 ? 9.594 6.844 5.43 1 83.38 95 ASP B O 1
ATOM 5470 N N . VAL B 1 96 ? 11.508 7.527 4.598 1 87.44 96 VAL B N 1
ATOM 5471 C CA . VAL B 1 96 ? 11.844 6.199 4.094 1 87.44 96 VAL B CA 1
ATOM 5472 C C . VAL B 1 96 ? 12.805 5.508 5.051 1 87.44 96 VAL B C 1
ATOM 5474 O O . VAL B 1 96 ? 14.008 5.773 5.031 1 87.44 96 VAL B O 1
ATOM 5477 N N . LEU B 1 97 ? 12.305 4.684 5.965 1 91.56 97 LEU B N 1
ATOM 5478 C CA . LEU B 1 97 ? 13.078 3.951 6.961 1 91.56 97 LEU B CA 1
ATOM 5479 C C . LEU B 1 97 ? 12.664 2.484 7 1 91.56 97 LEU B C 1
ATOM 5481 O O . LEU B 1 97 ? 11.562 2.135 6.559 1 91.56 97 LEU B O 1
ATOM 5485 N N . TYR B 1 98 ? 13.578 1.68 7.461 1 91.19 98 TYR B N 1
ATOM 5486 C CA . TYR B 1 98 ? 13.227 0.28 7.676 1 91.19 98 TYR B CA 1
ATOM 5487 C C . TYR B 1 98 ? 12.367 0.118 8.922 1 91.19 98 TYR B C 1
ATOM 5489 O O . TYR B 1 98 ? 12.766 0.519 10.016 1 91.19 98 TYR B O 1
ATOM 5497 N N . PRO B 1 99 ? 11.219 -0.489 8.82 1 89.12 99 PRO B N 1
ATOM 5498 C CA . PRO B 1 99 ? 10.25 -0.526 9.922 1 89.12 99 PRO B CA 1
ATOM 5499 C C . PRO B 1 99 ? 10.688 -1.443 11.055 1 89.12 99 PRO B C 1
ATOM 5501 O O . PRO B 1 99 ? 10.297 -1.235 12.211 1 89.12 99 PRO B O 1
ATOM 5504 N N . HIS B 1 100 ? 11.562 -2.404 10.852 1 90.38 100 HIS B N 1
ATOM 5505 C CA . HIS B 1 100 ? 11.812 -3.422 11.867 1 90.38 100 HIS B CA 1
ATOM 5506 C C . HIS B 1 100 ? 13.125 -3.156 12.602 1 90.38 100 HIS B C 1
ATOM 5508 O O . HIS B 1 100 ? 13.547 -3.961 13.438 1 90.38 100 HIS B O 1
ATOM 5514 N N . LEU B 1 101 ? 13.742 -2.088 12.281 1 92.88 101 LEU B N 1
ATOM 5515 C CA . LEU B 1 101 ? 14.945 -1.691 13.008 1 92.88 101 LEU B CA 1
ATOM 5516 C C . LEU B 1 101 ? 14.609 -0.709 14.125 1 92.88 101 LEU B C 1
ATOM 5518 O O . LEU B 1 101 ? 13.625 0.024 14.039 1 92.88 101 LEU B O 1
ATOM 5522 N N . THR B 1 102 ? 15.391 -0.794 15.133 1 94.94 102 THR B N 1
ATOM 5523 C CA . THR B 1 102 ? 15.242 0.185 16.203 1 94.94 102 THR B CA 1
ATOM 5524 C C . THR B 1 102 ? 15.883 1.514 15.82 1 94.94 102 THR B C 1
ATOM 5526 O O . THR B 1 102 ? 16.625 1.586 14.836 1 94.94 102 THR B O 1
ATOM 5529 N N . VAL B 1 103 ? 15.547 2.459 16.594 1 96.06 103 VAL B N 1
ATOM 5530 C CA . VAL B 1 103 ? 16.125 3.783 16.359 1 96.06 103 VAL B CA 1
ATOM 5531 C C . VAL B 1 103 ? 17.641 3.719 16.453 1 96.06 103 VAL B C 1
ATOM 5533 O O . VAL B 1 103 ? 18.344 4.195 15.562 1 96.06 103 VAL B O 1
ATOM 5536 N N . THR B 1 104 ? 18.125 3.082 17.438 1 96.5 104 THR B N 1
ATOM 5537 C CA . THR B 1 104 ? 19.562 2.967 17.656 1 96.5 104 THR B CA 1
ATOM 5538 C C . THR B 1 104 ? 20.219 2.193 16.516 1 96.5 104 THR B C 1
ATOM 5540 O O . THR B 1 104 ? 21.25 2.607 16 1 96.5 104 THR B O 1
ATOM 5543 N N . GLU B 1 105 ? 19.625 1.144 16.203 1 95.12 105 GLU B N 1
ATOM 5544 C CA . GLU B 1 105 ? 20.188 0.329 15.125 1 95.12 105 GLU B CA 1
ATOM 5545 C C . GLU B 1 105 ? 20.234 1.102 13.805 1 95.12 105 GLU B C 1
ATOM 5547 O O . GLU B 1 105 ? 21.219 1.033 13.07 1 95.12 105 GLU B O 1
ATOM 5552 N N . THR B 1 106 ? 19.141 1.745 13.531 1 95.5 106 THR B N 1
ATOM 5553 C CA . THR B 1 106 ? 19.031 2.504 12.289 1 95.5 106 THR B CA 1
ATOM 5554 C C . THR B 1 106 ? 20.172 3.529 12.188 1 95.5 106 THR B C 1
ATOM 5556 O O . THR B 1 106 ? 20.828 3.625 11.156 1 95.5 106 THR B O 1
ATOM 5559 N N . LEU B 1 107 ? 20.438 4.25 13.258 1 96.25 107 LEU B N 1
ATOM 5560 C CA . LEU B 1 107 ? 21.453 5.305 13.242 1 96.25 107 LEU B CA 1
ATOM 5561 C C . LEU B 1 107 ? 22.859 4.715 13.289 1 96.25 107 LEU B C 1
ATOM 5563 O O . LEU B 1 107 ? 23.781 5.25 12.664 1 96.25 107 LEU B O 1
ATOM 5567 N N . ILE B 1 108 ? 23.031 3.633 13.953 1 95.75 108 ILE B N 1
ATOM 5568 C CA . ILE B 1 108 ? 24.344 2.994 14.016 1 95.75 108 ILE B CA 1
ATOM 5569 C C . ILE B 1 108 ? 24.703 2.42 12.648 1 95.75 108 ILE B C 1
ATOM 5571 O O . ILE B 1 108 ? 25.828 2.584 12.18 1 95.75 108 ILE B O 1
ATOM 5575 N N . PHE B 1 109 ? 23.75 1.752 12.023 1 94.38 109 PHE B N 1
ATOM 5576 C CA . PHE B 1 109 ? 24 1.211 10.688 1 94.38 109 PHE B CA 1
ATOM 5577 C C . PHE B 1 109 ? 24.359 2.324 9.711 1 94.38 109 PHE B C 1
ATOM 5579 O O . PHE B 1 109 ? 25.297 2.186 8.914 1 94.38 109 PHE B O 1
ATOM 5586 N N . THR B 1 110 ? 23.609 3.393 9.797 1 92.44 110 THR B N 1
ATOM 5587 C CA . THR B 1 110 ? 23.859 4.512 8.898 1 92.44 110 THR B CA 1
ATOM 5588 C C . THR B 1 110 ? 25.234 5.129 9.18 1 92.44 110 THR B C 1
ATOM 5590 O O . THR B 1 110 ? 25.984 5.434 8.258 1 92.44 110 THR B O 1
ATOM 5593 N N . ALA B 1 111 ? 25.547 5.281 10.445 1 93.44 111 ALA B N 1
ATOM 5594 C CA . ALA B 1 111 ? 26.844 5.852 10.828 1 93.44 111 ALA B CA 1
ATOM 5595 C C . ALA B 1 111 ? 28 4.984 10.328 1 93.44 111 ALA B C 1
ATOM 5597 O O . ALA B 1 111 ? 28.984 5.5 9.805 1 93.44 111 ALA B O 1
ATOM 5598 N N . ARG B 1 112 ? 27.828 3.727 10.453 1 93 112 ARG B N 1
ATOM 5599 C CA . ARG B 1 112 ? 28.891 2.795 10.078 1 93 112 ARG B CA 1
ATOM 5600 C C . ARG B 1 112 ? 29.031 2.727 8.562 1 93 112 ARG B C 1
ATOM 5602 O O . ARG B 1 112 ? 30.109 2.395 8.055 1 93 112 ARG B O 1
ATOM 5609 N N . LEU B 1 113 ? 28.016 3.051 7.859 1 90.69 113 LEU B N 1
ATOM 5610 C CA . LEU B 1 113 ? 28.062 2.984 6.406 1 90.69 113 LEU B CA 1
ATOM 5611 C C . LEU B 1 113 ? 28.516 4.316 5.816 1 90.69 113 LEU B C 1
ATOM 5613 O O . LEU B 1 113 ? 29.266 4.348 4.832 1 90.69 113 LEU B O 1
ATOM 5617 N N . ARG B 1 114 ? 28.141 5.422 6.434 1 87.31 114 ARG B N 1
ATOM 5618 C CA . ARG B 1 114 ? 28.344 6.73 5.82 1 87.31 114 ARG B CA 1
ATOM 5619 C C . ARG B 1 114 ? 29.656 7.352 6.289 1 87.31 114 ARG B C 1
ATOM 5621 O O . ARG B 1 114 ? 30.281 8.133 5.562 1 87.31 114 ARG B O 1
ATOM 5628 N N . LEU B 1 115 ? 30.031 7.074 7.504 1 88.88 115 LEU B N 1
ATOM 5629 C CA . LEU B 1 115 ? 31.25 7.668 8.031 1 88.88 115 LEU B CA 1
ATOM 5630 C C . LEU B 1 115 ? 32.469 6.895 7.562 1 88.88 115 LEU B C 1
ATOM 5632 O O . LEU B 1 115 ? 32.5 5.664 7.633 1 88.88 115 LEU B O 1
ATOM 5636 N N . PRO B 1 116 ? 33.406 7.602 7.047 1 87.19 116 PRO B N 1
ATOM 5637 C CA . PRO B 1 116 ? 34.594 6.938 6.527 1 87.19 116 PRO B CA 1
ATOM 5638 C C . PRO B 1 116 ? 35.375 6.172 7.602 1 87.19 116 PRO B C 1
ATOM 5640 O O . PRO B 1 116 ? 35.562 6.684 8.711 1 87.19 116 PRO B O 1
ATOM 5643 N N . SER B 1 117 ? 35.719 5.016 7.234 1 87.06 117 SER B N 1
ATOM 5644 C CA . SER B 1 117 ? 36.469 4.164 8.148 1 87.06 117 SER B CA 1
ATOM 5645 C C . SER B 1 117 ? 37.906 4.648 8.305 1 87.06 117 SER B C 1
ATOM 5647 O O . SER B 1 117 ? 38.594 4.254 9.242 1 87.06 117 SER B O 1
ATOM 5649 N N . SER B 1 118 ? 38.312 5.461 7.391 1 84.19 118 SER B N 1
ATOM 5650 C CA . SER B 1 118 ? 39.656 6.004 7.457 1 84.19 118 SER B CA 1
ATOM 5651 C C . SER B 1 118 ? 39.812 7.031 8.578 1 84.19 118 SER B C 1
ATOM 5653 O O . SER B 1 118 ? 40.875 7.195 9.156 1 84.19 118 SER B O 1
ATOM 5655 N N . ARG B 1 119 ? 38.688 7.59 8.977 1 86 119 ARG B N 1
ATOM 5656 C CA . ARG B 1 119 ? 38.75 8.688 9.938 1 86 119 ARG B CA 1
ATOM 5657 C C . ARG B 1 119 ? 38.094 8.281 11.266 1 86 119 ARG B C 1
ATOM 5659 O O . ARG B 1 119 ? 38.438 8.844 12.312 1 86 119 ARG B O 1
ATOM 5666 N N . PHE B 1 120 ? 37.219 7.34 11.156 1 90.81 120 PHE B N 1
ATOM 5667 C CA . PHE B 1 120 ? 36.438 6.984 12.344 1 90.81 120 PHE B CA 1
ATOM 5668 C C . PHE B 1 120 ? 36.594 5.496 12.656 1 90.81 120 PHE B C 1
ATOM 5670 O O . PHE B 1 120 ? 36.531 4.66 11.75 1 90.81 120 PHE B O 1
ATOM 5677 N N . THR B 1 121 ? 36.844 5.215 13.906 1 92.75 121 THR B N 1
ATOM 5678 C CA . THR B 1 121 ? 36.812 3.832 14.367 1 92.75 121 THR B CA 1
ATOM 5679 C C . THR B 1 121 ? 35.344 3.381 14.578 1 92.75 121 THR B C 1
ATOM 5681 O O . THR B 1 121 ? 34.438 4.203 14.562 1 92.75 121 THR B O 1
ATOM 5684 N N . LYS B 1 122 ? 35.219 2.109 14.703 1 93.31 122 LYS B N 1
ATOM 5685 C CA . LYS B 1 122 ? 33.875 1.547 14.93 1 93.31 122 LYS B CA 1
ATOM 5686 C C . LYS B 1 122 ? 33.25 2.148 16.172 1 93.31 122 LYS B C 1
ATOM 5688 O O . LYS B 1 122 ? 32.062 2.52 16.156 1 93.31 122 LYS B O 1
ATOM 5693 N N . GLU B 1 123 ? 34 2.293 17.172 1 94.62 123 GLU B N 1
ATOM 5694 C CA . GLU B 1 123 ? 33.469 2.818 18.438 1 94.62 123 GLU B CA 1
ATOM 5695 C C . GLU B 1 123 ? 33.094 4.293 18.312 1 94.62 123 GLU B C 1
ATOM 5697 O O . GLU B 1 123 ? 32.094 4.738 18.875 1 94.62 123 GLU B O 1
ATOM 5702 N N . GLU B 1 124 ? 33.875 4.965 17.547 1 94 124 GLU B N 1
ATOM 5703 C CA . GLU B 1 124 ? 33.562 6.383 17.344 1 94 124 GLU B CA 1
ATOM 5704 C C . GLU B 1 124 ? 32.281 6.574 16.547 1 94 124 GLU B C 1
ATOM 5706 O O . GLU B 1 124 ? 31.531 7.508 16.797 1 94 124 GLU B O 1
ATOM 5711 N N . LYS B 1 125 ? 32.156 5.742 15.602 1 94.31 125 LYS B N 1
ATOM 5712 C CA . LYS B 1 125 ? 30.938 5.805 14.797 1 94.31 125 LYS B CA 1
ATOM 5713 C C . LYS B 1 125 ? 29.703 5.551 15.656 1 94.31 125 LYS B C 1
ATOM 5715 O O . LYS B 1 125 ? 28.688 6.23 15.516 1 94.31 125 LYS B O 1
ATOM 5720 N N . ILE B 1 126 ? 29.859 4.578 16.562 1 95.56 126 ILE B N 1
ATOM 5721 C CA . ILE B 1 126 ? 28.75 4.246 17.453 1 95.56 126 ILE B CA 1
ATOM 5722 C C . ILE B 1 126 ? 28.484 5.414 18.406 1 95.56 126 ILE B C 1
ATOM 5724 O O . ILE B 1 126 ? 27.328 5.758 18.672 1 95.56 126 ILE B O 1
ATOM 5728 N N . MET B 1 127 ? 29.516 5.996 18.797 1 94.62 127 MET B N 1
ATOM 5729 C CA . MET B 1 127 ? 29.375 7.133 19.703 1 94.62 127 MET B CA 1
ATOM 5730 C C . MET B 1 127 ? 28.719 8.312 19 1 94.62 127 MET B C 1
ATOM 5732 O O . MET B 1 127 ? 27.922 9.039 19.609 1 94.62 127 MET B O 1
ATOM 5736 N N . GLN B 1 128 ? 29.094 8.492 17.828 1 93.38 128 GLN B N 1
ATOM 5737 C CA . GLN B 1 128 ? 28.469 9.555 17.047 1 93.38 128 GLN B CA 1
ATOM 5738 C C . GLN B 1 128 ? 26.969 9.336 16.922 1 93.38 128 GLN B C 1
ATOM 5740 O O . GLN B 1 128 ? 26.172 10.281 17.016 1 93.38 128 GLN B O 1
ATOM 5745 N N . ALA B 1 129 ? 26.594 8.156 16.656 1 95.38 129 ALA B N 1
ATOM 5746 C CA . ALA B 1 129 ? 25.188 7.812 16.547 1 95.38 129 ALA B CA 1
ATOM 5747 C C . ALA B 1 129 ? 24.453 8.078 17.859 1 95.38 129 ALA B C 1
ATOM 5749 O O . ALA B 1 129 ? 23.344 8.617 17.875 1 95.38 129 ALA B O 1
ATOM 5750 N N . LYS B 1 130 ? 25.109 7.746 18.953 1 95 130 LYS B N 1
ATOM 5751 C CA . LYS B 1 130 ? 24.516 7.961 20.266 1 95 130 LYS B CA 1
ATOM 5752 C C . LYS B 1 130 ? 24.375 9.453 20.578 1 95 130 LYS B C 1
ATOM 5754 O O . LYS B 1 130 ? 23.406 9.883 21.188 1 95 130 LYS B O 1
ATOM 5759 N N . ASN B 1 131 ? 25.328 10.172 20.141 1 92 131 ASN B N 1
ATOM 5760 C CA . ASN B 1 131 ? 25.281 11.617 20.328 1 92 131 ASN B CA 1
ATOM 5761 C C . ASN B 1 131 ? 24.109 12.234 19.578 1 92 131 ASN B C 1
ATOM 5763 O O . ASN B 1 131 ? 23.438 13.125 20.109 1 92 131 ASN B O 1
ATOM 5767 N N . VAL B 1 132 ? 23.953 11.812 18.391 1 91.94 132 VAL B N 1
ATOM 5768 C CA . VAL B 1 132 ? 22.859 12.328 17.578 1 91.94 132 VAL B CA 1
ATOM 5769 C C . VAL B 1 132 ? 21.531 11.961 18.219 1 91.94 132 VAL B C 1
ATOM 5771 O O . VAL B 1 132 ? 20.578 12.758 18.188 1 91.94 132 VAL B O 1
ATOM 5774 N N . ILE B 1 133 ? 21.438 10.773 18.797 1 94.69 133 ILE B N 1
ATOM 5775 C CA . ILE B 1 133 ? 20.234 10.328 19.484 1 94.69 133 ILE B CA 1
ATOM 5776 C C . ILE B 1 133 ? 19.906 11.281 20.641 1 94.69 133 ILE B C 1
ATOM 5778 O O . ILE B 1 133 ? 18.766 11.703 20.797 1 94.69 133 ILE B O 1
ATOM 5782 N N . ASP B 1 134 ? 20.875 11.633 21.281 1 90.25 134 ASP B N 1
ATOM 5783 C CA . ASP B 1 134 ? 20.703 12.539 22.406 1 90.25 134 ASP B CA 1
ATOM 5784 C C . ASP B 1 134 ? 20.344 13.945 21.938 1 90.25 134 ASP B C 1
ATOM 5786 O O . ASP B 1 134 ? 19.469 14.586 22.5 1 90.25 134 ASP B O 1
ATOM 5790 N N . GLN B 1 135 ? 21.016 14.336 20.969 1 84.94 135 GLN B N 1
ATOM 5791 C CA . GLN B 1 135 ? 20.812 15.68 20.453 1 84.94 135 GLN B CA 1
ATOM 5792 C C . GLN B 1 135 ? 19.391 15.867 19.922 1 84.94 135 GLN B C 1
ATOM 5794 O O . GLN B 1 135 ? 18.828 16.953 20.016 1 84.94 135 GLN B O 1
ATOM 5799 N N . LEU B 1 136 ? 18.844 14.797 19.391 1 88 136 LEU B N 1
ATOM 5800 C CA . LEU B 1 136 ? 17.516 14.898 18.766 1 88 136 LEU B CA 1
ATOM 5801 C C . LEU B 1 136 ? 16.438 14.461 19.75 1 88 136 LEU B C 1
ATOM 5803 O O . LEU B 1 136 ? 15.266 14.359 19.375 1 88 136 LEU B O 1
ATOM 5807 N N . GLY B 1 137 ? 16.781 14.18 20.969 1 85.62 137 GLY B N 1
ATOM 5808 C CA . GLY B 1 137 ? 15.82 13.812 21.984 1 85.62 137 GLY B CA 1
ATOM 5809 C C . GLY B 1 137 ? 15.18 12.453 21.734 1 85.62 137 GLY B C 1
ATOM 5810 O O . GLY B 1 137 ? 13.977 12.281 21.953 1 85.62 137 GLY B O 1
ATOM 5811 N N . LEU B 1 138 ? 15.93 11.57 21.172 1 90.62 138 LEU B N 1
ATOM 5812 C CA . LEU B 1 138 ? 15.422 10.242 20.844 1 90.62 138 LEU B CA 1
ATOM 5813 C C . LEU B 1 138 ? 15.828 9.219 21.891 1 90.62 138 LEU B C 1
ATOM 5815 O O . LEU B 1 138 ? 15.656 8.016 21.703 1 90.62 138 LEU B O 1
ATOM 5819 N N . THR B 1 139 ? 16.281 9.617 23 1 91.62 139 THR B N 1
ATOM 5820 C CA . THR B 1 139 ? 16.828 8.742 24.031 1 91.62 139 THR B CA 1
ATOM 5821 C C . THR B 1 139 ? 15.742 7.852 24.625 1 91.62 139 THR B C 1
ATOM 5823 O O . THR B 1 139 ? 15.977 6.68 24.922 1 91.62 139 THR B O 1
ATOM 5826 N N . GLU B 1 140 ? 14.57 8.359 24.734 1 87.69 140 GLU B N 1
ATOM 5827 C CA . GLU B 1 140 ? 13.484 7.602 25.344 1 87.69 140 GLU B CA 1
ATOM 5828 C C . GLU B 1 140 ? 13 6.48 24.438 1 87.69 140 GLU B C 1
ATOM 5830 O O . GLU B 1 140 ? 12.531 5.441 24.906 1 87.69 140 GLU B O 1
ATOM 5835 N N . CYS B 1 141 ? 13.125 6.727 23.141 1 91.25 141 CYS B N 1
ATOM 5836 C CA . CYS B 1 141 ? 12.617 5.734 22.188 1 91.25 141 CYS B CA 1
ATOM 5837 C C . CYS B 1 141 ? 13.766 5.055 21.453 1 91.25 141 CYS B C 1
ATOM 5839 O O . CYS B 1 141 ? 13.57 4.504 20.375 1 91.25 141 CYS B O 1
ATOM 5841 N N . LYS B 1 142 ? 14.906 5.059 22.016 1 93.81 142 LYS B N 1
ATOM 5842 C CA . LYS B 1 142 ? 16.109 4.59 21.328 1 93.81 142 LYS B CA 1
ATOM 5843 C C . LYS B 1 142 ? 16 3.102 21 1 93.81 142 LYS B C 1
ATOM 5845 O O . LYS B 1 142 ? 16.547 2.645 19.984 1 93.81 142 LYS B O 1
ATOM 5850 N N . ASP B 1 143 ? 15.266 2.361 21.812 1 93 143 ASP B N 1
ATOM 5851 C CA . ASP B 1 143 ? 15.18 0.917 21.625 1 93 143 ASP B CA 1
ATOM 5852 C C . ASP B 1 143 ? 13.844 0.522 21 1 93 143 ASP B C 1
ATOM 5854 O O . ASP B 1 143 ? 13.539 -0.666 20.875 1 93 143 ASP B O 1
ATOM 5858 N N . SER B 1 144 ? 13.117 1.478 20.641 1 92.56 144 SER B N 1
ATOM 5859 C CA . SER B 1 144 ? 11.844 1.196 19.984 1 92.56 144 SER B CA 1
ATOM 5860 C C . SER B 1 144 ? 12.023 0.97 18.484 1 92.56 144 SER B C 1
ATOM 5862 O O . SER B 1 144 ? 12.93 1.547 17.875 1 92.56 144 SER B O 1
ATOM 5864 N N . MET B 1 145 ? 11.211 0.137 17.984 1 92.94 145 MET B N 1
ATOM 5865 C CA . MET B 1 145 ? 11.234 -0.091 16.547 1 92.94 145 MET B CA 1
ATOM 5866 C C . MET B 1 145 ? 10.672 1.111 15.797 1 92.94 145 MET B C 1
ATOM 5868 O O . MET B 1 145 ? 9.812 1.828 16.312 1 92.94 145 MET B O 1
ATOM 5872 N N . ILE B 1 146 ? 11.141 1.395 14.617 1 92.06 146 ILE B N 1
ATOM 5873 C CA . ILE B 1 146 ? 10.68 2.506 13.789 1 92.06 146 ILE B CA 1
ATOM 5874 C C . ILE B 1 146 ? 9.211 2.303 13.422 1 92.06 146 ILE B C 1
ATOM 5876 O O . ILE B 1 146 ? 8.398 3.221 13.562 1 92.06 146 ILE B O 1
ATOM 5880 N N . GLY B 1 147 ? 8.867 1.144 13.047 1 84.44 147 GLY B N 1
ATOM 5881 C CA . GLY B 1 147 ? 7.484 0.846 12.719 1 84.44 147 GLY B CA 1
ATOM 5882 C C . GLY B 1 147 ? 7.117 1.236 11.297 1 84.44 147 GLY B C 1
ATOM 5883 O O . GLY B 1 147 ? 7.934 1.807 10.57 1 84.44 147 GLY B O 1
ATOM 5884 N N . GLY B 1 148 ? 5.895 0.812 10.844 1 73.75 148 GLY B N 1
ATOM 5885 C CA . GLY B 1 148 ? 5.332 1.058 9.523 1 73.75 148 GLY B CA 1
ATOM 5886 C C . GLY B 1 148 ? 3.816 1.038 9.508 1 73.75 148 GLY B C 1
ATOM 5887 O O . GLY B 1 148 ? 3.178 1.065 10.562 1 73.75 148 GLY B O 1
ATOM 5888 N N . PRO B 1 149 ? 3.248 1.209 8.391 1 62.81 149 PRO B N 1
ATOM 5889 C CA . PRO B 1 149 ? 1.788 1.236 8.266 1 62.81 149 PRO B CA 1
ATOM 5890 C C . PRO B 1 149 ? 1.115 0.06 8.969 1 62.81 149 PRO B C 1
ATOM 5892 O O . PRO B 1 149 ? 0.044 0.219 9.562 1 62.81 149 PRO B O 1
ATOM 5895 N N . CYS B 1 150 ? 1.792 -1.024 9.023 1 60.31 150 CYS B N 1
ATOM 5896 C CA . CYS B 1 150 ? 1.17 -2.197 9.625 1 60.31 150 CYS B CA 1
ATOM 5897 C C . CYS B 1 150 ? 1.928 -2.635 10.875 1 60.31 150 CYS B C 1
ATOM 5899 O O . CYS B 1 150 ? 1.751 -3.758 11.352 1 60.31 150 CYS B O 1
ATOM 5901 N N . LEU B 1 151 ? 2.844 -1.763 11.32 1 70.69 151 LEU B N 1
ATOM 5902 C CA . LEU B 1 151 ? 3.672 -2.094 12.477 1 70.69 151 LEU B CA 1
ATOM 5903 C C . LEU B 1 151 ? 3.793 -0.901 13.422 1 70.69 151 LEU B C 1
ATOM 5905 O O . LEU B 1 151 ? 4.211 0.183 13.008 1 70.69 151 LEU B O 1
ATOM 5909 N N . ARG B 1 152 ? 3.297 -1.13 14.633 1 75.31 152 ARG B N 1
ATOM 5910 C CA . ARG B 1 152 ? 3.393 -0.054 15.609 1 75.31 152 ARG B CA 1
ATOM 5911 C C . ARG B 1 152 ? 4.848 0.248 15.953 1 75.31 152 ARG B C 1
ATOM 5913 O O . ARG B 1 152 ? 5.66 -0.667 16.094 1 75.31 152 ARG B O 1
ATOM 5920 N N . GLY B 1 153 ? 5.273 1.363 15.859 1 87.06 153 GLY B N 1
ATOM 5921 C CA . GLY B 1 153 ? 6.609 1.802 16.219 1 87.06 153 GLY B CA 1
ATOM 5922 C C . GLY B 1 153 ? 6.637 3.189 16.844 1 87.06 153 GLY B C 1
ATOM 5923 O O . GLY B 1 153 ? 5.746 3.553 17.609 1 87.06 153 GLY B O 1
ATOM 5924 N N . VAL B 1 154 ? 7.676 3.842 16.578 1 86.88 154 VAL B N 1
ATOM 5925 C CA . VAL B 1 154 ? 7.875 5.184 17.109 1 86.88 154 VAL B CA 1
ATOM 5926 C C . VAL B 1 154 ? 6.812 6.125 16.547 1 86.88 154 VAL B C 1
ATOM 5928 O O . VAL B 1 154 ? 6.137 5.801 15.562 1 86.88 154 VAL B O 1
ATOM 5931 N N . SER B 1 155 ? 6.578 7.18 17.25 1 78.75 155 SER B N 1
ATOM 5932 C CA . SER B 1 155 ? 5.602 8.172 16.812 1 78.75 155 SER B CA 1
ATOM 5933 C C . SER B 1 155 ? 6.047 8.867 15.531 1 78.75 155 SER B C 1
ATOM 5935 O O . SER B 1 155 ? 7.199 8.727 15.109 1 78.75 155 SER B O 1
ATOM 5937 N N . GLY B 1 156 ? 5.137 9.508 14.812 1 79 156 GLY B N 1
ATOM 5938 C CA . GLY B 1 156 ? 5.457 10.25 13.609 1 79 156 GLY B CA 1
ATOM 5939 C C . GLY B 1 156 ? 6.562 11.266 13.805 1 79 156 GLY B C 1
ATOM 5940 O O . GLY B 1 156 ? 7.453 11.391 12.969 1 79 156 GLY B O 1
ATOM 5941 N N . GLY B 1 157 ? 6.492 11.938 14.93 1 81.31 157 GLY B N 1
ATOM 5942 C CA . GLY B 1 157 ? 7.52 12.914 15.242 1 81.31 157 GLY B CA 1
ATOM 5943 C C . GLY B 1 157 ? 8.883 12.289 15.5 1 81.31 157 GLY B C 1
ATOM 5944 O O . GLY B 1 157 ? 9.906 12.82 15.07 1 81.31 157 GLY B O 1
ATOM 5945 N N . GLU B 1 158 ? 8.805 11.211 16.219 1 85.94 158 GLU B N 1
ATOM 5946 C CA . GLU B 1 158 ? 10.055 10.5 16.469 1 85.94 158 GLU B CA 1
ATOM 5947 C C . GLU B 1 158 ? 10.656 9.953 15.18 1 85.94 158 GLU B C 1
ATOM 5949 O O . GLU B 1 158 ? 11.867 10.008 14.984 1 85.94 158 GLU B O 1
ATOM 5954 N N . ARG B 1 159 ? 9.828 9.5 14.336 1 90.06 159 ARG B N 1
ATOM 5955 C CA . ARG B 1 159 ? 10.273 8.969 13.055 1 90.06 159 ARG B CA 1
ATOM 5956 C C . ARG B 1 159 ? 10.938 10.055 12.219 1 90.06 159 ARG B C 1
ATOM 5958 O O . ARG B 1 159 ? 11.945 9.805 11.547 1 90.06 159 ARG B O 1
ATOM 5965 N N . LYS B 1 160 ? 10.383 11.188 12.234 1 88.19 160 LYS B N 1
ATOM 5966 C CA . LYS B 1 160 ? 10.953 12.312 11.5 1 88.19 160 LYS B CA 1
ATOM 5967 C C . LYS B 1 160 ? 12.32 12.688 12.07 1 88.19 160 LYS B C 1
ATOM 5969 O O . LYS B 1 160 ? 13.25 12.984 11.312 1 88.19 160 LYS B O 1
ATOM 5974 N N . ARG B 1 161 ? 12.422 12.719 13.359 1 89.25 161 ARG B N 1
ATOM 5975 C CA . ARG B 1 161 ? 13.695 13.055 14 1 89.25 161 ARG B CA 1
ATOM 5976 C C . ARG B 1 161 ? 14.758 12.008 13.672 1 89.25 161 ARG B C 1
ATOM 5978 O O . ARG B 1 161 ? 15.938 12.344 13.523 1 89.25 161 ARG B O 1
ATOM 5985 N N . VAL B 1 162 ? 14.297 10.812 13.516 1 93.06 162 VAL B N 1
ATOM 5986 C CA . VAL B 1 162 ? 15.234 9.766 13.125 1 93.06 162 VAL B CA 1
ATOM 5987 C C . VAL B 1 162 ? 15.727 10.016 11.703 1 93.06 162 VAL B C 1
ATOM 5989 O O . VAL B 1 162 ? 16.922 9.844 11.414 1 93.06 162 VAL B O 1
ATOM 5992 N N . SER B 1 163 ? 14.805 10.367 10.852 1 91.94 163 SER B N 1
ATOM 5993 C CA . SER B 1 163 ? 15.172 10.68 9.477 1 91.94 163 SER B CA 1
ATOM 5994 C C . SER B 1 163 ? 16.172 11.828 9.414 1 91.94 163 SER B C 1
ATOM 5996 O O . SER B 1 163 ? 17.141 11.789 8.648 1 91.94 163 SER B O 1
ATOM 5998 N N . ILE B 1 164 ? 15.984 12.797 10.219 1 90.62 164 ILE B N 1
ATOM 5999 C CA . ILE B 1 164 ? 16.906 13.914 10.32 1 90.62 164 ILE B CA 1
ATOM 6000 C C . ILE B 1 164 ? 18.25 13.438 10.883 1 90.62 164 ILE B C 1
ATOM 6002 O O . ILE B 1 164 ? 19.312 13.852 10.422 1 90.62 164 ILE B O 1
ATOM 6006 N N . GLY B 1 165 ? 18.125 12.578 11.859 1 92.06 165 GLY B N 1
ATOM 6007 C CA . GLY B 1 165 ? 19.312 12.031 12.484 1 92.06 165 GLY B CA 1
ATOM 6008 C C . GLY B 1 165 ? 20.219 11.305 11.5 1 92.06 165 GLY B C 1
ATOM 6009 O O . GLY B 1 165 ? 21.453 11.383 11.609 1 92.06 165 GLY B O 1
ATOM 6010 N N . GLN B 1 166 ? 19.625 10.656 10.562 1 92.38 166 GLN B N 1
ATOM 6011 C CA . GLN B 1 166 ? 20.406 9.953 9.555 1 92.38 166 GLN B CA 1
ATOM 6012 C C . GLN B 1 166 ? 21.281 10.914 8.766 1 92.38 166 GLN B C 1
ATOM 6014 O O . GLN B 1 166 ? 22.422 10.586 8.422 1 92.38 166 GLN B O 1
ATOM 6019 N N . GLU B 1 167 ? 20.781 12.062 8.562 1 88.44 167 GLU B N 1
ATOM 6020 C CA . GLU B 1 167 ? 21.531 13.062 7.801 1 88.44 167 GLU B CA 1
ATOM 6021 C C . GLU B 1 167 ? 22.516 13.812 8.688 1 88.44 167 GLU B C 1
ATOM 6023 O O . GLU B 1 167 ? 23.578 14.258 8.227 1 88.44 167 GLU B O 1
ATOM 6028 N N . MET B 1 168 ? 22.219 13.828 9.906 1 89.44 168 MET B N 1
ATOM 6029 C CA . MET B 1 168 ? 23.047 14.578 10.844 1 89.44 168 MET B CA 1
ATOM 6030 C C . MET B 1 168 ? 24.312 13.805 11.18 1 89.44 168 MET B C 1
ATOM 6032 O O . MET B 1 168 ? 25.281 14.383 11.68 1 89.44 168 MET B O 1
ATOM 6036 N N . LEU B 1 169 ? 24.266 12.594 10.93 1 89.69 169 LEU B N 1
ATOM 6037 C CA . LEU B 1 169 ? 25.391 11.742 11.305 1 89.69 169 LEU B CA 1
ATOM 6038 C C . LEU B 1 169 ? 26.672 12.18 10.609 1 89.69 169 LEU B C 1
ATOM 6040 O O . LEU B 1 169 ? 27.766 12.031 11.156 1 89.69 169 LEU B O 1
ATOM 6044 N N . ILE B 1 170 ? 26.531 12.688 9.406 1 84.19 170 ILE B N 1
ATOM 6045 C CA . ILE B 1 170 ? 27.719 13.086 8.656 1 84.19 170 ILE B CA 1
ATOM 6046 C C . ILE B 1 170 ? 28.125 14.516 9.031 1 84.19 170 ILE B C 1
ATOM 6048 O O . ILE B 1 170 ? 29.062 15.078 8.461 1 84.19 170 ILE B O 1
ATOM 6052 N N . ASN B 1 171 ? 27.422 15.07 9.992 1 83.06 171 ASN B N 1
ATOM 6053 C CA . ASN B 1 171 ? 27.688 16.438 10.422 1 83.06 171 ASN B CA 1
ATOM 6054 C C . ASN B 1 171 ? 27.734 17.406 9.234 1 83.06 171 ASN B C 1
ATOM 6056 O O . ASN B 1 171 ? 28.734 18.094 9.031 1 83.06 171 ASN B O 1
ATOM 6060 N N . PRO B 1 172 ? 26.625 17.469 8.586 1 88.25 172 PRO B N 1
ATOM 6061 C CA . PRO B 1 172 ? 26.578 18.312 7.391 1 88.25 172 PRO B CA 1
ATOM 6062 C C . PRO B 1 172 ? 26.656 19.797 7.711 1 88.25 172 PRO B C 1
ATOM 6064 O O . PRO B 1 172 ? 26.25 20.219 8.797 1 88.25 172 PRO B O 1
ATOM 6067 N N . SER B 1 173 ? 27.266 20.531 6.809 1 89.56 173 SER B N 1
ATOM 6068 C CA . SER B 1 173 ? 27.312 21.984 6.945 1 89.56 173 SER B CA 1
ATOM 6069 C C . SER B 1 173 ? 26.016 22.625 6.473 1 89.56 173 SER B C 1
ATOM 6071 O O . SER B 1 173 ? 25.672 23.734 6.883 1 89.56 173 SER B O 1
ATOM 6073 N N . LEU B 1 174 ? 25.375 21.906 5.598 1 92.38 174 LEU B N 1
ATOM 6074 C CA . LEU B 1 174 ? 24.094 22.359 5.059 1 92.38 174 LEU B CA 1
ATOM 6075 C C . LEU B 1 174 ? 23.031 21.281 5.227 1 92.38 174 LEU B C 1
ATOM 6077 O O . LEU B 1 174 ? 23.234 20.141 4.832 1 92.38 174 LEU B O 1
ATOM 6081 N N . LEU B 1 175 ? 22 21.641 5.887 1 93.62 175 LEU B N 1
ATOM 6082 C CA . LEU B 1 175 ? 20.891 20.719 6.098 1 93.62 175 LEU B CA 1
ATOM 6083 C C . LEU B 1 175 ? 19.641 21.203 5.387 1 93.62 175 LEU B C 1
ATOM 6085 O O . LEU B 1 175 ? 19.172 22.328 5.629 1 93.62 175 LEU B O 1
ATOM 6089 N N . LEU B 1 176 ? 19.172 20.469 4.402 1 94.81 176 LEU B N 1
ATOM 6090 C CA . LEU B 1 176 ? 17.953 20.766 3.654 1 94.81 176 LEU B CA 1
ATOM 6091 C C . LEU B 1 176 ? 16.812 19.844 4.09 1 94.81 176 LEU B C 1
ATOM 6093 O O . LEU B 1 176 ? 16.922 18.625 3.992 1 94.81 176 LEU B O 1
ATOM 6097 N N . LEU B 1 177 ? 15.758 20.438 4.602 1 95.25 177 LEU B N 1
ATOM 6098 C CA . LEU B 1 177 ? 14.633 19.641 5.109 1 95.25 177 LEU B CA 1
ATOM 6099 C C . LEU B 1 177 ? 13.352 19.984 4.359 1 95.25 177 LEU B C 1
ATOM 6101 O O . LEU B 1 177 ? 12.922 21.141 4.336 1 95.25 177 LEU B O 1
ATOM 6105 N N . ASP B 1 178 ? 12.797 18.984 3.764 1 92.38 178 ASP B N 1
ATOM 6106 C CA . ASP B 1 178 ? 11.539 19.172 3.055 1 92.38 178 ASP B CA 1
ATOM 6107 C C . ASP B 1 178 ? 10.352 18.828 3.949 1 92.38 178 ASP B C 1
ATOM 6109 O O . ASP B 1 178 ? 10.031 17.656 4.148 1 92.38 178 ASP B O 1
ATOM 6113 N N . GLU B 1 179 ? 9.664 19.766 4.43 1 88.94 179 GLU B N 1
ATOM 6114 C CA . GLU B 1 179 ? 8.469 19.672 5.266 1 88.94 179 GLU B CA 1
ATOM 6115 C C . GLU B 1 179 ? 8.695 18.734 6.449 1 88.94 179 GLU B C 1
ATOM 6117 O O . GLU B 1 179 ? 7.934 17.797 6.652 1 88.94 179 GLU B O 1
ATOM 6122 N N . PRO B 1 180 ? 9.633 19.094 7.289 1 89.88 180 PRO B N 1
ATOM 6123 C CA . PRO B 1 180 ? 9.969 18.219 8.414 1 89.88 180 PRO B CA 1
ATOM 6124 C C . PRO B 1 180 ? 8.875 18.172 9.477 1 89.88 180 PRO B C 1
ATOM 6126 O O . PRO B 1 180 ? 8.891 17.297 10.352 1 89.88 180 PRO B O 1
ATOM 6129 N N . THR B 1 181 ? 7.953 19.141 9.422 1 86.5 181 THR B N 1
ATOM 6130 C CA . THR B 1 181 ? 6.938 19.219 10.469 1 86.5 181 THR B CA 1
ATOM 6131 C C . THR B 1 181 ? 5.578 18.766 9.938 1 86.5 181 THR B C 1
ATOM 6133 O O . THR B 1 181 ? 4.57 18.859 10.648 1 86.5 181 THR B O 1
ATOM 6136 N N . SER B 1 182 ? 5.562 18.312 8.758 1 77.94 182 SER B N 1
ATOM 6137 C CA . SER B 1 182 ? 4.297 17.906 8.164 1 77.94 182 SER B CA 1
ATOM 6138 C C . SER B 1 182 ? 3.701 16.703 8.891 1 77.94 182 SER B C 1
ATOM 6140 O O . SER B 1 182 ? 4.418 15.766 9.234 1 77.94 182 SER B O 1
ATOM 6142 N N . GLY B 1 183 ? 2.426 16.797 9.203 1 68.94 183 GLY B N 1
ATOM 6143 C CA . GLY B 1 183 ? 1.734 15.68 9.836 1 68.94 183 GLY B CA 1
ATOM 6144 C C . GLY B 1 183 ? 1.975 15.602 11.328 1 68.94 183 GLY B C 1
ATOM 6145 O O . GLY B 1 183 ? 1.529 14.656 11.984 1 68.94 183 GLY B O 1
ATOM 6146 N N . LEU B 1 184 ? 2.729 16.562 11.844 1 75.25 184 LEU B N 1
ATOM 6147 C CA . LEU B 1 184 ? 3.029 16.578 13.273 1 75.25 184 LEU B CA 1
ATOM 6148 C C . LEU B 1 184 ? 2.18 17.609 14 1 75.25 184 LEU B C 1
ATOM 6150 O O . LEU B 1 184 ? 1.732 18.578 13.398 1 75.25 184 LEU B O 1
ATOM 6154 N N . ASP B 1 185 ? 1.932 17.312 15.25 1 71.75 185 ASP B N 1
ATOM 6155 C CA . ASP B 1 185 ? 1.271 18.312 16.078 1 71.75 185 ASP B CA 1
ATOM 6156 C C . ASP B 1 185 ? 2.205 19.484 16.375 1 71.75 185 ASP B C 1
ATOM 6158 O O . ASP B 1 185 ? 3.422 19.375 16.203 1 71.75 185 ASP B O 1
ATOM 6162 N N . SER B 1 186 ? 1.724 20.516 16.812 1 73.31 186 SER B N 1
ATOM 6163 C CA . SER B 1 186 ? 2.447 21.766 17 1 73.31 186 SER B CA 1
ATOM 6164 C C . SER B 1 186 ? 3.547 21.625 18.047 1 73.31 186 SER B C 1
ATOM 6166 O O . SER B 1 186 ? 4.625 22.203 17.906 1 73.31 186 SER B O 1
ATOM 6168 N N . THR B 1 187 ? 3.258 20.828 19.016 1 71 187 THR B N 1
ATOM 6169 C CA . THR B 1 187 ? 4.242 20.688 20.078 1 71 187 THR B CA 1
ATOM 6170 C C . THR B 1 187 ? 5.457 19.906 19.594 1 71 187 THR B C 1
ATOM 6172 O O . THR B 1 187 ? 6.598 20.281 19.859 1 71 187 THR B O 1
ATOM 6175 N N . THR B 1 188 ? 5.113 18.844 18.906 1 76.31 188 THR B N 1
ATOM 6176 C CA . THR B 1 188 ? 6.188 18.031 18.344 1 76.31 188 THR B CA 1
ATOM 6177 C C . THR B 1 188 ? 6.965 18.797 17.281 1 76.31 188 THR B C 1
ATOM 6179 O O . THR B 1 188 ? 8.195 18.703 17.219 1 76.31 188 THR B O 1
ATOM 6182 N N . ALA B 1 189 ? 6.195 19.516 16.516 1 84.62 189 ALA B N 1
ATOM 6183 C CA . ALA B 1 189 ? 6.832 20.344 15.508 1 84.62 189 ALA B CA 1
ATOM 6184 C C . ALA B 1 189 ? 7.758 21.375 16.141 1 84.62 189 ALA B C 1
ATOM 6186 O O . ALA B 1 189 ? 8.867 21.594 15.656 1 84.62 189 ALA B O 1
ATOM 6187 N N . GLN B 1 190 ? 7.328 21.984 17.188 1 84.69 190 GLN B N 1
ATOM 6188 C CA . GLN B 1 190 ? 8.133 22.984 17.875 1 84.69 190 GLN B CA 1
ATOM 6189 C C . GLN B 1 190 ? 9.406 22.375 18.453 1 84.69 190 GLN B C 1
ATOM 6191 O O . GLN B 1 190 ? 10.469 23 18.406 1 84.69 190 GLN B O 1
ATOM 6196 N N . LYS B 1 191 ? 9.234 21.203 18.969 1 80.5 191 LYS B N 1
ATOM 6197 C CA . LYS B 1 191 ? 10.398 20.516 19.516 1 80.5 191 LYS B CA 1
ATOM 6198 C C . LYS B 1 191 ? 11.445 20.25 18.438 1 80.5 191 LYS B C 1
ATOM 6200 O O . LYS B 1 191 ? 12.641 20.453 18.656 1 80.5 191 LYS B O 1
ATOM 6205 N N . ILE B 1 192 ? 11 19.844 17.328 1 86.25 192 ILE B N 1
ATOM 6206 C CA . ILE B 1 192 ? 11.898 19.531 16.219 1 86.25 192 ILE B CA 1
ATOM 6207 C C . ILE B 1 192 ? 12.594 20.812 15.75 1 86.25 192 ILE B C 1
ATOM 6209 O O . ILE B 1 192 ? 13.82 20.844 15.602 1 86.25 192 ILE B O 1
ATOM 6213 N N . VAL B 1 193 ? 11.883 21.859 15.578 1 91.81 193 VAL B N 1
ATOM 6214 C CA . VAL B 1 193 ? 12.445 23.094 15.047 1 91.81 193 VAL B CA 1
ATOM 6215 C C . VAL B 1 193 ? 13.359 23.734 16.094 1 91.81 193 VAL B C 1
ATOM 6217 O O . VAL B 1 193 ? 14.375 24.344 15.75 1 91.81 193 VAL B O 1
ATOM 6220 N N . SER B 1 194 ? 12.969 23.594 17.297 1 88.44 194 SER B N 1
ATOM 6221 C CA . SER B 1 194 ? 13.836 24.094 18.359 1 88.44 194 SER B CA 1
ATOM 6222 C C . SER B 1 194 ? 15.172 23.375 18.375 1 88.44 194 SER B C 1
ATOM 6224 O O . SER B 1 194 ? 16.219 24 18.562 1 88.44 194 SER B O 1
ATOM 6226 N N . THR B 1 195 ? 15.039 22.094 18.219 1 85.75 195 THR B N 1
ATOM 6227 C CA . THR B 1 195 ? 16.266 21.312 18.156 1 85.75 195 THR B CA 1
ATOM 6228 C C . THR B 1 195 ? 17.109 21.734 16.953 1 85.75 195 THR B C 1
ATOM 6230 O O . THR B 1 195 ? 18.344 21.859 17.062 1 85.75 195 THR B O 1
ATOM 6233 N N . LEU B 1 196 ? 16.516 21.922 15.891 1 90.31 196 LEU B N 1
ATOM 6234 C CA . LEU B 1 196 ? 17.234 22.359 14.695 1 90.31 196 LEU B CA 1
ATOM 6235 C C . LEU B 1 196 ? 17.844 23.75 14.898 1 90.31 196 LEU B C 1
ATOM 6237 O O . LEU B 1 196 ? 18.953 24.016 14.422 1 90.31 196 LEU B O 1
ATOM 6241 N N . SER B 1 197 ? 17.125 24.578 15.539 1 92.06 197 SER B N 1
ATOM 6242 C CA . SER B 1 197 ? 17.625 25.922 15.82 1 92.06 197 SER B CA 1
ATOM 6243 C C . SER B 1 197 ? 18.875 25.875 16.688 1 92.06 197 SER B C 1
ATOM 6245 O O . SER B 1 197 ? 19.812 26.641 16.484 1 92.06 197 SER B O 1
ATOM 6247 N N . GLU B 1 198 ? 18.797 25.016 17.625 1 87.75 198 GLU B N 1
ATOM 6248 C CA . GLU B 1 198 ? 19.953 24.828 18.5 1 87.75 198 GLU B CA 1
ATOM 6249 C C . GLU B 1 198 ? 21.156 24.297 17.703 1 87.75 198 GLU B C 1
ATOM 6251 O O . GLU B 1 198 ? 22.297 24.719 17.922 1 87.75 198 GLU B O 1
ATOM 6256 N N . LEU B 1 199 ? 20.875 23.438 16.844 1 86.31 199 LEU B N 1
ATOM 6257 C CA . LEU B 1 199 ? 21.922 22.875 15.992 1 86.31 199 LEU B CA 1
ATOM 6258 C C . LEU B 1 199 ? 22.516 23.953 15.086 1 86.31 199 LEU B C 1
ATOM 6260 O O . LEU B 1 199 ? 23.719 23.953 14.836 1 86.31 199 LEU B O 1
ATOM 6264 N N . ALA B 1 200 ? 21.703 24.75 14.57 1 90.69 200 ALA B N 1
ATOM 6265 C CA . ALA B 1 200 ? 22.172 25.828 13.695 1 90.69 200 ALA B CA 1
ATOM 6266 C C . ALA B 1 200 ? 23.062 26.812 14.461 1 90.69 200 ALA B C 1
ATOM 6268 O O . ALA B 1 200 ? 24.109 27.219 13.969 1 90.69 200 ALA B O 1
ATOM 6269 N N . SER B 1 201 ? 22.656 27.156 15.656 1 87.75 201 SER B N 1
ATOM 6270 C CA . SER B 1 201 ? 23.375 28.156 16.453 1 87.75 201 SER B CA 1
ATOM 6271 C C . SER B 1 201 ? 24.688 27.594 17 1 87.75 201 SER B C 1
ATOM 6273 O O . SER B 1 201 ? 25.734 28.219 16.891 1 87.75 201 SER B O 1
ATOM 6275 N N . ASP B 1 202 ? 24.578 26.406 17.562 1 82.38 202 ASP B N 1
ATOM 6276 C CA . ASP B 1 202 ? 25.734 25.812 18.219 1 82.38 202 ASP B CA 1
ATOM 6277 C C . ASP B 1 202 ? 26.734 25.266 17.203 1 82.38 202 ASP B C 1
ATOM 6279 O O . ASP B 1 202 ? 27.938 25.391 17.391 1 82.38 202 ASP B O 1
ATOM 6283 N N . GLY B 1 203 ? 26.281 24.75 16.109 1 75.75 203 GLY B N 1
ATOM 6284 C CA . GLY B 1 203 ? 27.125 24.062 15.164 1 75.75 203 GLY B CA 1
ATOM 6285 C C . GLY B 1 203 ? 27.453 24.891 13.93 1 75.75 203 GLY B C 1
ATOM 6286 O O . GLY B 1 203 ? 28.188 24.438 13.047 1 75.75 203 GLY B O 1
ATOM 6287 N N . GLU B 1 204 ? 26.984 26.062 13.961 1 83.25 204 GLU B N 1
ATOM 6288 C CA . GLU B 1 204 ? 27.156 26.938 12.805 1 83.25 204 GLU B CA 1
ATOM 6289 C C . GLU B 1 204 ? 26.703 26.25 11.523 1 83.25 204 GLU B C 1
ATOM 6291 O O . GLU B 1 204 ? 27.438 26.266 10.523 1 83.25 204 GLU B O 1
ATOM 6296 N N . LYS B 1 205 ? 25.641 25.531 11.664 1 91.06 205 LYS B N 1
ATOM 6297 C CA . LYS B 1 205 ? 25.078 24.844 10.516 1 91.06 205 LYS B CA 1
ATOM 6298 C C . LYS B 1 205 ? 24.047 25.719 9.805 1 91.06 205 LYS B C 1
ATOM 6300 O O . LYS B 1 205 ? 23.359 26.516 10.445 1 91.06 205 LYS B O 1
ATOM 6305 N N . THR B 1 206 ? 24.047 25.594 8.484 1 94.69 206 THR B N 1
ATOM 6306 C CA . THR B 1 206 ? 23.016 26.266 7.688 1 94.69 206 THR B CA 1
ATOM 6307 C C . THR B 1 206 ? 21.828 25.328 7.473 1 94.69 206 THR B C 1
ATOM 6309 O O . THR B 1 206 ? 21.984 24.203 7.008 1 94.69 206 THR B O 1
ATOM 6312 N N . ILE B 1 207 ? 20.688 25.781 7.867 1 95.62 207 ILE B N 1
ATOM 6313 C CA . ILE B 1 207 ? 19.5 24.938 7.754 1 95.62 207 ILE B CA 1
ATOM 6314 C C . ILE B 1 207 ? 18.453 25.625 6.871 1 95.62 207 ILE B C 1
ATOM 6316 O O . ILE B 1 207 ? 18.156 26.812 7.055 1 95.62 207 ILE B O 1
ATOM 6320 N N . VAL B 1 208 ? 18.016 24.969 5.855 1 96.25 208 VAL B N 1
ATOM 6321 C CA . VAL B 1 208 ? 16.938 25.422 4.992 1 96.25 208 VAL B CA 1
ATOM 6322 C C . VAL B 1 208 ? 15.773 24.438 5.047 1 96.25 208 VAL B C 1
ATOM 6324 O O . VAL B 1 208 ? 15.961 23.234 4.859 1 96.25 208 VAL B O 1
ATOM 6327 N N . MET B 1 209 ? 14.625 24.875 5.355 1 95.62 209 MET B N 1
ATOM 6328 C CA . MET B 1 209 ? 13.5 23.953 5.445 1 95.62 209 MET B CA 1
ATOM 6329 C C . MET B 1 209 ? 12.25 24.547 4.801 1 95.62 209 MET B C 1
ATOM 6331 O O . MET B 1 209 ? 12.117 25.766 4.711 1 95.62 209 MET B O 1
ATOM 6335 N N . THR B 1 210 ? 11.461 23.719 4.262 1 94.38 210 THR B N 1
ATOM 6336 C CA . THR B 1 210 ? 10.141 24.109 3.783 1 94.38 210 THR B CA 1
ATOM 6337 C C . THR B 1 210 ? 9.078 23.812 4.836 1 94.38 210 THR B C 1
ATOM 6339 O O . THR B 1 210 ? 9.156 22.797 5.535 1 94.38 210 THR B O 1
ATOM 6342 N N . ILE B 1 211 ? 8.211 24.719 5.09 1 89.44 211 ILE B N 1
ATOM 6343 C CA . ILE B 1 211 ? 7.145 24.531 6.066 1 89.44 211 ILE B CA 1
ATOM 6344 C C . ILE B 1 211 ? 5.832 25.062 5.496 1 89.44 211 ILE B C 1
ATOM 6346 O O . ILE B 1 211 ? 5.789 26.141 4.902 1 89.44 211 ILE B O 1
ATOM 6350 N N . HIS B 1 212 ? 4.852 24.375 5.676 1 80 212 HIS B N 1
ATOM 6351 C CA . HIS B 1 212 ? 3.553 24.766 5.141 1 80 212 HIS B CA 1
ATOM 6352 C C . HIS B 1 212 ? 2.863 25.781 6.051 1 80 212 HIS B C 1
ATOM 6354 O O . HIS B 1 212 ? 2.406 26.828 5.594 1 80 212 HIS B O 1
ATOM 6360 N N . GLN B 1 213 ? 2.686 25.406 7.277 1 81.5 213 GLN B N 1
ATOM 6361 C CA . GLN B 1 213 ? 1.976 26.266 8.211 1 81.5 213 GLN B CA 1
ATOM 6362 C C . GLN B 1 213 ? 2.574 26.188 9.609 1 81.5 213 GLN B C 1
ATOM 6364 O O . GLN B 1 213 ? 2.021 25.516 10.484 1 81.5 213 GLN B O 1
ATOM 6369 N N . PRO B 1 214 ? 3.543 26.984 9.805 1 87.56 214 PRO B N 1
ATOM 6370 C CA . PRO B 1 214 ? 4.148 26.969 11.141 1 87.56 214 PRO B CA 1
ATOM 6371 C C . PRO B 1 214 ? 3.289 27.672 12.188 1 87.56 214 PRO B C 1
ATOM 6373 O O . PRO B 1 214 ? 2.57 28.625 11.867 1 87.56 214 PRO B O 1
ATOM 6376 N N . SER B 1 215 ? 3.352 27.188 13.398 1 86.19 215 SER B N 1
ATOM 6377 C CA . SER B 1 215 ? 2.73 27.906 14.508 1 86.19 215 SER B CA 1
ATOM 6378 C C . SER B 1 215 ? 3.469 29.203 14.812 1 86.19 215 SER B C 1
ATOM 6380 O O . SER B 1 215 ? 4.555 29.453 14.281 1 86.19 215 SER B O 1
ATOM 6382 N N . SER B 1 216 ? 2.893 30.031 15.594 1 85.94 216 SER B N 1
ATOM 6383 C CA . SER B 1 216 ? 3.508 31.312 15.938 1 85.94 216 SER B CA 1
ATOM 6384 C C . SER B 1 216 ? 4.855 31.109 16.625 1 85.94 216 SER B C 1
ATOM 6386 O O . SER B 1 216 ? 5.828 31.797 16.297 1 85.94 216 SER B O 1
ATOM 6388 N N . ARG B 1 217 ? 4.883 30.141 17.469 1 85 217 ARG B N 1
ATOM 6389 C CA . ARG B 1 217 ? 6.121 29.875 18.203 1 85 217 ARG B CA 1
ATOM 6390 C C . ARG B 1 217 ? 7.219 29.391 17.266 1 85 217 ARG B C 1
ATOM 6392 O O . ARG B 1 217 ? 8.391 29.75 17.422 1 85 217 ARG B O 1
ATOM 6399 N N . ILE B 1 218 ? 6.836 28.641 16.344 1 89.31 218 ILE B N 1
ATOM 6400 C CA . ILE B 1 218 ? 7.785 28.078 15.383 1 89.31 218 ILE B CA 1
ATOM 6401 C C . ILE B 1 218 ? 8.289 29.188 14.453 1 89.31 218 ILE B C 1
ATOM 6403 O O . ILE B 1 218 ? 9.469 29.234 14.117 1 89.31 218 ILE B O 1
ATOM 6407 N N . TYR B 1 219 ? 7.418 30.062 14.102 1 91.5 219 TYR B N 1
ATOM 6408 C CA . TYR B 1 219 ? 7.777 31.156 13.203 1 91.5 219 TYR B CA 1
ATOM 6409 C C . TYR B 1 219 ? 8.891 32 13.797 1 91.5 219 TYR B C 1
ATOM 6411 O O . TYR B 1 219 ? 9.812 32.438 13.086 1 91.5 219 TYR B O 1
ATOM 6419 N N . TYR B 1 220 ? 8.805 32.25 15.023 1 89.19 220 TYR B N 1
ATOM 6420 C CA . TYR B 1 220 ? 9.742 33.156 15.656 1 89.19 220 TYR B CA 1
ATOM 6421 C C . TYR B 1 220 ? 11.102 32.5 15.859 1 89.19 220 TYR B C 1
ATOM 6423 O O . TYR B 1 220 ? 12.07 33.156 16.234 1 89.19 220 TYR B O 1
ATOM 6431 N N . LEU B 1 221 ? 11.156 31.234 15.555 1 91 221 LEU B N 1
ATOM 6432 C CA . LEU B 1 221 ? 12.438 30.531 15.625 1 91 221 LEU B CA 1
ATOM 6433 C C . LEU B 1 221 ? 13.219 30.688 14.328 1 91 221 LEU B C 1
ATOM 6435 O O . LEU B 1 221 ? 14.414 30.406 14.289 1 91 221 LEU B O 1
ATOM 6439 N N . PHE B 1 222 ? 12.57 31.188 13.336 1 94.62 222 PHE B N 1
ATOM 6440 C CA . PHE B 1 222 ? 13.234 31.344 12.047 1 94.62 222 PHE B CA 1
ATOM 6441 C C . PHE B 1 222 ? 14.062 32.625 12.023 1 94.62 222 PHE B C 1
ATOM 6443 O O . PHE B 1 222 ? 13.625 33.656 12.523 1 94.62 222 PHE B O 1
ATOM 6450 N N . HIS B 1 223 ? 15.203 32.562 11.508 1 94.5 223 HIS B N 1
ATOM 6451 C CA . HIS B 1 223 ? 16.016 33.75 11.281 1 94.5 223 HIS B CA 1
ATOM 6452 C C . HIS B 1 223 ? 15.57 34.469 10.023 1 94.5 223 HIS B C 1
ATOM 6454 O O . HIS B 1 223 ? 15.266 35.688 10.078 1 94.5 223 HIS B O 1
ATOM 6460 N N . LYS B 1 224 ? 15.508 33.719 8.992 1 95.44 224 LYS B N 1
ATOM 6461 C CA . LYS B 1 224 ? 15.102 34.281 7.707 1 95.44 224 LYS B CA 1
ATOM 6462 C C . LYS B 1 224 ? 13.891 33.531 7.148 1 95.44 224 LYS B C 1
ATOM 6464 O O . LYS B 1 224 ? 13.664 32.375 7.477 1 95.44 224 LYS B O 1
ATOM 6469 N N . VAL B 1 225 ? 13.148 34.281 6.355 1 96.31 225 VAL B N 1
ATOM 6470 C CA . VAL B 1 225 ? 11.961 33.719 5.734 1 96.31 225 VAL B CA 1
ATOM 6471 C C . VAL B 1 225 ? 11.953 34.031 4.242 1 96.31 225 VAL B C 1
ATOM 6473 O O . VAL B 1 225 ? 12.352 35.125 3.834 1 96.31 225 VAL B O 1
ATOM 6476 N N . LEU B 1 226 ? 11.688 33 3.467 1 96.5 226 LEU B N 1
ATOM 6477 C CA . LEU B 1 226 ? 11.516 33.125 2.0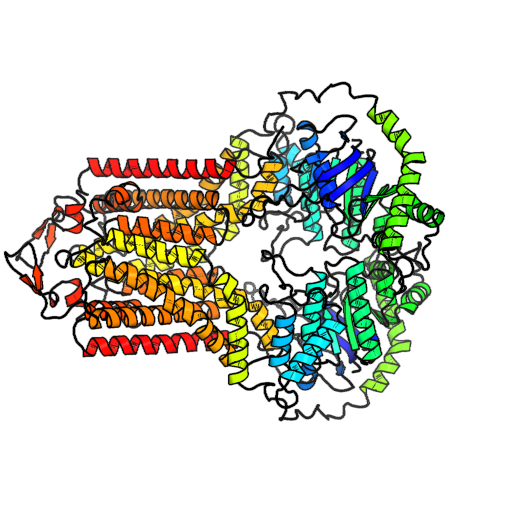25 1 96.5 226 LEU B CA 1
ATOM 6478 C C . LEU B 1 226 ? 10.078 32.812 1.622 1 96.5 226 LEU B C 1
ATOM 6480 O O . LEU B 1 226 ? 9.609 31.688 1.869 1 96.5 226 LEU B O 1
ATOM 6484 N N . LEU B 1 227 ? 9.391 33.781 1.119 1 96.25 227 LEU B N 1
ATOM 6485 C CA . LEU B 1 227 ? 8 33.594 0.72 1 96.25 227 LEU B CA 1
ATOM 6486 C C . LEU B 1 227 ? 7.883 33.469 -0.795 1 96.25 227 LEU B C 1
ATOM 6488 O O . LEU B 1 227 ? 8.32 34.344 -1.536 1 96.25 227 LEU B O 1
ATOM 6492 N N . LEU B 1 228 ? 7.383 32.344 -1.19 1 94.94 228 LEU B N 1
ATOM 6493 C CA . LEU B 1 228 ? 7.227 32.062 -2.611 1 94.94 228 LEU B CA 1
ATOM 6494 C C . LEU B 1 228 ? 5.75 32 -2.998 1 94.94 228 LEU B C 1
ATOM 6496 O O . LEU B 1 228 ? 4.91 31.547 -2.219 1 94.94 228 LEU B O 1
ATOM 6500 N N . SER B 1 229 ? 5.465 32.531 -4.148 1 92.69 229 SER B N 1
ATOM 6501 C CA . SER B 1 229 ? 4.133 32.438 -4.738 1 92.69 229 SER B CA 1
ATOM 6502 C C . SER B 1 229 ? 4.207 32.188 -6.238 1 92.69 229 SER B C 1
ATOM 6504 O O . SER B 1 229 ? 4.77 32.969 -6.988 1 92.69 229 SER B O 1
ATOM 6506 N N . GLU B 1 230 ? 3.74 31.141 -6.73 1 89.88 230 GLU B N 1
ATOM 6507 C CA . GLU B 1 230 ? 3.711 30.734 -8.133 1 89.88 230 GLU B CA 1
ATOM 6508 C C . GLU B 1 230 ? 5.102 30.828 -8.758 1 89.88 230 GLU B C 1
ATOM 6510 O O . GLU B 1 230 ? 5.258 31.359 -9.859 1 89.88 230 GLU B O 1
ATOM 6515 N N . GLY B 1 231 ? 6.039 30.469 -8.023 1 92.5 231 GLY B N 1
ATOM 6516 C CA . GLY B 1 231 ? 7.398 30.438 -8.539 1 92.5 231 GLY B CA 1
ATOM 6517 C C . GLY B 1 231 ? 8.133 31.75 -8.398 1 92.5 231 GLY B C 1
ATOM 6518 O O . GLY B 1 231 ? 9.32 31.844 -8.727 1 92.5 231 GLY B O 1
ATOM 6519 N N . ASN B 1 232 ? 7.457 32.75 -7.926 1 93.94 232 ASN B N 1
ATOM 6520 C CA . ASN B 1 232 ? 8.062 34.094 -7.77 1 93.94 232 ASN B CA 1
ATOM 6521 C C . ASN B 1 232 ? 8.422 34.375 -6.312 1 93.94 232 ASN B C 1
ATOM 6523 O O . ASN B 1 232 ? 7.777 33.844 -5.398 1 93.94 232 ASN B O 1
ATOM 6527 N N . LEU B 1 233 ? 9.406 35.156 -6.199 1 94.19 233 LEU B N 1
ATOM 6528 C CA . LEU B 1 233 ? 9.836 35.594 -4.875 1 94.19 233 LEU B CA 1
ATOM 6529 C C . LEU B 1 233 ? 8.984 36.781 -4.387 1 94.19 233 LEU B C 1
ATOM 6531 O O . LEU B 1 233 ? 8.891 37.812 -5.062 1 94.19 233 LEU B O 1
ATOM 6535 N N . MET B 1 234 ? 8.383 36.625 -3.232 1 95.12 234 MET B N 1
ATOM 6536 C CA . MET B 1 234 ? 7.52 37.688 -2.695 1 95.12 234 MET B CA 1
ATOM 6537 C C . MET B 1 234 ? 8.188 38.375 -1.517 1 95.12 234 MET B C 1
ATOM 6539 O O . MET B 1 234 ? 7.867 39.531 -1.209 1 95.12 234 MET B O 1
ATOM 6543 N N . TYR B 1 235 ? 8.953 37.688 -0.881 1 95.19 235 TYR B N 1
ATOM 6544 C CA . TYR B 1 235 ? 9.695 38.25 0.237 1 95.19 235 TYR B CA 1
ATOM 6545 C C . TYR B 1 235 ? 10.914 37.406 0.577 1 95.19 235 TYR B C 1
ATOM 6547 O O . TYR B 1 235 ? 10.859 36.156 0.507 1 95.19 235 TYR B O 1
ATOM 6555 N N . PHE B 1 236 ? 11.945 38 0.831 1 95 236 PHE B N 1
ATOM 6556 C CA . PHE B 1 236 ? 13.148 37.375 1.377 1 95 236 PHE B CA 1
ATOM 6557 C C . PHE B 1 236 ? 13.812 38.312 2.402 1 95 236 PHE B C 1
ATOM 6559 O O . PHE B 1 236 ? 14.125 39.438 2.104 1 95 236 PHE B O 1
ATOM 6566 N N . GLY B 1 237 ? 13.984 37.781 3.617 1 93.56 237 GLY B N 1
ATOM 6567 C CA . GLY B 1 237 ? 14.625 38.562 4.66 1 93.56 237 GLY B CA 1
ATOM 6568 C C . GLY B 1 237 ? 14.422 38 6.051 1 93.56 237 GLY B C 1
ATOM 6569 O O . GLY B 1 237 ? 14.125 36.812 6.199 1 93.56 237 GLY B O 1
ATOM 6570 N N . MET B 1 238 ? 14.633 38.812 7.012 1 94.5 238 MET B N 1
ATOM 6571 C CA . MET B 1 238 ? 14.453 38.406 8.398 1 94.5 238 MET B CA 1
ATOM 6572 C C . MET B 1 238 ? 12.977 38.156 8.695 1 94.5 238 MET B C 1
ATOM 6574 O O . MET B 1 238 ? 12.109 38.906 8.281 1 94.5 238 MET B O 1
ATOM 6578 N N . GLY B 1 239 ? 12.703 37.125 9.359 1 93.81 239 GLY B N 1
ATOM 6579 C CA . GLY B 1 239 ? 11.336 36.781 9.703 1 93.81 239 GLY B CA 1
ATOM 6580 C C . GLY B 1 239 ? 10.641 37.844 10.547 1 93.81 239 GLY B C 1
ATOM 6581 O O . GLY B 1 239 ? 9.453 38.094 10.367 1 93.81 239 GLY B O 1
ATOM 6582 N N . SER B 1 240 ? 11.359 38.469 11.398 1 91.19 240 SER B N 1
ATOM 6583 C CA . SER B 1 240 ? 10.805 39.469 12.305 1 91.19 240 SER B CA 1
ATOM 6584 C C . SER B 1 240 ? 10.43 40.75 11.57 1 91.19 240 SER B C 1
ATOM 6586 O O . SER B 1 240 ? 9.586 41.5 12.031 1 91.19 240 SER B O 1
ATOM 6588 N N . GLU B 1 241 ? 11 40.906 10.367 1 93.25 241 GLU B N 1
ATOM 6589 C CA . GLU B 1 241 ? 10.797 42.156 9.625 1 93.25 241 GLU B CA 1
ATOM 6590 C C . GLU B 1 241 ? 9.773 41.969 8.508 1 93.25 241 GLU B C 1
ATOM 6592 O O . GLU B 1 241 ? 9.406 42.938 7.836 1 93.25 241 GLU B O 1
ATOM 6597 N N . ALA B 1 242 ? 9.328 40.844 8.406 1 94 242 ALA B N 1
ATOM 6598 C CA . ALA B 1 242 ? 8.461 40.531 7.273 1 94 242 ALA B CA 1
ATOM 6599 C C . ALA B 1 242 ? 7.156 41.312 7.359 1 94 242 ALA B C 1
ATOM 6601 O O . ALA B 1 242 ? 6.738 41.969 6.383 1 94 242 ALA B O 1
ATOM 6602 N N . VAL B 1 243 ? 6.539 41.312 8.531 1 92.25 243 VAL B N 1
ATOM 6603 C CA . VAL B 1 243 ? 5.262 42 8.711 1 92.25 243 VAL B CA 1
ATOM 6604 C C . VAL B 1 243 ? 5.441 43.5 8.523 1 92.25 243 VAL B C 1
ATOM 6606 O O . VAL B 1 243 ? 4.586 44.156 7.934 1 92.25 243 VAL B O 1
ATOM 6609 N N . LYS B 1 244 ? 6.523 44 9.016 1 92.62 244 LYS B N 1
ATOM 6610 C CA . LYS B 1 244 ? 6.828 45.406 8.867 1 92.62 244 LYS B CA 1
ATOM 6611 C C . LYS B 1 244 ? 6.984 45.781 7.395 1 92.62 244 LYS B C 1
ATOM 6613 O O . LYS B 1 244 ? 6.531 46.875 6.969 1 92.62 244 LYS B O 1
ATOM 6618 N N . TYR B 1 245 ? 7.621 45.031 6.637 1 93.44 245 TYR B N 1
ATOM 6619 C CA . TYR B 1 245 ? 7.793 45.281 5.207 1 93.44 245 TYR B CA 1
ATOM 6620 C C . TYR B 1 245 ? 6.445 45.344 4.5 1 93.44 245 TYR B C 1
ATOM 6622 O O . TYR B 1 245 ? 6.184 46.281 3.736 1 93.44 245 TYR B O 1
ATOM 6630 N N . PHE B 1 246 ? 5.613 44.375 4.707 1 93.81 246 PHE B N 1
ATOM 6631 C CA . PHE B 1 246 ? 4.336 44.344 4.008 1 93.81 246 PHE B CA 1
ATOM 6632 C C . PHE B 1 246 ? 3.436 45.5 4.461 1 93.81 246 PHE B C 1
ATOM 6634 O O . PHE B 1 246 ? 2.643 46 3.676 1 93.81 246 PHE B O 1
ATOM 6641 N N . SER B 1 247 ? 3.611 45.812 5.719 1 91.69 247 SER B N 1
ATOM 6642 C CA . SER B 1 247 ? 2.877 46.969 6.195 1 91.69 247 SER B CA 1
ATOM 6643 C C . SER B 1 247 ? 3.324 48.25 5.469 1 91.69 247 SER B C 1
ATOM 6645 O O . SER B 1 247 ? 2.518 49.156 5.234 1 91.69 247 SER B O 1
ATOM 6647 N N . SER B 1 248 ? 4.57 48.281 5.109 1 91.69 248 SER B N 1
ATOM 6648 C CA . SER B 1 248 ? 5.117 49.438 4.395 1 91.69 248 SER B CA 1
ATOM 6649 C C . SER B 1 248 ? 4.559 49.531 2.977 1 91.69 248 SER B C 1
ATOM 6651 O O . SER B 1 248 ? 4.523 50.594 2.381 1 91.69 248 SER B O 1
ATOM 6653 N N . VAL B 1 249 ? 4.113 48.469 2.438 1 91.25 249 VAL B N 1
ATOM 6654 C CA . VAL B 1 249 ? 3.531 48.438 1.101 1 91.25 249 VAL B CA 1
ATOM 6655 C C . VAL B 1 249 ? 2.008 48.438 1.2 1 91.25 249 VAL B C 1
ATOM 6657 O O . VAL B 1 249 ? 1.33 47.875 0.318 1 91.25 249 VAL B O 1
ATOM 6660 N N . ASP B 1 250 ? 1.348 48.656 2.365 1 88 250 ASP B N 1
ATOM 6661 C CA . ASP B 1 250 ? -0.072 48.906 2.596 1 88 250 ASP B CA 1
ATOM 6662 C C . ASP B 1 250 ? -0.828 47.594 2.834 1 88 250 ASP B C 1
ATOM 6664 O O . ASP B 1 250 ? -2.029 47.531 2.568 1 88 250 ASP B O 1
ATOM 6668 N N . TYR B 1 251 ? -0.074 46.656 3.195 1 90.44 251 TYR B N 1
ATOM 6669 C CA . TYR B 1 251 ? -0.728 45.375 3.555 1 90.44 251 TYR B CA 1
ATOM 6670 C C . TYR B 1 251 ? -0.473 45.031 5.016 1 90.44 251 TYR B C 1
ATOM 6672 O O . TYR B 1 251 ? 0.529 44.406 5.344 1 90.44 251 TYR B O 1
ATOM 6680 N N . ALA B 1 252 ? -1.373 45.438 5.914 1 88.5 252 ALA B N 1
ATOM 6681 C CA . ALA B 1 252 ? -1.217 45.188 7.348 1 88.5 252 ALA B CA 1
ATOM 6682 C C . ALA B 1 252 ? -2.287 44.25 7.863 1 88.5 252 ALA B C 1
ATOM 6684 O O . ALA B 1 252 ? -3.4 44.188 7.336 1 88.5 252 ALA B O 1
ATOM 6685 N N . PRO B 1 253 ? -1.895 43.438 8.867 1 84.25 253 PRO B N 1
ATOM 6686 C CA . PRO B 1 253 ? -2.883 42.531 9.43 1 84.25 253 PRO B CA 1
ATOM 6687 C C . PRO B 1 253 ? -4.051 43.25 10.102 1 84.25 253 PRO B C 1
ATOM 6689 O O . PRO B 1 253 ? -3.848 44.25 10.781 1 84.25 253 PRO B O 1
ATOM 6692 N N . SER B 1 254 ? -5.242 42.844 9.852 1 76.06 254 SER B N 1
ATOM 6693 C CA . SER B 1 254 ? -6.449 43.438 10.398 1 76.06 254 SER B CA 1
ATOM 6694 C C . SER B 1 254 ? -6.766 42.875 11.789 1 76.06 254 SER B C 1
ATOM 6696 O O . SER B 1 254 ? -7.512 43.5 12.547 1 76.06 254 SER B O 1
ATOM 6698 N N . MET B 1 255 ? -6.215 41.781 12.172 1 73.06 255 MET B N 1
ATOM 6699 C CA . MET B 1 255 ? -6.438 41.094 13.453 1 73.06 255 MET B CA 1
ATOM 6700 C C . MET B 1 255 ? -5.145 40.5 13.977 1 73.06 255 MET B C 1
ATOM 6702 O O . MET B 1 255 ? -4.129 40.469 13.281 1 73.06 255 MET B O 1
ATOM 6706 N N . ASP B 1 256 ? -5.188 40.156 15.258 1 76 256 ASP B N 1
ATOM 6707 C CA . ASP B 1 256 ? -4.059 39.406 15.797 1 76 256 ASP B CA 1
ATOM 6708 C C . ASP B 1 256 ? -3.904 38.062 15.102 1 76 256 ASP B C 1
ATOM 6710 O O . ASP B 1 256 ? -4.855 37.281 15.047 1 76 256 ASP B O 1
ATOM 6714 N N . MET B 1 257 ? -2.828 38 14.367 1 83.31 257 MET B N 1
ATOM 6715 C CA . MET B 1 257 ? -2.654 36.719 13.641 1 83.31 257 MET B CA 1
ATOM 6716 C C . MET B 1 257 ? -1.198 36.281 13.688 1 83.31 257 MET B C 1
ATOM 6718 O O . MET B 1 257 ? -0.302 37.094 13.953 1 83.31 257 MET B O 1
ATOM 6722 N N . ASN B 1 258 ? -1.04 35.062 13.516 1 86.75 258 ASN B N 1
ATOM 6723 C CA . ASN B 1 258 ? 0.275 34.469 13.273 1 86.75 258 ASN B CA 1
ATOM 6724 C C . ASN B 1 258 ? 0.922 35.062 12.023 1 86.75 258 ASN B C 1
ATOM 6726 O O . ASN B 1 258 ? 0.305 35.094 10.953 1 86.75 258 ASN B O 1
ATOM 6730 N N . PRO B 1 259 ? 2.084 35.625 12.18 1 87.94 259 PRO B N 1
ATOM 6731 C CA . PRO B 1 259 ? 2.744 36.219 11.008 1 87.94 259 PRO B CA 1
ATOM 6732 C C . PRO B 1 259 ? 2.791 35.281 9.812 1 87.94 259 PRO B C 1
ATOM 6734 O O . PRO B 1 259 ? 2.648 35.719 8.672 1 87.94 259 PRO B O 1
ATOM 6737 N N . SER B 1 260 ? 2.992 34.062 10.109 1 89.75 260 SER B N 1
ATOM 6738 C CA . SER B 1 260 ? 3.047 33.094 9.016 1 89.75 260 SER B CA 1
ATOM 6739 C C . SER B 1 260 ? 1.704 33 8.305 1 89.75 260 SER B C 1
ATOM 6741 O O . SER B 1 260 ? 1.655 32.844 7.078 1 89.75 260 SER B O 1
ATOM 6743 N N . ASP B 1 261 ? 0.631 33.031 9.094 1 87.62 261 ASP B N 1
ATOM 6744 C CA . ASP B 1 261 ? -0.697 33 8.492 1 87.62 261 ASP B CA 1
ATOM 6745 C C . ASP B 1 261 ? -0.915 34.219 7.582 1 87.62 261 ASP B C 1
ATOM 6747 O O . ASP B 1 261 ? -1.5 34.094 6.504 1 87.62 261 ASP B O 1
ATOM 6751 N N . PHE B 1 262 ? -0.435 35.281 8.062 1 87.88 262 PHE B N 1
ATOM 6752 C CA . PHE B 1 262 ? -0.558 36.531 7.309 1 87.88 262 PHE B CA 1
ATOM 6753 C C . PHE B 1 262 ? 0.212 36.438 5.996 1 87.88 262 PHE B C 1
ATOM 6755 O O . PHE B 1 262 ? -0.316 36.781 4.938 1 87.88 262 PHE B O 1
ATOM 6762 N N . LEU B 1 263 ? 1.412 35.969 6.07 1 91.25 263 LEU B N 1
ATOM 6763 C CA . LEU B 1 263 ? 2.27 35.844 4.895 1 91.25 263 LEU B CA 1
ATOM 6764 C C . LEU B 1 263 ? 1.671 34.875 3.889 1 91.25 263 LEU B C 1
ATOM 6766 O O . LEU B 1 263 ? 1.688 35.125 2.682 1 91.25 263 LEU B O 1
ATOM 6770 N N . LEU B 1 264 ? 1.205 33.812 4.363 1 88.44 264 LEU B N 1
ATOM 6771 C CA . LEU B 1 264 ? 0.637 32.812 3.488 1 88.44 264 LEU B CA 1
ATOM 6772 C C . LEU B 1 264 ? -0.636 33.312 2.818 1 88.44 264 LEU B C 1
ATOM 6774 O O . LEU B 1 264 ? -0.911 32.969 1.665 1 88.44 264 LEU B O 1
ATOM 6778 N N . ASP B 1 265 ? -1.394 34.062 3.549 1 86.5 265 ASP B N 1
ATOM 6779 C CA . ASP B 1 265 ? -2.572 34.688 2.953 1 86.5 265 ASP B CA 1
ATOM 6780 C C . ASP B 1 265 ? -2.184 35.625 1.806 1 86.5 265 ASP B C 1
ATOM 6782 O O . ASP B 1 265 ? -2.818 35.625 0.75 1 86.5 265 ASP B O 1
ATOM 6786 N N . LEU B 1 266 ? -1.175 36.344 2.076 1 89.69 266 LEU B N 1
ATOM 6787 C CA . LEU B 1 266 ? -0.702 37.281 1.052 1 89.69 266 LEU B CA 1
ATOM 6788 C C . LEU B 1 266 ? -0.184 36.5 -0.166 1 89.69 266 LEU B C 1
ATOM 6790 O O . LEU B 1 266 ? -0.386 36.938 -1.304 1 89.69 266 LEU B O 1
ATOM 6794 N N . ALA B 1 267 ? 0.558 35.438 0.138 1 90.94 267 ALA B N 1
ATOM 6795 C CA . ALA B 1 267 ? 1.098 34.625 -0.953 1 90.94 267 ALA B CA 1
ATOM 6796 C C . ALA B 1 267 ? -0.022 34.062 -1.819 1 90.94 267 ALA B C 1
ATOM 6798 O O . ALA B 1 267 ? 0.182 33.781 -3.002 1 90.94 267 ALA B O 1
ATOM 6799 N N . ASN B 1 268 ? -1.207 33.938 -1.192 1 86.06 268 ASN B N 1
ATOM 6800 C CA . ASN B 1 268 ? -2.369 33.438 -1.925 1 86.06 268 ASN B CA 1
ATOM 6801 C C . ASN B 1 268 ? -3.195 34.594 -2.5 1 86.06 268 ASN B C 1
ATOM 6803 O O . ASN B 1 268 ? -4.219 34.375 -3.145 1 86.06 268 ASN B O 1
ATOM 6807 N N . GLY B 1 269 ? -2.824 35.75 -2.26 1 85 269 GLY B N 1
ATOM 6808 C CA . GLY B 1 269 ? -3.504 36.938 -2.76 1 85 269 GLY B CA 1
ATOM 6809 C C . GLY B 1 269 ? -4.684 37.344 -1.903 1 85 269 GLY B C 1
ATOM 6810 O O . GLY B 1 269 ? -5.523 38.125 -2.338 1 85 269 GLY B O 1
ATOM 6811 N N . ILE B 1 270 ? -4.742 36.812 -0.689 1 80.81 270 ILE B N 1
ATOM 6812 C CA . ILE B 1 270 ? -5.859 37.094 0.199 1 80.81 270 ILE B CA 1
ATOM 6813 C C . ILE B 1 270 ? -5.441 38.156 1.218 1 80.81 270 ILE B C 1
ATOM 6815 O O . ILE B 1 270 ? -4.523 37.938 2.014 1 80.81 270 ILE B O 1
ATOM 6819 N N . TYR B 1 271 ? -6.047 39.281 1.177 1 76.75 271 TYR B N 1
ATOM 6820 C CA . TYR B 1 271 ? -5.707 40.312 2.127 1 76.75 271 TYR B CA 1
ATOM 6821 C C . TYR B 1 271 ? -6.855 40.562 3.1 1 76.75 271 TYR B C 1
ATOM 6823 O O . TYR B 1 271 ? -6.688 40.438 4.312 1 76.75 271 TYR B O 1
ATOM 6831 N N . THR B 1 272 ? -8.062 40.938 2.631 1 65.94 272 THR B N 1
ATOM 6832 C CA . THR B 1 272 ? -9.164 41.312 3.512 1 65.94 272 THR B CA 1
ATOM 6833 C C . THR B 1 272 ? -10.156 40.188 3.648 1 65.94 272 THR B C 1
ATOM 6835 O O . THR B 1 272 ? -11.016 40.188 4.527 1 65.94 272 THR B O 1
ATOM 6838 N N . GLY B 1 273 ? -9.875 39.125 3.029 1 63 273 GLY B N 1
ATOM 6839 C CA . GLY B 1 273 ? -10.82 38 3.096 1 63 273 GLY B CA 1
ATOM 6840 C C . GLY B 1 273 ? -12.148 38.312 2.426 1 63 273 GLY B C 1
ATOM 6841 O O . GLY B 1 273 ? -13.055 37.5 2.42 1 63 273 GLY B O 1
ATOM 6842 N N . GLN B 1 274 ? -12.32 39.562 1.935 1 62.06 274 GLN B N 1
ATOM 6843 C CA . GLN B 1 274 ? -13.586 39.906 1.305 1 62.06 274 GLN B CA 1
ATOM 6844 C C . GLN B 1 274 ? -13.781 39.156 -0.009 1 62.06 274 GLN B C 1
ATOM 6846 O O . GLN B 1 274 ? -12.812 38.906 -0.728 1 62.06 274 GLN B O 1
ATOM 6851 N N . PRO B 1 275 ? -14.906 38.625 -0.182 1 61.88 275 PRO B N 1
ATOM 6852 C CA . PRO B 1 275 ? -15.203 37.812 -1.361 1 61.88 275 PRO B CA 1
ATOM 6853 C C . PRO B 1 275 ? -14.883 38.531 -2.672 1 61.88 275 PRO B C 1
ATOM 6855 O O . PRO B 1 275 ? -14.562 37.875 -3.67 1 61.88 275 PRO B O 1
ATOM 6858 N N . ASN B 1 276 ? -14.93 39.875 -2.717 1 62.25 276 ASN B N 1
ATOM 6859 C CA . ASN B 1 276 ? -14.789 40.594 -3.975 1 62.25 276 ASN B CA 1
ATOM 6860 C C . ASN B 1 276 ? -13.336 40.969 -4.25 1 62.25 276 ASN B C 1
ATOM 6862 O O . ASN B 1 276 ? -13.055 41.688 -5.195 1 62.25 276 ASN B O 1
ATOM 6866 N N . GLU B 1 277 ? -12.562 40.375 -3.52 1 76.81 277 GLU B N 1
ATOM 6867 C CA . GLU B 1 277 ? -11.156 40.75 -3.703 1 76.81 277 GLU B CA 1
ATOM 6868 C C . GLU B 1 277 ? -10.539 39.969 -4.867 1 76.81 277 GLU B C 1
ATOM 6870 O O . GLU B 1 277 ? -10.828 38.781 -5.066 1 76.81 277 GLU B O 1
ATOM 6875 N N . ASP B 1 278 ? -9.922 40.719 -5.824 1 81.38 278 ASP B N 1
ATOM 6876 C CA . ASP B 1 278 ? -9.18 40.094 -6.914 1 81.38 278 ASP B CA 1
ATOM 6877 C C . ASP B 1 278 ? -7.844 39.531 -6.418 1 81.38 278 ASP B C 1
ATOM 6879 O O . ASP B 1 278 ? -6.867 40.281 -6.293 1 81.38 278 ASP B O 1
ATOM 6883 N N . HIS B 1 279 ? -7.754 38.344 -6.18 1 84.5 279 HIS B N 1
ATOM 6884 C CA . HIS B 1 279 ? -6.582 37.688 -5.633 1 84.5 279 HIS B CA 1
ATOM 6885 C C . HIS B 1 279 ? -5.398 37.781 -6.594 1 84.5 279 HIS B C 1
ATOM 6887 O O . HIS B 1 279 ? -4.254 37.906 -6.16 1 84.5 279 HIS B O 1
ATOM 6893 N N . THR B 1 280 ? -5.648 37.781 -7.863 1 86.19 280 THR B N 1
ATOM 6894 C CA . THR B 1 280 ? -4.582 37.781 -8.859 1 86.19 280 THR B CA 1
ATOM 6895 C C . THR B 1 280 ? -3.906 39.156 -8.914 1 86.19 280 THR B C 1
ATOM 6897 O O . THR B 1 280 ? -2.684 39.25 -9.039 1 86.19 280 THR B O 1
ATOM 6900 N N . LEU B 1 281 ? -4.707 40.156 -8.82 1 87.5 281 LEU B N 1
ATOM 6901 C CA . LEU B 1 281 ? -4.164 41.5 -8.859 1 87.5 281 LEU B CA 1
ATOM 6902 C C . LEU B 1 281 ? -3.314 41.781 -7.629 1 87.5 281 LEU B C 1
ATOM 6904 O O . LEU B 1 281 ? -2.258 42.406 -7.727 1 87.5 281 LEU B O 1
ATOM 6908 N N . ASN B 1 282 ? -3.771 41.375 -6.52 1 89.12 282 ASN B N 1
ATOM 6909 C CA . ASN B 1 282 ? -3.012 41.531 -5.285 1 89.12 282 ASN B CA 1
ATOM 6910 C C . ASN B 1 282 ? -1.673 40.812 -5.344 1 89.12 282 ASN B C 1
ATOM 6912 O O . ASN B 1 282 ? -0.65 41.344 -4.91 1 89.12 282 ASN B O 1
ATOM 6916 N N . LYS B 1 283 ? -1.658 39.656 -5.863 1 90.69 283 LYS B N 1
ATOM 6917 C CA . LYS B 1 283 ? -0.431 38.875 -5.984 1 90.69 283 LYS B CA 1
ATOM 6918 C C . LYS B 1 283 ? 0.581 39.562 -6.887 1 90.69 283 LYS B C 1
ATOM 6920 O O . LYS B 1 283 ? 1.762 39.688 -6.547 1 90.69 283 LYS B O 1
ATOM 6925 N N . LYS B 1 284 ? 0.082 40.062 -8.023 1 91.38 284 LYS B N 1
ATOM 6926 C CA . LYS B 1 284 ? 0.962 40.719 -8.969 1 91.38 284 LYS B CA 1
ATOM 6927 C C . LYS B 1 284 ? 1.553 42 -8.359 1 91.38 284 LYS B C 1
ATOM 6929 O O . LYS B 1 284 ? 2.727 42.312 -8.578 1 91.38 284 LYS B O 1
ATOM 6934 N N . LYS B 1 285 ? 0.718 42.656 -7.668 1 91.75 285 LYS B N 1
ATOM 6935 C CA . LYS B 1 285 ? 1.177 43.875 -7.02 1 91.75 285 LYS B CA 1
ATOM 6936 C C . LYS B 1 285 ? 2.258 43.562 -5.984 1 91.75 285 LYS B C 1
ATOM 6938 O O . LYS B 1 285 ? 3.254 44.281 -5.895 1 91.75 285 LYS B O 1
ATOM 6943 N N . LEU B 1 286 ? 2.051 42.594 -5.273 1 93.19 286 LEU B N 1
ATOM 6944 C CA . LEU B 1 286 ? 2.99 42.219 -4.223 1 93.19 286 LEU B CA 1
ATOM 6945 C C . LEU B 1 286 ? 4.309 41.75 -4.816 1 93.19 286 LEU B C 1
ATOM 6947 O O . LEU B 1 286 ? 5.383 42.094 -4.309 1 93.19 286 LEU B O 1
ATOM 6951 N N . ILE B 1 287 ? 4.223 41 -5.883 1 93.12 287 ILE B N 1
ATOM 6952 C CA . ILE B 1 287 ? 5.414 40.469 -6.547 1 93.12 287 ILE B CA 1
ATOM 6953 C C . ILE B 1 287 ? 6.203 41.625 -7.176 1 93.12 287 ILE B C 1
ATOM 6955 O O . ILE B 1 287 ? 7.426 41.656 -7.055 1 93.12 287 ILE B O 1
ATOM 6959 N N . SER B 1 288 ? 5.535 42.5 -7.785 1 92 288 SER B N 1
ATOM 6960 C CA . SER B 1 288 ? 6.184 43.656 -8.438 1 92 288 SER B CA 1
ATOM 6961 C C . SER B 1 288 ? 6.816 44.594 -7.41 1 92 288 SER B C 1
ATOM 6963 O O . SER B 1 288 ? 7.914 45.094 -7.629 1 92 288 SER B O 1
ATOM 6965 N N . SER B 1 289 ? 6.066 44.781 -6.355 1 91.62 289 SER B N 1
ATOM 6966 C CA . SER B 1 289 ? 6.59 45.625 -5.305 1 91.62 289 SER B CA 1
ATOM 6967 C C . SER B 1 289 ? 7.883 45.062 -4.723 1 91.62 289 SER B C 1
ATOM 6969 O O . SER B 1 289 ? 8.82 45.812 -4.438 1 91.62 289 SER B O 1
ATOM 6971 N N . TYR B 1 290 ? 7.93 43.875 -4.547 1 92.06 290 TYR B N 1
ATOM 6972 C CA . TYR B 1 290 ? 9.117 43.281 -3.939 1 92.06 290 TYR B CA 1
ATOM 6973 C C . TYR B 1 290 ? 10.273 43.25 -4.934 1 92.06 290 TYR B C 1
ATOM 6975 O O . TYR B 1 290 ? 11.438 43.406 -4.551 1 92.06 290 TYR B O 1
ATOM 6983 N N . LYS B 1 291 ? 9.969 42.938 -6.156 1 90.5 291 LYS B N 1
ATOM 6984 C CA . LYS B 1 291 ? 11.016 42.969 -7.172 1 90.5 291 LYS B CA 1
ATOM 6985 C C . LYS B 1 291 ? 11.727 44.312 -7.203 1 90.5 291 LYS B C 1
ATOM 6987 O O . LYS B 1 291 ? 12.945 44.375 -7.363 1 90.5 291 LYS B O 1
ATOM 6992 N N . GLU B 1 292 ? 10.984 45.312 -7.078 1 89.38 292 GLU B N 1
ATOM 6993 C CA . GLU B 1 292 ? 11.555 46.656 -7.039 1 89.38 292 GLU B CA 1
ATOM 6994 C C . GLU B 1 292 ? 12.383 46.844 -5.777 1 89.38 292 GLU B C 1
ATOM 6996 O O . GLU B 1 292 ? 13.477 47.438 -5.836 1 89.38 292 GLU B O 1
ATOM 7001 N N . HIS B 1 293 ? 11.828 46.406 -4.695 1 89.31 293 HIS B N 1
ATOM 7002 C CA . HIS B 1 293 ? 12.555 46.5 -3.432 1 89.31 293 HIS B CA 1
ATOM 7003 C C . HIS B 1 293 ? 13.844 45.688 -3.461 1 89.31 293 HIS B C 1
ATOM 7005 O O . HIS B 1 293 ? 14.875 46.125 -2.951 1 89.31 293 HIS B O 1
ATOM 7011 N N . PHE B 1 294 ? 13.75 44.562 -4.02 1 88.62 294 PHE B N 1
ATOM 7012 C CA . PHE B 1 294 ? 14.891 43.688 -4.113 1 88.62 294 PHE B CA 1
ATOM 7013 C C . PHE B 1 294 ? 15.992 44.281 -4.977 1 88.62 294 PHE B C 1
ATOM 7015 O O . PHE B 1 294 ? 17.172 44.219 -4.625 1 88.62 294 PHE B O 1
ATOM 7022 N N . SER B 1 295 ? 15.664 44.812 -6.082 1 85.19 295 SER B N 1
ATOM 7023 C CA . SER B 1 295 ? 16.625 45.406 -7.004 1 85.19 295 SER B CA 1
ATOM 7024 C C . SER B 1 295 ? 17.328 46.594 -6.371 1 85.19 295 SER B C 1
ATOM 7026 O O . SER B 1 295 ? 18.516 46.844 -6.617 1 85.19 295 SER B O 1
ATOM 7028 N N . ASP B 1 296 ? 16.656 47.25 -5.488 1 82.75 296 ASP B N 1
ATOM 7029 C CA . ASP B 1 296 ? 17.172 48.469 -4.918 1 82.75 296 ASP B CA 1
ATOM 7030 C C . ASP B 1 296 ? 18.047 48.188 -3.693 1 82.75 296 ASP B C 1
ATOM 7032 O O . ASP B 1 296 ? 19.062 48.844 -3.496 1 82.75 296 ASP B O 1
ATOM 7036 N N . THR B 1 297 ? 17.656 47.219 -2.918 1 80.94 297 THR B N 1
ATOM 7037 C CA . THR B 1 297 ? 18.281 47.094 -1.605 1 80.94 297 THR B CA 1
ATOM 7038 C C . THR B 1 297 ? 19.141 45.844 -1.526 1 80.94 297 THR B C 1
ATOM 7040 O O . THR B 1 297 ? 20.234 45.875 -0.95 1 80.94 297 THR B O 1
ATOM 7043 N N . ILE B 1 298 ? 18.766 44.75 -2.094 1 79.44 298 ILE B N 1
ATOM 7044 C CA . ILE B 1 298 ? 19.375 43.469 -1.775 1 79.44 298 ILE B CA 1
ATOM 7045 C C . ILE B 1 298 ? 20.312 43.062 -2.91 1 79.44 298 ILE B C 1
ATOM 7047 O O . ILE B 1 298 ? 21.359 42.469 -2.67 1 79.44 298 ILE B O 1
ATOM 7051 N N . GLU B 1 299 ? 20 43.375 -4.133 1 80.5 299 GLU B N 1
ATOM 7052 C CA . GLU B 1 299 ? 20.719 42.938 -5.316 1 80.5 299 GLU B CA 1
ATOM 7053 C C . GLU B 1 299 ? 22.172 43.406 -5.289 1 80.5 299 GLU B C 1
ATOM 7055 O O . GLU B 1 299 ? 23.078 42.625 -5.629 1 80.5 299 GLU B O 1
ATOM 7060 N N . PRO B 1 300 ? 22.391 44.594 -4.891 1 75.31 300 PRO B N 1
ATOM 7061 C CA . PRO B 1 300 ? 23.781 45.062 -4.852 1 75.31 300 PRO B CA 1
ATOM 7062 C C . PRO B 1 300 ? 24.641 44.219 -3.916 1 75.31 300 PRO B C 1
ATOM 7064 O O . PRO B 1 300 ? 25.844 44.031 -4.164 1 75.31 300 PRO B O 1
ATOM 7067 N N . MET B 1 301 ? 24.016 43.625 -2.914 1 70.5 301 MET B N 1
ATOM 7068 C CA . MET B 1 301 ? 24.75 42.781 -1.975 1 70.5 301 MET B CA 1
ATOM 7069 C C . MET B 1 301 ? 25.125 41.469 -2.619 1 70.5 301 MET B C 1
ATOM 7071 O O . MET B 1 301 ? 26.156 40.875 -2.299 1 70.5 301 MET B O 1
ATOM 7075 N N . PHE B 1 302 ? 24.281 41 -3.479 1 74.44 302 PHE B N 1
ATOM 7076 C CA . PHE B 1 302 ? 24.531 39.75 -4.18 1 74.44 302 PHE B CA 1
ATOM 7077 C C . PHE B 1 302 ? 25.641 39.906 -5.219 1 74.44 302 PHE B C 1
ATOM 7079 O O . PHE B 1 302 ? 26.469 39.031 -5.391 1 74.44 302 PHE B O 1
ATOM 7086 N N . HIS B 1 303 ? 25.625 41.094 -5.969 1 64.75 303 HIS B N 1
ATOM 7087 C CA . HIS B 1 303 ? 26.594 41.312 -7.035 1 64.75 303 HIS B CA 1
ATOM 7088 C C . HIS B 1 303 ? 28.016 41.438 -6.477 1 64.75 303 HIS B C 1
ATOM 7090 O O . HIS B 1 303 ? 28.969 41 -7.094 1 64.75 303 HIS B O 1
ATOM 7096 N N . GLU B 1 304 ? 28.141 42.062 -5.402 1 59.62 304 GLU B N 1
ATOM 7097 C CA . GLU B 1 304 ? 29.453 42.188 -4.789 1 59.62 304 GLU B CA 1
ATOM 7098 C C . GLU B 1 304 ? 30.031 40.812 -4.449 1 59.62 304 GLU B C 1
ATOM 7100 O O . GLU B 1 304 ? 31.234 40.594 -4.578 1 59.62 304 GLU B O 1
ATOM 7105 N N . LYS B 1 305 ? 29.188 39.906 -4.113 1 60.59 305 LYS B N 1
ATOM 7106 C CA . LYS B 1 305 ? 29.656 38.594 -3.676 1 60.59 305 LYS B CA 1
ATOM 7107 C C . LYS B 1 305 ? 29.797 37.625 -4.859 1 60.59 305 LYS B C 1
ATOM 7109 O O . LYS B 1 305 ? 30.641 36.75 -4.844 1 60.59 305 LYS B O 1
ATOM 7114 N N . CYS B 1 306 ? 28.875 37.812 -5.895 1 55.47 306 CYS B N 1
ATOM 7115 C CA . CYS B 1 306 ? 28.938 36.938 -7.055 1 55.47 306 CYS B CA 1
ATOM 7116 C C . CYS B 1 306 ? 30.188 37.219 -7.891 1 55.47 306 CYS B C 1
ATOM 7118 O O . CYS B 1 306 ? 30.75 36.312 -8.508 1 55.47 306 CYS B O 1
ATOM 7120 N N . ASP B 1 307 ? 30.641 38.562 -8.25 1 49.19 307 ASP B N 1
ATOM 7121 C CA . ASP B 1 307 ? 31.797 38.906 -9.086 1 49.19 307 ASP B CA 1
ATOM 7122 C C . ASP B 1 307 ? 33.094 38.312 -8.516 1 49.19 307 ASP B C 1
ATOM 7124 O O . ASP B 1 307 ? 34.125 38.312 -9.195 1 49.19 307 ASP B O 1
ATOM 7128 N N . PHE B 1 308 ? 33.25 38.375 -7.281 1 39.38 308 PHE B N 1
ATOM 7129 C CA . PHE B 1 308 ? 34.562 37.938 -6.852 1 39.38 308 PHE B CA 1
ATOM 7130 C C . PHE B 1 308 ? 34.906 36.562 -7.441 1 39.38 308 PHE B C 1
ATOM 7132 O O . PHE B 1 308 ? 35.969 36.375 -7.977 1 39.38 308 PHE B O 1
ATOM 7139 N N . ASP B 1 309 ? 34.469 35.438 -6.832 1 43.25 309 ASP B N 1
ATOM 7140 C CA . ASP B 1 309 ? 35.188 34.188 -6.898 1 43.25 309 ASP B CA 1
ATOM 7141 C C . ASP B 1 309 ? 34.812 33.375 -8.133 1 43.25 309 ASP B C 1
ATOM 7143 O O . ASP B 1 309 ? 34.188 32.312 -8.016 1 43.25 309 ASP B O 1
ATOM 7147 N N . LYS B 1 310 ? 34.438 34.031 -9.164 1 40.75 310 LYS B N 1
ATOM 7148 C CA . LYS B 1 310 ? 34.5 33.219 -10.383 1 40.75 310 LYS B CA 1
ATOM 7149 C C . LYS B 1 310 ? 35.812 32.469 -10.484 1 40.75 310 LYS B C 1
ATOM 7151 O O . LYS B 1 310 ? 36.156 31.922 -11.531 1 40.75 310 LYS B O 1
ATOM 7156 N N . ASN B 1 311 ? 36.844 32.875 -9.773 1 35.22 311 ASN B N 1
ATOM 7157 C CA . ASN B 1 311 ? 38.031 32.031 -9.867 1 35.22 311 ASN B CA 1
ATOM 7158 C C . ASN B 1 311 ? 37.656 30.547 -9.703 1 35.22 311 ASN B C 1
ATOM 7160 O O . ASN B 1 311 ? 36.875 30.203 -8.836 1 35.22 311 ASN B O 1
ATOM 7164 N N . GLU B 1 312 ? 37.812 29.812 -10.797 1 37.56 312 GLU B N 1
ATOM 7165 C CA . GLU B 1 312 ? 37.75 28.422 -11.195 1 37.56 312 GLU B CA 1
ATOM 7166 C C . GLU B 1 312 ? 38.125 27.484 -10.047 1 37.56 312 GLU B C 1
ATOM 7168 O O . GLU B 1 312 ? 38.406 26.312 -10.258 1 37.56 312 GLU B O 1
ATOM 7173 N N . ASP B 1 313 ? 38.594 28.062 -9 1 35.22 313 ASP B N 1
ATOM 7174 C CA . ASP B 1 313 ? 39.094 26.938 -8.195 1 35.22 313 ASP B CA 1
ATOM 7175 C C . ASP B 1 313 ? 37.969 25.953 -7.883 1 35.22 313 ASP B C 1
ATOM 7177 O O . ASP B 1 313 ? 37.062 26.281 -7.121 1 35.22 313 ASP B O 1
ATOM 7181 N N . ARG B 1 314 ? 37.438 25.375 -8.93 1 36.59 314 ARG B N 1
ATOM 7182 C CA . ARG B 1 314 ? 36.719 24.125 -8.805 1 36.59 314 ARG B CA 1
ATOM 7183 C C . ARG B 1 314 ? 37.062 23.391 -7.523 1 36.59 314 ARG B C 1
ATOM 7185 O O . ARG B 1 314 ? 38.219 23.406 -7.098 1 36.59 314 ARG B O 1
ATOM 7192 N N . PHE B 1 315 ? 36.281 23.422 -6.578 1 38.47 315 PHE B N 1
ATOM 7193 C CA . PHE B 1 315 ? 36.625 22.406 -5.586 1 38.47 315 PHE B CA 1
ATOM 7194 C C . PHE B 1 315 ? 37.469 21.297 -6.211 1 38.47 315 PHE B C 1
ATOM 7196 O O . PHE B 1 315 ? 37.125 20.781 -7.277 1 38.47 315 PHE B O 1
ATOM 7203 N N . GLU B 1 316 ? 38.875 21.516 -6.391 1 35.38 316 GLU B N 1
ATOM 7204 C CA . GLU B 1 316 ? 39.656 20.328 -6.715 1 35.38 316 GLU B CA 1
ATOM 7205 C C . GLU B 1 316 ? 38.875 19.047 -6.465 1 35.38 316 GLU B C 1
ATOM 7207 O O . GLU B 1 316 ? 38.281 18.875 -5.395 1 35.38 316 GLU B O 1
ATOM 7212 N N . ASP B 1 317 ? 38.156 18.609 -7.461 1 38.66 317 ASP B N 1
ATOM 7213 C CA . ASP B 1 317 ? 37.844 17.188 -7.453 1 38.66 317 ASP B CA 1
ATOM 7214 C C . ASP B 1 317 ? 38.812 16.406 -6.586 1 38.66 317 ASP B C 1
ATOM 7216 O O . ASP B 1 317 ? 39.906 16.047 -7.035 1 38.66 317 ASP B O 1
ATOM 7220 N N . GLU B 1 318 ? 39.375 16.969 -5.551 1 36 318 GLU B N 1
ATOM 7221 C CA . GLU B 1 318 ? 40.25 16.016 -4.871 1 36 318 GLU B CA 1
ATOM 7222 C C . GLU B 1 318 ? 39.844 14.578 -5.199 1 36 318 GLU B C 1
ATOM 7224 O O . GLU B 1 318 ? 38.719 14.164 -4.902 1 36 318 GLU B O 1
ATOM 7229 N N . LYS B 1 319 ? 40.25 14.031 -6.258 1 38.22 319 LYS B N 1
ATOM 7230 C CA . LYS B 1 319 ? 40.406 12.625 -6.641 1 38.22 319 LYS B CA 1
ATOM 7231 C C . LYS B 1 319 ? 40.281 11.711 -5.426 1 38.22 319 LYS B C 1
ATOM 7233 O O . LYS B 1 319 ? 40.094 10.5 -5.566 1 38.22 319 LYS B O 1
ATOM 7238 N N . SER B 1 320 ? 40.781 12.102 -4.285 1 38.22 320 SER B N 1
ATOM 7239 C CA . SER B 1 320 ? 40.875 11.211 -3.135 1 38.22 320 SER B CA 1
ATOM 7240 C C . SER B 1 320 ? 39.5 10.859 -2.578 1 38.22 320 SER B C 1
ATOM 7242 O O . SER B 1 320 ? 39.375 9.945 -1.766 1 38.22 320 SER B O 1
ATOM 7244 N N . PHE B 1 321 ? 38.5 11.75 -2.648 1 40.69 321 PHE B N 1
ATOM 7245 C CA . PHE B 1 321 ? 37.219 11.539 -1.959 1 40.69 321 PHE B CA 1
ATOM 7246 C C . PHE B 1 321 ? 36.344 10.594 -2.754 1 40.69 321 PHE B C 1
ATOM 7248 O O . PHE B 1 321 ? 35.156 10.461 -2.451 1 40.69 321 PHE B O 1
ATOM 7255 N N . GLY B 1 322 ? 36.656 10.336 -3.934 1 49.97 322 GLY B N 1
ATOM 7256 C CA . GLY B 1 322 ? 35.938 9.297 -4.652 1 49.97 322 GLY B CA 1
ATOM 7257 C C . GLY B 1 322 ? 35.781 8.023 -3.848 1 49.97 322 GLY B C 1
ATOM 7258 O O . GLY B 1 322 ? 35.219 7.039 -4.34 1 49.97 322 GLY B O 1
ATOM 7259 N N . THR B 1 323 ? 36.531 7.902 -2.832 1 60.56 323 THR B N 1
ATOM 7260 C CA . THR B 1 323 ? 36.656 6.629 -2.139 1 60.56 323 THR B CA 1
ATOM 7261 C C . THR B 1 323 ? 35.406 6.348 -1.296 1 60.56 323 THR B C 1
ATOM 7263 O O . THR B 1 323 ? 34.875 7.258 -0.681 1 60.56 323 THR B O 1
ATOM 7266 N N . TRP B 1 324 ? 34.812 5.441 -1.614 1 75.19 324 TRP B N 1
ATOM 7267 C CA . TRP B 1 324 ? 33.75 4.93 -0.746 1 75.19 324 TRP B CA 1
ATOM 7268 C C . TRP B 1 324 ? 34.156 5.023 0.72 1 75.19 324 TRP B C 1
ATOM 7270 O O . TRP B 1 324 ? 35.344 4.793 1.064 1 75.19 324 TRP B O 1
ATOM 7280 N N . PRO B 1 325 ? 33.312 5.59 1.527 1 78.12 325 PRO B N 1
ATOM 7281 C CA . PRO B 1 325 ? 33.625 5.77 2.949 1 78.12 325 PRO B CA 1
ATOM 7282 C C . PRO B 1 325 ? 34.062 4.477 3.621 1 78.12 325 PRO B C 1
ATOM 7284 O O . PRO B 1 325 ? 34.844 4.52 4.578 1 78.12 325 PRO B O 1
ATOM 7287 N N . THR B 1 326 ? 33.562 3.303 3.08 1 86.19 326 THR B N 1
ATOM 7288 C CA . THR B 1 326 ? 33.875 2.018 3.695 1 86.19 326 THR B CA 1
ATOM 7289 C C . THR B 1 326 ? 34.312 0.997 2.639 1 86.19 326 THR B C 1
ATOM 7291 O O . THR B 1 326 ? 34.094 1.211 1.444 1 86.19 326 THR B O 1
ATOM 7294 N N . SER B 1 327 ? 34.969 -0.053 3.039 1 89.94 327 SER B N 1
ATOM 7295 C CA . SER B 1 327 ? 35.375 -1.124 2.145 1 89.94 327 SER B CA 1
ATOM 7296 C C . SER B 1 327 ? 34.188 -1.994 1.723 1 89.94 327 SER B C 1
ATOM 7298 O O . SER B 1 327 ? 33.125 -1.947 2.342 1 89.94 327 SER B O 1
ATOM 7300 N N . TRP B 1 328 ? 34.406 -2.756 0.659 1 92.88 328 TRP B N 1
ATOM 7301 C CA . TRP B 1 328 ? 33.375 -3.613 0.117 1 92.88 328 TRP B CA 1
ATOM 7302 C C . TRP B 1 328 ? 32.906 -4.641 1.149 1 92.88 328 TRP B C 1
ATOM 7304 O O . TRP B 1 328 ? 31.703 -4.859 1.329 1 92.88 328 TRP B O 1
ATOM 7314 N N . TRP B 1 329 ? 33.844 -5.281 1.866 1 93.62 329 TRP B N 1
ATOM 7315 C CA . TRP B 1 329 ? 33.531 -6.344 2.814 1 93.62 329 TRP B CA 1
ATOM 7316 C C . TRP B 1 329 ? 32.812 -5.789 4.031 1 93.62 329 TRP B C 1
ATOM 7318 O O . TRP B 1 329 ? 31.906 -6.438 4.578 1 93.62 329 TRP B O 1
ATOM 7328 N N . GLN B 1 330 ? 33.156 -4.602 4.414 1 92.62 330 GLN B N 1
ATOM 7329 C CA . GLN B 1 330 ? 32.469 -3.969 5.527 1 92.62 330 GLN B CA 1
ATOM 7330 C C . GLN B 1 330 ? 31.016 -3.633 5.156 1 92.62 330 GLN B C 1
ATOM 7332 O O . GLN B 1 330 ? 30.094 -3.863 5.945 1 92.62 330 GLN B O 1
ATOM 7337 N N . GLN B 1 331 ? 30.984 -3.117 3.941 1 93.94 331 GLN B N 1
ATOM 7338 C CA . GLN B 1 331 ? 29.641 -2.822 3.457 1 93.94 331 GLN B CA 1
ATOM 7339 C C . GLN B 1 331 ? 28.781 -4.09 3.383 1 93.94 331 GLN B C 1
ATOM 7341 O O . GLN B 1 331 ? 27.625 -4.094 3.811 1 93.94 331 GLN B O 1
ATOM 7346 N N . PHE B 1 332 ? 29.453 -5.16 2.865 1 94.69 332 PHE B N 1
ATOM 7347 C CA . PHE B 1 332 ? 28.766 -6.434 2.695 1 94.69 332 PHE B CA 1
ATOM 7348 C C . PHE B 1 332 ? 28.266 -6.961 4.035 1 94.69 332 PHE B C 1
ATOM 7350 O O . PHE B 1 332 ? 27.094 -7.328 4.164 1 94.69 332 PHE B O 1
ATOM 7357 N N . PHE B 1 333 ? 29.031 -6.965 5.008 1 94.56 333 PHE B N 1
ATOM 7358 C CA . PHE B 1 333 ? 28.656 -7.547 6.293 1 94.56 333 PHE B CA 1
ATOM 7359 C C . PHE B 1 333 ? 27.641 -6.672 7.012 1 94.56 333 PHE B C 1
ATOM 7361 O O . PHE B 1 333 ? 26.734 -7.18 7.68 1 94.56 333 PHE B O 1
ATOM 7368 N N . LEU B 1 334 ? 27.75 -5.355 6.906 1 94.12 334 LEU B N 1
ATOM 7369 C CA . LEU B 1 334 ? 26.797 -4.445 7.543 1 94.12 334 LEU B CA 1
ATOM 7370 C C . LEU B 1 334 ? 25.422 -4.551 6.895 1 94.12 334 LEU B C 1
ATOM 7372 O O . LEU B 1 334 ? 24.406 -4.602 7.59 1 94.12 334 LEU B O 1
ATOM 7376 N N . LEU B 1 335 ? 25.453 -4.582 5.602 1 94.81 335 LEU B N 1
ATOM 7377 C CA . LEU B 1 335 ? 24.188 -4.699 4.879 1 94.81 335 LEU B CA 1
ATOM 7378 C C . LEU B 1 335 ? 23.547 -6.055 5.137 1 94.81 335 LEU B C 1
ATOM 7380 O O . LEU B 1 335 ? 22.312 -6.152 5.219 1 94.81 335 LEU B O 1
ATOM 7384 N N . LEU B 1 336 ? 24.375 -7.07 5.207 1 94.44 336 LEU B N 1
ATOM 7385 C CA . LEU B 1 336 ? 23.875 -8.398 5.516 1 94.44 336 LEU B CA 1
ATOM 7386 C C . LEU B 1 336 ? 23.203 -8.422 6.891 1 94.44 336 LEU B C 1
ATOM 7388 O O . LEU B 1 336 ? 22.094 -8.93 7.031 1 94.44 336 LEU B O 1
ATOM 7392 N N . ARG B 1 337 ? 23.906 -7.855 7.809 1 93.5 337 ARG B N 1
ATOM 7393 C CA . ARG B 1 337 ? 23.359 -7.82 9.164 1 93.5 337 ARG B CA 1
ATOM 7394 C C . ARG B 1 337 ? 22.047 -7.035 9.211 1 93.5 337 ARG B C 1
ATOM 7396 O O . ARG B 1 337 ? 21.094 -7.449 9.867 1 93.5 337 ARG B O 1
ATOM 7403 N N . ARG B 1 338 ? 22 -5.945 8.539 1 92.25 338 ARG B N 1
ATOM 7404 C CA . ARG B 1 338 ? 20.812 -5.105 8.492 1 92.25 338 ARG B CA 1
ATOM 7405 C C . ARG B 1 338 ? 19.656 -5.84 7.832 1 92.25 338 ARG B C 1
ATOM 7407 O O . ARG B 1 338 ? 18.516 -5.793 8.328 1 92.25 338 ARG B O 1
ATOM 7414 N N . ASP B 1 339 ? 19.953 -6.512 6.777 1 90.94 339 ASP B N 1
ATOM 7415 C CA . ASP B 1 339 ? 18.922 -7.227 6.035 1 90.94 339 ASP B CA 1
ATOM 7416 C C . ASP B 1 339 ? 18.359 -8.391 6.848 1 90.94 339 ASP B C 1
ATOM 7418 O O . ASP B 1 339 ? 17.156 -8.648 6.832 1 90.94 339 ASP B O 1
ATOM 7422 N N . VAL B 1 340 ? 19.25 -9.094 7.496 1 88.88 340 VAL B N 1
ATOM 7423 C CA . VAL B 1 340 ? 18.812 -10.227 8.305 1 88.88 340 VAL B CA 1
ATOM 7424 C C . VAL B 1 340 ? 17.938 -9.734 9.453 1 88.88 340 VAL B C 1
ATOM 7426 O O . VAL B 1 340 ? 16.922 -10.352 9.766 1 88.88 340 VAL B O 1
ATOM 7429 N N . LYS B 1 341 ? 18.266 -8.594 10.016 1 87.31 341 LYS B N 1
ATOM 7430 C CA . LYS B 1 341 ? 17.484 -8.039 11.117 1 87.31 341 LYS B CA 1
ATOM 7431 C C . LYS B 1 341 ? 16.125 -7.543 10.625 1 87.31 341 LYS B C 1
ATOM 7433 O O . LYS B 1 341 ? 15.109 -7.684 11.32 1 87.31 341 LYS B O 1
ATOM 7438 N N . GLU B 1 342 ? 16.141 -6.957 9.469 1 84.81 342 GLU B N 1
ATOM 7439 C CA . GLU B 1 342 ? 14.898 -6.426 8.906 1 84.81 342 GLU B CA 1
ATOM 7440 C C . GLU B 1 342 ? 13.977 -7.547 8.445 1 84.81 342 GLU B C 1
ATOM 7442 O O . GLU B 1 342 ? 12.758 -7.469 8.633 1 84.81 342 GLU B O 1
ATOM 7447 N N . ARG B 1 343 ? 14.477 -8.562 7.895 1 78.06 343 ARG B N 1
ATOM 7448 C CA . ARG B 1 343 ? 13.672 -9.586 7.246 1 78.06 343 ARG B CA 1
ATOM 7449 C C . ARG B 1 343 ? 13.32 -10.703 8.219 1 78.06 343 ARG B C 1
ATOM 7451 O O . ARG B 1 343 ? 12.438 -11.523 7.941 1 78.06 343 ARG B O 1
ATOM 7458 N N . ARG B 1 344 ? 14 -10.672 9.336 1 74.62 344 ARG B N 1
ATOM 7459 C CA . ARG B 1 344 ? 13.711 -11.719 10.312 1 74.62 344 ARG B CA 1
ATOM 7460 C C . ARG B 1 344 ? 12.227 -11.727 10.68 1 74.62 344 ARG B C 1
ATOM 7462 O O . ARG B 1 344 ? 11.641 -12.789 10.891 1 74.62 344 ARG B O 1
ATOM 7469 N N . HIS B 1 345 ? 11.609 -10.523 10.461 1 68.69 345 HIS B N 1
ATOM 7470 C CA . HIS B 1 345 ? 10.211 -10.414 10.859 1 68.69 345 HIS B CA 1
ATOM 7471 C C . HIS B 1 345 ? 9.281 -10.805 9.711 1 68.69 345 HIS B C 1
ATOM 7473 O O . HIS B 1 345 ? 8.148 -11.227 9.945 1 68.69 345 HIS B O 1
ATOM 7479 N N . GLU B 1 346 ? 9.773 -10.641 8.516 1 63.34 346 GLU B N 1
ATOM 7480 C CA . GLU B 1 346 ? 8.961 -10.992 7.359 1 63.34 346 GLU B CA 1
ATOM 7481 C C . GLU B 1 346 ? 9.258 -12.414 6.891 1 63.34 346 GLU B C 1
ATOM 7483 O O . GLU B 1 346 ? 8.344 -13.164 6.547 1 63.34 346 GLU B O 1
ATOM 7488 N N . SER B 1 347 ? 10.57 -12.742 6.715 1 54.84 347 SER B N 1
ATOM 7489 C CA . SER B 1 347 ? 11.008 -14 6.105 1 54.84 347 SER B CA 1
ATOM 7490 C C . SER B 1 347 ? 10.719 -15.188 7.02 1 54.84 347 SER B C 1
ATOM 7492 O O . SER B 1 347 ? 10.438 -16.281 6.543 1 54.84 347 SER B O 1
ATOM 7494 N N . PHE B 1 348 ? 10.797 -14.906 8.289 1 58.91 348 PHE B N 1
ATOM 7495 C CA . PHE B 1 348 ? 10.484 -16.016 9.188 1 58.91 348 PHE B CA 1
ATOM 7496 C C . PHE B 1 348 ? 9.039 -15.93 9.672 1 58.91 348 PHE B C 1
ATOM 7498 O O . PHE B 1 348 ? 8.766 -16.141 10.852 1 58.91 348 PHE B O 1
ATOM 7505 N N . SER B 1 349 ? 8.305 -15.547 8.5 1 71.62 349 SER B N 1
ATOM 7506 C CA . SER B 1 349 ? 6.887 -15.445 8.836 1 71.62 349 SER B CA 1
ATOM 7507 C C . SER B 1 349 ? 6.277 -16.828 9.07 1 71.62 349 SER B C 1
ATOM 7509 O O . SER B 1 349 ? 6.598 -17.781 8.367 1 71.62 349 SER B O 1
ATOM 7511 N N . CYS B 1 350 ? 5.816 -17.125 10.148 1 79.75 350 CYS B N 1
ATOM 7512 C CA . CYS B 1 350 ? 5.102 -18.344 10.523 1 79.75 350 CYS B CA 1
ATOM 7513 C C . CYS B 1 350 ? 4.176 -18.797 9.398 1 79.75 350 CYS B C 1
ATOM 7515 O O . CYS B 1 350 ? 3.996 -20 9.18 1 79.75 350 CYS B O 1
ATOM 7517 N N . ILE B 1 351 ? 3.904 -17.859 8.555 1 81.38 351 ILE B N 1
ATOM 7518 C CA . ILE B 1 351 ? 2.949 -18.156 7.496 1 81.38 351 ILE B CA 1
ATOM 7519 C C . ILE B 1 351 ? 3.658 -18.875 6.348 1 81.38 351 ILE B C 1
ATOM 7521 O O . ILE B 1 351 ? 3.119 -19.812 5.77 1 81.38 351 ILE B O 1
ATOM 7525 N N . LEU B 1 352 ? 4.887 -18.547 6.078 1 83.81 352 LEU B N 1
ATOM 7526 C CA . LEU B 1 352 ? 5.656 -19.172 5.004 1 83.81 352 LEU B CA 1
ATOM 7527 C C . LEU B 1 352 ? 6.047 -20.594 5.359 1 83.81 352 LEU B C 1
ATOM 7529 O O . LEU B 1 352 ? 5.961 -21.5 4.523 1 83.81 352 LEU B O 1
ATOM 7533 N N . ILE B 1 353 ? 6.445 -20.75 6.57 1 88.56 353 ILE B N 1
ATOM 7534 C CA . ILE B 1 353 ? 6.816 -22.078 7.047 1 88.56 353 ILE B CA 1
ATOM 7535 C C . ILE B 1 353 ? 5.602 -23 7.004 1 88.56 353 ILE B C 1
ATOM 7537 O O . ILE B 1 353 ? 5.703 -24.156 6.566 1 88.56 353 ILE B O 1
ATOM 7541 N N . PHE B 1 354 ? 4.547 -22.469 7.379 1 90.06 354 PHE B N 1
ATOM 7542 C CA . PHE B 1 354 ? 3.314 -23.25 7.344 1 90.06 354 PHE B CA 1
ATOM 7543 C C . PHE B 1 354 ? 2.961 -23.641 5.914 1 90.06 354 PHE B C 1
ATOM 7545 O O . PHE B 1 354 ? 2.551 -24.781 5.66 1 90.06 354 PHE B O 1
ATOM 7552 N N . GLU B 1 355 ? 3.068 -22.688 5.078 1 90.12 355 GLU B N 1
ATOM 7553 C CA . GLU B 1 355 ? 2.742 -22.953 3.678 1 90.12 355 GLU B CA 1
ATOM 7554 C C . GLU B 1 355 ? 3.594 -24.078 3.111 1 90.12 355 GLU B C 1
ATOM 7556 O O . GLU B 1 355 ? 3.072 -25 2.467 1 90.12 355 GLU B O 1
ATOM 7561 N N . VAL B 1 356 ? 4.906 -24.094 3.408 1 93.56 356 VAL B N 1
ATOM 7562 C CA . VAL B 1 356 ? 5.836 -25.078 2.857 1 93.56 356 VAL B CA 1
ATOM 7563 C C . VAL B 1 356 ? 5.617 -26.438 3.525 1 93.56 356 VAL B C 1
ATOM 7565 O O . VAL B 1 356 ? 5.566 -27.469 2.852 1 93.56 356 VAL B O 1
ATOM 7568 N N . ILE B 1 357 ? 5.391 -26.438 4.793 1 94.88 357 ILE B N 1
ATOM 7569 C CA . ILE B 1 357 ? 5.18 -27.688 5.52 1 94.88 357 ILE B CA 1
ATOM 7570 C C . ILE B 1 357 ? 3.85 -28.312 5.109 1 94.88 357 ILE B C 1
ATOM 7572 O O . ILE B 1 357 ? 3.762 -29.531 4.906 1 94.88 357 ILE B O 1
ATOM 7576 N N . ALA B 1 358 ? 2.891 -27.453 4.992 1 94.62 358 ALA B N 1
ATOM 7577 C CA . ALA B 1 358 ? 1.596 -27.953 4.539 1 94.62 358 ALA B CA 1
ATOM 7578 C C . ALA B 1 358 ? 1.699 -28.547 3.141 1 94.62 358 ALA B C 1
ATOM 7580 O O . ALA B 1 358 ? 1.163 -29.641 2.885 1 94.62 358 ALA B O 1
ATOM 7581 N N . ALA B 1 359 ? 2.359 -27.844 2.295 1 94.69 359 ALA B N 1
ATOM 7582 C CA . ALA B 1 359 ? 2.549 -28.359 0.939 1 94.69 359 ALA B CA 1
ATOM 7583 C C . ALA B 1 359 ? 3.314 -29.672 0.951 1 94.69 359 ALA B C 1
ATOM 7585 O O . ALA B 1 359 ? 2.998 -30.594 0.187 1 94.69 359 ALA B O 1
ATOM 7586 N N . ALA B 1 360 ? 4.305 -29.766 1.843 1 96.75 360 ALA B N 1
ATOM 7587 C CA . ALA B 1 360 ? 5.102 -30.984 1.961 1 96.75 360 ALA B CA 1
ATOM 7588 C C . ALA B 1 360 ? 4.246 -32.156 2.438 1 96.75 360 ALA B C 1
ATOM 7590 O O . ALA B 1 360 ? 4.316 -33.25 1.88 1 96.75 360 ALA B O 1
ATOM 7591 N N . ILE B 1 361 ? 3.438 -31.906 3.342 1 96.19 361 ILE B N 1
ATOM 7592 C CA . ILE B 1 361 ? 2.596 -32.938 3.91 1 96.19 361 ILE B CA 1
ATOM 7593 C C . ILE B 1 361 ? 1.552 -33.375 2.883 1 96.19 361 ILE B C 1
ATOM 7595 O O . ILE B 1 361 ? 1.312 -34.594 2.703 1 96.19 361 ILE B O 1
ATOM 7599 N N . ILE B 1 362 ? 1.031 -32.438 2.229 1 94.19 362 ILE B N 1
ATOM 7600 C CA . ILE B 1 362 ? 0.021 -32.781 1.226 1 94.19 362 ILE B CA 1
ATOM 7601 C C . ILE B 1 362 ? 0.65 -33.594 0.102 1 94.19 362 ILE B C 1
ATOM 7603 O O . ILE B 1 362 ? 0.106 -34.625 -0.302 1 94.19 362 ILE B O 1
ATOM 7607 N N . THR B 1 363 ? 1.755 -33.156 -0.374 1 94.19 363 THR B N 1
ATOM 7608 C CA . THR B 1 363 ? 2.461 -33.875 -1.416 1 94.19 363 THR B CA 1
ATOM 7609 C C . THR B 1 363 ? 2.852 -35.281 -0.923 1 94.19 363 THR B C 1
ATOM 7611 O O . THR B 1 363 ? 2.691 -36.25 -1.644 1 94.19 363 THR B O 1
ATOM 7614 N N . GLY B 1 364 ? 3.285 -35.312 0.326 1 94.62 364 GLY B N 1
ATOM 7615 C CA . GLY B 1 364 ? 3.648 -36.594 0.906 1 94.62 364 GLY B CA 1
ATOM 7616 C C . GLY B 1 364 ? 2.469 -37.562 1.051 1 94.62 364 GLY B C 1
ATOM 7617 O O . GLY B 1 364 ? 2.6 -38.75 0.814 1 94.62 364 GLY B O 1
ATOM 7618 N N . LEU B 1 365 ? 1.374 -37.031 1.292 1 93.94 365 LEU B N 1
ATOM 7619 C CA . LEU B 1 365 ? 0.186 -37.844 1.494 1 93.94 365 LEU B CA 1
ATOM 7620 C C . LEU B 1 365 ? -0.383 -38.312 0.16 1 93.94 365 LEU B C 1
ATOM 7622 O O . LEU B 1 365 ? -0.861 -39.469 0.05 1 93.94 365 LEU B O 1
ATOM 7626 N N . VAL B 1 366 ? -0.293 -37.5 -0.794 1 92.25 366 VAL B N 1
ATOM 7627 C CA . VAL B 1 366 ? -0.856 -37.844 -2.102 1 92.25 366 VAL B CA 1
ATOM 7628 C C . VAL B 1 366 ? -0.012 -38.906 -2.771 1 92.25 366 VAL B C 1
ATOM 7630 O O . VAL B 1 366 ? -0.549 -39.812 -3.42 1 92.25 366 VAL B O 1
ATOM 7633 N N . TRP B 1 367 ? 1.265 -38.875 -2.668 1 94 367 TRP B N 1
ATOM 7634 C CA . TRP B 1 367 ? 2.164 -39.875 -3.232 1 94 367 TRP B CA 1
ATOM 7635 C C . TRP B 1 367 ? 2.652 -40.812 -2.154 1 94 367 TRP B C 1
ATOM 7637 O O . TRP B 1 367 ? 3.781 -41.312 -2.217 1 94 367 TRP B O 1
ATOM 7647 N N . TYR B 1 368 ? 1.775 -41.031 -1.186 1 93.19 368 TYR B N 1
ATOM 7648 C CA . TYR B 1 368 ? 2.193 -41.875 -0.059 1 93.19 368 TYR B CA 1
ATOM 7649 C C . TYR B 1 368 ? 2.6 -43.25 -0.526 1 93.19 368 TYR B C 1
ATOM 7651 O O . TYR B 1 368 ? 1.795 -43.969 -1.119 1 93.19 368 TYR B O 1
ATOM 7659 N N . LYS B 1 369 ? 3.91 -43.656 -0.365 1 88.56 369 LYS B N 1
ATOM 7660 C CA . LYS B 1 369 ? 4.508 -44.969 -0.67 1 88.56 369 LYS B CA 1
ATOM 7661 C C . LYS B 1 369 ? 4.203 -45.375 -2.105 1 88.56 369 LYS B C 1
ATOM 7663 O O . LYS B 1 369 ? 3.783 -46.5 -2.35 1 88.56 369 LYS B O 1
ATOM 7668 N N . SER B 1 370 ? 4.367 -44.375 -2.953 1 85.69 370 SER B N 1
ATOM 7669 C CA . SER B 1 370 ? 4.242 -44.719 -4.371 1 85.69 370 SER B CA 1
ATOM 7670 C C . SER B 1 370 ? 5.355 -45.656 -4.824 1 85.69 370 SER B C 1
ATOM 7672 O O . SER B 1 370 ? 6.523 -45.438 -4.496 1 85.69 370 SER B O 1
ATOM 7674 N N . ASP B 1 371 ? 4.988 -46.75 -5.363 1 80.31 371 ASP B N 1
ATOM 7675 C CA . ASP B 1 371 ? 5.938 -47.781 -5.75 1 80.31 371 ASP B CA 1
ATOM 7676 C C . ASP B 1 371 ? 6.387 -47.594 -7.199 1 80.31 371 ASP B C 1
ATOM 7678 O O . ASP B 1 371 ? 5.762 -46.875 -7.961 1 80.31 371 ASP B O 1
ATOM 7682 N N . ILE B 1 372 ? 7.48 -48.25 -7.531 1 79.75 372 ILE B N 1
ATOM 7683 C CA . ILE B 1 372 ? 8.078 -48.188 -8.859 1 79.75 372 ILE B CA 1
ATOM 7684 C C . ILE B 1 372 ? 7.102 -48.75 -9.891 1 79.75 372 ILE B C 1
ATOM 7686 O O . ILE B 1 372 ? 7.227 -48.469 -11.086 1 79.75 372 ILE B O 1
ATOM 7690 N N . SER B 1 373 ? 6.066 -49.438 -9.391 1 78.69 373 SER B N 1
ATOM 7691 C CA . SER B 1 373 ? 5.043 -49.969 -10.289 1 78.69 373 SER B CA 1
ATOM 7692 C C . SER B 1 373 ? 4.23 -48.844 -10.922 1 78.69 373 SER B C 1
ATOM 7694 O O . SER B 1 373 ? 3.645 -49 -11.984 1 78.69 373 SER B O 1
ATOM 7696 N N . HIS B 1 374 ? 4.289 -47.719 -10.289 1 84.44 374 HIS B N 1
ATOM 7697 C CA . HIS B 1 374 ? 3.633 -46.531 -10.812 1 84.44 374 HIS B CA 1
ATOM 7698 C C . HIS B 1 374 ? 4.652 -45.469 -11.164 1 84.44 374 HIS B C 1
ATOM 7700 O O . HIS B 1 374 ? 4.652 -44.375 -10.57 1 84.44 374 HIS B O 1
ATOM 7706 N N . LEU B 1 375 ? 5.461 -45.781 -12.219 1 86.44 375 LEU B N 1
ATOM 7707 C CA . LEU B 1 375 ? 6.574 -44.906 -12.625 1 86.44 375 LEU B CA 1
ATOM 7708 C C . LEU B 1 375 ? 6.07 -43.531 -13.062 1 86.44 375 LEU B C 1
ATOM 7710 O O . LEU B 1 375 ? 6.715 -42.531 -12.789 1 86.44 375 LEU B O 1
ATOM 7714 N N . GLN B 1 376 ? 4.898 -43.5 -13.664 1 86.06 376 GLN B N 1
ATOM 7715 C CA . GLN B 1 376 ? 4.332 -42.25 -14.102 1 86.06 376 GLN B CA 1
ATOM 7716 C C . GLN B 1 376 ? 4.02 -41.344 -12.914 1 86.06 376 GLN B C 1
ATOM 7718 O O . GLN B 1 376 ? 4.246 -40.125 -12.969 1 86.06 376 GLN B O 1
ATOM 7723 N N . ASP B 1 377 ? 3.5 -41.906 -11.844 1 89.69 377 ASP B N 1
ATOM 7724 C CA . ASP B 1 377 ? 3.186 -41.156 -10.641 1 89.69 377 ASP B CA 1
ATOM 7725 C C . ASP B 1 377 ? 4.453 -40.625 -9.984 1 89.69 377 ASP B C 1
ATOM 7727 O O . ASP B 1 377 ? 4.473 -39.469 -9.484 1 89.69 377 ASP B O 1
ATOM 7731 N N . GLN B 1 378 ? 5.512 -41.406 -10.07 1 91.69 378 GLN B N 1
ATOM 7732 C CA . GLN B 1 378 ? 6.77 -40.969 -9.477 1 91.69 378 GLN B CA 1
ATOM 7733 C C . GLN B 1 378 ? 7.379 -39.812 -10.273 1 91.69 378 GLN B C 1
ATOM 7735 O O . GLN B 1 378 ? 7.953 -38.875 -9.695 1 91.69 378 GLN B O 1
ATOM 7740 N N . LEU B 1 379 ? 7.246 -39.938 -11.586 1 91.25 379 LEU B N 1
ATOM 7741 C CA . LEU B 1 379 ? 7.738 -38.844 -12.422 1 91.25 379 LEU B CA 1
ATOM 7742 C C . LEU B 1 379 ? 6.918 -37.562 -12.211 1 91.25 379 LEU B C 1
ATOM 7744 O O . LEU B 1 379 ? 7.449 -36.469 -12.289 1 91.25 379 LEU B O 1
ATOM 7748 N N . GLY B 1 380 ? 5.605 -37.812 -11.898 1 92 380 GLY B N 1
ATOM 7749 C CA . GLY B 1 380 ? 4.754 -36.688 -11.57 1 92 380 GLY B CA 1
ATOM 7750 C C . GLY B 1 380 ? 5.141 -36 -10.273 1 92 380 GLY B C 1
ATOM 7751 O O . GLY B 1 380 ? 5.055 -34.781 -10.164 1 92 380 GLY B O 1
ATOM 7752 N N . LEU B 1 381 ? 5.594 -36.781 -9.352 1 94.12 381 LEU B N 1
ATOM 7753 C CA . LEU B 1 381 ? 6.059 -36.25 -8.078 1 94.12 381 LEU B CA 1
ATOM 7754 C C . LEU B 1 381 ? 7.285 -35.375 -8.273 1 94.12 381 LEU B C 1
ATOM 7756 O O . LEU B 1 381 ? 7.352 -34.25 -7.742 1 94.12 381 LEU B O 1
ATOM 7760 N N . LEU B 1 382 ? 8.25 -35.875 -9.102 1 94.38 382 LEU B N 1
ATOM 7761 C CA . LEU B 1 382 ? 9.469 -35.094 -9.359 1 94.38 382 LEU B CA 1
ATOM 7762 C C . LEU B 1 382 ? 9.148 -33.781 -10.062 1 94.38 382 LEU B C 1
ATOM 7764 O O . LEU B 1 382 ? 9.703 -32.75 -9.703 1 94.38 382 LEU B O 1
ATOM 7768 N N . TYR B 1 383 ? 8.258 -33.844 -10.977 1 93.38 383 TYR B N 1
ATOM 7769 C CA . TYR B 1 383 ? 7.887 -32.656 -11.695 1 93.38 383 TYR B CA 1
ATOM 7770 C C . TYR B 1 383 ? 7.152 -31.672 -10.781 1 93.38 383 TYR B C 1
ATOM 7772 O O . TYR B 1 383 ? 7.34 -30.453 -10.883 1 93.38 383 TYR B O 1
ATOM 7780 N N . ASN B 1 384 ? 6.297 -32.219 -9.953 1 93.25 384 ASN B N 1
ATOM 7781 C CA . ASN B 1 384 ? 5.59 -31.359 -8.992 1 93.25 384 ASN B CA 1
ATOM 7782 C C . ASN B 1 384 ? 6.559 -30.625 -8.086 1 93.25 384 ASN B C 1
ATOM 7784 O O . ASN B 1 384 ? 6.344 -29.453 -7.758 1 93.25 384 ASN B O 1
ATOM 7788 N N . MET B 1 385 ? 7.594 -31.312 -7.68 1 94.81 385 MET B N 1
ATOM 7789 C CA . MET B 1 385 ? 8.602 -30.688 -6.832 1 94.81 385 MET B CA 1
ATOM 7790 C C . MET B 1 385 ? 9.289 -29.531 -7.57 1 94.81 385 MET B C 1
ATOM 7792 O O . MET B 1 385 ? 9.531 -28.469 -6.988 1 94.81 385 MET B O 1
ATOM 7796 N N . ILE B 1 386 ? 9.555 -29.734 -8.836 1 95.69 386 ILE B N 1
ATOM 7797 C CA . ILE B 1 386 ? 10.203 -28.703 -9.648 1 95.69 386 ILE B CA 1
ATOM 7798 C C . ILE B 1 386 ? 9.297 -27.484 -9.766 1 95.69 386 ILE B C 1
ATOM 7800 O O . ILE B 1 386 ? 9.742 -26.359 -9.57 1 95.69 386 ILE B O 1
ATOM 7804 N N . ASN B 1 387 ? 8.078 -27.797 -10.023 1 93.06 387 ASN B N 1
ATOM 7805 C CA . ASN B 1 387 ? 7.137 -26.703 -10.211 1 93.06 387 ASN B CA 1
ATOM 7806 C C . ASN B 1 387 ? 6.93 -25.906 -8.922 1 93.06 387 ASN B C 1
ATOM 7808 O O . ASN B 1 387 ? 6.879 -24.672 -8.953 1 93.06 387 ASN B O 1
ATOM 7812 N N . PHE B 1 388 ? 6.809 -26.594 -7.859 1 94.12 388 PHE B N 1
ATOM 7813 C CA . PHE B 1 388 ? 6.586 -25.953 -6.574 1 94.12 388 PHE B CA 1
ATOM 7814 C C . PHE B 1 388 ? 7.773 -25.062 -6.203 1 94.12 388 PHE B C 1
ATOM 7816 O O . PHE B 1 388 ? 7.598 -23.906 -5.824 1 94.12 388 PHE B O 1
ATOM 7823 N N . TRP B 1 389 ? 8.953 -25.609 -6.348 1 96.06 389 TRP B N 1
ATOM 7824 C CA . TRP B 1 389 ? 10.133 -24.906 -5.859 1 96.06 389 TRP B CA 1
ATOM 7825 C C . TRP B 1 389 ? 10.656 -23.922 -6.902 1 96.06 389 TRP B C 1
ATOM 7827 O O . TRP B 1 389 ? 11.617 -23.188 -6.652 1 96.06 389 TRP B O 1
ATOM 7837 N N . PHE B 1 390 ? 10.086 -23.953 -8.07 1 95.19 390 PHE B N 1
ATOM 7838 C CA . PHE B 1 390 ? 10.344 -22.844 -8.977 1 95.19 390 PHE B CA 1
ATOM 7839 C C . PHE B 1 390 ? 9.438 -21.656 -8.672 1 95.19 390 PHE B C 1
ATOM 7841 O O . PHE B 1 390 ? 9.883 -20.516 -8.641 1 95.19 390 PHE B O 1
ATOM 7848 N N . ALA B 1 391 ? 8.219 -22 -8.406 1 92.81 391 ALA B N 1
ATOM 7849 C CA . ALA B 1 391 ? 7.211 -20.953 -8.203 1 92.81 391 ALA B CA 1
ATOM 7850 C C . ALA B 1 391 ? 7.426 -20.234 -6.879 1 92.81 391 ALA B C 1
ATOM 7852 O O . ALA B 1 391 ? 7.395 -19 -6.82 1 92.81 391 ALA B O 1
ATOM 7853 N N . PHE B 1 392 ? 7.738 -20.953 -5.871 1 91.75 392 PHE B N 1
ATOM 7854 C CA . PHE B 1 392 ? 7.773 -20.391 -4.523 1 91.75 392 PHE B CA 1
ATOM 7855 C C . PHE B 1 392 ? 8.875 -19.359 -4.395 1 91.75 392 PHE B C 1
ATOM 7857 O O . PHE B 1 392 ? 8.609 -18.203 -4.066 1 91.75 392 PHE B O 1
ATOM 7864 N N . PRO B 1 393 ? 10.117 -19.703 -4.703 1 93.06 393 PRO B N 1
ATOM 7865 C CA . PRO B 1 393 ? 11.156 -18.688 -4.586 1 93.06 393 PRO B CA 1
ATOM 7866 C C . PRO B 1 393 ? 11 -17.562 -5.617 1 93.06 393 PRO B C 1
ATOM 7868 O O . PRO B 1 393 ? 11.359 -16.422 -5.348 1 93.06 393 PRO B O 1
ATOM 7871 N N . LEU B 1 394 ? 10.523 -17.906 -6.762 1 94.12 394 LEU B N 1
ATOM 7872 C CA . LEU B 1 394 ? 10.344 -16.906 -7.805 1 94.12 394 LEU B CA 1
ATOM 7873 C C . LEU B 1 394 ? 9.375 -15.812 -7.348 1 94.12 394 LEU B C 1
ATOM 7875 O O . LEU B 1 394 ? 9.695 -14.625 -7.406 1 94.12 394 LEU B O 1
ATOM 7879 N N . TYR B 1 395 ? 8.227 -16.203 -6.836 1 89.88 395 TYR B N 1
ATOM 7880 C CA . TYR B 1 395 ? 7.188 -15.242 -6.48 1 89.88 395 TYR B CA 1
ATOM 7881 C C . TYR B 1 395 ? 7.566 -14.469 -5.223 1 89.88 395 TYR B C 1
ATOM 7883 O O . TYR B 1 395 ? 7.098 -13.344 -5.012 1 89.88 395 TYR B O 1
ATOM 7891 N N . ARG B 1 396 ? 8.406 -14.992 -4.473 1 87.12 396 ARG B N 1
ATOM 7892 C CA . ARG B 1 396 ? 8.898 -14.273 -3.301 1 87.12 396 ARG B CA 1
ATOM 7893 C C . ARG B 1 396 ? 9.945 -13.234 -3.697 1 87.12 396 ARG B C 1
ATOM 7895 O O . ARG B 1 396 ? 9.961 -12.133 -3.152 1 87.12 396 ARG B O 1
ATOM 7902 N N . ALA B 1 397 ? 10.703 -13.586 -4.648 1 92.12 397 ALA B N 1
ATOM 7903 C CA . ALA B 1 397 ? 11.852 -12.758 -5.008 1 92.12 397 ALA B CA 1
ATOM 7904 C C . ALA B 1 397 ? 11.438 -11.617 -5.93 1 92.12 397 ALA B C 1
ATOM 7906 O O . ALA B 1 397 ? 12.078 -10.562 -5.953 1 92.12 397 ALA B O 1
ATOM 7907 N N . ILE B 1 398 ? 10.359 -11.773 -6.629 1 93.19 398 ILE B N 1
ATOM 7908 C CA . ILE B 1 398 ? 10.016 -10.781 -7.645 1 93.19 398 ILE B CA 1
ATOM 7909 C C . ILE B 1 398 ? 9.656 -9.461 -6.977 1 93.19 398 ILE B C 1
ATOM 7911 O O . ILE B 1 398 ? 9.797 -8.391 -7.578 1 93.19 398 ILE B O 1
ATOM 7915 N N . PHE B 1 399 ? 9.25 -9.414 -5.73 1 88.94 399 PHE B N 1
ATOM 7916 C CA . PHE B 1 399 ? 8.781 -8.211 -5.062 1 88.94 399 PHE B CA 1
ATOM 7917 C C . PHE B 1 399 ? 9.906 -7.562 -4.266 1 88.94 399 PHE B C 1
ATOM 7919 O O . PHE B 1 399 ? 9.727 -6.48 -3.701 1 88.94 399 PHE B O 1
ATOM 7926 N N . THR B 1 400 ? 11.016 -8.148 -4.246 1 89.12 400 THR B N 1
ATOM 7927 C CA . THR B 1 400 ? 12.117 -7.684 -3.406 1 89.12 400 THR B CA 1
ATOM 7928 C C . THR B 1 400 ? 12.539 -6.27 -3.795 1 89.12 400 THR B C 1
ATOM 7930 O O . THR B 1 400 ? 12.562 -5.371 -2.951 1 89.12 400 THR B O 1
ATOM 7933 N N . PHE B 1 401 ? 12.758 -6.016 -5.02 1 91.88 401 PHE B N 1
ATOM 7934 C CA . PHE B 1 401 ? 13.32 -4.734 -5.43 1 91.88 401 PHE B CA 1
ATOM 7935 C C . PHE B 1 401 ? 12.227 -3.689 -5.605 1 91.88 401 PHE B C 1
ATOM 7937 O O . PHE B 1 401 ? 12.383 -2.537 -5.195 1 91.88 401 PHE B O 1
ATOM 7944 N N . PRO B 1 402 ? 11.078 -4.117 -6.09 1 89.56 402 PRO B N 1
ATOM 7945 C CA . PRO B 1 402 ? 10.008 -3.115 -6.188 1 89.56 402 PRO B CA 1
ATOM 7946 C C . PRO B 1 402 ? 9.602 -2.555 -4.828 1 89.56 402 PRO B C 1
ATOM 7948 O O . PRO B 1 402 ? 9.289 -1.367 -4.715 1 89.56 402 PRO B O 1
ATOM 7951 N N . GLN B 1 403 ? 9.68 -3.33 -3.873 1 86.75 403 GLN B N 1
ATOM 7952 C CA . GLN B 1 403 ? 9.305 -2.891 -2.533 1 86.75 403 GLN B CA 1
ATOM 7953 C C . GLN B 1 403 ? 10.391 -2.023 -1.911 1 86.75 403 GLN B C 1
ATOM 7955 O O . GLN B 1 403 ? 10.102 -1.126 -1.118 1 86.75 403 GLN B O 1
ATOM 7960 N N . GLU B 1 404 ? 11.586 -2.281 -2.262 1 89.25 404 GLU B N 1
ATOM 7961 C CA . GLU B 1 404 ? 12.719 -1.566 -1.671 1 89.25 404 GLU B CA 1
ATOM 7962 C C . GLU B 1 404 ? 13.18 -0.426 -2.572 1 89.25 404 GLU B C 1
ATOM 7964 O O . GLU B 1 404 ? 14.195 0.218 -2.297 1 89.25 404 GLU B O 1
ATOM 7969 N N . ARG B 1 405 ? 12.469 -0.178 -3.529 1 89 405 ARG B N 1
ATOM 7970 C CA . ARG B 1 405 ? 12.883 0.803 -4.527 1 89 405 ARG B CA 1
ATOM 7971 C C . ARG B 1 405 ? 13.102 2.172 -3.891 1 89 405 ARG B C 1
ATOM 7973 O O . ARG B 1 405 ? 14.141 2.801 -4.098 1 89 405 ARG B O 1
ATOM 7980 N N . PRO B 1 406 ? 12.18 2.637 -2.992 1 86.56 406 PRO B N 1
ATOM 7981 C CA . PRO B 1 406 ? 12.398 3.963 -2.412 1 86.56 406 PRO B CA 1
ATOM 7982 C C . PRO B 1 406 ? 13.656 4.031 -1.548 1 86.56 406 PRO B C 1
ATOM 7984 O O . PRO B 1 406 ? 14.375 5.035 -1.577 1 86.56 406 PRO B O 1
ATOM 7987 N N . MET B 1 407 ? 13.891 3.008 -0.832 1 88.94 407 MET B N 1
ATOM 7988 C CA . MET B 1 407 ? 15.078 2.98 0.017 1 88.94 407 MET B CA 1
ATOM 7989 C C . MET B 1 407 ? 16.344 2.938 -0.827 1 88.94 407 MET B C 1
ATOM 7991 O O . MET B 1 407 ? 17.328 3.621 -0.519 1 88.94 407 MET B O 1
ATOM 7995 N N . LEU B 1 408 ? 16.297 2.121 -1.864 1 88.88 408 LEU B N 1
ATOM 7996 C CA . LEU B 1 408 ? 17.453 2.008 -2.758 1 88.88 408 LEU B CA 1
ATOM 7997 C C . LEU B 1 408 ? 17.75 3.342 -3.43 1 88.88 408 LEU B C 1
ATOM 7999 O O . LEU B 1 408 ? 18.906 3.74 -3.539 1 88.88 408 LEU B O 1
ATOM 8003 N N . GLU B 1 409 ? 16.781 4.02 -3.803 1 85.44 409 GLU B N 1
ATOM 8004 C CA . GLU B 1 409 ? 16.938 5.324 -4.441 1 85.44 409 GLU B CA 1
ATOM 8005 C C . GLU B 1 409 ? 17.531 6.344 -3.471 1 85.44 409 GLU B C 1
ATOM 8007 O O . GLU B 1 409 ? 18.422 7.105 -3.83 1 85.44 409 GLU B O 1
ATOM 8012 N N . LYS B 1 410 ? 17.031 6.332 -2.283 1 83.94 410 LYS B N 1
ATOM 8013 C CA . LYS B 1 410 ? 17.5 7.25 -1.253 1 83.94 410 LYS B CA 1
ATOM 8014 C C . LYS B 1 410 ? 18.969 6.98 -0.908 1 83.94 410 LYS B C 1
ATOM 8016 O O . LYS B 1 410 ? 19.781 7.898 -0.895 1 83.94 410 LYS B O 1
ATOM 8021 N N . GLU B 1 411 ? 19.328 5.746 -0.695 1 85.31 411 GLU B N 1
ATOM 8022 C CA . GLU B 1 411 ? 20.656 5.398 -0.209 1 85.31 411 GLU B CA 1
ATOM 8023 C C . GLU B 1 411 ? 21.688 5.461 -1.332 1 85.31 411 GLU B C 1
ATOM 8025 O O . GLU B 1 411 ? 22.844 5.809 -1.098 1 85.31 411 GLU B O 1
ATOM 8030 N N . ARG B 1 412 ? 21.266 5.176 -2.475 1 82.38 412 ARG B N 1
ATOM 8031 C CA . ARG B 1 412 ? 22.188 5.25 -3.6 1 82.38 412 ARG B CA 1
ATOM 8032 C C . ARG B 1 412 ? 22.484 6.699 -3.971 1 82.38 412 ARG B C 1
ATOM 8034 O O . ARG B 1 412 ? 23.609 7.039 -4.336 1 82.38 412 ARG B O 1
ATOM 8041 N N . SER B 1 413 ? 21.516 7.496 -3.869 1 77.31 413 SER B N 1
ATOM 8042 C CA . SER B 1 413 ? 21.703 8.914 -4.16 1 77.31 413 SER B CA 1
ATOM 8043 C C . SER B 1 413 ? 22.641 9.562 -3.148 1 77.31 413 SER B C 1
ATOM 8045 O O . SER B 1 413 ? 23.328 10.531 -3.467 1 77.31 413 SER B O 1
ATOM 8047 N N . SER B 1 414 ? 22.641 8.969 -1.971 1 77.44 414 SER B N 1
ATOM 8048 C CA . SER B 1 414 ? 23.516 9.508 -0.926 1 77.44 414 SER B CA 1
ATOM 8049 C C . SER B 1 414 ? 24.906 8.891 -0.99 1 77.44 414 SER B C 1
ATOM 8051 O O . SER B 1 414 ? 25.812 9.305 -0.258 1 77.44 414 SER B O 1
ATOM 8053 N N . GLY B 1 415 ? 25.141 7.852 -1.893 1 76.38 415 GLY B N 1
ATOM 8054 C CA . GLY B 1 415 ? 26.438 7.23 -2.072 1 76.38 415 GLY B CA 1
ATOM 8055 C C . GLY B 1 415 ? 26.891 6.434 -0.864 1 76.38 415 GLY B C 1
ATOM 8056 O O . GLY B 1 415 ? 28.078 6.445 -0.515 1 76.38 415 GLY B O 1
ATOM 8057 N N . MET B 1 416 ? 26 5.734 -0.249 1 79.75 416 MET B N 1
ATOM 8058 C CA . MET B 1 416 ? 26.297 5.051 1.01 1 79.75 416 MET B CA 1
ATOM 8059 C C . MET B 1 416 ? 27.094 3.777 0.767 1 79.75 416 MET B C 1
ATOM 8061 O O . MET B 1 416 ? 28 3.447 1.543 1 79.75 416 MET B O 1
ATOM 8065 N N . TYR B 1 417 ? 26.781 3.043 -0.255 1 87.75 417 TYR B N 1
ATOM 8066 C CA . TYR B 1 417 ? 27.438 1.769 -0.518 1 87.75 417 TYR B CA 1
ATOM 8067 C C . TYR B 1 417 ? 27.438 1.45 -2.008 1 87.75 417 TYR B C 1
ATOM 8069 O O . TYR B 1 417 ? 26.797 2.148 -2.797 1 87.75 417 TYR B O 1
ATOM 8077 N N . ARG B 1 418 ? 28.219 0.417 -2.262 1 88.69 418 ARG B N 1
ATOM 8078 C CA . ARG B 1 418 ? 28.266 -0.099 -3.625 1 88.69 418 ARG B CA 1
ATOM 8079 C C . ARG B 1 418 ? 27.078 -1.015 -3.908 1 88.69 418 ARG B C 1
ATOM 8081 O O . ARG B 1 418 ? 26.672 -1.791 -3.043 1 88.69 418 ARG B O 1
ATOM 8088 N N . LEU B 1 419 ? 26.656 -0.901 -5.133 1 91.06 419 LEU B N 1
ATOM 8089 C CA . LEU B 1 419 ? 25.5 -1.705 -5.527 1 91.06 419 LEU B CA 1
ATOM 8090 C C . LEU B 1 419 ? 25.828 -3.193 -5.473 1 91.06 419 LEU B C 1
ATOM 8092 O O . LEU B 1 419 ? 24.969 -4.012 -5.141 1 91.06 419 LEU B O 1
ATOM 8096 N N . SER B 1 420 ? 27.047 -3.615 -5.797 1 92.69 420 SER B N 1
ATOM 8097 C CA . SER B 1 420 ? 27.469 -5.016 -5.785 1 92.69 420 SER B CA 1
ATOM 8098 C C . SER B 1 420 ? 27.406 -5.602 -4.379 1 92.69 420 SER B C 1
ATOM 8100 O O . SER B 1 420 ? 26.984 -6.738 -4.191 1 92.69 420 SER B O 1
ATOM 8102 N N . SER B 1 421 ? 27.844 -4.797 -3.402 1 93.44 421 SER B N 1
ATOM 8103 C CA . SER B 1 421 ? 27.781 -5.258 -2.02 1 93.44 421 SER B CA 1
ATOM 8104 C C . SER B 1 421 ? 26.344 -5.41 -1.545 1 93.44 421 SER B C 1
ATOM 8106 O O . SER B 1 421 ? 26.016 -6.34 -0.803 1 93.44 421 SER B O 1
ATOM 8108 N N . TYR B 1 422 ? 25.578 -4.531 -2.066 1 93.56 422 TYR B N 1
ATOM 8109 C CA . TYR B 1 422 ? 24.156 -4.578 -1.712 1 93.56 422 TYR B CA 1
ATOM 8110 C C . TYR B 1 422 ? 23.5 -5.832 -2.266 1 93.56 422 TYR B C 1
ATOM 8112 O O . TYR B 1 422 ? 22.812 -6.559 -1.536 1 93.56 422 TYR B O 1
ATOM 8120 N N . LEU B 1 423 ? 23.672 -6.109 -3.537 1 93.19 423 LEU B N 1
ATOM 8121 C CA . LEU B 1 423 ? 23.062 -7.262 -4.188 1 93.19 423 LEU B CA 1
ATOM 8122 C C . LEU B 1 423 ? 23.562 -8.562 -3.566 1 93.19 423 LEU B C 1
ATOM 8124 O O . LEU B 1 423 ? 22.781 -9.492 -3.363 1 93.19 423 LEU B O 1
ATOM 8128 N N . MET B 1 424 ? 24.812 -8.609 -3.299 1 92.94 424 MET B N 1
ATOM 8129 C CA . MET B 1 424 ? 25.391 -9.812 -2.693 1 92.94 424 MET B CA 1
ATOM 8130 C C . MET B 1 424 ? 24.828 -10.023 -1.284 1 92.94 424 MET B C 1
ATOM 8132 O O . MET B 1 424 ? 24.547 -11.156 -0.889 1 92.94 424 MET B O 1
ATOM 8136 N N . ALA B 1 425 ? 24.703 -8.945 -0.54 1 93.62 425 ALA B N 1
ATOM 8137 C CA . ALA B 1 425 ? 24.141 -9.031 0.807 1 93.62 425 ALA B CA 1
ATOM 8138 C C . ALA B 1 425 ? 22.703 -9.531 0.771 1 93.62 425 ALA B C 1
ATOM 8140 O O . ALA B 1 425 ? 22.312 -10.383 1.574 1 93.62 425 ALA B O 1
ATOM 8141 N N . LYS B 1 426 ? 22 -9.062 -0.194 1 90.44 426 LYS B N 1
ATOM 8142 C CA . LYS B 1 426 ? 20.609 -9.469 -0.332 1 90.44 426 LYS B CA 1
ATOM 8143 C C . LYS B 1 426 ? 20.5 -10.938 -0.721 1 90.44 426 LYS B C 1
ATOM 8145 O O . LYS B 1 426 ? 19.625 -11.656 -0.228 1 90.44 426 LYS B O 1
ATOM 8150 N N . SER B 1 427 ? 21.328 -11.359 -1.579 1 89.12 427 SER B N 1
ATOM 8151 C CA . SER B 1 427 ? 21.328 -12.75 -2.041 1 89.12 427 SER B CA 1
ATOM 8152 C C . SER B 1 427 ? 21.703 -13.703 -0.911 1 89.12 427 SER B C 1
ATOM 8154 O O . SER B 1 427 ? 21.094 -14.773 -0.781 1 89.12 427 SER B O 1
ATOM 8156 N N . VAL B 1 428 ? 22.641 -13.297 -0.093 1 90 428 VAL B N 1
ATOM 8157 C CA . VAL B 1 428 ? 23.125 -14.172 0.972 1 90 428 VAL B CA 1
ATOM 8158 C C . VAL B 1 428 ? 22.141 -14.141 2.146 1 90 428 VAL B C 1
ATOM 8160 O O . VAL B 1 428 ? 21.953 -15.148 2.828 1 90 428 VAL B O 1
ATOM 8163 N N . ALA B 1 429 ? 21.5 -13.008 2.357 1 89.06 429 ALA B N 1
ATOM 8164 C CA . ALA B 1 429 ? 20.562 -12.859 3.473 1 89.06 429 ALA B CA 1
ATOM 8165 C C . ALA B 1 429 ? 19.375 -13.812 3.332 1 89.06 429 ALA B C 1
ATOM 8167 O O . ALA B 1 429 ? 18.844 -14.297 4.332 1 89.06 429 ALA B O 1
ATOM 8168 N N . ASP B 1 430 ? 19.016 -14.141 2.117 1 85.94 430 ASP B N 1
ATOM 8169 C CA . ASP B 1 430 ? 17.859 -14.992 1.857 1 85.94 430 ASP B CA 1
ATOM 8170 C C . ASP B 1 430 ? 18.266 -16.469 1.801 1 85.94 430 ASP B C 1
ATOM 8172 O O . ASP B 1 430 ? 17.422 -17.359 1.811 1 85.94 430 ASP B O 1
ATOM 8176 N N . LEU B 1 431 ? 19.547 -16.75 1.827 1 87.56 431 LEU B N 1
ATOM 8177 C CA . LEU B 1 431 ? 20.047 -18.094 1.588 1 87.56 431 LEU B CA 1
ATOM 8178 C C . LEU B 1 431 ? 19.562 -19.062 2.674 1 87.56 431 LEU B C 1
ATOM 8180 O O . LEU B 1 431 ? 19.156 -20.188 2.379 1 87.56 431 LEU B O 1
ATOM 8184 N N . PRO B 1 432 ? 19.547 -18.641 3.916 1 86.06 432 PRO B N 1
ATOM 8185 C CA . PRO B 1 432 ? 19.109 -19.594 4.941 1 86.06 432 PRO B CA 1
ATOM 8186 C C . PRO B 1 432 ? 17.672 -20.078 4.727 1 86.06 432 PRO B C 1
ATOM 8188 O O . PRO B 1 432 ? 17.406 -21.281 4.805 1 86.06 432 PRO B O 1
ATOM 8191 N N . ILE B 1 433 ? 16.828 -19.234 4.398 1 84.44 433 ILE B N 1
ATOM 8192 C CA . ILE B 1 433 ? 15.445 -19.625 4.191 1 84.44 433 ILE B CA 1
ATOM 8193 C C . ILE B 1 433 ? 15.32 -20.406 2.885 1 84.44 433 ILE B C 1
ATOM 8195 O O . ILE B 1 433 ? 14.523 -21.344 2.791 1 84.44 433 ILE B O 1
ATOM 8199 N N . GLU B 1 434 ? 16.109 -20.031 1.924 1 89.31 434 GLU B N 1
ATOM 8200 C CA . GLU B 1 434 ? 16.047 -20.672 0.616 1 89.31 434 GLU B CA 1
ATOM 8201 C C . GLU B 1 434 ? 16.672 -22.078 0.668 1 89.31 434 GLU B C 1
ATOM 8203 O O . GLU B 1 434 ? 16.391 -22.906 -0.198 1 89.31 434 GLU B O 1
ATOM 8208 N N . LEU B 1 435 ? 17.469 -22.297 1.69 1 92.44 435 LEU B N 1
ATOM 8209 C CA . LEU B 1 435 ? 18.094 -23.609 1.791 1 92.44 435 LEU B CA 1
ATOM 8210 C C . LEU B 1 435 ? 17.375 -24.484 2.812 1 92.44 435 LEU B C 1
ATOM 8212 O O . LEU B 1 435 ? 17.172 -25.672 2.584 1 92.44 435 LEU B O 1
ATOM 8216 N N . VAL B 1 436 ? 16.859 -23.891 3.811 1 92.69 436 VAL B N 1
ATOM 8217 C CA . VAL B 1 436 ? 16.297 -24.656 4.914 1 92.69 436 VAL B CA 1
ATOM 8218 C C . VAL B 1 436 ? 14.891 -25.141 4.547 1 92.69 436 VAL B C 1
ATOM 8220 O O . VAL B 1 436 ? 14.547 -26.297 4.777 1 92.69 436 VAL B O 1
ATOM 8223 N N . LEU B 1 437 ? 14.133 -24.266 3.984 1 93.38 437 LEU B N 1
ATOM 8224 C CA . LEU B 1 437 ? 12.75 -24.625 3.709 1 93.38 437 LEU B CA 1
ATOM 8225 C C . LEU B 1 437 ? 12.664 -25.75 2.684 1 93.38 437 LEU B C 1
ATOM 8227 O O . LEU B 1 437 ? 11.969 -26.75 2.902 1 93.38 437 LEU B O 1
ATOM 8231 N N . PRO B 1 438 ? 13.406 -25.656 1.59 1 96.56 438 PRO B N 1
ATOM 8232 C CA . PRO B 1 438 ? 13.352 -26.781 0.649 1 96.56 438 PRO B CA 1
ATOM 8233 C C . PRO B 1 438 ? 13.922 -28.062 1.237 1 96.56 438 PRO B C 1
ATOM 8235 O O . PRO B 1 438 ? 13.469 -29.156 0.891 1 96.56 438 PRO B O 1
ATOM 8238 N N . THR B 1 439 ? 14.938 -27.938 2.062 1 97.19 439 THR B N 1
ATOM 8239 C CA . THR B 1 439 ? 15.492 -29.109 2.717 1 97.19 439 THR B CA 1
ATOM 8240 C C . THR B 1 439 ? 14.453 -29.766 3.615 1 97.19 439 THR B C 1
ATOM 8242 O O . THR B 1 439 ? 14.273 -30.984 3.576 1 97.19 439 THR B O 1
ATOM 8245 N N . ALA B 1 440 ? 13.766 -28.953 4.383 1 96.06 440 ALA B N 1
ATOM 8246 C CA . ALA B 1 440 ? 12.695 -29.484 5.223 1 96.06 440 ALA B CA 1
ATOM 8247 C C . ALA B 1 440 ? 11.586 -30.109 4.375 1 96.06 440 ALA B C 1
ATOM 8249 O O . ALA B 1 440 ? 11.086 -31.188 4.695 1 96.06 440 ALA B O 1
ATOM 8250 N N . TYR B 1 441 ? 11.234 -29.453 3.381 1 97.06 441 TYR B N 1
ATOM 8251 C CA . TYR B 1 441 ? 10.227 -29.953 2.455 1 97.06 441 TYR B CA 1
ATOM 8252 C C . TYR B 1 441 ? 10.625 -31.312 1.896 1 97.06 441 TYR B C 1
ATOM 8254 O O . TYR B 1 441 ? 9.82 -32.25 1.882 1 97.06 441 TYR B O 1
ATOM 8262 N N . LEU B 1 442 ? 11.891 -31.422 1.442 1 97.19 442 LEU B N 1
ATOM 8263 C CA . LEU B 1 442 ? 12.352 -32.656 0.795 1 97.19 442 LEU B CA 1
ATOM 8264 C C . LEU B 1 442 ? 12.461 -33.781 1.803 1 97.19 442 LEU B C 1
ATOM 8266 O O . LEU B 1 442 ? 12.18 -34.938 1.472 1 97.19 442 LEU B O 1
ATOM 8270 N N . ILE B 1 443 ? 12.836 -33.469 3.012 1 96.56 443 ILE B N 1
ATOM 8271 C CA . ILE B 1 443 ? 12.938 -34.5 4.043 1 96.56 443 ILE B CA 1
ATOM 8272 C C . ILE B 1 443 ? 11.562 -35.125 4.301 1 96.56 443 ILE B C 1
ATOM 8274 O O . ILE B 1 443 ? 11.422 -36.344 4.359 1 96.56 443 ILE B O 1
ATOM 8278 N N . ILE B 1 444 ? 10.586 -34.312 4.34 1 96.44 444 ILE B N 1
ATOM 8279 C CA . ILE B 1 444 ? 9.234 -34.781 4.609 1 96.44 444 ILE B CA 1
ATOM 8280 C C . ILE B 1 444 ? 8.719 -35.594 3.41 1 96.44 444 ILE B C 1
ATOM 8282 O O . ILE B 1 444 ? 8.273 -36.719 3.555 1 96.44 444 ILE B O 1
ATOM 8286 N N . THR B 1 445 ? 8.836 -35 2.268 1 95.62 445 THR B N 1
ATOM 8287 C CA . THR B 1 445 ? 8.281 -35.625 1.07 1 95.62 445 THR B CA 1
ATOM 8288 C C . THR B 1 445 ? 9.062 -36.875 0.703 1 95.62 445 THR B C 1
ATOM 8290 O O . THR B 1 445 ? 8.469 -37.875 0.322 1 95.62 445 THR B O 1
ATOM 8293 N N . TYR B 1 446 ? 10.383 -36.812 0.862 1 94.12 446 TYR B N 1
ATOM 8294 C CA . TYR B 1 446 ? 11.242 -37.906 0.451 1 94.12 446 TYR B CA 1
ATOM 8295 C C . TYR B 1 446 ? 10.938 -39.188 1.26 1 94.12 446 TYR B C 1
ATOM 8297 O O . TYR B 1 446 ? 10.82 -40.25 0.7 1 94.12 446 TYR B O 1
ATOM 8305 N N . TRP B 1 447 ? 10.703 -39.062 2.492 1 92.44 447 TRP B N 1
ATOM 8306 C CA . TRP B 1 447 ? 10.492 -40.219 3.352 1 92.44 447 TRP B CA 1
ATOM 8307 C C . TRP B 1 447 ? 9.039 -40.688 3.301 1 92.44 447 TRP B C 1
ATOM 8309 O O . TRP B 1 447 ? 8.75 -41.844 3.527 1 92.44 447 TRP B O 1
ATOM 8319 N N . MET B 1 448 ? 8.219 -39.75 2.969 1 93.75 448 MET B N 1
ATOM 8320 C CA . MET B 1 448 ? 6.809 -40.125 2.885 1 93.75 448 MET B CA 1
ATOM 8321 C C . MET B 1 448 ? 6.496 -40.781 1.542 1 93.75 448 MET B C 1
ATOM 8323 O O . MET B 1 448 ? 5.586 -41.625 1.444 1 93.75 448 MET B O 1
ATOM 8327 N N . THR B 1 449 ? 7.434 -40.25 0.718 1 91.31 449 THR B N 1
ATOM 8328 C CA . THR B 1 449 ? 7.18 -40.75 -0.62 1 91.31 449 THR B CA 1
ATOM 8329 C C . THR B 1 449 ? 8.062 -41.969 -0.9 1 91.31 449 THR B C 1
ATOM 8331 O O . THR B 1 449 ? 9.008 -42.25 -0.155 1 91.31 449 THR B O 1
ATOM 8334 N N . GLY B 1 450 ? 7.754 -43.062 -1.624 1 83.25 450 GLY B N 1
ATOM 8335 C CA . GLY B 1 450 ? 8.43 -44.312 -1.938 1 83.25 450 GLY B CA 1
ATOM 8336 C C . GLY B 1 450 ? 9.656 -44.125 -2.809 1 83.25 450 GLY B C 1
ATOM 8337 O O . GLY B 1 450 ? 9.961 -44.969 -3.654 1 83.25 450 GLY B O 1
ATOM 8338 N N . LEU B 1 451 ? 10.469 -42.969 -2.582 1 89.56 451 LEU B N 1
ATOM 8339 C CA . LEU B 1 451 ? 11.688 -42.75 -3.355 1 89.56 451 LEU B CA 1
ATOM 8340 C C . LEU B 1 451 ? 12.836 -43.594 -2.793 1 89.56 451 LEU B C 1
ATOM 8342 O O . LEU B 1 451 ? 12.695 -44.219 -1.74 1 89.56 451 LEU B O 1
ATOM 8346 N N . LYS B 1 452 ? 13.875 -43.625 -3.564 1 90.69 452 LYS B N 1
ATOM 8347 C CA . LYS B 1 452 ? 14.977 -44.5 -3.195 1 90.69 452 LYS B CA 1
ATOM 8348 C C . LYS B 1 452 ? 15.641 -44.062 -1.9 1 90.69 452 LYS B C 1
ATOM 8350 O O . LYS B 1 452 ? 16.109 -42.906 -1.808 1 90.69 452 LYS B O 1
ATOM 8355 N N . VAL B 1 453 ? 15.648 -45.062 -1.003 1 89.31 453 VAL B N 1
ATOM 8356 C CA . VAL B 1 453 ? 16.156 -44.719 0.321 1 89.31 453 VAL B CA 1
ATOM 8357 C C . VAL B 1 453 ? 17.656 -44.969 0.384 1 89.31 453 VAL B C 1
ATOM 8359 O O . VAL B 1 453 ? 18.094 -46 0.907 1 89.31 453 VAL B O 1
ATOM 8362 N N . ASN B 1 454 ? 18.469 -44.281 -0.385 1 91.94 454 ASN B N 1
ATOM 8363 C CA . ASN B 1 454 ? 19.922 -44.281 -0.363 1 91.94 454 ASN B CA 1
ATOM 8364 C C . ASN B 1 454 ? 20.469 -42.875 -0.139 1 91.94 454 ASN B C 1
ATOM 8366 O O . ASN B 1 454 ? 19.922 -41.875 -0.646 1 91.94 454 ASN B O 1
ATOM 8370 N N . ALA B 1 455 ? 21.516 -42.812 0.583 1 93.31 455 ALA B N 1
ATOM 8371 C CA . ALA B 1 455 ? 22.094 -41.531 0.95 1 93.31 455 ALA B CA 1
ATOM 8372 C C . ALA B 1 455 ? 22.562 -40.75 -0.287 1 93.31 455 ALA B C 1
ATOM 8374 O O . ALA B 1 455 ? 22.375 -39.562 -0.376 1 93.31 455 ALA B O 1
ATOM 8375 N N . VAL B 1 456 ? 23.125 -41.438 -1.229 1 93.62 456 VAL B N 1
ATOM 8376 C CA . VAL B 1 456 ? 23.656 -40.781 -2.426 1 93.62 456 VAL B CA 1
ATOM 8377 C C . VAL B 1 456 ? 22.5 -40.25 -3.262 1 93.62 456 VAL B C 1
ATOM 8379 O O . VAL B 1 456 ? 22.578 -39.094 -3.742 1 93.62 456 VAL B O 1
ATOM 8382 N N . ASN B 1 457 ? 21.438 -41.062 -3.414 1 94.56 457 ASN B N 1
ATOM 8383 C CA . ASN B 1 457 ? 20.281 -40.594 -4.172 1 94.56 457 ASN B CA 1
ATOM 8384 C C . ASN B 1 457 ? 19.594 -39.406 -3.486 1 94.56 457 ASN B C 1
ATOM 8386 O O . ASN B 1 457 ? 19.156 -38.469 -4.152 1 94.56 457 ASN B O 1
ATOM 8390 N N . PHE B 1 458 ? 19.625 -39.531 -2.199 1 96 458 PHE B N 1
ATOM 8391 C CA . PHE B 1 458 ? 19 -38.438 -1.448 1 96 458 PHE B CA 1
ATOM 8392 C C . PHE B 1 458 ? 19.797 -37.156 -1.591 1 96 458 PHE B C 1
ATOM 8394 O O . PHE B 1 458 ? 19.234 -36.094 -1.849 1 96 458 PHE B O 1
ATOM 8401 N N . LEU B 1 459 ? 21.109 -37.188 -1.438 1 96.31 459 LEU B N 1
ATOM 8402 C CA . LEU B 1 459 ? 21.953 -36 -1.501 1 96.31 459 LEU B CA 1
ATOM 8403 C C . LEU B 1 459 ? 21.953 -35.406 -2.904 1 96.31 459 LEU B C 1
ATOM 8405 O O . LEU B 1 459 ? 22.016 -34.188 -3.066 1 96.31 459 LEU B O 1
ATOM 8409 N N . CYS B 1 460 ? 21.875 -36.281 -3.924 1 95.12 460 CYS B N 1
ATOM 8410 C CA . CYS B 1 460 ? 21.797 -35.781 -5.297 1 95.12 460 CYS B CA 1
ATOM 8411 C C . CYS B 1 460 ? 20.484 -35.062 -5.551 1 95.12 460 CYS B C 1
ATOM 8413 O O . CYS B 1 460 ? 20.469 -34.031 -6.195 1 95.12 460 CYS B O 1
ATOM 8415 N N . THR B 1 461 ? 19.438 -35.688 -4.984 1 96.56 461 THR B N 1
ATOM 8416 C CA . THR B 1 461 ? 18.141 -35.062 -5.129 1 96.56 461 THR B CA 1
ATOM 8417 C C . THR B 1 461 ? 18.109 -33.719 -4.387 1 96.56 461 THR B C 1
ATOM 8419 O O . THR B 1 461 ? 17.641 -32.719 -4.922 1 96.56 461 THR B O 1
ATOM 8422 N N . LEU B 1 462 ? 18.641 -33.688 -3.225 1 97.38 462 LEU B N 1
ATOM 8423 C CA . LEU B 1 462 ? 18.656 -32.469 -2.408 1 97.38 462 LEU B CA 1
ATOM 8424 C C . LEU B 1 462 ? 19.484 -31.375 -3.082 1 97.38 462 LEU B C 1
ATOM 8426 O O . LEU B 1 462 ? 19.031 -30.234 -3.182 1 97.38 462 LEU B O 1
ATOM 8430 N N . SER B 1 463 ? 20.656 -31.719 -3.551 1 97.06 463 SER B N 1
ATOM 8431 C CA . SER B 1 463 ? 21.516 -30.734 -4.199 1 97.06 463 SER B CA 1
ATOM 8432 C C . SER B 1 463 ? 20.859 -30.172 -5.453 1 97.06 463 SER B C 1
ATOM 8434 O O . SER B 1 463 ? 21.016 -28.984 -5.75 1 97.06 463 SER B O 1
ATOM 8436 N N . THR B 1 464 ? 20.172 -31.047 -6.152 1 97.19 464 THR B N 1
ATOM 8437 C CA . THR B 1 464 ? 19.5 -30.609 -7.367 1 97.19 464 THR B CA 1
ATOM 8438 C C . THR B 1 464 ? 18.359 -29.641 -7.031 1 97.19 464 THR B C 1
ATOM 8440 O O . THR B 1 464 ? 18.234 -28.594 -7.668 1 97.19 464 THR B O 1
ATOM 8443 N N . VAL B 1 465 ? 17.609 -29.969 -6.012 1 97.69 465 VAL B N 1
ATOM 8444 C CA . VAL B 1 465 ? 16.5 -29.125 -5.621 1 97.69 465 VAL B CA 1
ATOM 8445 C C . VAL B 1 465 ? 17.016 -27.781 -5.117 1 97.69 465 VAL B C 1
ATOM 8447 O O . VAL B 1 465 ? 16.469 -26.734 -5.453 1 97.69 465 VAL B O 1
ATOM 8450 N N . LEU B 1 466 ? 18.047 -27.781 -4.363 1 97.69 466 LEU B N 1
ATOM 8451 C CA . LEU B 1 466 ? 18.609 -26.547 -3.822 1 97.69 466 LEU B CA 1
ATOM 8452 C C . LEU B 1 466 ? 19.156 -25.672 -4.938 1 97.69 466 LEU B C 1
ATOM 8454 O O . LEU B 1 466 ? 18.969 -24.453 -4.914 1 97.69 466 LEU B O 1
ATOM 8458 N N . LEU B 1 467 ? 19.812 -26.297 -5.879 1 97.44 467 LEU B N 1
ATOM 8459 C CA . LEU B 1 467 ? 20.312 -25.547 -7.023 1 97.44 467 LEU B CA 1
ATOM 8460 C C . LEU B 1 467 ? 19.172 -24.938 -7.82 1 97.44 467 LEU B C 1
ATOM 8462 O O . LEU B 1 467 ? 19.25 -23.781 -8.25 1 97.44 467 LEU B O 1
ATOM 8466 N N . HIS B 1 468 ? 18.125 -25.75 -7.961 1 97.56 468 HIS B N 1
ATOM 8467 C CA . HIS B 1 468 ? 16.938 -25.281 -8.664 1 97.56 468 HIS B CA 1
ATOM 8468 C C . HIS B 1 468 ? 16.297 -24.094 -7.953 1 97.56 468 HIS B C 1
ATOM 8470 O O . HIS B 1 468 ? 15.852 -23.141 -8.602 1 97.56 468 HIS B O 1
ATOM 8476 N N . VAL B 1 469 ? 16.297 -24.141 -6.676 1 97.38 469 VAL B N 1
ATOM 8477 C CA . VAL B 1 469 ? 15.719 -23.078 -5.859 1 97.38 469 VAL B CA 1
ATOM 8478 C C . VAL B 1 469 ? 16.516 -21.797 -6.027 1 97.38 469 VAL B C 1
ATOM 8480 O O . VAL B 1 469 ? 15.953 -20.719 -6.188 1 97.38 469 VAL B O 1
ATOM 8483 N N . LEU B 1 470 ? 17.781 -21.891 -6.039 1 97.12 470 LEU B N 1
ATOM 8484 C CA . LEU B 1 470 ? 18.656 -20.719 -6.184 1 97.12 470 LEU B CA 1
ATOM 8485 C C . LEU B 1 470 ? 18.516 -20.109 -7.57 1 97.12 470 LEU B C 1
ATOM 8487 O O . LEU B 1 470 ? 18.547 -18.875 -7.711 1 97.12 470 LEU B O 1
ATOM 8491 N N . VAL B 1 471 ? 18.359 -20.938 -8.547 1 97.62 471 VAL B N 1
ATOM 8492 C CA . VAL B 1 471 ? 18.172 -20.438 -9.898 1 97.62 471 VAL B CA 1
ATOM 8493 C C . VAL B 1 471 ? 16.828 -19.734 -10.008 1 97.62 471 VAL B C 1
ATOM 8495 O O . VAL B 1 471 ? 16.734 -18.641 -10.586 1 97.62 471 VAL B O 1
ATOM 8498 N N . ALA B 1 472 ? 15.82 -20.375 -9.438 1 96.94 472 ALA B N 1
ATOM 8499 C CA . ALA B 1 472 ? 14.492 -19.781 -9.445 1 96.94 472 ALA B CA 1
ATOM 8500 C C . ALA B 1 472 ? 14.5 -18.422 -8.758 1 96.94 472 ALA B C 1
ATOM 8502 O O . ALA B 1 472 ? 13.867 -17.469 -9.234 1 96.94 472 ALA B O 1
ATOM 8503 N N . GLN B 1 473 ? 15.172 -18.328 -7.688 1 95.44 473 GLN B N 1
ATOM 8504 C CA . GLN B 1 473 ? 15.312 -17.047 -7 1 95.44 473 GLN B CA 1
ATOM 8505 C C . GLN B 1 473 ? 16.016 -16.016 -7.883 1 95.44 473 GLN B C 1
ATOM 8507 O O . GLN B 1 473 ? 15.641 -14.844 -7.887 1 95.44 473 GLN B O 1
ATOM 8512 N N . GLY B 1 474 ? 17.031 -16.484 -8.547 1 96.06 474 GLY B N 1
ATOM 8513 C CA . GLY B 1 474 ? 17.734 -15.602 -9.469 1 96.06 474 GLY B CA 1
ATOM 8514 C C . GLY B 1 474 ? 16.844 -15.047 -10.562 1 96.06 474 GLY B C 1
ATOM 8515 O O . GLY B 1 474 ? 16.922 -13.859 -10.898 1 96.06 474 GLY B O 1
ATOM 8516 N N . VAL B 1 475 ? 16 -15.891 -11.07 1 96.94 475 VAL B N 1
ATOM 8517 C CA . VAL B 1 475 ? 15.062 -15.438 -12.086 1 96.94 475 VAL B CA 1
ATOM 8518 C C . VAL B 1 475 ? 14.125 -14.391 -11.492 1 96.94 475 VAL B C 1
ATOM 8520 O O . VAL B 1 475 ? 13.867 -13.352 -12.117 1 96.94 475 VAL B O 1
ATOM 8523 N N . GLY B 1 476 ? 13.672 -14.641 -10.328 1 95.56 476 GLY B N 1
ATOM 8524 C CA . GLY B 1 476 ? 12.797 -13.695 -9.656 1 95.56 476 GLY B CA 1
ATOM 8525 C C . GLY B 1 476 ? 13.445 -12.352 -9.398 1 95.56 476 GLY B C 1
ATOM 8526 O O . GLY B 1 476 ? 12.836 -11.305 -9.641 1 95.56 476 GLY B O 1
ATOM 8527 N N . LEU B 1 477 ? 14.641 -12.391 -8.914 1 95.06 477 LEU B N 1
ATOM 8528 C CA . LEU B 1 477 ? 15.359 -11.156 -8.648 1 95.06 477 LEU B CA 1
ATOM 8529 C C . LEU B 1 477 ? 15.586 -10.375 -9.938 1 95.06 477 LEU B C 1
ATOM 8531 O O . LEU B 1 477 ? 15.469 -9.148 -9.953 1 95.06 477 LEU B O 1
ATOM 8535 N N . ALA B 1 478 ? 15.867 -11.094 -10.977 1 96.38 478 ALA B N 1
ATOM 8536 C CA . ALA B 1 478 ? 16.094 -10.445 -12.258 1 96.38 478 ALA B CA 1
ATOM 8537 C C . ALA B 1 478 ? 14.828 -9.773 -12.773 1 96.38 478 ALA B C 1
ATOM 8539 O O . ALA B 1 478 ? 14.859 -8.617 -13.195 1 96.38 478 ALA B O 1
ATOM 8540 N N . ILE B 1 479 ? 13.773 -10.461 -12.68 1 96.06 479 ILE B N 1
ATOM 8541 C CA . ILE B 1 479 ? 12.492 -9.922 -13.133 1 96.06 479 ILE B CA 1
ATOM 8542 C C . ILE B 1 479 ? 12.125 -8.703 -12.289 1 96.06 479 ILE B C 1
ATOM 8544 O O . ILE B 1 479 ? 11.727 -7.668 -12.82 1 96.06 479 ILE B O 1
ATOM 8548 N N . GLY B 1 480 ? 12.289 -8.836 -10.984 1 94.19 480 GLY B N 1
ATOM 8549 C CA . GLY B 1 480 ? 11.992 -7.734 -10.086 1 94.19 480 GLY B CA 1
ATOM 8550 C C . GLY B 1 480 ? 12.836 -6.5 -10.359 1 94.19 480 GLY B C 1
ATOM 8551 O O . GLY B 1 480 ? 12.336 -5.375 -10.289 1 94.19 480 GLY B O 1
ATOM 8552 N N . ALA B 1 481 ? 14.023 -6.715 -10.656 1 94.12 481 ALA B N 1
ATOM 8553 C CA . ALA B 1 481 ? 14.945 -5.609 -10.914 1 94.12 481 ALA B CA 1
ATOM 8554 C C . ALA B 1 481 ? 14.633 -4.934 -12.242 1 94.12 481 ALA B C 1
ATOM 8556 O O . ALA B 1 481 ? 14.781 -3.719 -12.383 1 94.12 481 ALA B O 1
ATOM 8557 N N . ILE B 1 482 ? 14.133 -5.672 -13.203 1 93.38 482 ILE B N 1
ATOM 8558 C CA . ILE B 1 482 ? 13.875 -5.152 -14.547 1 93.38 482 ILE B CA 1
ATOM 8559 C C . ILE B 1 482 ? 12.594 -4.324 -14.547 1 93.38 482 ILE B C 1
ATOM 8561 O O . ILE B 1 482 ? 12.555 -3.219 -15.086 1 93.38 482 ILE B O 1
ATOM 8565 N N . VAL B 1 483 ? 11.523 -4.777 -13.984 1 88.81 483 VAL B N 1
ATOM 8566 C CA . VAL B 1 483 ? 10.195 -4.176 -14.117 1 88.81 483 VAL B CA 1
ATOM 8567 C C . VAL B 1 483 ? 9.969 -3.166 -12.992 1 88.81 483 VAL B C 1
ATOM 8569 O O . VAL B 1 483 ? 9.383 -2.104 -13.219 1 88.81 483 VAL B O 1
ATOM 8572 N N . MET B 1 484 ? 10.398 -3.219 -11.844 1 86.31 484 MET B N 1
ATOM 8573 C CA . MET B 1 484 ? 10.336 -2.359 -10.664 1 86.31 484 MET B CA 1
ATOM 8574 C C . MET B 1 484 ? 8.906 -1.908 -10.398 1 86.31 484 MET B C 1
ATOM 8576 O O . MET B 1 484 ? 8.688 -0.852 -9.805 1 86.31 484 MET B O 1
ATOM 8580 N N . ASP B 1 485 ? 7.875 -2.656 -11.031 1 86.38 485 ASP B N 1
ATOM 8581 C CA . ASP B 1 485 ? 6.457 -2.396 -10.781 1 86.38 485 ASP B CA 1
ATOM 8582 C C . ASP B 1 485 ? 5.762 -3.627 -10.211 1 86.38 485 ASP B C 1
ATOM 8584 O O . ASP B 1 485 ? 5.91 -4.73 -10.734 1 86.38 485 ASP B O 1
ATOM 8588 N N . MET B 1 486 ? 5.031 -3.346 -9.141 1 82.75 486 MET B N 1
ATOM 8589 C CA . MET B 1 486 ? 4.457 -4.449 -8.375 1 82.75 486 MET B CA 1
ATOM 8590 C C . MET B 1 486 ? 3.422 -5.203 -9.203 1 82.75 486 MET B C 1
ATOM 8592 O O . MET B 1 486 ? 3.291 -6.422 -9.078 1 82.75 486 MET B O 1
ATOM 8596 N N . LYS B 1 487 ? 2.701 -4.578 -10.102 1 74.88 487 LYS B N 1
ATOM 8597 C CA . LYS B 1 487 ? 1.629 -5.227 -10.852 1 74.88 487 LYS B CA 1
ATOM 8598 C C . LYS B 1 487 ? 2.178 -5.957 -12.078 1 74.88 487 LYS B C 1
ATOM 8600 O O . LYS B 1 487 ? 1.805 -7.102 -12.344 1 74.88 487 LYS B O 1
ATOM 8605 N N . SER B 1 488 ? 3.105 -5.398 -12.711 1 85.12 488 SER B N 1
ATOM 8606 C CA . SER B 1 488 ? 3.633 -5.93 -13.961 1 85.12 488 SER B CA 1
ATOM 8607 C C . SER B 1 488 ? 4.582 -7.098 -13.711 1 85.12 488 SER B C 1
ATOM 8609 O O . SER B 1 488 ? 4.727 -7.98 -14.555 1 85.12 488 SER B O 1
ATOM 8611 N N . VAL B 1 489 ? 5.152 -7.059 -12.531 1 89.69 489 VAL B N 1
ATOM 8612 C CA . VAL B 1 489 ? 6.148 -8.094 -12.266 1 89.69 489 VAL B CA 1
ATOM 8613 C C . VAL B 1 489 ? 5.465 -9.453 -12.133 1 89.69 489 VAL B C 1
ATOM 8615 O O . VAL B 1 489 ? 6.004 -10.469 -12.586 1 89.69 489 VAL B O 1
ATOM 8618 N N . THR B 1 490 ? 4.277 -9.508 -11.609 1 86.62 490 THR B N 1
ATOM 8619 C CA . THR B 1 490 ? 3.555 -10.758 -11.422 1 86.62 490 THR B CA 1
ATOM 8620 C C . THR B 1 490 ? 3.146 -11.352 -12.773 1 86.62 490 THR B C 1
ATOM 8622 O O . THR B 1 490 ? 3.213 -12.57 -12.961 1 86.62 490 THR B O 1
ATOM 8625 N N . THR B 1 491 ? 2.766 -10.461 -13.742 1 85.81 491 THR B N 1
ATOM 8626 C CA . THR B 1 491 ? 2.352 -10.906 -15.07 1 85.81 491 THR B CA 1
ATOM 8627 C C . THR B 1 491 ? 3.529 -11.508 -15.828 1 85.81 491 THR B C 1
ATOM 8629 O O . THR B 1 491 ? 3.416 -12.586 -16.406 1 85.81 491 THR B O 1
ATOM 8632 N N . LEU B 1 492 ? 4.566 -10.836 -15.727 1 89.5 492 LEU B N 1
ATOM 8633 C CA . LEU B 1 492 ? 5.746 -11.344 -16.422 1 89.5 492 LEU B CA 1
ATOM 8634 C C . LEU B 1 492 ? 6.223 -12.648 -15.805 1 89.5 492 LEU B C 1
ATOM 8636 O O . LEU B 1 492 ? 6.621 -13.57 -16.516 1 89.5 492 LEU B O 1
ATOM 8640 N N . ALA B 1 493 ? 6.168 -12.672 -14.5 1 92.44 493 ALA B N 1
ATOM 8641 C CA . ALA B 1 493 ? 6.57 -13.891 -13.797 1 92.44 493 ALA B CA 1
ATOM 8642 C C . ALA B 1 493 ? 5.68 -15.07 -14.188 1 92.44 493 ALA B C 1
ATOM 8644 O O . ALA B 1 493 ? 6.164 -16.188 -14.367 1 92.44 493 ALA B O 1
ATOM 8645 N N . ALA B 1 494 ? 4.41 -14.797 -14.375 1 90.12 494 ALA B N 1
ATOM 8646 C CA . ALA B 1 494 ? 3.469 -15.844 -14.742 1 90.12 494 ALA B CA 1
ATOM 8647 C C . ALA B 1 494 ? 3.777 -16.406 -16.125 1 90.12 494 ALA B C 1
ATOM 8649 O O . ALA B 1 494 ? 3.732 -17.609 -16.344 1 90.12 494 ALA B O 1
ATOM 8650 N N . ILE B 1 495 ? 4.129 -15.555 -17.016 1 90.75 495 ILE B N 1
ATOM 8651 C CA . ILE B 1 495 ? 4.43 -15.953 -18.391 1 90.75 495 ILE B CA 1
ATOM 8652 C C . ILE B 1 495 ? 5.723 -16.766 -18.422 1 90.75 495 ILE B C 1
ATOM 8654 O O . ILE B 1 495 ? 5.781 -17.828 -19.031 1 90.75 495 ILE B O 1
ATOM 8658 N N . ILE B 1 496 ? 6.672 -16.297 -17.703 1 93.12 496 ILE B N 1
ATOM 8659 C CA . ILE B 1 496 ? 7.957 -16.969 -17.672 1 93.12 496 ILE B CA 1
ATOM 8660 C C . ILE B 1 496 ? 7.801 -18.344 -17 1 93.12 496 ILE B C 1
ATOM 8662 O O . ILE B 1 496 ? 8.359 -19.328 -17.469 1 93.12 496 ILE B O 1
ATOM 8666 N N . MET B 1 497 ? 7.062 -18.375 -15.977 1 92.81 497 MET B N 1
ATOM 8667 C CA . MET B 1 497 ? 6.797 -19.641 -15.289 1 92.81 497 MET B CA 1
ATOM 8668 C C . MET B 1 497 ? 6.105 -20.625 -16.219 1 92.81 497 MET B C 1
ATOM 8670 O O . MET B 1 497 ? 6.449 -21.812 -16.234 1 92.81 497 MET B O 1
ATOM 8674 N N . LEU B 1 498 ? 5.207 -20.109 -17 1 91.44 498 LEU B N 1
ATOM 8675 C CA . LEU B 1 498 ? 4.5 -20.953 -17.938 1 91.44 498 LEU B CA 1
ATOM 8676 C C . LEU B 1 498 ? 5.457 -21.531 -18.969 1 91.44 498 LEU B C 1
ATOM 8678 O O . LEU B 1 498 ? 5.434 -22.734 -19.25 1 91.44 498 LEU B O 1
ATOM 8682 N N . ILE B 1 499 ? 6.293 -20.719 -19.469 1 92.44 499 ILE B N 1
ATOM 8683 C CA . ILE B 1 499 ? 7.254 -21.141 -20.484 1 92.44 499 ILE B CA 1
ATOM 8684 C C . ILE B 1 499 ? 8.164 -22.219 -19.891 1 92.44 499 ILE B C 1
ATOM 8686 O O . ILE B 1 499 ? 8.359 -23.266 -20.516 1 92.44 499 ILE B O 1
ATOM 8690 N N . PHE B 1 500 ? 8.594 -22.031 -18.703 1 93.69 500 PHE B N 1
ATOM 8691 C CA . PHE B 1 500 ? 9.539 -22.969 -18.094 1 93.69 500 PHE B CA 1
ATOM 8692 C C . PHE B 1 500 ? 8.828 -24.25 -17.656 1 93.69 500 PHE B C 1
ATOM 8694 O O . PHE B 1 500 ? 9.406 -25.344 -17.703 1 93.69 500 PHE B O 1
ATOM 8701 N N . MET B 1 501 ? 7.602 -24.109 -17.297 1 90.88 501 MET B N 1
ATOM 8702 C CA . MET B 1 501 ? 6.82 -25.281 -16.906 1 90.88 501 MET B CA 1
ATOM 8703 C C . MET B 1 501 ? 6.535 -26.172 -18.109 1 90.88 501 MET B C 1
ATOM 8705 O O . MET B 1 501 ? 6.645 -27.391 -18.031 1 90.88 501 MET B O 1
ATOM 8709 N N . LEU B 1 502 ? 6.316 -25.547 -19.234 1 90.56 502 LEU B N 1
ATOM 8710 C CA . LEU B 1 502 ? 5.941 -26.297 -20.422 1 90.56 502 LEU B CA 1
ATOM 8711 C C . LEU B 1 502 ? 7.168 -26.906 -21.094 1 90.56 502 LEU B C 1
ATOM 8713 O O . LEU B 1 502 ? 7.074 -27.938 -21.75 1 90.56 502 LEU B O 1
ATOM 8717 N N . SER B 1 503 ? 8.25 -26.312 -20.859 1 89.31 503 SER B N 1
ATOM 8718 C CA . SER B 1 503 ? 9.453 -26.781 -21.547 1 89.31 503 SER B CA 1
ATOM 8719 C C . SER B 1 503 ? 10.219 -27.797 -20.719 1 89.31 503 SER B C 1
ATOM 8721 O O . SER B 1 503 ? 11.266 -28.297 -21.125 1 89.31 503 SER B O 1
ATOM 8723 N N . ALA B 1 504 ? 9.656 -28.109 -19.531 1 88.38 504 ALA B N 1
ATOM 8724 C CA . ALA B 1 504 ? 10.344 -29.047 -18.641 1 88.38 504 ALA B CA 1
ATOM 8725 C C . ALA B 1 504 ? 10.281 -30.469 -19.172 1 88.38 504 ALA B C 1
ATOM 8727 O O . ALA B 1 504 ? 11.078 -31.328 -18.766 1 88.38 504 ALA B O 1
ATOM 8728 N N . GLY B 1 505 ? 9.367 -30.812 -20.062 1 83.38 505 GLY B N 1
ATOM 8729 C CA . GLY B 1 505 ? 9.336 -32.125 -20.719 1 83.38 505 GLY B CA 1
ATOM 8730 C C . GLY B 1 505 ? 8.281 -33.031 -20.141 1 83.38 505 GLY B C 1
ATOM 8731 O O . GLY B 1 505 ? 8.102 -34.156 -20.609 1 83.38 505 GLY B O 1
ATOM 8732 N N . TYR B 1 506 ? 7.57 -32.656 -19.078 1 87.88 506 TYR B N 1
ATOM 8733 C CA . TYR B 1 506 ? 6.562 -33.531 -18.5 1 87.88 506 TYR B CA 1
ATOM 8734 C C . TYR B 1 506 ? 5.25 -33.406 -19.266 1 87.88 506 TYR B C 1
ATOM 8736 O O . TYR B 1 506 ? 4.645 -34.438 -19.609 1 87.88 506 TYR B O 1
ATOM 8744 N N . PHE B 1 507 ? 4.832 -32.219 -19.594 1 85.38 507 PHE B N 1
ATOM 8745 C CA . PHE B 1 507 ? 3.561 -32.031 -20.281 1 85.38 507 PHE B CA 1
ATOM 8746 C C . PHE B 1 507 ? 3.684 -32.344 -21.766 1 85.38 507 PHE B C 1
ATOM 8748 O O . PHE B 1 507 ? 2.799 -33 -22.344 1 85.38 507 PHE B O 1
ATOM 8755 N N . VAL B 1 508 ? 4.785 -31.844 -22.281 1 82.56 508 VAL B N 1
ATOM 8756 C CA . VAL B 1 508 ? 5.004 -32.031 -23.703 1 82.56 508 VAL B CA 1
ATOM 8757 C C . VAL B 1 508 ? 6.281 -32.844 -23.938 1 82.56 508 VAL B C 1
ATOM 8759 O O . VAL B 1 508 ? 7.383 -32.375 -23.625 1 82.56 508 VAL B O 1
ATOM 8762 N N . GLN B 1 509 ? 6.059 -33.969 -24.391 1 79.75 509 GLN B N 1
ATOM 8763 C CA . GLN B 1 509 ? 7.211 -34.812 -24.641 1 79.75 509 GLN B CA 1
ATOM 8764 C C . GLN B 1 509 ? 7.781 -34.594 -26.031 1 79.75 509 GLN B C 1
ATOM 8766 O O . GLN B 1 509 ? 8.977 -34.781 -26.266 1 79.75 509 GLN B O 1
ATOM 8771 N N . HIS B 1 510 ? 6.863 -34.094 -26.875 1 80.25 510 HIS B N 1
ATOM 8772 C CA . HIS B 1 510 ? 7.312 -33.812 -28.25 1 80.25 510 HIS B CA 1
ATOM 8773 C C . HIS B 1 510 ? 7.078 -32.375 -28.625 1 80.25 510 HIS B C 1
ATOM 8775 O O . HIS B 1 510 ? 5.98 -32 -29.047 1 80.25 510 HIS B O 1
ATOM 8781 N N . LEU B 1 511 ? 8.117 -31.625 -28.516 1 84 511 LEU B N 1
ATOM 8782 C CA . LEU B 1 511 ? 8.07 -30.219 -28.906 1 84 511 LEU B CA 1
ATOM 8783 C C . LEU B 1 511 ? 8.289 -30.062 -30.406 1 84 511 LEU B C 1
ATOM 8785 O O . LEU B 1 511 ? 9.148 -30.734 -30.984 1 84 511 LEU B O 1
ATOM 8789 N N . PRO B 1 512 ? 7.457 -29.172 -30.969 1 86.69 512 PRO B N 1
ATOM 8790 C CA . PRO B 1 512 ? 7.758 -28.875 -32.375 1 86.69 512 PRO B CA 1
ATOM 8791 C C . PRO B 1 512 ? 9.18 -28.375 -32.562 1 86.69 512 PRO B C 1
ATOM 8793 O O . PRO B 1 512 ? 9.75 -27.734 -31.688 1 86.69 512 PRO B O 1
ATOM 8796 N N . LYS B 1 513 ? 9.742 -28.625 -33.719 1 86.12 513 LYS B N 1
ATOM 8797 C CA . LYS B 1 513 ? 11.141 -28.328 -34 1 86.12 513 LYS B CA 1
ATOM 8798 C C . LYS B 1 513 ? 11.438 -26.844 -33.812 1 86.12 513 LYS B C 1
ATOM 8800 O O . LYS B 1 513 ? 12.5 -26.469 -33.312 1 86.12 513 LYS B O 1
ATOM 8805 N N . PHE B 1 514 ? 10.508 -26.016 -34.094 1 88.31 514 PHE B N 1
ATOM 8806 C CA . PHE B 1 514 ? 10.75 -24.578 -34.031 1 88.31 514 PHE B CA 1
ATOM 8807 C C . PHE B 1 514 ? 10.734 -24.094 -32.594 1 88.31 514 PHE B C 1
ATOM 8809 O O . PHE B 1 514 ? 11.25 -23.016 -32.281 1 88.31 514 PHE B O 1
ATOM 8816 N N . MET B 1 515 ? 10.211 -24.922 -31.703 1 88.75 515 MET B N 1
ATOM 8817 C CA . MET B 1 515 ? 10.148 -24.516 -30.297 1 88.75 515 MET B CA 1
ATOM 8818 C C . MET B 1 515 ? 11.117 -25.344 -29.453 1 88.75 515 MET B C 1
ATOM 8820 O O . MET B 1 515 ? 11.156 -25.203 -28.234 1 88.75 515 MET B O 1
ATOM 8824 N N . ALA B 1 516 ? 11.93 -26.078 -30.078 1 86.81 516 ALA B N 1
ATOM 8825 C CA . ALA B 1 516 ? 12.836 -26.969 -29.375 1 86.81 516 ALA B CA 1
ATOM 8826 C C . ALA B 1 516 ? 13.898 -26.188 -28.609 1 86.81 516 ALA B C 1
ATOM 8828 O O . ALA B 1 516 ? 14.406 -26.672 -27.594 1 86.81 516 ALA B O 1
ATOM 8829 N N . TRP B 1 517 ? 14.133 -24.953 -28.984 1 87.94 517 TRP B N 1
ATOM 8830 C CA . TRP B 1 517 ? 15.164 -24.141 -28.328 1 87.94 517 TRP B CA 1
ATOM 8831 C C . TRP B 1 517 ? 14.711 -23.703 -26.953 1 87.94 517 TRP B C 1
ATOM 8833 O O . TRP B 1 517 ? 15.531 -23.328 -26.109 1 87.94 517 TRP B O 1
ATOM 8843 N N . LEU B 1 518 ? 13.453 -23.859 -26.625 1 89.19 518 LEU B N 1
ATOM 8844 C CA . LEU B 1 518 ? 12.891 -23.406 -25.359 1 89.19 518 LEU B CA 1
ATOM 8845 C C . LEU B 1 518 ? 13.391 -24.266 -24.203 1 89.19 518 LEU B C 1
ATOM 8847 O O . LEU B 1 518 ? 13.57 -23.766 -23.078 1 89.19 518 LEU B O 1
ATOM 8851 N N . LYS B 1 519 ? 13.648 -25.5 -24.531 1 88.19 519 LYS B N 1
ATOM 8852 C CA . LYS B 1 519 ? 14.07 -26.406 -23.469 1 88.19 519 LYS B CA 1
ATOM 8853 C C . LYS B 1 519 ? 15.469 -26.062 -22.969 1 88.19 519 LYS B C 1
ATOM 8855 O O . LYS B 1 519 ? 15.781 -26.266 -21.797 1 88.19 519 LYS B O 1
ATOM 8860 N N . TYR B 1 520 ? 16.25 -25.359 -23.812 1 88.06 520 TYR B N 1
ATOM 8861 C CA . TYR B 1 520 ? 17.641 -25.094 -23.438 1 88.06 520 TYR B CA 1
ATOM 8862 C C . TYR B 1 520 ? 17.734 -23.844 -22.562 1 88.06 520 TYR B C 1
ATOM 8864 O O . TYR B 1 520 ? 18.734 -23.656 -21.859 1 88.06 520 TYR B O 1
ATOM 8872 N N . ILE B 1 521 ? 16.703 -23.172 -22.516 1 91.56 521 ILE B N 1
ATOM 8873 C CA . ILE B 1 521 ? 16.75 -21.953 -21.703 1 91.56 521 ILE B CA 1
ATOM 8874 C C . ILE B 1 521 ? 15.961 -22.172 -20.422 1 91.56 521 ILE B C 1
ATOM 8876 O O . ILE B 1 521 ? 15.977 -21.312 -19.531 1 91.56 521 ILE B O 1
ATOM 8880 N N . SER B 1 522 ? 15.383 -23.312 -20.266 1 93.81 522 SER B N 1
ATOM 8881 C CA . SER B 1 522 ? 14.492 -23.562 -19.125 1 93.81 522 SER B CA 1
ATOM 8882 C C . SER B 1 522 ? 15.242 -24.234 -17.984 1 93.81 522 SER B C 1
ATOM 8884 O O . SER B 1 522 ? 15.75 -25.359 -18.141 1 93.81 522 SER B O 1
ATOM 8886 N N . PRO B 1 523 ? 15.289 -23.578 -16.844 1 96.25 523 PRO B N 1
ATOM 8887 C CA . PRO B 1 523 ? 15.906 -24.234 -15.688 1 96.25 523 PRO B CA 1
ATOM 8888 C C . PRO B 1 523 ? 15.164 -25.5 -15.266 1 96.25 523 PRO B C 1
ATOM 8890 O O . PRO B 1 523 ? 15.781 -26.453 -14.773 1 96.25 523 PRO B O 1
ATOM 8893 N N . SER B 1 524 ? 13.906 -25.594 -15.508 1 95.06 524 SER B N 1
ATOM 8894 C CA . SER B 1 524 ? 13.094 -26.734 -15.109 1 95.06 524 SER B CA 1
ATOM 8895 C C . SER B 1 524 ? 13.445 -27.969 -15.922 1 95.06 524 SER B C 1
ATOM 8897 O O . SER B 1 524 ? 13.398 -29.094 -15.406 1 95.06 524 SER B O 1
ATOM 8899 N N . TYR B 1 525 ? 13.852 -27.734 -17.172 1 93.31 525 TYR B N 1
ATOM 8900 C CA . TYR B 1 525 ? 14.266 -28.844 -18.031 1 93.31 525 TYR B CA 1
ATOM 8901 C C . TYR B 1 525 ? 15.5 -29.531 -17.453 1 93.31 525 TYR B C 1
ATOM 8903 O O . TYR B 1 525 ? 15.516 -30.75 -17.266 1 93.31 525 TYR B O 1
ATOM 8911 N N . TYR B 1 526 ? 16.484 -28.766 -17.125 1 94.69 526 TYR B N 1
ATOM 8912 C CA . TYR B 1 526 ? 17.734 -29.312 -16.609 1 94.69 526 TYR B CA 1
ATOM 8913 C C . TYR B 1 526 ? 17.531 -29.922 -15.227 1 94.69 526 TYR B C 1
ATOM 8915 O O . TYR B 1 526 ? 18.141 -30.953 -14.906 1 94.69 526 TYR B O 1
ATOM 8923 N N . THR B 1 527 ? 16.719 -29.297 -14.445 1 96.12 527 THR B N 1
ATOM 8924 C CA . THR B 1 527 ? 16.438 -29.828 -13.117 1 96.12 527 THR B CA 1
ATOM 8925 C C . THR B 1 527 ? 15.711 -31.172 -13.211 1 96.12 527 THR B C 1
ATOM 8927 O O . THR B 1 527 ? 15.992 -32.094 -12.445 1 96.12 527 THR B O 1
ATOM 8930 N N . TYR B 1 528 ? 14.812 -31.266 -14.141 1 94.06 528 TYR B N 1
ATOM 8931 C CA . TYR B 1 528 ? 14.078 -32.5 -14.328 1 94.06 528 TYR B CA 1
ATOM 8932 C C . TYR B 1 528 ? 15.016 -33.625 -14.719 1 94.06 528 TYR B C 1
ATOM 8934 O O . TYR B 1 528 ? 14.914 -34.75 -14.188 1 94.06 528 TYR B O 1
ATOM 8942 N N . LEU B 1 529 ? 15.969 -33.312 -15.594 1 92.62 529 LEU B N 1
ATOM 8943 C CA . LEU B 1 529 ? 16.969 -34.312 -16.016 1 92.62 529 LEU B CA 1
ATOM 8944 C C . LEU B 1 529 ? 17.797 -34.781 -14.828 1 92.62 529 LEU B C 1
ATOM 8946 O O . LEU B 1 529 ? 18.031 -35.969 -14.672 1 92.62 529 LEU B O 1
ATOM 8950 N N . LEU B 1 530 ? 18.109 -33.844 -14.016 1 94.88 530 LEU B N 1
ATOM 8951 C CA . LEU B 1 530 ? 18.953 -34.188 -12.867 1 94.88 530 LEU B CA 1
ATOM 8952 C C . LEU B 1 530 ? 18.188 -35 -11.836 1 94.88 530 LEU B C 1
ATOM 8954 O O . LEU B 1 530 ? 18.734 -35.906 -11.219 1 94.88 530 LEU B O 1
ATOM 8958 N N . LEU B 1 531 ? 16.938 -34.688 -11.648 1 94.94 531 LEU B N 1
ATOM 8959 C CA . LEU B 1 531 ? 16.141 -35.406 -10.672 1 94.94 531 LEU B CA 1
ATOM 8960 C C . LEU B 1 531 ? 15.891 -36.844 -11.125 1 94.94 531 LEU B C 1
ATOM 8962 O O . LEU B 1 531 ? 15.969 -37.781 -10.32 1 94.94 531 LEU B O 1
ATOM 8966 N N . ILE B 1 532 ? 15.586 -37 -12.406 1 92.88 532 ILE B N 1
ATOM 8967 C CA . ILE B 1 532 ? 15.375 -38.344 -12.945 1 92.88 532 ILE B CA 1
ATOM 8968 C C . ILE B 1 532 ? 16.672 -39.156 -12.812 1 92.88 532 ILE B C 1
ATOM 8970 O O . ILE B 1 532 ? 16.641 -40.312 -12.398 1 92.88 532 ILE B O 1
ATOM 8974 N N . GLY B 1 533 ? 17.781 -38.531 -13.133 1 91 533 GLY B N 1
ATOM 8975 C CA . GLY B 1 533 ? 19.062 -39.188 -13.039 1 91 533 GLY B CA 1
ATOM 8976 C C . GLY B 1 533 ? 19.453 -39.531 -11.617 1 91 533 GLY B C 1
ATOM 8977 O O . GLY B 1 533 ? 20.25 -40.469 -11.391 1 91 533 GLY B O 1
ATOM 8978 N N . SER B 1 534 ? 18.906 -38.781 -10.664 1 92.12 534 SER B N 1
ATOM 8979 C CA . SER B 1 534 ? 19.219 -39.031 -9.258 1 92.12 534 SER B CA 1
ATOM 8980 C C . SER B 1 534 ? 18.422 -40.219 -8.719 1 92.12 534 SER B C 1
ATOM 8982 O O . SER B 1 534 ? 18.844 -40.875 -7.75 1 92.12 534 SER B O 1
ATOM 8984 N N . GLN B 1 535 ? 17.312 -40.625 -9.375 1 91 535 GLN B N 1
ATOM 8985 C CA . GLN B 1 535 ? 16.453 -41.656 -8.828 1 91 535 GLN B CA 1
ATOM 8986 C C . GLN B 1 535 ? 16.547 -42.938 -9.648 1 91 535 GLN B C 1
ATOM 8988 O O . GLN B 1 535 ? 16.375 -44.031 -9.117 1 91 535 GLN B O 1
ATOM 8993 N N . TYR B 1 536 ? 16.891 -42.719 -10.984 1 89.5 536 TYR B N 1
ATOM 8994 C CA . TYR B 1 536 ? 16.812 -43.906 -11.844 1 89.5 536 TYR B CA 1
ATOM 8995 C C . TYR B 1 536 ? 18.109 -44.125 -12.609 1 89.5 536 TYR B C 1
ATOM 8997 O O . TYR B 1 536 ? 18.781 -43.156 -12.977 1 89.5 536 TYR B O 1
ATOM 9005 N N . LYS B 1 537 ? 18.359 -45.375 -12.727 1 86.69 537 LYS B N 1
ATOM 9006 C CA . LYS B 1 537 ? 19.484 -45.781 -13.555 1 86.69 537 LYS B CA 1
ATOM 9007 C C . LYS B 1 537 ? 19.016 -46.5 -14.812 1 86.69 537 LYS B C 1
ATOM 9009 O O . LYS B 1 537 ? 17.891 -47.031 -14.852 1 86.69 537 LYS B O 1
ATOM 9014 N N . SER B 1 538 ? 19.781 -46.5 -15.797 1 82.69 538 SER B N 1
ATOM 9015 C CA . SER B 1 538 ? 19.406 -47.094 -17.078 1 82.69 538 SER B CA 1
ATOM 9016 C C . SER B 1 538 ? 19.188 -48.594 -16.938 1 82.69 538 SER B C 1
ATOM 9018 O O . SER B 1 538 ? 18.422 -49.188 -17.688 1 82.69 538 SER B O 1
ATOM 9020 N N . SER B 1 539 ? 19.719 -49.219 -15.914 1 81.38 539 SER B N 1
ATOM 9021 C CA . SER B 1 539 ? 19.672 -50.656 -15.773 1 81.38 539 SER B CA 1
ATOM 9022 C C . SER B 1 539 ? 18.469 -51.094 -14.953 1 81.38 539 SER B C 1
ATOM 9024 O O . SER B 1 539 ? 18.141 -52.281 -14.898 1 81.38 539 SER B O 1
ATOM 9026 N N . GLU B 1 540 ? 17.703 -50.188 -14.523 1 85.69 540 GLU B N 1
ATOM 9027 C CA . GLU B 1 540 ? 16.578 -50.531 -13.656 1 85.69 540 GLU B CA 1
ATOM 9028 C C . GLU B 1 540 ? 15.344 -50.906 -14.477 1 85.69 540 GLU B C 1
ATOM 9030 O O . GLU B 1 540 ? 15.227 -50.5 -15.633 1 85.69 540 GLU B O 1
ATOM 9035 N N . THR B 1 541 ? 14.547 -51.781 -13.875 1 84.25 541 THR B N 1
ATOM 9036 C CA . THR B 1 541 ? 13.344 -52.25 -14.562 1 84.25 541 THR B CA 1
ATOM 9037 C C . THR B 1 541 ? 12.102 -51.969 -13.727 1 84.25 541 THR B C 1
ATOM 9039 O O . THR B 1 541 ? 12.195 -51.719 -12.523 1 84.25 541 THR B O 1
ATOM 9042 N N . TYR B 1 542 ? 10.969 -51.781 -14.336 1 84 542 TYR B N 1
ATOM 9043 C CA . TYR B 1 542 ? 9.68 -51.594 -13.688 1 84 542 TYR B CA 1
ATOM 9044 C C . TYR B 1 542 ? 8.664 -52.594 -14.219 1 84 542 TYR B C 1
ATOM 9046 O O . TYR B 1 542 ? 8.805 -53.094 -15.336 1 84 542 TYR B O 1
ATOM 9054 N N . PRO B 1 543 ? 7.734 -53.031 -13.367 1 81.19 543 PRO B N 1
ATOM 9055 C CA . PRO B 1 543 ? 6.723 -54 -13.812 1 81.19 543 PRO B CA 1
ATOM 9056 C C . PRO B 1 543 ? 5.727 -53.375 -14.797 1 81.19 543 PRO B C 1
ATOM 9058 O O . PRO B 1 543 ? 5.141 -52.344 -14.523 1 81.19 543 PRO B O 1
ATOM 9061 N N . CYS B 1 544 ? 5.695 -53.812 -16.109 1 70.94 544 CYS B N 1
ATOM 9062 C CA . CYS B 1 544 ? 4.77 -53.281 -17.094 1 70.94 544 CYS B CA 1
ATOM 9063 C C . CYS B 1 544 ? 3.713 -54.312 -17.469 1 70.94 544 CYS B C 1
ATOM 9065 O O . CYS B 1 544 ? 3.943 -55.5 -17.344 1 70.94 544 CYS B O 1
ATOM 9067 N N . SER B 1 545 ? 2.309 -53.969 -17.328 1 60.5 545 SER B N 1
ATOM 9068 C CA . SER B 1 545 ? 1.156 -54.844 -17.531 1 60.5 545 SER B CA 1
ATOM 9069 C C . SER B 1 545 ? 1.29 -55.625 -18.812 1 60.5 545 SER B C 1
ATOM 9071 O O . SER B 1 545 ? 0.711 -56.719 -18.953 1 60.5 545 SER B O 1
ATOM 9073 N N . ASN B 1 546 ? 1.52 -54.812 -19.938 1 53.22 546 ASN B N 1
ATOM 9074 C CA . ASN B 1 546 ? 1.286 -55.625 -21.141 1 53.22 546 ASN B CA 1
ATOM 9075 C C . ASN B 1 546 ? 1.979 -57 -21.047 1 53.22 546 ASN B C 1
ATOM 9077 O O . ASN B 1 546 ? 1.551 -57.938 -21.688 1 53.22 546 ASN B O 1
ATOM 9081 N N . SER B 1 547 ? 3.291 -57.062 -21.156 1 46.84 547 SER B N 1
ATOM 9082 C CA . SER B 1 547 ? 3.898 -58.375 -21.391 1 46.84 547 SER B CA 1
ATOM 9083 C C . SER B 1 547 ? 4.418 -58.969 -20.094 1 46.84 547 SER B C 1
ATOM 9085 O O . SER B 1 547 ? 5.25 -58.375 -19.406 1 46.84 547 SER B O 1
ATOM 9087 N N . ASN B 1 548 ? 3.662 -59.875 -19.375 1 55 548 ASN B N 1
ATOM 9088 C CA . ASN B 1 548 ? 4.129 -60.781 -18.344 1 55 548 ASN B CA 1
ATOM 9089 C C . ASN B 1 548 ? 5.551 -60.469 -17.891 1 55 548 ASN B C 1
ATOM 9091 O O . ASN B 1 548 ? 6.211 -61.281 -17.25 1 55 548 ASN B O 1
ATOM 9095 N N . GLY B 1 549 ? 6.168 -59.156 -18.297 1 65.75 549 GLY B N 1
ATOM 9096 C CA . GLY B 1 549 ? 7.605 -59.062 -18.094 1 65.75 549 GLY B CA 1
ATOM 9097 C C . GLY B 1 549 ? 8.062 -57.75 -17.516 1 65.75 549 GLY B C 1
ATOM 9098 O O . GLY B 1 549 ? 7.234 -56.875 -17.188 1 65.75 549 GLY B O 1
ATOM 9099 N N . GLU B 1 550 ? 9.25 -57.5 -16.969 1 80.06 550 GLU B N 1
ATOM 9100 C CA . GLU B 1 550 ? 10.039 -56.375 -16.516 1 80.06 550 GLU B CA 1
ATOM 9101 C C . GLU B 1 550 ? 10.5 -55.5 -17.688 1 80.06 550 GLU B C 1
ATOM 9103 O O . GLU B 1 550 ? 10.984 -56.031 -18.703 1 80.06 550 GLU B O 1
ATOM 9108 N N . CYS B 1 551 ? 10.008 -54.312 -17.734 1 82.38 551 CYS B N 1
ATOM 9109 C CA . CYS B 1 551 ? 10.445 -53.375 -18.75 1 82.38 551 CYS B CA 1
ATOM 9110 C C . CYS B 1 551 ? 11.547 -52.469 -18.203 1 82.38 551 CYS B C 1
ATOM 9112 O O . CYS B 1 551 ? 11.664 -52.281 -17 1 82.38 551 CYS B O 1
ATOM 9114 N N . SER B 1 552 ? 12.391 -52.031 -19.109 1 84.62 552 SER B N 1
ATOM 9115 C CA . SER B 1 552 ? 13.484 -51.156 -18.719 1 84.62 552 SER B CA 1
ATOM 9116 C C . SER B 1 552 ? 12.992 -49.75 -18.5 1 84.62 552 SER B C 1
ATOM 9118 O O . SER B 1 552 ? 12.164 -49.219 -19.25 1 84.62 552 SER B O 1
ATOM 9120 N N . VAL B 1 553 ? 13.438 -49.125 -17.422 1 85.19 553 VAL B N 1
ATOM 9121 C CA . VAL B 1 553 ? 13.086 -47.75 -17.094 1 85.19 553 VAL B CA 1
ATOM 9122 C C . VAL B 1 553 ? 13.539 -46.781 -18.203 1 85.19 553 VAL B C 1
ATOM 9124 O O . VAL B 1 553 ? 12.883 -45.781 -18.484 1 85.19 553 VAL B O 1
ATOM 9127 N N . ALA B 1 554 ? 14.602 -47.125 -18.922 1 81.19 554 ALA B N 1
ATOM 9128 C CA . ALA B 1 554 ? 15.164 -46.312 -19.984 1 81.19 554 ALA B CA 1
ATOM 9129 C C . ALA B 1 554 ? 14.219 -46.25 -21.188 1 81.19 554 ALA B C 1
ATOM 9131 O O . ALA B 1 554 ? 14.273 -45.312 -21.984 1 81.19 554 ALA B O 1
ATOM 9132 N N . GLU B 1 555 ? 13.297 -47.188 -21.203 1 79.06 555 GLU B N 1
ATOM 9133 C CA . GLU B 1 555 ? 12.414 -47.25 -22.359 1 79.06 555 GLU B CA 1
ATOM 9134 C C . GLU B 1 555 ? 11.078 -46.562 -22.078 1 79.06 555 GLU B C 1
ATOM 9136 O O . GLU B 1 555 ? 10.234 -46.438 -22.969 1 79.06 555 GLU B O 1
ATOM 9141 N N . PHE B 1 556 ? 10.969 -46.156 -20.875 1 81.81 556 PHE B N 1
ATOM 9142 C CA . PHE B 1 556 ? 9.75 -45.406 -20.562 1 81.81 556 PHE B CA 1
ATOM 9143 C C . PHE B 1 556 ? 9.664 -44.156 -21.422 1 81.81 556 PHE B C 1
ATOM 9145 O O . PHE B 1 556 ? 10.633 -43.406 -21.531 1 81.81 556 PHE B O 1
ATOM 9152 N N . PRO B 1 557 ? 8.617 -43.906 -22.109 1 75.5 557 PRO B N 1
ATOM 9153 C CA . PRO B 1 557 ? 8.508 -42.812 -23.094 1 75.5 557 PRO B CA 1
ATOM 9154 C C . PRO B 1 557 ? 8.984 -41.469 -22.562 1 75.5 557 PRO B C 1
ATOM 9156 O O . PRO B 1 557 ? 9.727 -40.75 -23.234 1 75.5 557 PRO B O 1
ATOM 9159 N N . MET B 1 558 ? 8.68 -41.156 -21.422 1 76.75 558 MET B N 1
ATOM 9160 C CA . MET B 1 558 ? 9.055 -39.844 -20.859 1 76.75 558 MET B CA 1
ATOM 9161 C C . MET B 1 558 ? 10.555 -39.781 -20.594 1 76.75 558 MET B C 1
ATOM 9163 O O . MET B 1 558 ? 11.164 -38.719 -20.688 1 76.75 558 MET B O 1
ATOM 9167 N N . ILE B 1 559 ? 11.188 -40.906 -20.281 1 78.75 559 ILE B N 1
ATOM 9168 C CA . ILE B 1 559 ? 12.609 -40.969 -19.953 1 78.75 559 ILE B CA 1
ATOM 9169 C C . ILE B 1 559 ? 13.422 -41.156 -21.219 1 78.75 559 ILE B C 1
ATOM 9171 O O . ILE B 1 559 ? 14.492 -40.562 -21.375 1 78.75 559 ILE B O 1
ATOM 9175 N N . ARG B 1 560 ? 12.859 -41.969 -22.156 1 71 560 ARG B N 1
ATOM 9176 C CA . ARG B 1 560 ? 13.562 -42.281 -23.391 1 71 560 ARG B CA 1
ATOM 9177 C C . ARG B 1 560 ? 13.781 -41.031 -24.219 1 71 560 ARG B C 1
ATOM 9179 O O . ARG B 1 560 ? 14.867 -40.812 -24.781 1 71 560 ARG B O 1
ATOM 9186 N N . THR B 1 561 ? 12.859 -40.25 -24.25 1 64.62 561 THR B N 1
ATOM 9187 C CA . THR B 1 561 ? 12.914 -39.031 -25.078 1 64.62 561 THR B CA 1
ATOM 9188 C C . THR B 1 561 ? 13.945 -38.062 -24.531 1 64.62 561 THR B C 1
ATOM 9190 O O . THR B 1 561 ? 14.57 -37.312 -25.297 1 64.62 561 THR B O 1
ATOM 9193 N N . GLN B 1 562 ? 14.266 -38.125 -23.328 1 63.53 562 GLN B N 1
ATOM 9194 C CA . GLN B 1 562 ? 15.125 -37.094 -22.75 1 63.53 562 GLN B CA 1
ATOM 9195 C C . GLN B 1 562 ? 16.547 -37.625 -22.547 1 63.53 562 GLN B C 1
ATOM 9197 O O . GLN B 1 562 ? 17.438 -36.875 -22.156 1 63.53 562 GLN B O 1
ATOM 9202 N N . MET B 1 563 ? 16.969 -38.781 -23.125 1 55.44 563 MET B N 1
ATOM 9203 C CA . MET B 1 563 ? 18.281 -39.406 -23 1 55.44 563 MET B CA 1
ATOM 9204 C C . MET B 1 563 ? 18.891 -39.156 -21.625 1 55.44 563 MET B C 1
ATOM 9206 O O . MET B 1 563 ? 20.094 -38.875 -21.516 1 55.44 563 MET B O 1
ATOM 9210 N N . VAL B 1 564 ? 18.078 -39.094 -20.5 1 60.88 564 VAL B N 1
ATOM 9211 C CA . VAL B 1 564 ? 18.203 -38.438 -19.203 1 60.88 564 VAL B CA 1
ATOM 9212 C C . VAL B 1 564 ? 19.188 -39.188 -18.328 1 60.88 564 VAL B C 1
ATOM 9214 O O . VAL B 1 564 ? 19.844 -38.594 -17.469 1 60.88 564 VAL B O 1
ATOM 9217 N N . LEU B 1 565 ? 19.734 -40.469 -18.812 1 70.31 565 LEU B N 1
ATOM 9218 C CA . LEU B 1 565 ? 20.375 -41.281 -17.797 1 70.31 565 LEU B CA 1
ATOM 9219 C C . LEU B 1 565 ? 21.875 -41.406 -18.047 1 70.31 565 LEU B C 1
ATOM 9221 O O . LEU B 1 565 ? 22.594 -42.031 -17.266 1 70.31 565 LEU B O 1
ATOM 9225 N N . ASP B 1 566 ? 22.359 -40.531 -18.984 1 78.81 566 ASP B N 1
ATOM 9226 C CA . ASP B 1 566 ? 23.797 -40.5 -19.234 1 78.81 566 ASP B CA 1
ATOM 9227 C C . ASP B 1 566 ? 24.5 -39.531 -18.297 1 78.81 566 ASP B C 1
ATOM 9229 O O . ASP B 1 566 ? 23.984 -38.469 -18.016 1 78.81 566 ASP B O 1
ATOM 9233 N N . MET B 1 567 ? 25.672 -39.969 -17.719 1 79.62 567 MET B N 1
ATOM 9234 C CA . MET B 1 567 ? 26.422 -39.188 -16.75 1 79.62 567 MET B CA 1
ATOM 9235 C C . MET B 1 567 ? 26.891 -37.875 -17.375 1 79.62 567 MET B C 1
ATOM 9237 O O . MET B 1 567 ? 26.891 -36.844 -16.688 1 79.62 567 MET B O 1
ATOM 9241 N N . LYS B 1 568 ? 27.25 -37.938 -18.547 1 83.75 568 LYS B N 1
ATOM 9242 C CA . LYS B 1 568 ? 27.703 -36.75 -19.219 1 83.75 568 LYS B CA 1
ATOM 9243 C C . LYS B 1 568 ? 26.578 -35.719 -19.344 1 83.75 568 LYS B C 1
ATOM 9245 O O . LYS B 1 568 ? 26.781 -34.531 -19.125 1 83.75 568 LYS B O 1
ATOM 9250 N N . GLU B 1 569 ? 25.484 -36.219 -19.562 1 86.19 569 GLU B N 1
ATOM 9251 C CA . GLU B 1 569 ? 24.344 -35.344 -19.719 1 86.19 569 GLU B CA 1
ATOM 9252 C C . GLU B 1 569 ? 23.922 -34.75 -18.375 1 86.19 569 GLU B C 1
ATOM 9254 O O . GLU B 1 569 ? 23.5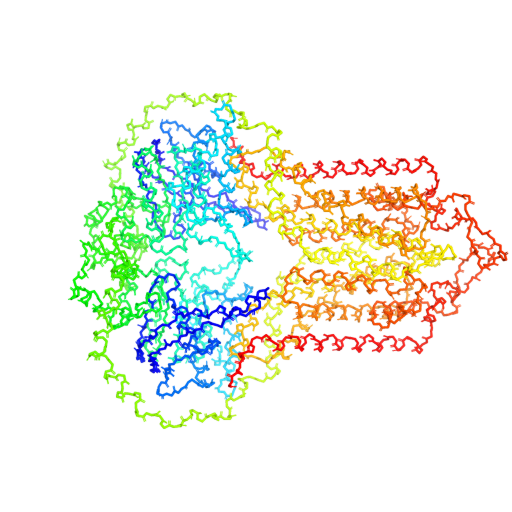 -33.594 -18.297 1 86.19 569 GLU B O 1
ATOM 9259 N N . GLN B 1 570 ? 24.188 -35.5 -17.406 1 90.75 570 GLN B N 1
ATOM 9260 C CA . GLN B 1 570 ? 23.859 -35.031 -16.078 1 90.75 570 GLN B CA 1
ATOM 9261 C C . GLN B 1 570 ? 24.812 -33.906 -15.641 1 90.75 570 GLN B C 1
ATOM 9263 O O . GLN B 1 570 ? 24.391 -32.906 -15.07 1 90.75 570 GLN B O 1
ATOM 9268 N N . ALA B 1 571 ? 26.031 -34.062 -15.922 1 92.31 571 ALA B N 1
ATOM 9269 C CA . ALA B 1 571 ? 27.031 -33.062 -15.586 1 92.31 571 ALA B CA 1
ATOM 9270 C C . ALA B 1 571 ? 26.797 -31.766 -16.375 1 92.31 571 ALA B C 1
ATOM 9272 O O . ALA B 1 571 ? 26.969 -30.672 -15.852 1 92.31 571 ALA B O 1
ATOM 9273 N N . MET B 1 572 ? 26.422 -31.953 -17.578 1 92.75 572 MET B N 1
ATOM 9274 C CA . MET B 1 572 ? 26.156 -30.781 -18.406 1 92.75 572 MET B CA 1
ATOM 9275 C C . MET B 1 572 ? 24.906 -30.047 -17.922 1 92.75 572 MET B C 1
ATOM 9277 O O . MET B 1 572 ? 24.844 -28.812 -17.984 1 92.75 572 MET B O 1
ATOM 9281 N N . ALA B 1 573 ? 23.984 -30.828 -17.438 1 94.56 573 ALA B N 1
ATOM 9282 C CA . ALA B 1 573 ? 22.766 -30.203 -16.906 1 94.56 573 ALA B CA 1
ATOM 9283 C C . ALA B 1 573 ? 23.062 -29.406 -15.648 1 94.56 573 ALA B C 1
ATOM 9285 O O . ALA B 1 573 ? 22.562 -28.297 -15.469 1 94.56 573 ALA B O 1
ATOM 9286 N N . ALA B 1 574 ? 23.906 -29.922 -14.82 1 95.62 574 ALA B N 1
ATOM 9287 C CA . ALA B 1 574 ? 24.281 -29.219 -13.602 1 95.62 574 ALA B CA 1
ATOM 9288 C C . ALA B 1 574 ? 25.062 -27.953 -13.922 1 95.62 574 ALA B C 1
ATOM 9290 O O . ALA B 1 574 ? 24.828 -26.906 -13.312 1 95.62 574 ALA B O 1
ATOM 9291 N N . LEU B 1 575 ? 25.891 -28.062 -14.898 1 96.06 575 LEU B N 1
ATOM 9292 C CA . LEU B 1 575 ? 26.672 -26.906 -15.312 1 96.06 575 LEU B CA 1
ATOM 9293 C C . LEU B 1 575 ? 25.766 -25.828 -15.906 1 96.06 575 LEU B C 1
ATOM 9295 O O . LEU B 1 575 ? 25.984 -24.641 -15.68 1 96.06 575 LEU B O 1
ATOM 9299 N N . ALA B 1 576 ? 24.844 -26.266 -16.688 1 96.12 576 ALA B N 1
ATOM 9300 C CA . ALA B 1 576 ? 23.906 -25.312 -17.266 1 96.12 576 ALA B CA 1
ATOM 9301 C C . ALA B 1 576 ? 23.156 -24.547 -16.188 1 96.12 576 ALA B C 1
ATOM 9303 O O . ALA B 1 576 ? 22.969 -23.328 -16.297 1 96.12 576 ALA B O 1
ATOM 9304 N N . LEU B 1 577 ? 22.781 -25.203 -15.156 1 97.31 577 LEU B N 1
ATOM 9305 C CA . LEU B 1 577 ? 22.047 -24.562 -14.07 1 97.31 577 LEU B CA 1
ATOM 9306 C C . LEU B 1 577 ? 22.938 -23.578 -13.328 1 97.31 577 LEU B C 1
ATOM 9308 O O . LEU B 1 577 ? 22.484 -22.5 -12.953 1 97.31 577 LEU B O 1
ATOM 9312 N N . VAL B 1 578 ? 24.188 -23.922 -13.164 1 97.56 578 VAL B N 1
ATOM 9313 C CA . VAL B 1 578 ? 25.109 -23.031 -12.484 1 97.56 578 VAL B CA 1
ATOM 9314 C C . VAL B 1 578 ? 25.344 -21.766 -13.328 1 97.56 578 VAL B C 1
ATOM 9316 O O . VAL B 1 578 ? 25.375 -20.656 -12.797 1 97.56 578 VAL B O 1
ATOM 9319 N N . ILE B 1 579 ? 25.453 -21.953 -14.586 1 97.38 579 ILE B N 1
ATOM 9320 C CA . ILE B 1 579 ? 25.625 -20.828 -15.492 1 97.38 579 ILE B CA 1
ATOM 9321 C C . ILE B 1 579 ? 24.391 -19.938 -15.453 1 97.38 579 ILE B C 1
ATOM 9323 O O . ILE B 1 579 ? 24.5 -18.703 -15.445 1 97.38 579 ILE B O 1
ATOM 9327 N N . MET B 1 580 ? 23.266 -20.594 -15.406 1 97.62 580 MET B N 1
ATOM 9328 C CA . MET B 1 580 ? 22.031 -19.812 -15.336 1 97.62 580 MET B CA 1
ATOM 9329 C C . MET B 1 580 ? 21.953 -19.047 -14.016 1 97.62 580 MET B C 1
ATOM 9331 O O . MET B 1 580 ? 21.484 -17.906 -13.992 1 97.62 580 MET B O 1
ATOM 9335 N N . LEU B 1 581 ? 22.391 -19.656 -12.953 1 96.88 581 LEU B N 1
ATOM 9336 C CA . LEU B 1 581 ? 22.391 -19 -11.648 1 96.88 581 LEU B CA 1
ATOM 9337 C C . LEU B 1 581 ? 23.219 -17.719 -11.68 1 96.88 581 LEU B C 1
ATOM 9339 O O . LEU B 1 581 ? 22.734 -16.656 -11.273 1 96.88 581 LEU B O 1
ATOM 9343 N N . ILE B 1 582 ? 24.359 -17.781 -12.211 1 96.38 582 ILE B N 1
ATOM 9344 C CA . ILE B 1 582 ? 25.234 -16.625 -12.305 1 96.38 582 ILE B CA 1
ATOM 9345 C C . ILE B 1 582 ? 24.688 -15.617 -13.312 1 96.38 582 ILE B C 1
ATOM 9347 O O . ILE B 1 582 ? 24.719 -14.414 -13.07 1 96.38 582 ILE B O 1
ATOM 9351 N N . GLY B 1 583 ? 24.203 -16.141 -14.375 1 96.81 583 GLY B N 1
ATOM 9352 C CA . GLY B 1 583 ? 23.656 -15.281 -15.414 1 96.81 583 GLY B CA 1
ATOM 9353 C C . GLY B 1 583 ? 22.5 -14.414 -14.93 1 96.81 583 GLY B C 1
ATOM 9354 O O . GLY B 1 583 ? 22.484 -13.211 -15.188 1 96.81 583 GLY B O 1
ATOM 9355 N N . TYR B 1 584 ? 21.594 -15 -14.242 1 97.12 584 TYR B N 1
ATOM 9356 C CA . TYR B 1 584 ? 20.438 -14.25 -13.773 1 97.12 584 TYR B CA 1
ATOM 9357 C C . TYR B 1 584 ? 20.844 -13.234 -12.711 1 97.12 584 TYR B C 1
ATOM 9359 O O . TYR B 1 584 ? 20.25 -12.164 -12.609 1 97.12 584 TYR B O 1
ATOM 9367 N N . ARG B 1 585 ? 21.875 -13.523 -11.938 1 95.56 585 ARG B N 1
ATOM 9368 C CA . ARG B 1 585 ? 22.375 -12.57 -10.945 1 95.56 585 ARG B CA 1
ATOM 9369 C C . ARG B 1 585 ? 23.031 -11.375 -11.625 1 95.56 585 ARG B C 1
ATOM 9371 O O . ARG B 1 585 ? 22.906 -10.242 -11.164 1 95.56 585 ARG B O 1
ATOM 9378 N N . ILE B 1 586 ? 23.641 -11.617 -12.695 1 96.12 586 ILE B N 1
ATOM 9379 C CA . ILE B 1 586 ? 24.281 -10.547 -13.461 1 96.12 586 ILE B CA 1
ATOM 9380 C C . ILE B 1 586 ? 23.219 -9.664 -14.102 1 96.12 586 ILE B C 1
ATOM 9382 O O . ILE B 1 586 ? 23.328 -8.438 -14.117 1 96.12 586 ILE B O 1
ATOM 9386 N N . VAL B 1 587 ? 22.203 -10.312 -14.57 1 96.38 587 VAL B N 1
ATOM 9387 C CA . VAL B 1 587 ? 21.109 -9.555 -15.172 1 96.38 587 VAL B CA 1
ATOM 9388 C C . VAL B 1 587 ? 20.484 -8.641 -14.125 1 96.38 587 VAL B C 1
ATOM 9390 O O . VAL B 1 587 ? 20.188 -7.477 -14.398 1 96.38 587 VAL B O 1
ATOM 9393 N N . ALA B 1 588 ? 20.281 -9.18 -12.945 1 95.62 588 ALA B N 1
ATOM 9394 C CA . ALA B 1 588 ? 19.719 -8.375 -11.859 1 95.62 588 ALA B CA 1
ATOM 9395 C C . ALA B 1 588 ? 20.641 -7.203 -11.523 1 95.62 588 ALA B C 1
ATOM 9397 O O . ALA B 1 588 ? 20.172 -6.082 -11.32 1 95.62 588 ALA B O 1
ATOM 9398 N N . TYR B 1 589 ? 21.906 -7.426 -11.547 1 95.12 589 TYR B N 1
ATOM 9399 C CA . TYR B 1 589 ? 22.891 -6.383 -11.258 1 95.12 589 TYR B CA 1
ATOM 9400 C C . TYR B 1 589 ? 22.828 -5.273 -12.297 1 95.12 589 TYR B C 1
ATOM 9402 O O . TYR B 1 589 ? 22.781 -4.09 -11.953 1 95.12 589 TYR B O 1
ATOM 9410 N N . ILE B 1 590 ? 22.766 -5.633 -13.492 1 95.38 590 ILE B N 1
ATOM 9411 C CA . ILE B 1 590 ? 22.75 -4.672 -14.594 1 95.38 590 ILE B CA 1
ATOM 9412 C C . ILE B 1 590 ? 21.453 -3.863 -14.555 1 95.38 590 ILE B C 1
ATOM 9414 O O . ILE B 1 590 ? 21.469 -2.652 -14.789 1 95.38 590 ILE B O 1
ATOM 9418 N N . ALA B 1 591 ? 20.422 -4.516 -14.234 1 94.12 591 ALA B N 1
ATOM 9419 C CA . ALA B 1 591 ? 19.141 -3.834 -14.172 1 94.12 591 ALA B CA 1
ATOM 9420 C C . ALA B 1 591 ? 19.109 -2.811 -13.039 1 94.12 591 ALA B C 1
ATOM 9422 O O . ALA B 1 591 ? 18.5 -1.747 -13.164 1 94.12 591 ALA B O 1
ATOM 9423 N N . LEU B 1 592 ? 19.781 -3.047 -11.961 1 92.81 592 LEU B N 1
ATOM 9424 C CA . LEU B 1 592 ? 19.766 -2.18 -10.789 1 92.81 592 LEU B CA 1
ATOM 9425 C C . LEU B 1 592 ? 20.672 -0.977 -10.984 1 92.81 592 LEU B C 1
ATOM 9427 O O . LEU B 1 592 ? 20.578 0.011 -10.25 1 92.81 592 LEU B O 1
ATOM 9431 N N . LEU B 1 593 ? 21.578 -1.017 -11.93 1 90.19 593 LEU B N 1
ATOM 9432 C CA . LEU B 1 593 ? 22.516 0.082 -12.195 1 90.19 593 LEU B CA 1
ATOM 9433 C C . LEU B 1 593 ? 21.766 1.327 -12.656 1 90.19 593 LEU B C 1
ATOM 9435 O O . LEU B 1 593 ? 22.234 2.449 -12.453 1 90.19 593 LEU B O 1
ATOM 9439 N N . ARG B 1 594 ? 20.641 1.183 -13.102 1 83.44 594 ARG B N 1
ATOM 9440 C CA . ARG B 1 594 ? 19.875 2.297 -13.641 1 83.44 594 ARG B CA 1
ATOM 9441 C C . ARG B 1 594 ? 19.203 3.092 -12.516 1 83.44 594 ARG B C 1
ATOM 9443 O O . ARG B 1 594 ? 18.812 4.238 -12.719 1 83.44 594 ARG B O 1
ATOM 9450 N N . ILE B 1 595 ? 19.172 2.549 -11.391 1 81 595 ILE B N 1
ATOM 9451 C CA . ILE B 1 595 ? 18.438 3.178 -10.305 1 81 595 ILE B CA 1
ATOM 9452 C C . ILE B 1 595 ? 19.359 4.133 -9.547 1 81 595 ILE B C 1
ATOM 9454 O O . ILE B 1 595 ? 20.484 3.785 -9.211 1 81 595 ILE B O 1
ATOM 9458 N N . GLY B 1 596 ? 18.875 5.312 -9.172 1 63.56 596 GLY B N 1
ATOM 9459 C CA . GLY B 1 596 ? 19.562 6.289 -8.344 1 63.56 596 GLY B CA 1
ATOM 9460 C C . GLY B 1 596 ? 20.609 7.082 -9.109 1 63.56 596 GLY B C 1
ATOM 9461 O O . GLY B 1 596 ? 21.391 7.82 -8.508 1 63.56 596 GLY B O 1
ATOM 9462 N N . VAL B 1 597 ? 20.938 6.789 -10.383 1 61.38 597 VAL B N 1
ATOM 9463 C CA . VAL B 1 597 ? 21.984 7.523 -11.086 1 61.38 597 VAL B CA 1
ATOM 9464 C C . VAL B 1 597 ? 21.453 8.891 -11.508 1 61.38 597 VAL B C 1
ATOM 9466 O O . VAL B 1 597 ? 20.344 9 -12.055 1 61.38 597 VAL B O 1
ATOM 9469 N N . THR B 1 598 ? 21.938 9.953 -10.688 1 50.91 598 THR B N 1
ATOM 9470 C CA . THR B 1 598 ? 21.75 11.336 -11.133 1 50.91 598 THR B CA 1
ATOM 9471 C C . THR B 1 598 ? 22.234 11.516 -12.57 1 50.91 598 THR B C 1
ATOM 9473 O O . THR B 1 598 ? 23.328 11.07 -12.922 1 50.91 598 THR B O 1
ATOM 9476 N N . LYS B 1 599 ? 21.438 11.531 -13.609 1 41.97 599 LYS B N 1
ATOM 9477 C CA . LYS B 1 599 ? 21.859 11.742 -14.984 1 41.97 599 LYS B CA 1
ATOM 9478 C C . LYS B 1 599 ? 22.781 12.953 -15.094 1 41.97 599 LYS B C 1
ATOM 9480 O O . LYS B 1 599 ? 22.422 14.055 -14.688 1 41.97 599 LYS B O 1
ATOM 9485 N N . ASN B 1 600 ? 24 12.883 -14.898 1 39.44 600 ASN B N 1
ATOM 9486 C CA . ASN B 1 600 ? 24.938 13.93 -15.281 1 39.44 600 ASN B CA 1
ATOM 9487 C C . ASN B 1 600 ? 24.672 14.422 -16.703 1 39.44 600 ASN B C 1
ATOM 9489 O O . ASN B 1 600 ? 24.953 13.727 -17.672 1 39.44 600 ASN B O 1
ATOM 9493 N N . LYS B 1 601 ? 23.688 14.742 -17.406 1 31.88 601 LYS B N 1
ATOM 9494 C CA . LYS B 1 601 ? 23.922 15.414 -18.672 1 31.88 601 LYS B CA 1
ATOM 9495 C C . LYS B 1 601 ? 24.641 16.75 -18.469 1 31.88 601 LYS B C 1
ATOM 9497 O O . LYS B 1 601 ? 24.078 17.672 -17.875 1 31.88 601 LYS B O 1
ATOM 9502 N N . ALA B 1 602 ? 26 16.781 -18.391 1 27.67 602 ALA B N 1
ATOM 9503 C CA . ALA B 1 602 ? 26.719 17.906 -18.969 1 27.67 602 ALA B CA 1
ATOM 9504 C C . ALA B 1 602 ? 26.406 18.047 -20.453 1 27.67 602 ALA B C 1
ATOM 9506 O O . ALA B 1 602 ? 26.406 17.062 -21.188 1 27.67 602 ALA B O 1
#

Solvent-accessible surface area (backbone atoms only — not comparable to full-atom values): 62453 Å² total; per-residue (Å²): 65,35,41,36,33,43,44,31,26,33,37,47,71,50,61,71,52,81,87,55,88,81,60,71,47,72,41,59,69,46,31,64,42,35,62,52,73,43,48,49,34,31,36,37,37,36,35,34,54,91,82,14,34,63,68,59,52,54,34,47,74,64,70,69,60,82,70,54,72,45,60,46,58,28,47,68,68,30,66,89,43,75,70,51,50,66,31,41,20,76,35,61,66,68,83,80,70,67,33,63,33,26,45,48,53,51,35,33,53,48,26,59,34,57,43,35,54,89,82,36,52,74,68,52,29,44,48,49,31,51,48,46,32,54,67,65,68,36,63,89,49,31,79,36,33,40,23,49,99,91,34,89,41,47,51,73,56,54,46,44,46,48,52,47,40,60,36,48,63,68,62,32,36,34,38,39,33,35,35,76,47,66,96,45,55,68,67,55,32,39,51,51,51,49,45,49,47,49,44,14,57,76,63,39,16,15,35,39,33,32,45,79,77,63,52,47,74,47,49,72,64,34,48,26,32,34,33,26,34,78,12,30,50,47,43,72,44,46,41,87,49,47,63,58,53,38,38,72,74,76,50,63,80,92,60,78,44,22,65,60,56,53,51,45,30,42,47,65,18,42,80,83,76,53,87,84,58,60,32,66,58,46,33,52,50,45,34,52,52,32,50,52,48,38,61,70,65,51,44,64,62,49,50,63,60,58,69,62,53,68,64,71,72,53,76,71,73,57,75,74,69,75,53,62,34,48,53,65,67,56,46,22,52,51,49,24,52,51,46,42,54,45,36,51,70,59,73,65,27,68,63,55,55,46,47,47,49,49,50,21,50,50,53,14,55,51,40,49,58,43,48,66,68,42,51,65,37,53,53,30,50,54,50,48,52,50,53,51,41,34,48,53,38,19,67,60,27,31,50,52,43,36,71,39,40,67,52,50,35,55,42,44,61,68,59,43,64,57,70,69,33,49,52,51,18,53,57,55,52,47,39,60,61,57,46,46,50,55,48,53,30,45,56,50,25,46,71,36,21,51,57,72,92,42,71,68,36,44,51,46,38,49,52,47,51,45,51,44,26,52,30,23,28,22,48,11,35,24,46,8,33,65,58,56,36,79,71,59,34,56,50,52,48,52,52,52,49,49,54,26,56,51,33,31,39,78,42,37,74,70,60,41,79,90,54,50,68,50,33,77,74,17,66,44,20,35,45,46,35,44,45,50,42,34,73,42,54,61,84,38,64,29,65,43,83,84,56,101,44,75,36,51,46,47,66,36,68,77,43,41,74,58,64,36,61,41,69,68,55,38,53,51,28,54,49,52,46,54,50,47,31,52,47,27,47,49,48,21,51,60,41,48,62,68,58,43,61,75,80,74,79,126,64,35,41,36,32,43,46,31,27,33,36,47,71,51,61,70,50,82,87,54,88,84,59,72,45,73,41,59,70,44,31,64,41,35,62,53,73,43,49,50,34,31,36,38,36,36,34,35,54,91,82,13,34,62,68,58,52,53,34,47,73,63,69,69,60,83,71,56,70,44,60,47,58,27,48,69,68,30,64,88,44,74,68,52,49,65,32,41,20,76,34,60,66,68,82,78,69,68,34,61,34,26,45,48,53,51,35,32,54,46,24,59,36,58,43,35,55,89,82,37,53,74,67,52,28,45,48,49,32,52,48,46,33,53,66,65,67,37,65,88,49,30,80,36,33,41,23,49,101,90,33,89,42,48,51,75,58,56,48,45,48,48,51,48,40,60,36,48,64,67,62,32,37,32,37,39,32,36,37,74,47,66,96,44,54,69,67,56,31,38,51,51,52,49,46,50,46,49,44,13,57,76,63,41,16,16,33,39,32,34,44,78,77,62,51,48,75,47,50,71,64,34,48,25,33,36,35,25,35,78,12,30,51,49,42,71,46,46,40,85,48,48,64,58,52,39,38,72,74,75,51,62,82,91,60,78,43,20,65,58,58,53,50,43,31,43,47,65,19,43,81,83,75,52,86,83,60,59,31,66,59,48,34,50,50,44,33,52,53,31,50,54,49,38,60,70,65,50,43,62,61,49,51,65,61,58,68,61,54,68,64,70,73,52,75,70,72,58,76,74,69,75,54,64,34,48,54,64,68,57,46,22,53,51,49,24,53,50,48,42,55,44,35,50,69,60,72,65,27,69,63,58,55,46,48,48,49,50,49,21,50,51,54,15,53,50,41,47,58,42,46,68,69,42,50,66,38,53,54,30,50,55,50,47,52,51,52,50,42,35,48,53,39,18,66,60,27,30,51,53,42,38,70,39,39,67,52,50,36,55,42,45,62,68,59,43,66,56,68,68,33,50,53,51,18,54,55,55,50,47,40,60,61,57,48,47,52,56,50,54,28,46,56,50,25,47,70,37,20,50,56,71,92,42,72,67,35,44,52,45,37,50,52,47,51,46,52,44,28,53,31,22,27,21,49,12,36,23,46,8,33,63,59,55,37,79,70,58,34,56,51,52,50,51,52,51,49,48,53,26,56,48,32,31,39,78,42,38,73,71,60,42,78,91,55,49,67,50,35,78,73,17,67,45,22,36,45,45,36,44,45,49,41,33,74,43,53,61,87,38,66,31,66,44,82,85,57,101,42,75,36,51,46,47,65,36,69,77,41,41,73,56,64,35,62,40,69,67,54,38,53,50,29,53,48,50,47,53,51,48,31,53,49,27,47,49,49,21,52,61,40,49,62,67,59,43,61,76,78,76,79,127

InterPro domains:
  IPR003439 ABC transporter-like, ATP-binding domain [PF00005] (31-182)
  IPR003439 ABC transporter-like, ATP-binding domain [PS50893] (3-255)
  IPR003593 AAA+ ATPase domain [SM00382] (40-231)
  IPR013525 ABC-2 type transporter, transmembrane domain [PF01061] (330-535)
  IPR017871 ABC transporter-like, conserved site [PS00211] (154-168)
  IPR027417 P-loop containing nucleoside triphosphate hydrolase [G3DSA:3.40.50.300] (22-250)
  IPR027417 P-loop containing nucleoside triphosphate hydrolase [SSF52540] (26-247)
  IPR043926 ABC transporter family G domain [PF19055] (212-294)
  IPR050352 ATP-binding cassette subfamily G transporters [PTHR48041] (5-589)

Secondary structure (DSSP, 8-state):
--EEEEEEEEE------TTSSS------EEEEEEEEEE-TT-EEEEE--TTSSHHHHHHHHTT---SEEEEEEEETTB---HHHHHTEEEE-SS----TTSBHHHHHHHHHHHHS-TTT--HHHHHHHHHHHHHHTT-GGGTTSB--BTTB--S-HHHHHHHHHHHHHTT--SEEEEESTTTT--HHHHHHHHHHHHHHHHHHT-EEEEE-SS--HHHHTT-SEEEEEETTEEEEEEEGGGHHHHHHHTT---SSS--HHHHHHHHHTT-SS--TT--HHHHHHHHHHHHHHHIIIIIHHHHHHHHTTT-S-------TTTTS-SS-HHHHHHHHHHHHHHHHHHHHT-HHHHHHHHHHHHHHHHHTBT--GGGHHHHHHHHHHHHHHHHHHHHHHHTTHHHHHHHHHHHHHHTT-S-HHHHHHHHHHHTHHHHHHHHHHHHHHHHHHBT----HHHHHHHHHHHHHHHHHHHHHHHHHHHHH--HHHHHHHHHHHHHHHHHTTSSS-SS--GGGTTHHHH-HHHHHHHHHHHHH--TT-EEE-SSSSSEEEGGGSHHHHTTTTT-HHHHHHHHHHHHHHHHHHHHHHHHHHTTTT------/--EEEEEEEEE------TTSSS------EEEEEEEEEE-TT-EEEEE--TTSSHHHHHHHHTT---SEEEEEEEETTB---HHHHHTEEEE-SS----TTSBHHHHHHHHHHHHS-TTT--HHHHHHHHHHHHHHTT-STTTTSB--BTTB--S-HHHHHHHHHHHHHTT--SEEEEESTTTT--HHHHHHHHHHHHHHHHHHT-EEEEE-SS--HHHHTT-SEEEEEETTEEEEEEEGGGHHHHHHHTT---SSS--HHHHHHHHHTT-SS--TT--HHHHHHHHHHHHHHHIIIIIHHHHHHHHTTT---------GGGGS-SS-HHHHHHHHHHHHHHHHHHHHT-HHHHHHHHHHHHHHHHHTBT--GGGHHHHHHHHHHHHHHHHHHHHHHHTTHHHHHHHHHHHHHHTT-S-HHHHHHHHHHHTHHHHHHHHHHHHHHHHHHBT----HHHHHHHHHHHHHHHHHHHHHHHHHHHHH--HHHHHHHHHHHHHHHHHTTSSS-SS--GGGTTHHHH-HHHHHHHHHHHHH--TT-EEE-SSSSSEEEGGGSHHHHTTTTT-HHHHHHHHHHHHHHHHHHHHHHHHHHTTTT------

Sequence (1204 aa):
METMFYDVVYKTKPEKERFIENTKVEGKTILKGVSGIVQPGEILAMLGPSGSGKTTLLTALGGRLGGKLSGNITYNGKTFSNAMKRLTGFVTQDDVLYPHLTVTETLIFTARLRLPSSRFTKEEKIMQAKNVIDQLGLTECKDSMIGGPCLRGVSGGERKRVSIGQEMLINPSLLLLDEPTSGLDSTTAQKIVSTLSELASDGEKTIVMTIHQPSSRIYYLFHKVLLLSEGNLMYFGMGSEAVKYFSSVDYAPSMDMNPSDFLLDLANGIYTGQPNEDHTLNKKKLISSYKEHFSDTIEPMFHEKCDFDKNEDRFEDEKSFGTWPTSWWQQFFLLLRRDVKERRHESFSCILIFEVIAAAIITGLVWYKSDISHLQDQLGLLYNMINFWFAFPLYRAIFTFPQERPMLEKERSSGMYRLSSYLMAKSVADLPIELVLPTAYLIITYWMTGLKVNAVNFLCTLSTVLLHVLVAQGVGLAIGAIVMDMKSVTTLAAIIMLIFMLSAGYFVQHLPKFMAWLKYISPSYYTYLLLIGSQYKSSETYPCSNSNGECSVAEFPMIRTQMVLDMKEQAMAALALVIMLIGYRIVAYIALLRIGVTKNKAMETMFYDVVYKTKPEKERFIENTKVEGKTILKGVSGIVQPGEILAMLGPSGSGKTTLLTALGGRLGGKLSGNITYNGKTFSNAMKRLTGFVTQDDVLYPHLTVTETLIFTARLRLPSSRFTKEEKIMQAKNVIDQLGLTECKDSMIGGPCLRGVSGGERKRVSIGQEMLINPSLLLLDEPTSGLDSTTAQKIVSTLSELASDGEKTIVMTIHQPSSRIYYLFHKVLLLSEGNLMYFGMGSEAVKYFSSVDYAPSMDMNPSDFLLDLANGIYTGQPNEDHTLNKKKLISSYKEHFSDTIEPMFHEKCDFDKNEDRFEDEKSFGTWPTSWWQQFFLLLRRDVKERRHESFSCILIFEVIAAAIITGLVWYKSDISHLQDQLGLLYNMINFWFAFPLYRAIFTFPQERPMLEKERSSGMYRLSSYLMAKSVADLPIELVLPTAYLIITYWMTGLKVNAVNFLCTLSTVLLHVLVAQGVGLAIGAIVMDMKSVTTLAAIIMLIFMLSAGYFVQHLPKFMAWLKYISPSYYTYLLLIGSQYKSSETYPCSNSNGECSVAEFPMIRTQMVLDMKEQAMAALALVIMLIGYRIVAYIALLRIGVTKNKA

Radius of gyration: 35.15 Å; Cα contacts (8 Å, |Δi|>4): 2071; chains: 2; bounding box: 82×110×74 Å

Nearest PDB structures (foldseek):
  8i3d-assembly1_B  TM=9.229E-01  e=9.938E-46  Arabidopsis thaliana
  8wba-assembly1_A  TM=9.235E-01  e=2.555E-43  Arabidopsis thaliana
  8i3a-assembly1_B  TM=8.612E-01  e=1.650E-43  Arabidopsis thaliana
  8wbx-assembly1_B  TM=9.407E-01  e=4.226E-38  Arabidopsis thaliana
  8wd6-assembly1_A  TM=9.051E-01  e=2.579E-39  Arabidopsis thaliana

pLDDT: mean 84.93, std 13.41, range [27.5, 97.69]

Organism: Arachis hypogaea (NCBI:txid3818)